Protein AF-0000000066711461 (afdb_homodimer)

Sequence (942 aa):
MASMFHRKQFTIFAIFFQVLFLILFALFGQYSNNAMPGGTTSTNFINTNYPLFQDVHLMTLVGMGFIMVFLRRYGLAALSINLLLTSHAIQWALIVRGFFSHEFANNGRFAISILDLITADFVAITVLITMGAVLGKLTPVQYMVMSAIEVPIAVAVEHVILRYLKVIDIGRSMVIHCFGAYFGLAVAKVINKKEMIAHQHEGSSYNSNIFALIGTLFLWAFFPSFNSALAIPEDSRHRAILNTYLALCSSTICTFLISQLLDHEHKYRFSMIHISNSVLAGGIAIGTVANIILEPFYALLIGCLGALVSVLGNHYIRPIGVRVFGLHDTRGVGSIHGLPGILAGILGFIFTAVYEPTRYGTGNVTHIYPAMNSNDEGREIFVQAGYQLAALAIVLVVSIIGGAVTGLILRLNCFNRIHEKEFYSDGEFIEPPEDYDFTTRIISKIDHIELTEHTALNKESSTSVVGPSNPMASMFHRKQFTIFAIFFQVLFLILFALFGQYSNNAMPGGTTSTNFINTNYPLFQDVHLMTLVGMGFIMVFLRRYGLAALSINLLLTSHAIQWALIVRGFFSHEFANNGRFAISILDLITADFVAITVLITMGAVLGKLTPVQYMVMSAIEVPIAVAVEHVILRYLKVIDIGRSMVIHCFGAYFGLAVAKVINKKEMIAHQHEGSSYNSNIFALIGTLFLWAFFPSFNSALAIPEDSRHRAILNTYLALCSSTICTFLISQLLDHEHKYRFSMIHISNSVLAGGIAIGTVANIILEPFYALLIGCLGALVSVLGNHYIRPIGVRVFGLHDTRGVGSIHGLPGILAGILGFIFTAVYEPTRYGTGNVTHIYPAMNSNDEGREIFVQAGYQLAALAIVLVVSIIGGAVTGLILRLNCFNRIHEKEFYSDGEFIEPPEDYDFTTRIISKIDHIELTEHTALNKESSTSVVGPSNP

Structure (mmCIF, N/CA/C/O backbone):
data_AF-0000000066711461-model_v1
#
loop_
_entity.id
_entity.type
_entity.pdbx_description
1 polymer 'Ammonium transporter AmtB-like domain-containing protein'
#
loop_
_atom_site.group_PDB
_atom_site.id
_atom_site.type_symbol
_atom_site.label_atom_id
_atom_site.label_alt_id
_atom_site.label_comp_id
_atom_site.label_asym_id
_atom_site.label_entity_id
_atom_site.label_seq_id
_atom_site.pdbx_PDB_ins_code
_atom_site.Cartn_x
_atom_site.Cartn_y
_atom_site.Cartn_z
_atom_site.occupancy
_atom_site.B_iso_or_equiv
_atom_site.auth_seq_id
_atom_site.auth_comp_id
_atom_site.auth_asym_id
_atom_site.auth_atom_id
_atom_site.pdbx_PDB_model_num
ATOM 1 N N . MET A 1 1 ? 31.859 -1.728 24.562 1 50.75 1 MET A N 1
ATOM 2 C CA . MET A 1 1 ? 31.016 -2.744 23.922 1 50.75 1 MET A CA 1
ATOM 3 C C . MET A 1 1 ? 29.547 -2.406 24.062 1 50.75 1 MET A C 1
ATOM 5 O O . MET A 1 1 ? 29.078 -2.074 25.156 1 50.75 1 MET A O 1
ATOM 9 N N . ALA A 1 2 ? 28.922 -2.129 23.047 1 69.94 2 ALA A N 1
ATOM 10 C CA . ALA A 1 2 ? 27.516 -1.745 23.125 1 69.94 2 ALA A CA 1
ATOM 11 C C . ALA A 1 2 ? 26.703 -2.779 23.906 1 69.94 2 ALA A C 1
ATOM 13 O O . ALA A 1 2 ? 26.906 -3.986 23.734 1 69.94 2 ALA A O 1
ATOM 14 N N . SER A 1 3 ? 26.047 -2.469 25.141 1 83.25 3 SER A N 1
ATOM 15 C CA . SER A 1 3 ? 25.172 -3.316 25.938 1 83.25 3 SER A CA 1
ATOM 16 C C . SER A 1 3 ? 24.203 -4.105 25.062 1 83.25 3 SER A C 1
ATOM 18 O O . SER A 1 3 ? 23.984 -3.754 23.891 1 83.25 3 SER A O 1
ATOM 20 N N . MET A 1 4 ? 23.797 -5.254 25.547 1 83.88 4 MET A N 1
ATOM 21 C CA . MET A 1 4 ? 22.828 -6.098 24.859 1 83.88 4 MET A CA 1
ATOM 22 C C . MET A 1 4 ? 21.578 -5.301 24.484 1 83.88 4 MET A C 1
ATOM 24 O O . MET A 1 4 ? 21 -5.504 23.422 1 83.88 4 MET A O 1
ATOM 28 N N . PHE A 1 5 ? 21.266 -4.352 25.328 1 88.06 5 PHE A N 1
ATOM 29 C CA . PHE A 1 5 ? 20.109 -3.504 25.094 1 88.06 5 PHE A CA 1
ATOM 30 C C . PHE A 1 5 ? 20.297 -2.641 23.859 1 88.06 5 PHE A C 1
ATOM 32 O O . PHE A 1 5 ? 19.391 -2.508 23.031 1 88.06 5 PHE A O 1
ATOM 39 N N . HIS A 1 6 ? 21.453 -2.176 23.703 1 88.06 6 HIS A N 1
ATOM 40 C CA . HIS A 1 6 ? 21.719 -1.311 22.562 1 88.06 6 HIS A CA 1
ATOM 41 C C . HIS A 1 6 ? 21.844 -2.119 21.266 1 88.06 6 HIS A C 1
ATOM 43 O O . HIS A 1 6 ? 21.438 -1.657 20.203 1 88.06 6 HIS A O 1
ATOM 49 N N . ARG A 1 7 ? 22.281 -3.289 21.406 1 85.88 7 ARG A N 1
ATOM 50 C CA . ARG A 1 7 ? 22.469 -4.133 20.234 1 85.88 7 ARG A CA 1
ATOM 51 C C . ARG A 1 7 ? 21.141 -4.641 19.703 1 85.88 7 ARG A C 1
ATOM 53 O O . ARG A 1 7 ? 20.938 -4.73 18.484 1 85.88 7 ARG A O 1
ATOM 60 N N . LYS A 1 8 ? 20.266 -4.926 20.609 1 91.44 8 LYS A N 1
ATOM 61 C CA . LYS A 1 8 ? 18.969 -5.5 20.219 1 91.44 8 LYS A CA 1
ATOM 62 C C . LYS A 1 8 ? 17.828 -4.52 20.484 1 91.44 8 LYS A C 1
ATOM 64 O O . LYS A 1 8 ? 16.719 -4.926 20.828 1 91.44 8 LYS A O 1
ATOM 69 N N . GLN A 1 9 ? 18.156 -3.303 20.453 1 93.81 9 GLN A N 1
ATOM 70 C CA . GLN A 1 9 ? 17.203 -2.271 20.828 1 93.81 9 GLN A CA 1
ATOM 71 C C . GLN A 1 9 ? 15.961 -2.311 19.938 1 93.81 9 GLN A C 1
ATOM 73 O O . GLN A 1 9 ? 14.828 -2.238 20.438 1 93.81 9 GLN A O 1
ATOM 78 N N . PHE A 1 10 ? 16.188 -2.42 18.625 1 95 10 PHE A N 1
ATOM 79 C CA . PHE A 1 10 ? 15.039 -2.459 17.719 1 95 10 PHE A CA 1
ATOM 80 C C . PHE A 1 10 ? 14.148 -3.658 18.016 1 95 10 PHE A C 1
ATOM 82 O O . PHE A 1 10 ? 12.93 -3.531 18.062 1 95 10 PHE A O 1
ATOM 89 N N . THR A 1 11 ? 14.758 -4.785 18.219 1 93.69 11 THR A N 1
ATOM 90 C CA . THR A 1 11 ? 14.031 -6.008 18.531 1 93.69 11 THR A CA 1
ATOM 91 C C . THR A 1 11 ? 13.18 -5.828 19.781 1 93.69 11 THR A C 1
ATOM 93 O O . THR A 1 11 ? 11.992 -6.172 19.797 1 93.69 11 THR A O 1
ATOM 96 N N . ILE A 1 12 ? 13.727 -5.289 20.766 1 95.25 12 ILE A N 1
ATOM 97 C CA . ILE A 1 12 ? 13.07 -5.117 22.062 1 95.25 12 ILE A CA 1
ATOM 98 C C . ILE A 1 12 ? 11.867 -4.184 21.906 1 95.25 12 ILE A C 1
ATOM 100 O O . ILE A 1 12 ? 10.758 -4.512 22.328 1 95.25 12 ILE A O 1
ATOM 104 N N . PHE A 1 13 ? 12.055 -3.078 21.25 1 96 13 PHE A N 1
ATOM 105 C CA . PHE A 1 13 ? 10.984 -2.092 21.125 1 96 13 PHE A CA 1
ATOM 106 C C . PHE A 1 13 ? 9.914 -2.578 20.156 1 96 13 PHE A C 1
ATOM 108 O O . PHE A 1 13 ? 8.719 -2.35 20.391 1 96 13 PHE A O 1
ATOM 115 N N . ALA A 1 14 ? 10.328 -3.209 19.047 1 96.31 14 ALA A N 1
ATOM 116 C CA . ALA A 1 14 ? 9.352 -3.744 18.094 1 96.31 14 ALA A CA 1
ATOM 117 C C . ALA A 1 14 ? 8.477 -4.801 18.75 1 96.31 14 ALA A C 1
ATOM 119 O O . ALA A 1 14 ? 7.258 -4.816 18.547 1 96.31 14 ALA A O 1
ATOM 120 N N . ILE A 1 15 ? 9.062 -5.715 19.547 1 96.81 15 ILE A N 1
ATOM 121 C CA . ILE A 1 15 ? 8.297 -6.73 20.266 1 96.81 15 ILE A CA 1
ATOM 122 C C . ILE A 1 15 ? 7.383 -6.062 21.281 1 96.81 15 ILE A C 1
ATOM 124 O O . ILE A 1 15 ? 6.199 -6.402 21.375 1 96.81 15 ILE A O 1
ATOM 128 N N . PHE A 1 16 ? 7.926 -5.094 22.016 1 97.5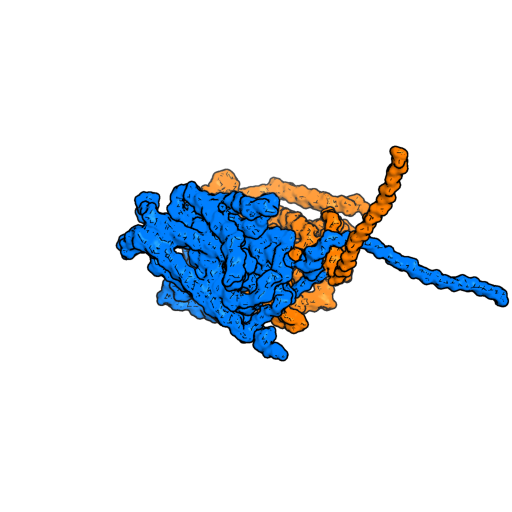 16 PHE A N 1
ATOM 129 C CA . PHE A 1 16 ? 7.145 -4.406 23.047 1 97.5 16 PHE A CA 1
ATOM 130 C C . PHE A 1 16 ? 5.906 -3.762 22.438 1 97.5 16 PHE A C 1
ATOM 132 O O . PHE A 1 16 ? 4.789 -3.98 22.906 1 97.5 16 PHE A O 1
ATOM 139 N N . PHE A 1 17 ? 6.07 -2.994 21.406 1 97.75 17 PHE A N 1
ATOM 140 C CA . PHE A 1 17 ? 4.945 -2.273 20.828 1 97.75 17 PHE A CA 1
ATOM 141 C C . PHE A 1 17 ? 3.947 -3.24 20.203 1 97.75 17 PHE A C 1
ATOM 143 O O . PHE A 1 17 ? 2.738 -3.107 20.406 1 97.75 17 PHE A O 1
ATOM 150 N N . GLN A 1 18 ? 4.43 -4.211 19.422 1 98 18 GLN A N 1
ATOM 151 C CA . GLN A 1 18 ? 3.504 -5.105 18.734 1 98 18 GLN A CA 1
ATOM 152 C C . GLN A 1 18 ? 2.736 -5.973 19.719 1 98 18 GLN A C 1
ATOM 154 O O . GLN A 1 18 ? 1.545 -6.23 19.547 1 98 18 GLN A O 1
ATOM 159 N N . VAL A 1 19 ? 3.406 -6.461 20.766 1 97.81 19 VAL A N 1
ATOM 160 C CA . VAL A 1 19 ? 2.736 -7.25 21.797 1 97.81 19 VAL A CA 1
ATOM 161 C C . VAL A 1 19 ? 1.723 -6.383 22.531 1 97.81 19 VAL A C 1
ATOM 163 O O . VAL A 1 19 ? 0.608 -6.828 22.828 1 97.81 19 VAL A O 1
ATOM 166 N N . LEU A 1 20 ? 2.125 -5.129 22.859 1 98 20 LEU A N 1
ATOM 167 C CA . LEU A 1 20 ? 1.193 -4.195 23.484 1 98 20 LEU A CA 1
ATOM 168 C C . LEU A 1 20 ? -0.05 -4.012 22.625 1 98 20 LEU A C 1
ATOM 170 O O . LEU A 1 20 ? -1.174 -4.047 23.125 1 98 20 LEU A O 1
ATOM 174 N N . PHE A 1 21 ? 0.156 -3.777 21.328 1 98.25 21 PHE A N 1
ATOM 175 C CA . PHE A 1 21 ? -0.972 -3.602 20.422 1 98.25 21 PHE A CA 1
ATOM 176 C C . PHE A 1 21 ? -1.857 -4.844 20.406 1 98.25 21 PHE A C 1
ATOM 178 O O . PHE A 1 21 ? -3.084 -4.738 20.469 1 98.25 21 PHE A O 1
ATOM 185 N N . LEU A 1 22 ? -1.209 -6.043 20.344 1 97.75 22 LEU A N 1
ATOM 186 C CA . LEU A 1 22 ? -1.958 -7.293 20.359 1 97.75 22 LEU A CA 1
ATOM 187 C C . LEU A 1 22 ? -2.818 -7.41 21.609 1 97.75 22 LEU A C 1
ATOM 189 O O . LEU A 1 22 ? -4.004 -7.734 21.516 1 97.75 22 LEU A O 1
ATOM 193 N N . ILE A 1 23 ? -2.277 -7.094 22.75 1 98.06 23 ILE A N 1
ATOM 194 C CA . ILE A 1 23 ? -2.984 -7.215 24.031 1 98.06 23 ILE A CA 1
ATOM 195 C C . ILE A 1 23 ? -4.145 -6.227 24.062 1 98.06 23 ILE A C 1
ATOM 197 O O . ILE A 1 23 ? -5.266 -6.59 24.438 1 98.06 23 ILE A O 1
ATOM 201 N N . LEU A 1 24 ? -3.92 -4.988 23.672 1 98.19 24 LEU A N 1
ATOM 202 C CA . LEU A 1 24 ? -4.949 -3.959 23.75 1 98.19 24 LEU A CA 1
ATOM 203 C C . LEU A 1 24 ? -6.078 -4.254 22.766 1 98.19 24 LEU A C 1
ATOM 205 O O . LEU A 1 24 ? -7.25 -4.016 23.062 1 98.19 24 LEU A O 1
ATOM 209 N N . PHE A 1 25 ? -5.762 -4.781 21.578 1 97.88 25 PHE A N 1
ATOM 210 C CA . PHE A 1 25 ? -6.801 -5.176 20.625 1 97.88 25 PHE A CA 1
ATOM 211 C C . PHE A 1 25 ? -7.59 -6.367 21.156 1 97.88 25 PHE A C 1
ATOM 213 O O . PHE A 1 25 ? -8.805 -6.453 20.953 1 97.88 25 PHE A O 1
ATOM 220 N N . ALA A 1 26 ? -6.895 -7.332 21.828 1 97.38 26 ALA A N 1
ATOM 221 C CA . ALA A 1 26 ? -7.555 -8.508 22.391 1 97.38 26 ALA A CA 1
ATOM 222 C C . ALA A 1 26 ? -8.539 -8.125 23.484 1 97.38 26 ALA A C 1
ATOM 224 O O . ALA A 1 26 ? -9.648 -8.672 23.547 1 97.38 26 ALA A O 1
ATOM 225 N N . LEU A 1 27 ? -8.172 -7.145 24.281 1 97.31 27 LEU A N 1
ATOM 226 C CA . LEU A 1 27 ? -8.969 -6.773 25.438 1 97.31 27 LEU A CA 1
ATOM 227 C C . LEU A 1 27 ? -10.094 -5.82 25.047 1 97.31 27 LEU A C 1
ATOM 229 O O . LEU A 1 27 ? -11.203 -5.914 25.578 1 97.31 27 LEU A O 1
ATOM 233 N N . PHE A 1 28 ? -9.789 -4.891 24.047 1 97.62 28 PHE A N 1
ATOM 234 C CA . PHE A 1 28 ? -10.719 -3.77 23.922 1 97.62 28 PHE A CA 1
ATOM 235 C C . PHE A 1 28 ? -11.211 -3.635 22.484 1 97.62 28 PHE A C 1
ATOM 237 O O . PHE A 1 28 ? -12.141 -2.865 22.219 1 97.62 28 PHE A O 1
ATOM 244 N N . GLY A 1 29 ? -10.664 -4.324 21.516 1 97.06 29 GLY A N 1
ATOM 245 C CA . GLY A 1 29 ? -11 -4.121 20.125 1 97.06 29 GLY A CA 1
ATOM 246 C C . GLY A 1 29 ? -12.102 -5.039 19.625 1 97.06 29 GLY A C 1
ATOM 247 O O . GLY A 1 29 ? -12.133 -6.223 19.969 1 97.06 29 GLY A O 1
ATOM 248 N N . GLN A 1 30 ? -13.047 -4.512 18.844 1 96.75 30 GLN A N 1
ATOM 249 C CA . GLN A 1 30 ? -14.078 -5.273 18.141 1 96.75 30 GLN A CA 1
ATOM 250 C C . GLN A 1 30 ? -14.43 -4.617 16.812 1 96.75 30 GLN A C 1
ATOM 252 O O . GLN A 1 30 ? -14.055 -3.473 16.547 1 96.75 30 GLN A O 1
ATOM 257 N N . TYR A 1 31 ? -15.039 -5.336 15.93 1 96 31 TYR A N 1
ATOM 258 C CA . TYR A 1 31 ? -15.508 -4.754 14.68 1 96 31 TYR A CA 1
ATOM 259 C C . TYR A 1 31 ? -16.875 -4.102 14.859 1 96 31 TYR A C 1
ATOM 261 O O . TYR A 1 31 ? -17.625 -4.473 15.758 1 96 31 TYR A O 1
ATOM 269 N N . SER A 1 32 ? -17.156 -3.121 14.07 1 94.69 32 SER A N 1
ATOM 270 C CA . SER A 1 32 ? -18.453 -2.453 14.102 1 94.69 32 SER A CA 1
ATOM 271 C C . SER A 1 32 ? -19.578 -3.402 13.703 1 94.69 32 SER A C 1
ATOM 273 O O . SER A 1 32 ? -19.328 -4.418 13.047 1 94.69 32 SER A O 1
ATOM 275 N N . ASN A 1 33 ? -20.797 -3.029 14.016 1 90.56 33 ASN A N 1
ATOM 276 C CA . ASN A 1 33 ? -21.969 -3.867 13.75 1 90.56 33 ASN A CA 1
ATOM 277 C C . ASN A 1 33 ? -22.156 -4.113 12.258 1 90.56 33 ASN A C 1
ATOM 279 O O . ASN A 1 33 ? -22.625 -5.18 11.852 1 90.56 33 ASN A O 1
ATOM 283 N N . ASN A 1 34 ? -21.719 -3.152 11.484 1 90.56 34 ASN A N 1
ATOM 284 C CA . ASN A 1 34 ? -21.875 -3.281 10.039 1 90.56 34 ASN A CA 1
ATOM 285 C C . ASN A 1 34 ? -20.953 -4.359 9.469 1 90.56 34 ASN A C 1
ATOM 287 O O . ASN A 1 34 ? -21.203 -4.887 8.383 1 90.56 34 ASN A O 1
ATOM 291 N N . ALA A 1 35 ? -19.906 -4.676 10.211 1 92.25 35 ALA A N 1
ATOM 292 C CA . ALA A 1 35 ? -18.938 -5.672 9.75 1 92.25 35 ALA A CA 1
ATOM 293 C C . ALA A 1 35 ? -19.203 -7.027 10.398 1 92.25 35 ALA A C 1
ATOM 295 O O . ALA A 1 35 ? -18.562 -8.023 10.055 1 92.25 35 ALA A O 1
ATOM 296 N N . MET A 1 36 ? -20.125 -7.074 11.336 1 90.94 36 MET A N 1
ATOM 297 C CA . MET A 1 36 ? -20.453 -8.312 12.031 1 90.94 36 MET A CA 1
ATOM 298 C C . MET A 1 36 ? -21.609 -9.031 11.344 1 90.94 36 MET A C 1
ATOM 300 O O . MET A 1 36 ? -22.438 -8.398 10.68 1 90.94 36 MET A O 1
ATOM 304 N N . PRO A 1 37 ? -21.656 -10.312 11.531 1 87.56 37 PRO A N 1
ATOM 305 C CA . PRO A 1 37 ? -22.781 -11.039 10.945 1 87.56 37 PRO A CA 1
ATOM 306 C C . PRO A 1 37 ? -24.141 -10.477 11.383 1 87.56 37 PRO A C 1
ATOM 308 O O . PRO A 1 37 ? -24.344 -10.203 12.57 1 87.56 37 PRO A O 1
ATOM 311 N N . GLY A 1 38 ? -25.047 -10.336 10.391 1 80.06 38 GLY A N 1
ATOM 312 C CA . GLY A 1 38 ? -26.359 -9.797 10.68 1 80.06 38 GLY A CA 1
ATOM 313 C C . GLY A 1 38 ? -26.422 -8.281 10.57 1 80.06 38 GLY A C 1
ATOM 314 O O . GLY A 1 38 ? -27.469 -7.68 10.836 1 80.06 38 GLY A O 1
ATOM 315 N N . GLY A 1 39 ? -25.312 -7.691 10.219 1 81.25 39 GLY A N 1
ATOM 316 C CA . GLY A 1 39 ? -25.297 -6.254 10 1 81.25 39 GLY A CA 1
ATOM 317 C C . GLY A 1 39 ? -26.125 -5.824 8.805 1 81.25 39 GLY A C 1
ATOM 318 O O . GLY A 1 39 ? -26.828 -6.641 8.211 1 81.25 39 GLY A O 1
ATOM 319 N N . THR A 1 40 ? -26.141 -4.578 8.547 1 82.06 40 THR A N 1
ATOM 320 C CA . THR A 1 40 ? -26.938 -4.027 7.465 1 82.06 40 THR A CA 1
ATOM 321 C C . THR A 1 40 ? -26.578 -4.676 6.133 1 82.06 40 THR A C 1
ATOM 323 O O . THR A 1 40 ? -25.406 -4.98 5.883 1 82.06 40 THR A O 1
ATOM 326 N N . THR A 1 41 ? -27.578 -4.863 5.309 1 82.12 41 THR A N 1
ATOM 327 C CA . THR A 1 41 ? -27.359 -5.445 3.99 1 82.12 41 THR A CA 1
ATOM 328 C C . THR A 1 41 ? -27.109 -4.355 2.949 1 82.12 41 THR A C 1
ATOM 330 O O . THR A 1 41 ? -26.703 -4.645 1.825 1 82.12 41 THR A O 1
ATOM 333 N N . SER A 1 42 ? -27.344 -3.166 3.432 1 87.06 42 SER A N 1
ATOM 334 C CA . SER A 1 42 ? -27.156 -2.066 2.494 1 87.06 42 SER A CA 1
ATOM 335 C C . SER A 1 42 ? -25.688 -1.938 2.086 1 87.06 42 SER A C 1
ATOM 337 O O . SER A 1 42 ? -24.797 -2.002 2.934 1 87.06 42 SER A O 1
ATOM 339 N N . THR A 1 43 ? -25.547 -1.799 0.737 1 90.25 43 THR A N 1
ATOM 340 C CA . THR A 1 43 ? -24.188 -1.659 0.217 1 90.25 43 THR A CA 1
ATOM 341 C C . THR A 1 43 ? -23.75 -0.197 0.225 1 90.25 43 THR A C 1
ATOM 343 O O . THR A 1 43 ? -22.594 0.112 -0.051 1 90.25 43 THR A O 1
ATOM 346 N N . ASN A 1 44 ? -24.594 0.717 0.581 1 89.94 44 ASN A N 1
ATOM 347 C CA . ASN A 1 44 ? -24.344 2.15 0.448 1 89.94 44 ASN A CA 1
ATOM 348 C C . ASN A 1 44 ? -23.203 2.607 1.337 1 89.94 44 ASN A C 1
ATOM 350 O O . ASN A 1 44 ? -22.391 3.443 0.929 1 89.94 44 ASN A O 1
ATOM 354 N N . PHE A 1 45 ? -23.156 2.041 2.498 1 91 45 PHE A N 1
ATOM 355 C CA . PHE A 1 45 ? -22.156 2.477 3.461 1 91 45 PHE A CA 1
ATOM 356 C C . PHE A 1 45 ? -20.75 2.201 2.939 1 91 45 PHE A C 1
ATOM 358 O O . PHE A 1 45 ? -19.891 3.094 2.93 1 91 45 PHE A O 1
ATOM 365 N N . ILE A 1 46 ? -20.531 1 2.473 1 91.44 46 ILE A N 1
ATOM 366 C CA . ILE A 1 46 ? -19.203 0.631 1.984 1 91.44 46 ILE A CA 1
ATOM 367 C C . ILE A 1 46 ? -18.969 1.265 0.616 1 91.44 46 ILE A C 1
ATOM 369 O O . ILE A 1 46 ? -17.875 1.758 0.337 1 91.44 46 ILE A O 1
ATOM 373 N N . ASN A 1 47 ? -20 1.328 -0.257 1 91.19 47 ASN A N 1
ATOM 374 C CA . ASN A 1 47 ? -19.859 1.914 -1.587 1 91.19 47 ASN A CA 1
ATOM 375 C C . ASN A 1 47 ? -19.453 3.385 -1.515 1 91.19 47 ASN A C 1
ATOM 377 O O . ASN A 1 47 ? -18.734 3.877 -2.381 1 91.19 47 ASN A O 1
ATOM 381 N N . THR A 1 48 ? -19.938 4.012 -0.484 1 92 48 THR A N 1
ATOM 382 C CA . THR A 1 48 ? -19.688 5.441 -0.335 1 92 48 THR A CA 1
ATOM 383 C C . THR A 1 48 ? -18.297 5.695 0.245 1 92 48 THR A C 1
ATOM 385 O O . THR A 1 48 ? -17.594 6.617 -0.177 1 92 48 THR A O 1
ATOM 388 N N . ASN A 1 49 ? -17.828 4.867 1.12 1 94.81 49 ASN A N 1
ATOM 389 C CA . ASN A 1 49 ? -16.656 5.207 1.925 1 94.81 49 ASN A CA 1
ATOM 390 C C . ASN A 1 49 ? -15.406 4.473 1.443 1 94.81 49 ASN A C 1
ATOM 392 O O . ASN A 1 49 ? -14.289 4.973 1.587 1 94.81 49 ASN A O 1
ATOM 396 N N . TYR A 1 50 ? -15.531 3.344 0.83 1 95.31 50 TYR A N 1
ATOM 397 C CA . TYR A 1 50 ? -14.391 2.498 0.491 1 95.31 50 TYR A CA 1
ATOM 398 C C . TYR A 1 50 ? -13.5 3.178 -0.538 1 95.31 50 TYR A C 1
ATOM 400 O O . TYR A 1 50 ? -12.273 3.18 -0.398 1 95.31 50 TYR A O 1
ATOM 408 N N . PRO A 1 51 ? -14.086 3.785 -1.657 1 95.31 51 PRO A N 1
ATOM 409 C CA . PRO A 1 51 ? -13.188 4.43 -2.617 1 95.31 51 PRO A CA 1
ATOM 410 C C . PRO A 1 51 ? -12.375 5.566 -1.996 1 95.31 51 PRO A C 1
ATOM 412 O O . PRO A 1 51 ? -11.203 5.746 -2.334 1 95.31 51 PRO A O 1
ATOM 415 N N . LEU A 1 52 ? -12.992 6.316 -1.123 1 96.31 52 LEU A N 1
ATOM 416 C CA . LEU A 1 52 ? -12.289 7.41 -0.462 1 96.31 52 LEU A CA 1
ATOM 417 C C . LEU A 1 52 ? -11.219 6.875 0.479 1 96.31 52 LEU A C 1
ATOM 419 O O . LEU A 1 52 ? -10.117 7.426 0.547 1 96.31 52 LEU A O 1
ATOM 423 N N . PHE A 1 53 ? -11.508 5.77 1.186 1 97.25 53 PHE A N 1
ATOM 424 C CA . PHE A 1 53 ? -10.516 5.105 2.018 1 97.25 53 PHE A CA 1
ATOM 425 C C . PHE A 1 53 ? -9.297 4.699 1.188 1 97.25 53 PHE A C 1
ATOM 427 O O . PHE A 1 53 ? -8.156 4.957 1.579 1 97.25 53 PHE A O 1
ATOM 434 N N . GLN A 1 54 ? -9.555 4.051 0.079 1 97.5 54 GLN A N 1
ATOM 435 C CA . GLN A 1 54 ? -8.477 3.535 -0.763 1 97.5 54 GLN A CA 1
ATOM 436 C C . GLN A 1 54 ? -7.582 4.664 -1.268 1 97.5 54 GLN A C 1
ATOM 438 O O . GLN A 1 54 ? -6.363 4.512 -1.336 1 97.5 54 GLN A O 1
ATOM 443 N N . ASP A 1 55 ? -8.211 5.781 -1.681 1 97.56 55 ASP A N 1
ATOM 444 C CA . ASP A 1 55 ? -7.449 6.934 -2.152 1 97.56 55 ASP A CA 1
ATOM 445 C C . ASP A 1 55 ? -6.543 7.48 -1.054 1 97.56 55 ASP A C 1
ATOM 447 O O . ASP A 1 55 ? -5.355 7.719 -1.285 1 97.56 55 ASP A O 1
ATOM 451 N N . VAL A 1 56 ? -7.082 7.621 0.131 1 97.88 56 VAL A N 1
ATOM 452 C CA . VAL A 1 56 ? -6.316 8.156 1.254 1 97.88 56 VAL A CA 1
ATOM 453 C C . VAL A 1 56 ? -5.207 7.176 1.63 1 97.88 56 VAL A C 1
ATOM 455 O O . VAL A 1 56 ? -4.09 7.59 1.953 1 97.88 56 VAL A O 1
ATOM 458 N N . HIS A 1 57 ? -5.543 5.922 1.564 1 97.88 57 HIS A N 1
ATOM 459 C CA . HIS A 1 57 ? -4.562 4.883 1.871 1 97.88 57 HIS A CA 1
ATOM 460 C C . HIS A 1 57 ? -3.406 4.906 0.879 1 97.88 57 HIS A C 1
ATOM 462 O O . HIS A 1 57 ? -2.248 4.73 1.265 1 97.88 57 HIS A O 1
ATOM 468 N N . LEU A 1 58 ? -3.65 5.168 -0.383 1 97.62 58 LEU A N 1
ATOM 469 C CA . LEU A 1 58 ? -2.615 5.305 -1.402 1 97.62 58 LEU A CA 1
ATOM 470 C C . LEU A 1 58 ? -1.78 6.559 -1.166 1 97.62 58 LEU A C 1
ATOM 472 O O . LEU A 1 58 ? -0.58 6.574 -1.445 1 97.62 58 LEU A O 1
ATOM 476 N N . MET A 1 59 ? -2.42 7.602 -0.702 1 97.81 59 MET A N 1
ATOM 477 C CA . MET A 1 59 ? -1.669 8.797 -0.315 1 97.81 59 MET A CA 1
ATOM 478 C C . MET A 1 59 ? -0.657 8.469 0.778 1 97.81 59 MET A C 1
ATOM 480 O O . MET A 1 59 ? 0.494 8.898 0.715 1 97.81 59 MET A O 1
ATOM 484 N N . THR A 1 60 ? -1.089 7.688 1.704 1 98.12 60 THR A N 1
ATOM 485 C CA . THR A 1 60 ? -0.272 7.367 2.871 1 98.12 60 THR A CA 1
ATOM 486 C C . THR A 1 60 ? 0.914 6.492 2.479 1 98.12 60 THR A C 1
ATOM 488 O O . THR A 1 60 ? 2.047 6.754 2.887 1 98.12 60 THR A O 1
ATOM 491 N N . LEU A 1 61 ? 0.666 5.504 1.651 1 97.94 61 LEU A N 1
ATOM 492 C CA . LEU A 1 61 ? 1.693 4.516 1.339 1 97.94 61 LEU A CA 1
ATOM 493 C C . LEU A 1 61 ? 2.574 4.996 0.189 1 97.94 61 LEU A C 1
ATOM 495 O O . LEU A 1 61 ? 3.785 5.16 0.357 1 97.94 61 LEU A O 1
ATOM 499 N N . VAL A 1 62 ? 1.947 5.344 -0.918 1 97.5 62 VAL A N 1
ATOM 500 C CA . VAL A 1 62 ? 2.709 5.676 -2.117 1 97.5 62 VAL A CA 1
ATOM 501 C C . VAL A 1 62 ? 3.053 7.16 -2.117 1 97.5 62 VAL A C 1
ATOM 503 O O . VAL A 1 62 ? 4.207 7.539 -2.338 1 97.5 62 VAL A O 1
ATOM 506 N N . GLY A 1 63 ? 2.086 8.023 -1.852 1 98.06 63 GLY A N 1
ATOM 507 C CA . GLY A 1 63 ? 2.316 9.453 -1.849 1 98.06 63 GLY A CA 1
ATOM 508 C C . GLY A 1 63 ? 3.367 9.891 -0.844 1 98.06 63 GLY A C 1
ATOM 509 O O . GLY A 1 63 ? 4.43 10.391 -1.224 1 98.06 63 GLY A O 1
ATOM 510 N N . MET A 1 64 ? 3.098 9.539 0.423 1 97.75 64 MET A N 1
ATOM 511 C CA . MET A 1 64 ? 4.008 9.953 1.487 1 97.75 64 MET A CA 1
ATOM 512 C C . MET A 1 64 ? 5.301 9.148 1.444 1 97.75 64 MET A C 1
ATOM 514 O O . MET A 1 64 ? 6.344 9.602 1.912 1 97.75 64 MET A O 1
ATOM 518 N N . GLY A 1 65 ? 5.227 7.961 0.888 1 97.38 65 GLY A N 1
ATOM 519 C CA . GLY A 1 65 ? 6.426 7.152 0.751 1 97.38 65 GLY A CA 1
ATOM 520 C C . GLY A 1 65 ? 7.422 7.727 -0.237 1 97.38 65 GLY A C 1
ATOM 521 O O . GLY A 1 65 ? 8.555 8.039 0.131 1 97.38 65 GLY A O 1
ATOM 522 N N . PHE A 1 66 ? 6.977 8.023 -1.409 1 97.12 66 PHE A N 1
ATOM 523 C CA . PHE A 1 66 ? 7.891 8.383 -2.488 1 97.12 66 PHE A CA 1
ATOM 524 C C . PHE A 1 66 ? 8.273 9.852 -2.402 1 97.12 66 PHE A C 1
ATOM 526 O O . PHE A 1 66 ? 9.344 10.242 -2.871 1 97.12 66 PHE A O 1
ATOM 533 N N . ILE A 1 67 ? 7.457 10.656 -1.801 1 95.81 67 ILE A N 1
ATOM 534 C CA . ILE A 1 67 ? 7.809 12.07 -1.72 1 95.81 67 ILE A CA 1
ATOM 535 C C . ILE A 1 67 ? 9.039 12.25 -0.831 1 95.81 67 ILE A C 1
ATOM 537 O O . ILE A 1 67 ? 9.75 13.25 -0.933 1 95.81 67 ILE A O 1
ATOM 541 N N . MET A 1 68 ? 9.414 11.234 -0.048 1 95.62 68 MET A N 1
ATOM 542 C CA . MET A 1 68 ? 10.539 11.289 0.885 1 95.62 68 MET A CA 1
ATOM 543 C C . MET A 1 68 ? 11.805 10.734 0.247 1 95.62 68 MET A C 1
ATOM 545 O O . MET A 1 68 ? 12.867 10.719 0.873 1 95.62 68 MET A O 1
ATOM 549 N N . VAL A 1 69 ? 11.703 10.281 -1.011 1 95.25 69 VAL A N 1
ATOM 550 C CA . VAL A 1 69 ? 12.836 9.609 -1.646 1 95.25 69 VAL A CA 1
ATOM 551 C C . VAL A 1 69 ? 13.688 10.625 -2.396 1 95.25 69 VAL A C 1
ATOM 553 O O . VAL A 1 69 ? 14.398 10.273 -3.34 1 95.25 69 VAL A O 1
ATOM 556 N N . PHE A 1 70 ? 13.766 11.875 -2 1 92.69 70 PHE A N 1
ATOM 557 C CA . PHE A 1 70 ? 14.508 12.906 -2.721 1 92.69 70 PHE A CA 1
ATOM 558 C C . PHE A 1 70 ? 15.984 12.883 -2.322 1 92.69 70 PHE A C 1
ATOM 560 O O . PHE A 1 70 ? 16.844 13.367 -3.066 1 92.69 70 PHE A O 1
ATOM 567 N N . LEU A 1 71 ? 16.359 12.297 -1.136 1 92.94 71 LEU A N 1
ATOM 568 C CA . LEU A 1 71 ? 17.75 12.203 -0.708 1 92.94 71 LEU A CA 1
ATOM 569 C C . LEU A 1 71 ? 18.484 11.133 -1.504 1 92.94 71 LEU A C 1
ATOM 571 O O . LEU A 1 71 ? 18.078 9.977 -1.521 1 92.94 71 LEU A O 1
ATOM 575 N N . ARG A 1 72 ? 19.516 11.453 -2.082 1 91.31 72 ARG A N 1
ATOM 576 C CA . ARG A 1 72 ? 20.188 10.609 -3.062 1 91.31 72 ARG A CA 1
ATOM 577 C C . ARG A 1 72 ? 20.688 9.32 -2.424 1 91.31 72 ARG A C 1
ATOM 579 O O . ARG A 1 72 ? 20.812 8.289 -3.094 1 91.31 72 ARG A O 1
ATOM 586 N N . ARG A 1 73 ? 20.969 9.289 -1.09 1 93.31 73 ARG A N 1
ATOM 587 C CA . ARG A 1 73 ? 21.562 8.117 -0.464 1 93.31 73 ARG A CA 1
ATOM 588 C C . ARG A 1 73 ? 20.625 7.52 0.583 1 93.31 73 ARG A C 1
ATOM 590 O O . ARG A 1 73 ? 21.047 6.719 1.418 1 93.31 73 ARG A O 1
ATOM 597 N N . TYR A 1 74 ? 19.375 7.953 0.603 1 94.38 74 TYR A N 1
ATOM 598 C CA . TYR A 1 74 ? 18.469 7.547 1.672 1 94.38 74 TYR A CA 1
ATOM 599 C C . TYR A 1 74 ? 17.141 7.047 1.105 1 94.38 74 TYR A C 1
ATOM 601 O O . TYR A 1 74 ? 16.125 7.043 1.803 1 94.38 74 TYR A O 1
ATOM 609 N N . GLY A 1 75 ? 17.109 6.641 -0.126 1 94.62 75 GLY A N 1
ATOM 610 C CA . GLY A 1 75 ? 15.875 6.273 -0.789 1 94.62 75 GLY A CA 1
ATOM 611 C C . GLY A 1 75 ? 15.266 4.992 -0.245 1 94.62 75 GLY A C 1
ATOM 612 O O . GLY A 1 75 ? 14.055 4.922 -0.026 1 94.62 75 GLY A O 1
ATOM 613 N N . LEU A 1 76 ? 16.047 3.967 -0.054 1 95.06 76 LEU A N 1
ATOM 614 C CA . LEU A 1 76 ? 15.547 2.682 0.413 1 95.06 76 LEU A CA 1
ATOM 615 C C . LEU A 1 76 ? 15.055 2.779 1.855 1 95.06 76 LEU A C 1
ATOM 617 O O . LEU A 1 76 ? 13.992 2.266 2.189 1 95.06 76 LEU A O 1
ATOM 621 N N . ALA A 1 77 ? 15.812 3.453 2.662 1 95.19 77 ALA A N 1
ATOM 622 C CA . ALA A 1 77 ? 15.406 3.643 4.051 1 95.19 77 ALA A CA 1
ATOM 623 C C . ALA A 1 77 ? 14.164 4.516 4.145 1 95.19 77 ALA A C 1
ATOM 625 O O . ALA A 1 77 ? 13.273 4.262 4.961 1 95.19 77 ALA A O 1
ATOM 626 N N . ALA A 1 78 ? 14.117 5.535 3.314 1 96 78 ALA A N 1
ATOM 627 C CA . ALA A 1 78 ? 12.961 6.43 3.328 1 96 78 ALA A CA 1
ATOM 628 C C . ALA A 1 78 ? 11.664 5.656 3.1 1 96 78 ALA A C 1
ATOM 630 O O . ALA A 1 78 ? 10.703 5.809 3.855 1 96 78 ALA A O 1
ATOM 631 N N . LEU A 1 79 ? 11.656 4.781 2.143 1 96.19 79 LEU A N 1
ATOM 632 C CA . LEU A 1 79 ? 10.469 4.016 1.803 1 96.19 79 LEU A CA 1
ATOM 633 C C . LEU A 1 79 ? 10.18 2.955 2.861 1 96.19 79 LEU A C 1
ATOM 635 O O . LEU A 1 79 ? 9.031 2.789 3.285 1 96.19 79 LEU A O 1
ATOM 639 N N . SER A 1 80 ? 11.203 2.254 3.27 1 96.56 80 SER A N 1
ATOM 640 C CA . SER A 1 80 ? 11.039 1.147 4.207 1 96.56 80 SER A CA 1
ATOM 641 C C . SER A 1 80 ? 10.578 1.644 5.57 1 96.56 80 SER A C 1
ATOM 643 O O . SER A 1 80 ? 9.656 1.083 6.16 1 96.56 80 SER A O 1
ATOM 645 N N . ILE A 1 81 ? 11.203 2.686 6.082 1 95.94 81 ILE A N 1
ATOM 646 C CA . ILE A 1 81 ? 10.852 3.213 7.395 1 95.94 81 ILE A CA 1
ATOM 647 C C . ILE A 1 81 ? 9.477 3.879 7.328 1 95.94 81 ILE A C 1
ATOM 649 O O . ILE A 1 81 ? 8.703 3.82 8.289 1 95.94 81 ILE A O 1
ATOM 653 N N . ASN A 1 82 ? 9.156 4.469 6.172 1 97.31 82 ASN A N 1
ATOM 654 C CA . ASN A 1 82 ? 7.809 4.992 5.977 1 97.31 82 ASN A CA 1
ATOM 655 C C . ASN A 1 82 ? 6.754 3.906 6.16 1 97.31 82 ASN A C 1
ATOM 657 O O . ASN A 1 82 ? 5.754 4.117 6.852 1 97.31 82 ASN A O 1
ATOM 661 N N . LEU A 1 83 ? 7.016 2.785 5.523 1 97.38 83 LEU A N 1
ATOM 662 C CA . LEU A 1 83 ? 6.086 1.665 5.617 1 97.38 83 LEU A CA 1
ATOM 663 C C . LEU A 1 83 ? 6 1.143 7.047 1 97.38 83 LEU A C 1
ATOM 665 O O . LEU A 1 83 ? 4.91 0.843 7.539 1 97.38 83 LEU A O 1
ATOM 669 N N . LEU A 1 84 ? 7.125 1.044 7.719 1 97.44 84 LEU A N 1
ATOM 670 C CA . LEU A 1 84 ? 7.188 0.622 9.117 1 97.44 84 LEU A CA 1
ATOM 671 C C . LEU A 1 84 ? 6.395 1.57 10.008 1 97.44 84 LEU A C 1
ATOM 673 O O . LEU A 1 84 ? 5.566 1.129 10.805 1 97.44 84 LEU A O 1
ATOM 677 N N . LEU A 1 85 ? 6.621 2.85 9.844 1 98.06 85 LEU A N 1
ATOM 678 C CA . LEU A 1 85 ? 5.98 3.863 10.68 1 98.06 85 LEU A CA 1
ATOM 679 C C . LEU A 1 85 ? 4.48 3.922 10.406 1 98.06 85 LEU A C 1
ATOM 681 O O . LEU A 1 85 ? 3.686 4.137 11.32 1 98.06 85 LEU A O 1
ATOM 685 N N . THR A 1 86 ? 4.133 3.787 9.141 1 98.44 86 THR A N 1
ATOM 686 C CA . THR A 1 86 ? 2.721 3.76 8.781 1 98.44 86 THR A CA 1
ATOM 687 C C . THR A 1 86 ? 2.002 2.623 9.5 1 98.44 86 THR A C 1
ATOM 689 O O . THR A 1 86 ? 0.956 2.836 10.117 1 98.44 86 THR A O 1
ATOM 692 N N . SER A 1 87 ? 2.559 1.437 9.453 1 98.56 87 SER A N 1
ATOM 693 C CA . SER A 1 87 ? 1.951 0.271 10.086 1 98.56 87 SER A CA 1
ATOM 694 C C . SER A 1 87 ? 1.88 0.436 11.602 1 98.56 87 SER A C 1
ATOM 696 O O . SER A 1 87 ? 0.89 0.054 12.227 1 98.56 87 SER A O 1
ATOM 698 N N . HIS A 1 88 ? 2.92 0.995 12.148 1 98.56 88 HIS A N 1
ATOM 699 C CA . HIS A 1 88 ? 2.971 1.265 13.578 1 98.56 88 HIS A CA 1
ATOM 700 C C . HIS A 1 88 ? 1.924 2.297 13.984 1 98.56 88 HIS A C 1
ATOM 702 O O . HIS A 1 88 ? 1.161 2.076 14.93 1 98.56 88 HIS A O 1
ATOM 708 N N . ALA A 1 89 ? 1.857 3.393 13.289 1 98.69 89 ALA A N 1
ATOM 709 C CA . ALA A 1 89 ? 0.974 4.512 13.609 1 98.69 89 ALA A CA 1
ATOM 710 C C . ALA A 1 89 ? -0.491 4.117 13.438 1 98.69 89 ALA A C 1
ATOM 712 O O . ALA A 1 89 ? -1.348 4.531 14.227 1 98.69 89 ALA A O 1
ATOM 713 N N . ILE A 1 90 ? -0.781 3.328 12.445 1 98.56 90 ILE A N 1
ATOM 714 C CA . ILE A 1 90 ? -2.158 2.926 12.172 1 98.56 90 ILE A CA 1
ATOM 715 C C . ILE A 1 90 ? -2.693 2.104 13.344 1 98.56 90 ILE A C 1
ATOM 717 O O . ILE A 1 90 ? -3.781 2.377 13.859 1 98.56 90 ILE A O 1
ATOM 721 N N . GLN A 1 91 ? -1.938 1.099 13.773 1 98.62 91 GLN A N 1
ATOM 722 C CA . GLN A 1 91 ? -2.381 0.267 14.891 1 98.62 91 GLN A CA 1
ATOM 723 C C . GLN A 1 91 ? -2.576 1.099 16.156 1 98.62 91 GLN A C 1
ATOM 725 O O . GLN A 1 91 ? -3.598 0.974 16.828 1 98.62 91 GLN A O 1
ATOM 730 N N . TRP A 1 92 ? -1.636 1.96 16.375 1 98.62 92 TRP A N 1
ATOM 731 C CA . TRP A 1 92 ? -1.669 2.791 17.578 1 98.62 92 TRP A CA 1
ATOM 732 C C . TRP A 1 92 ? -2.814 3.795 17.516 1 98.62 92 TRP A C 1
ATOM 734 O O . TRP A 1 92 ? -3.494 4.039 18.516 1 98.62 92 TRP A O 1
ATOM 744 N N . ALA A 1 93 ? -3.07 4.348 16.391 1 98.69 93 ALA A N 1
ATOM 745 C CA . ALA A 1 93 ? -4.137 5.324 16.203 1 98.69 93 ALA A CA 1
ATOM 746 C C . ALA A 1 93 ? -5.508 4.691 16.422 1 98.69 93 ALA A C 1
ATOM 748 O O . ALA A 1 93 ? -6.391 5.305 17.016 1 98.69 93 ALA A O 1
ATOM 749 N N . LEU A 1 94 ? -5.688 3.473 15.906 1 98.56 94 LEU A N 1
ATOM 750 C CA . LEU A 1 94 ? -6.961 2.779 16.094 1 98.56 94 LEU A CA 1
ATOM 751 C C . LEU A 1 94 ? -7.246 2.547 17.562 1 98.56 94 LEU A C 1
ATOM 753 O O . LEU A 1 94 ? -8.383 2.701 18.016 1 98.56 94 LEU A O 1
ATOM 757 N N . ILE A 1 95 ? -6.23 2.24 18.328 1 98.44 95 ILE A N 1
ATOM 758 C CA . ILE A 1 95 ? -6.367 1.958 19.75 1 98.44 95 ILE A CA 1
ATOM 759 C C . ILE A 1 95 ? -6.664 3.252 20.5 1 98.44 95 ILE A C 1
ATOM 761 O O . ILE A 1 95 ? -7.648 3.332 21.25 1 98.44 95 ILE A O 1
ATOM 765 N N . VAL A 1 96 ? -5.844 4.297 20.297 1 98.44 96 VAL A N 1
ATOM 766 C CA . VAL A 1 96 ? -5.977 5.543 21.047 1 98.44 96 VAL A CA 1
ATOM 767 C C . VAL A 1 96 ? -7.316 6.199 20.719 1 98.44 96 VAL A C 1
ATOM 769 O O . VAL A 1 96 ? -8.031 6.648 21.625 1 98.44 96 VAL A O 1
ATOM 772 N N . ARG A 1 97 ? -7.641 6.246 19.484 1 97.44 97 ARG A N 1
ATOM 773 C CA . ARG A 1 97 ? -8.938 6.797 19.109 1 97.44 97 ARG A CA 1
ATOM 774 C C . ARG A 1 97 ? -10.078 5.961 19.688 1 97.44 97 ARG A C 1
ATOM 776 O O . ARG A 1 97 ? -11.125 6.496 20.047 1 97.44 97 ARG A O 1
ATOM 783 N N . GLY A 1 98 ? -9.883 4.629 19.688 1 97.5 98 GLY A N 1
ATOM 784 C CA . GLY A 1 98 ? -10.859 3.738 20.281 1 97.5 98 GLY A CA 1
ATOM 785 C C . GLY A 1 98 ? -11.164 4.074 21.734 1 97.5 98 GLY A C 1
ATOM 786 O O . GLY A 1 98 ? -12.32 4.043 22.156 1 97.5 98 GLY A O 1
ATOM 787 N N . PHE A 1 99 ? -10.188 4.461 22.453 1 96.94 99 PHE A N 1
ATOM 788 C CA . PHE A 1 99 ? -10.344 4.781 23.859 1 96.94 99 PHE A CA 1
ATOM 789 C C . PHE A 1 99 ? -11.109 6.09 24.031 1 96.94 99 PHE A C 1
ATOM 791 O O . PHE A 1 99 ? -11.75 6.309 25.062 1 96.94 99 PHE A O 1
ATOM 798 N N . PHE A 1 100 ? -11.102 6.949 23 1 94.69 100 PHE A N 1
ATOM 799 C CA . PHE A 1 100 ? -11.812 8.227 23.062 1 94.69 100 PHE A CA 1
ATOM 800 C C . PHE A 1 100 ? -13.227 8.078 22.516 1 94.69 100 PHE A C 1
ATOM 802 O O . PHE A 1 100 ? -14.023 9.016 22.594 1 94.69 100 PHE A O 1
ATOM 809 N N . SER A 1 101 ? -13.57 6.898 22.062 1 94.12 101 SER A N 1
ATOM 810 C CA . SER A 1 101 ? -14.852 6.707 21.391 1 94.12 101 SER A CA 1
ATOM 811 C C . SER A 1 101 ? -15.984 6.574 22.406 1 94.12 101 SER A C 1
ATOM 813 O O . SER A 1 101 ? -15.758 6.207 23.562 1 94.12 101 SER A O 1
ATOM 815 N N . HIS A 1 102 ? -17.219 6.902 21.922 1 92.44 102 HIS A N 1
ATOM 816 C CA . HIS A 1 102 ? -18.406 6.75 22.75 1 92.44 102 HIS A CA 1
ATOM 817 C C . HIS A 1 102 ? -18.672 5.285 23.062 1 92.44 102 HIS A C 1
ATOM 819 O O . HIS A 1 102 ? -19.156 4.961 24.156 1 92.44 102 HIS A O 1
ATOM 825 N N . GLU A 1 103 ? -18.359 4.461 22.141 1 93.5 103 GLU A N 1
ATOM 826 C CA . GLU A 1 103 ? -18.562 3.029 22.344 1 93.5 103 GLU A CA 1
ATOM 827 C C . GLU A 1 103 ? -17.734 2.502 23.5 1 93.5 103 GLU A C 1
ATOM 829 O O . GLU A 1 103 ? -18.219 1.701 24.312 1 93.5 103 GLU A O 1
ATOM 834 N N . PHE A 1 104 ? -16.516 2.947 23.547 1 95.38 104 PHE A N 1
ATOM 835 C CA . PHE A 1 104 ? -15.656 2.506 24.641 1 95.38 104 PHE A CA 1
ATOM 836 C C . PHE A 1 104 ? -16.156 3.023 25.984 1 95.38 104 PHE A C 1
ATOM 838 O O . PHE A 1 104 ? -16.141 2.299 26.984 1 95.38 104 PHE A O 1
ATOM 845 N N . ALA A 1 105 ? -16.578 4.223 26.078 1 94 105 ALA A N 1
ATOM 846 C CA . ALA A 1 105 ? -17.094 4.824 27.297 1 94 105 ALA A CA 1
ATOM 847 C C . ALA A 1 105 ? -18.312 4.066 27.812 1 94 105 ALA A C 1
ATOM 849 O O . ALA A 1 105 ? -18.5 3.904 29.031 1 94 105 ALA A O 1
ATOM 850 N N . ASN A 1 106 ? -19.109 3.561 26.922 1 95.06 106 ASN A N 1
ATOM 851 C CA . ASN A 1 106 ? -20.375 2.943 27.297 1 95.06 106 ASN A CA 1
ATOM 852 C C . ASN A 1 106 ? -20.234 1.439 27.516 1 95.06 106 ASN A C 1
ATOM 854 O O . ASN A 1 106 ? -20.844 0.874 28.422 1 95.06 106 ASN A O 1
ATOM 858 N N . ASN A 1 107 ? -19.422 0.756 26.688 1 94.62 107 ASN A N 1
ATOM 859 C CA . ASN A 1 107 ? -19.422 -0.703 26.672 1 94.62 107 ASN A CA 1
ATOM 860 C C . ASN A 1 107 ? -18.047 -1.257 27.078 1 94.62 107 ASN A C 1
ATOM 862 O O . ASN A 1 107 ? -17.891 -2.469 27.234 1 94.62 107 ASN A O 1
ATOM 866 N N . GLY A 1 108 ? -17.047 -0.369 27.141 1 96.31 108 GLY A N 1
ATOM 867 C CA . GLY A 1 108 ? -15.719 -0.814 27.531 1 96.31 108 GLY A CA 1
ATOM 868 C C . GLY A 1 108 ? -14.914 -1.389 26.391 1 96.31 108 GLY A C 1
ATOM 869 O O . GLY A 1 108 ? -13.797 -1.86 26.578 1 96.31 108 GLY A O 1
ATOM 870 N N . ARG A 1 109 ? -15.516 -1.467 25.203 1 96.94 109 ARG A N 1
ATOM 871 C CA . ARG A 1 109 ? -14.836 -1.898 23.984 1 96.94 109 ARG A CA 1
ATOM 872 C C . ARG A 1 109 ? -15.047 -0.899 22.859 1 96.94 109 ARG A C 1
ATOM 874 O O . ARG A 1 109 ? -16.094 -0.243 22.781 1 96.94 109 ARG A O 1
ATOM 881 N N . PHE A 1 110 ? -14.023 -0.709 22.016 1 97.31 110 PHE A N 1
ATOM 882 C CA . PHE A 1 110 ? -14.188 0.185 20.875 1 97.31 110 PHE A CA 1
ATOM 883 C C . PHE A 1 110 ? -14.438 -0.607 19.594 1 97.31 110 PHE A C 1
ATOM 885 O O . PHE A 1 110 ? -14.078 -1.783 19.516 1 97.31 110 PHE A O 1
ATOM 892 N N . ALA A 1 111 ? -15.086 0.016 18.625 1 96.5 111 ALA A N 1
ATOM 893 C CA . ALA A 1 111 ? -15.477 -0.628 17.375 1 96.5 111 ALA A CA 1
ATOM 894 C C . ALA A 1 111 ? -14.688 -0.062 16.188 1 96.5 111 ALA A C 1
ATOM 896 O O . ALA A 1 111 ? -14.445 1.146 16.125 1 96.5 111 ALA A O 1
ATOM 897 N N . ILE A 1 112 ? -14.281 -0.936 15.328 1 97.19 112 ILE A N 1
ATOM 898 C CA . ILE A 1 112 ? -13.5 -0.547 14.156 1 97.19 112 ILE A CA 1
ATOM 899 C C . ILE A 1 112 ? -14.336 -0.735 12.891 1 97.19 112 ILE A C 1
ATOM 901 O O . ILE A 1 112 ? -14.891 -1.81 12.664 1 97.19 112 ILE A O 1
ATOM 905 N N . SER A 1 113 ? -14.477 0.267 12.117 1 96.75 113 SER A N 1
ATOM 906 C CA . SER A 1 113 ? -15.117 0.266 10.805 1 96.75 113 SER A CA 1
ATOM 907 C C . SER A 1 113 ? -14.211 0.893 9.75 1 96.75 113 SER A C 1
ATOM 909 O O . SER A 1 113 ? -13.078 1.276 10.047 1 96.75 113 SER A O 1
ATOM 911 N N . ILE A 1 114 ? -14.703 0.982 8.531 1 95.94 114 ILE A N 1
ATOM 912 C CA . ILE A 1 114 ? -13.93 1.547 7.434 1 95.94 114 ILE A CA 1
ATOM 913 C C . ILE A 1 114 ? -13.625 3.018 7.715 1 95.94 114 ILE A C 1
ATOM 915 O O . ILE A 1 114 ? -12.578 3.531 7.32 1 95.94 114 ILE A O 1
ATOM 919 N N . LEU A 1 115 ? -14.5 3.734 8.414 1 95.94 115 LEU A N 1
ATOM 920 C CA . LEU A 1 115 ? -14.273 5.133 8.766 1 95.94 115 LEU A CA 1
ATOM 921 C C . LEU A 1 115 ? -13.086 5.273 9.711 1 95.94 115 LEU A C 1
ATOM 923 O O . LEU A 1 115 ? -12.328 6.246 9.625 1 95.94 115 LEU A O 1
ATOM 927 N N . ASP A 1 116 ? -12.93 4.281 10.57 1 97.12 116 ASP A N 1
ATOM 928 C CA . ASP A 1 116 ? -11.797 4.289 11.492 1 97.12 116 ASP A CA 1
ATOM 929 C C . ASP A 1 116 ? -10.484 4.039 10.758 1 97.12 116 ASP A C 1
ATOM 931 O O . ASP A 1 116 ? -9.43 4.535 11.164 1 97.12 116 ASP A O 1
ATOM 935 N N . LEU A 1 117 ? -10.523 3.266 9.688 1 97.75 117 LEU A N 1
ATOM 936 C CA . LEU A 1 117 ? -9.328 3.074 8.875 1 97.75 117 LEU A CA 1
ATOM 937 C C . LEU A 1 117 ? -8.891 4.387 8.234 1 97.75 117 LEU A C 1
ATOM 939 O O . LEU A 1 117 ? -7.699 4.688 8.172 1 97.75 117 LEU A O 1
ATOM 943 N N . ILE A 1 118 ? -9.844 5.184 7.742 1 97.5 118 ILE A N 1
ATOM 944 C CA . ILE A 1 118 ? -9.539 6.473 7.133 1 97.5 118 ILE A CA 1
ATOM 945 C C . ILE A 1 118 ? -8.859 7.379 8.156 1 97.5 118 ILE A C 1
ATOM 947 O O . ILE A 1 118 ? -7.816 7.977 7.867 1 97.5 118 ILE A O 1
ATOM 951 N N . THR A 1 119 ? -9.453 7.43 9.336 1 97.44 119 THR A N 1
ATOM 952 C CA . THR A 1 119 ? -8.914 8.336 10.344 1 97.44 119 THR A CA 1
ATOM 953 C C . THR A 1 119 ? -7.566 7.832 10.852 1 97.44 119 THR A C 1
ATOM 955 O O . THR A 1 119 ? -6.703 8.625 11.234 1 97.44 119 THR A O 1
ATOM 958 N N . ALA A 1 120 ? -7.375 6.492 10.867 1 98.19 120 ALA A N 1
ATOM 959 C CA . ALA A 1 120 ? -6.062 5.945 11.211 1 98.19 120 ALA A CA 1
ATOM 960 C C . ALA A 1 120 ? -5.008 6.367 10.188 1 98.19 120 ALA A C 1
ATOM 962 O O . ALA A 1 120 ? -3.879 6.699 10.555 1 98.19 120 ALA A O 1
ATOM 963 N N . ASP A 1 121 ? -5.348 6.344 8.922 1 98.25 121 ASP A N 1
ATOM 964 C CA . ASP A 1 121 ? -4.453 6.828 7.871 1 98.25 121 ASP A CA 1
ATOM 965 C C . ASP A 1 121 ? -4.141 8.312 8.062 1 98.25 121 ASP A C 1
ATOM 967 O O . ASP A 1 121 ? -3.018 8.75 7.812 1 98.25 121 ASP A O 1
ATOM 971 N N . PHE A 1 122 ? -5.164 9.086 8.5 1 98.19 122 PHE A N 1
ATOM 972 C CA . PHE A 1 122 ? -4.949 10.508 8.773 1 98.19 122 PHE A CA 1
ATOM 973 C C . PHE A 1 122 ? -3.865 10.695 9.82 1 98.19 122 PHE A C 1
ATOM 975 O O . PHE A 1 122 ? -2.965 11.523 9.648 1 98.19 122 PHE A O 1
ATOM 982 N N . VAL A 1 123 ? -3.979 9.93 10.828 1 98.5 123 VAL A N 1
ATOM 983 C CA . VAL A 1 123 ? -3.004 10.039 11.906 1 98.5 123 VAL A CA 1
ATOM 984 C C . VAL A 1 123 ? -1.634 9.578 11.422 1 98.5 123 VAL A C 1
ATOM 986 O O . VAL A 1 123 ? -0.61 10.164 11.781 1 98.5 123 VAL A O 1
ATOM 989 N N . ALA A 1 124 ? -1.611 8.5 10.633 1 98.75 124 ALA A N 1
ATOM 990 C CA . ALA A 1 124 ? -0.35 8.047 10.055 1 98.75 124 ALA A CA 1
ATOM 991 C C . ALA A 1 124 ? 0.301 9.148 9.227 1 98.75 124 ALA A C 1
ATOM 993 O O . ALA A 1 124 ? 1.514 9.359 9.305 1 98.75 124 ALA A O 1
ATOM 994 N N . ILE A 1 125 ? -0.512 9.875 8.469 1 98.69 125 ILE A N 1
ATOM 995 C CA . ILE A 1 125 ? 0.006 10.961 7.648 1 98.69 125 ILE A CA 1
ATOM 996 C C . ILE A 1 125 ? 0.594 12.047 8.547 1 98.69 125 ILE A C 1
ATOM 998 O O . ILE A 1 125 ? 1.637 12.625 8.227 1 98.69 125 ILE A O 1
ATOM 1002 N N . THR A 1 126 ? -0.026 12.312 9.68 1 98.75 126 THR A N 1
ATOM 1003 C CA . THR A 1 126 ? 0.502 13.281 10.633 1 98.75 126 THR A CA 1
ATOM 1004 C C . THR A 1 126 ? 1.904 12.883 11.086 1 98.75 126 THR A C 1
ATOM 1006 O O . THR A 1 126 ? 2.814 13.719 11.102 1 98.75 126 THR A O 1
ATOM 1009 N N . VAL A 1 127 ? 2.07 11.648 11.406 1 98.81 127 VAL A N 1
ATOM 1010 C CA . VAL A 1 127 ? 3.354 11.125 11.867 1 98.81 127 VAL A CA 1
ATOM 1011 C C . VAL A 1 127 ? 4.375 11.195 10.734 1 98.81 127 VAL A C 1
ATOM 1013 O O . VAL A 1 127 ? 5.547 11.5 10.969 1 98.81 127 VAL A O 1
ATOM 1016 N N . LEU A 1 128 ? 3.936 10.93 9.539 1 98.69 128 LEU A N 1
ATOM 1017 C CA . LEU A 1 128 ? 4.84 10.922 8.398 1 98.69 128 LEU A CA 1
ATOM 1018 C C . LEU A 1 128 ? 5.266 12.344 8.031 1 98.69 128 LEU A C 1
ATOM 1020 O O . LEU A 1 128 ? 6.387 12.562 7.566 1 98.69 128 LEU A O 1
ATOM 1024 N N . ILE A 1 129 ? 4.383 13.359 8.234 1 98.62 129 ILE A N 1
ATOM 1025 C CA . ILE A 1 129 ? 4.781 14.75 8.086 1 98.62 129 ILE A CA 1
ATOM 1026 C C . ILE A 1 129 ? 5.898 15.078 9.078 1 98.62 129 ILE A C 1
ATOM 1028 O O . ILE A 1 129 ? 6.91 15.672 8.703 1 98.62 129 ILE A O 1
ATOM 1032 N N . THR A 1 130 ? 5.719 14.625 10.281 1 98.75 130 THR A N 1
ATOM 1033 C CA . THR A 1 130 ? 6.742 14.797 11.305 1 98.75 130 THR A CA 1
ATOM 1034 C C . THR A 1 130 ? 8.047 14.125 10.891 1 98.75 130 THR A C 1
ATOM 1036 O O . THR A 1 130 ? 9.125 14.695 11.047 1 98.75 130 THR A O 1
ATOM 1039 N N . MET A 1 131 ? 7.922 12.938 10.367 1 98.38 131 MET A N 1
ATOM 1040 C CA . MET A 1 131 ? 9.094 12.219 9.875 1 98.38 131 MET A CA 1
ATOM 1041 C C . MET A 1 131 ? 9.852 13.055 8.844 1 98.38 131 MET A C 1
ATOM 1043 O O . MET A 1 131 ? 11.086 13.039 8.812 1 98.38 131 MET A O 1
ATOM 1047 N N . GLY A 1 132 ? 9.172 13.773 8.055 1 97.62 132 GLY A N 1
ATOM 1048 C CA . GLY A 1 132 ? 9.797 14.609 7.043 1 97.62 132 GLY A CA 1
ATOM 1049 C C . GLY A 1 132 ? 10.742 15.648 7.629 1 97.62 132 GLY A C 1
ATOM 1050 O O . GLY A 1 132 ? 11.773 15.961 7.031 1 97.62 132 GLY A O 1
ATOM 1051 N N . ALA A 1 133 ? 10.438 16.188 8.773 1 97.44 133 ALA A N 1
ATOM 1052 C CA . ALA A 1 133 ? 11.273 17.203 9.414 1 97.44 133 ALA A CA 1
ATOM 1053 C C . ALA A 1 133 ? 12.586 16.594 9.906 1 97.44 133 ALA A C 1
ATOM 1055 O O . ALA A 1 133 ? 13.617 17.281 9.938 1 97.44 133 ALA A O 1
ATOM 1056 N N . VAL A 1 134 ? 12.539 15.336 10.25 1 97.69 134 VAL A N 1
ATOM 1057 C CA . VAL A 1 134 ? 13.719 14.711 10.844 1 97.69 134 VAL A CA 1
ATOM 1058 C C . VAL A 1 134 ? 14.18 13.547 9.969 1 97.69 134 VAL A C 1
ATOM 1060 O O . VAL A 1 134 ? 14.789 12.594 10.461 1 97.69 134 VAL A O 1
ATOM 1063 N N . LEU A 1 135 ? 13.859 13.609 8.742 1 97 135 LEU A N 1
ATOM 1064 C CA . LEU A 1 135 ? 14.18 12.547 7.797 1 97 135 LEU A CA 1
ATOM 1065 C C . LEU A 1 135 ? 15.688 12.312 7.734 1 97 135 LEU A C 1
ATOM 1067 O O . LEU A 1 135 ? 16.469 13.25 7.539 1 97 135 LEU A O 1
ATOM 1071 N N . GLY A 1 136 ? 16.109 11.039 7.953 1 95.75 136 GLY A N 1
ATOM 1072 C CA . GLY A 1 136 ? 17.5 10.656 7.824 1 95.75 136 GLY A CA 1
ATOM 1073 C C . GLY A 1 136 ? 18.328 10.938 9.07 1 95.75 136 GLY A C 1
ATOM 1074 O O . GLY A 1 136 ? 19.531 10.734 9.086 1 95.75 136 GLY A O 1
ATOM 1075 N N . LYS A 1 137 ? 17.641 11.383 10.148 1 96.19 137 LYS A N 1
ATOM 1076 C CA . LYS A 1 137 ? 18.359 11.82 11.336 1 96.19 137 LYS A CA 1
ATOM 1077 C C . LYS A 1 137 ? 18.125 10.883 12.516 1 96.19 137 LYS A C 1
ATOM 1079 O O . LYS A 1 137 ? 18.844 10.914 13.508 1 96.19 137 LYS A O 1
ATOM 1084 N N . LEU A 1 138 ? 17.094 10.047 12.406 1 96.94 138 LEU A N 1
ATOM 1085 C CA . LEU A 1 138 ? 16.703 9.203 13.523 1 96.94 138 LEU A CA 1
ATOM 1086 C C . LEU A 1 138 ? 16.812 7.727 13.164 1 96.94 138 LEU A C 1
ATOM 1088 O O . LEU A 1 138 ? 16.719 7.363 11.984 1 96.94 138 LEU A O 1
ATOM 1092 N N . THR A 1 139 ? 17.062 6.926 14.18 1 96.38 139 THR A N 1
ATOM 1093 C CA . THR A 1 139 ? 17.031 5.477 14.008 1 96.38 139 THR A CA 1
ATOM 1094 C C . THR A 1 139 ? 15.594 4.969 13.938 1 96.38 139 THR A C 1
ATOM 1096 O O . THR A 1 139 ? 14.664 5.668 14.352 1 96.38 139 THR A O 1
ATOM 1099 N N . PRO A 1 140 ? 15.375 3.746 13.43 1 96 140 PRO A N 1
ATOM 1100 C CA . PRO A 1 140 ? 14.023 3.184 13.391 1 96 140 PRO A CA 1
ATOM 1101 C C . PRO A 1 140 ? 13.359 3.143 14.758 1 96 140 PRO A C 1
ATOM 1103 O O . PRO A 1 140 ? 12.156 3.375 14.875 1 96 140 PRO A O 1
ATOM 1106 N N . VAL A 1 141 ? 14.141 2.895 15.781 1 96.88 141 VAL A N 1
ATOM 1107 C CA . VAL A 1 141 ? 13.602 2.852 17.141 1 96.88 141 VAL A CA 1
ATOM 1108 C C . VAL A 1 141 ? 13.133 4.242 17.562 1 96.88 141 VAL A C 1
ATOM 1110 O O . VAL A 1 141 ? 12.039 4.395 18.109 1 96.88 141 VAL A O 1
ATOM 1113 N N . GLN A 1 142 ? 13.945 5.215 17.328 1 97.88 142 GLN A N 1
ATOM 1114 C CA . GLN A 1 142 ? 13.578 6.586 17.672 1 97.88 142 GLN A CA 1
ATOM 1115 C C . GLN A 1 142 ? 12.32 7.012 16.922 1 97.88 142 GLN A C 1
ATOM 1117 O O . GLN A 1 142 ? 11.453 7.684 17.484 1 97.88 142 GLN A O 1
ATOM 1122 N N . TYR A 1 143 ? 12.195 6.602 15.648 1 98.38 143 TYR A N 1
ATOM 1123 C CA . TYR A 1 143 ? 10.992 6.895 14.883 1 98.38 143 TYR A CA 1
ATOM 1124 C C . TYR A 1 143 ? 9.766 6.254 15.523 1 98.38 143 TYR A C 1
ATOM 1126 O O . TYR A 1 143 ? 8.703 6.875 15.617 1 98.38 143 TYR A O 1
ATOM 1134 N N . MET A 1 144 ? 9.852 5.023 15.914 1 98.25 144 MET A N 1
ATOM 1135 C CA . MET A 1 144 ? 8.727 4.316 16.531 1 98.25 144 MET A CA 1
ATOM 1136 C C . MET A 1 144 ? 8.328 4.973 17.844 1 98.25 144 MET A C 1
ATOM 1138 O O . MET A 1 144 ? 7.141 5.109 18.141 1 98.25 144 MET A O 1
ATOM 1142 N N . VAL A 1 145 ? 9.312 5.375 18.641 1 98.44 145 VAL A N 1
ATOM 1143 C CA . VAL A 1 145 ? 9.039 6.043 19.906 1 98.44 145 VAL A CA 1
ATOM 1144 C C . VAL A 1 145 ? 8.391 7.398 19.641 1 98.44 145 VAL A C 1
ATOM 1146 O O . VAL A 1 145 ? 7.441 7.781 20.328 1 98.44 145 VAL A O 1
ATOM 1149 N N . MET A 1 146 ? 8.922 8.117 18.656 1 98.69 146 MET A N 1
ATOM 1150 C CA . MET A 1 146 ? 8.32 9.383 18.25 1 98.69 146 MET A CA 1
ATOM 1151 C C . MET A 1 146 ? 6.848 9.195 17.906 1 98.69 146 MET A C 1
ATOM 1153 O O . MET A 1 146 ? 5.992 9.945 18.375 1 98.69 146 MET A O 1
ATOM 1157 N N . SER A 1 147 ? 6.586 8.195 17.125 1 98.69 147 SER A N 1
ATOM 1158 C CA . SER A 1 147 ? 5.219 7.891 16.734 1 98.69 147 SER A CA 1
ATOM 1159 C C . SER A 1 147 ? 4.363 7.508 17.938 1 98.69 147 SER A C 1
ATOM 1161 O O . SER A 1 147 ? 3.209 7.926 18.047 1 98.69 147 SER A O 1
ATOM 1163 N N . ALA A 1 148 ? 4.891 6.715 18.859 1 98.69 148 ALA A N 1
ATOM 1164 C CA . ALA A 1 148 ? 4.176 6.258 20.047 1 98.69 148 ALA A CA 1
ATOM 1165 C C . ALA A 1 148 ? 3.746 7.434 20.906 1 98.69 148 ALA A C 1
ATOM 1167 O O . ALA A 1 148 ? 2.678 7.402 21.531 1 98.69 148 ALA A O 1
ATOM 1168 N N . ILE A 1 149 ? 4.543 8.492 20.969 1 98.75 149 ILE A N 1
ATOM 1169 C CA . ILE A 1 149 ? 4.238 9.664 21.781 1 98.75 149 ILE A CA 1
ATOM 1170 C C . ILE A 1 149 ? 3.314 10.602 21 1 98.75 149 ILE A C 1
ATOM 1172 O O . ILE A 1 149 ? 2.357 11.141 21.562 1 98.75 149 ILE A O 1
ATOM 1176 N N . GLU A 1 150 ? 3.58 10.773 19.766 1 98.88 150 GLU A N 1
ATOM 1177 C CA . GLU A 1 150 ? 2.887 11.758 18.938 1 98.88 150 GLU A CA 1
ATOM 1178 C C . GLU A 1 150 ? 1.427 11.367 18.719 1 98.88 150 GLU A C 1
ATOM 1180 O O . GLU A 1 150 ? 0.542 12.227 18.734 1 98.88 150 GLU A O 1
ATOM 1185 N N . VAL A 1 151 ? 1.134 10.102 18.516 1 98.81 151 VAL A N 1
ATOM 1186 C CA . VAL A 1 151 ? -0.194 9.633 18.125 1 98.81 151 VAL A CA 1
ATOM 1187 C C . VAL A 1 151 ? -1.201 9.984 19.219 1 98.81 151 VAL A C 1
ATOM 1189 O O . VAL A 1 151 ? -2.232 10.602 18.953 1 98.81 151 VAL A O 1
ATOM 1192 N N . PRO A 1 152 ? -0.963 9.711 20.516 1 98.69 152 PRO A N 1
ATOM 1193 C CA . PRO A 1 152 ? -1.947 10.094 21.531 1 98.69 152 PRO A CA 1
ATOM 1194 C C . PRO A 1 152 ? -2.139 11.602 21.609 1 98.69 152 PRO A C 1
ATOM 1196 O O . PRO A 1 152 ? -3.256 12.078 21.844 1 98.69 152 PRO A O 1
ATOM 1199 N N . ILE A 1 153 ? -1.089 12.375 21.438 1 98.81 153 ILE A N 1
ATOM 1200 C CA . ILE A 1 153 ? -1.203 13.828 21.5 1 98.81 153 ILE A CA 1
ATOM 1201 C C . ILE A 1 153 ? -2.037 14.336 20.328 1 98.81 153 ILE A C 1
ATOM 1203 O O . ILE A 1 153 ? -2.943 15.148 20.516 1 98.81 153 ILE A O 1
ATOM 1207 N N . ALA A 1 154 ? -1.709 13.828 19.156 1 98.69 154 ALA A N 1
ATOM 1208 C CA . ALA A 1 154 ? -2.422 14.25 17.953 1 98.69 154 ALA A CA 1
ATOM 1209 C C . ALA A 1 154 ? -3.906 13.914 18.047 1 98.69 154 ALA A C 1
ATOM 1211 O O . ALA A 1 154 ? -4.758 14.742 17.719 1 98.69 154 ALA A O 1
ATOM 1212 N N . VAL A 1 155 ? -4.227 12.695 18.469 1 98.5 155 VAL A N 1
ATOM 1213 C CA . VAL A 1 155 ? -5.613 12.25 18.578 1 98.5 155 VAL A CA 1
ATOM 1214 C C . VAL A 1 155 ? -6.34 13.062 19.641 1 98.5 155 VAL A C 1
ATOM 1216 O O . VAL A 1 155 ? -7.5 13.438 19.469 1 98.5 155 VAL A O 1
ATOM 1219 N N . ALA A 1 156 ? -5.695 13.359 20.766 1 98.06 156 ALA A N 1
ATOM 1220 C CA . ALA A 1 156 ? -6.285 14.164 21.828 1 98.06 156 ALA A CA 1
ATOM 1221 C C . ALA A 1 156 ? -6.582 15.578 21.344 1 98.06 156 ALA A C 1
ATOM 1223 O O . ALA A 1 156 ? -7.641 16.141 21.641 1 98.06 156 ALA A O 1
ATOM 1224 N N . VAL A 1 157 ? -5.637 16.156 20.641 1 98.31 157 VAL A N 1
ATOM 1225 C CA . VAL A 1 157 ? -5.824 17.5 20.109 1 98.31 157 VAL A CA 1
ATOM 1226 C C . VAL A 1 157 ? -6.992 17.516 19.125 1 98.31 157 VAL A C 1
ATOM 1228 O O . VAL A 1 157 ? -7.82 18.438 19.156 1 98.31 157 VAL A O 1
ATOM 1231 N N . GLU A 1 158 ? -7.004 16.562 18.266 1 97.5 158 GLU A N 1
ATOM 1232 C CA . GLU A 1 158 ? -8.109 16.469 17.328 1 97.5 158 GLU A CA 1
ATOM 1233 C C . GLU A 1 158 ? -9.453 16.375 18.047 1 97.5 158 GLU A C 1
ATOM 1235 O O . GLU A 1 158 ? -10.43 17.016 17.656 1 97.5 158 GLU A O 1
ATOM 1240 N N . HIS A 1 159 ? -9.508 15.562 19.094 1 95.94 159 HIS A N 1
ATOM 1241 C CA . HIS A 1 159 ? -10.719 15.398 19.875 1 95.94 159 HIS A CA 1
ATOM 1242 C C . HIS A 1 159 ? -11.156 16.719 20.5 1 95.94 159 HIS A C 1
ATOM 1244 O O . HIS A 1 159 ? -12.336 17.078 20.453 1 95.94 159 HIS A O 1
ATOM 1250 N N . VAL A 1 160 ? -10.234 17.438 21.078 1 96.44 160 VAL A N 1
ATOM 1251 C CA . VAL A 1 160 ? -10.531 18.719 21.719 1 96.44 160 VAL A CA 1
ATOM 1252 C C . VAL A 1 160 ? -11.039 19.719 20.672 1 96.44 160 VAL A C 1
ATOM 1254 O O . VAL A 1 160 ? -12.047 20.391 20.891 1 96.44 160 VAL A O 1
ATOM 1257 N N . ILE A 1 161 ? -10.438 19.734 19.562 1 96.88 161 ILE A N 1
ATOM 1258 C CA . ILE A 1 161 ? -10.703 20.734 18.531 1 96.88 161 ILE A CA 1
ATOM 1259 C C . ILE A 1 161 ? -12.047 20.438 17.859 1 96.88 161 ILE A C 1
ATOM 1261 O O . ILE A 1 161 ? -12.875 21.328 17.703 1 96.88 161 ILE A O 1
ATOM 1265 N N . LEU A 1 162 ? -12.289 19.203 17.531 1 94.44 162 LEU A N 1
ATOM 1266 C CA . LEU A 1 162 ? -13.438 18.875 16.688 1 94.44 162 LEU A CA 1
ATOM 1267 C C . LEU A 1 162 ? -14.648 18.516 17.547 1 94.44 162 LEU A C 1
ATOM 1269 O O . LEU A 1 162 ? -15.789 18.797 17.172 1 94.44 162 LEU A O 1
ATOM 1273 N N . ARG A 1 163 ? -14.469 17.938 18.688 1 91.88 163 ARG A N 1
ATOM 1274 C CA . ARG A 1 163 ? -15.602 17.453 19.469 1 91.88 163 ARG A CA 1
ATOM 1275 C C . ARG A 1 163 ? -15.953 18.422 20.594 1 91.88 163 ARG A C 1
ATOM 1277 O O . ARG A 1 163 ? -17.125 18.594 20.938 1 91.88 163 ARG A O 1
ATOM 1284 N N . TYR A 1 164 ? -14.961 19.047 21.188 1 92.88 164 TYR A N 1
ATOM 1285 C CA . TYR A 1 164 ? -15.227 19.938 22.297 1 92.88 164 TYR A CA 1
ATOM 1286 C C . TYR A 1 164 ? -15.406 21.375 21.828 1 92.88 164 TYR A C 1
ATOM 1288 O O . TYR A 1 164 ? -16.422 22.016 22.125 1 92.88 164 TYR A O 1
ATOM 1296 N N . LEU A 1 165 ? -14.453 21.828 20.984 1 95.5 165 LEU A N 1
ATOM 1297 C CA . LEU A 1 165 ? -14.57 23.203 20.484 1 95.5 165 LEU A CA 1
ATOM 1298 C C . LEU A 1 165 ? -15.531 23.266 19.312 1 95.5 165 LEU A C 1
ATOM 1300 O O . LEU A 1 165 ? -16.078 24.328 19.016 1 95.5 165 LEU A O 1
ATOM 1304 N N . LYS A 1 166 ? -15.688 22.141 18.609 1 95.38 166 LYS A N 1
ATOM 1305 C CA . LYS A 1 166 ? -16.625 22 17.5 1 95.38 166 LYS A CA 1
ATOM 1306 C C . LYS A 1 166 ? -16.328 23 16.391 1 95.38 166 LYS A C 1
ATOM 1308 O O . LYS A 1 166 ? -17.234 23.656 15.883 1 95.38 166 LYS A O 1
ATOM 1313 N N . VAL A 1 167 ? -15.055 23.203 16.125 1 95.75 167 VAL A N 1
ATOM 1314 C CA . VAL A 1 167 ? -14.625 24.062 15.023 1 95.75 167 VAL A CA 1
ATOM 1315 C C . VAL A 1 167 ? -14.586 23.25 13.734 1 95.75 167 VAL A C 1
ATOM 1317 O O . VAL A 1 167 ? -14.633 22.016 13.758 1 95.75 167 VAL A O 1
ATOM 1320 N N . ILE A 1 168 ? -14.523 23.969 12.57 1 95.5 168 ILE A N 1
ATOM 1321 C CA . ILE A 1 168 ? -14.492 23.281 11.281 1 95.5 168 ILE A CA 1
ATOM 1322 C C . ILE A 1 168 ? -13.047 23.016 10.867 1 95.5 168 ILE A C 1
ATOM 1324 O O . ILE A 1 168 ? -12.172 23.859 11.102 1 95.5 168 ILE A O 1
ATOM 1328 N N . ASP A 1 169 ? -12.758 21.875 10.375 1 97.81 169 ASP A N 1
ATOM 1329 C CA . ASP A 1 169 ? -11.477 21.422 9.828 1 97.81 169 ASP A CA 1
ATOM 1330 C C . ASP A 1 169 ? -11.641 20.125 9.047 1 97.81 169 ASP A C 1
ATOM 1332 O O . ASP A 1 169 ? -10.93 19.156 9.305 1 97.81 169 ASP A O 1
ATOM 1336 N N . ILE A 1 170 ? -12.477 20.188 8.039 1 96.81 170 ILE A N 1
ATOM 1337 C CA . ILE A 1 170 ? -12.906 18.969 7.348 1 96.81 170 ILE A CA 1
ATOM 1338 C C . ILE A 1 170 ? -11.703 18.312 6.68 1 96.81 170 ILE A C 1
ATOM 1340 O O . ILE A 1 170 ? -11.602 17.078 6.652 1 96.81 170 ILE A O 1
ATOM 1344 N N . GLY A 1 171 ? -10.812 19.047 6.129 1 97.25 171 GLY A N 1
ATOM 1345 C CA . GLY A 1 171 ? -9.609 18.531 5.5 1 97.25 171 GLY A CA 1
ATOM 1346 C C . GLY A 1 171 ? -8.461 18.328 6.477 1 97.25 171 GLY A C 1
ATOM 1347 O O . GLY A 1 171 ? -7.352 17.969 6.074 1 97.25 171 GLY A O 1
ATOM 1348 N N . ARG A 1 172 ? -8.648 18.625 7.738 1 98.06 172 ARG A N 1
ATOM 1349 C CA . ARG A 1 172 ? -7.695 18.422 8.82 1 98.06 172 ARG A CA 1
ATOM 1350 C C . ARG A 1 172 ? -6.402 19.188 8.562 1 98.06 172 ARG A C 1
ATOM 1352 O O . ARG A 1 172 ? -5.309 18.656 8.781 1 98.06 172 ARG A O 1
ATOM 1359 N N . SER A 1 173 ? -6.523 20.359 8.062 1 98.69 173 SER A N 1
ATOM 1360 C CA . SER A 1 173 ? -5.359 21.188 7.781 1 98.69 173 SER A CA 1
ATOM 1361 C C . SER A 1 173 ? -4.688 21.656 9.07 1 98.69 173 SER A C 1
ATOM 1363 O O . SER A 1 173 ? -3.459 21.734 9.141 1 98.69 173 SER A O 1
ATOM 1365 N N . MET A 1 174 ? -5.531 21.938 10.055 1 98.31 174 MET A N 1
ATOM 1366 C CA . MET A 1 174 ? -4.965 22.359 11.336 1 98.31 174 MET A CA 1
ATOM 1367 C C . MET A 1 174 ? -4.469 21.156 12.125 1 98.31 174 MET A C 1
ATOM 1369 O O . MET A 1 174 ? -3.301 21.094 12.523 1 98.31 174 MET A O 1
ATOM 1373 N N . VAL A 1 175 ? -5.25 20.109 12.242 1 98.5 175 VAL A N 1
ATOM 1374 C CA . VAL A 1 175 ? -4.98 19.047 13.203 1 98.5 175 VAL A CA 1
ATOM 1375 C C . VAL A 1 175 ? -3.986 18.047 12.617 1 98.5 175 VAL A C 1
ATOM 1377 O O . VAL A 1 175 ? -3.34 17.297 13.344 1 98.5 175 VAL A O 1
ATOM 1380 N N . ILE A 1 176 ? -3.82 17.984 11.297 1 98.56 176 ILE A N 1
ATOM 1381 C CA . ILE A 1 176 ? -2.873 17.047 10.695 1 98.56 176 ILE A CA 1
ATOM 1382 C C . ILE A 1 176 ? -1.661 17.812 10.164 1 98.56 176 ILE A C 1
ATOM 1384 O O . ILE A 1 176 ? -0.545 17.641 10.664 1 98.56 176 ILE A O 1
ATOM 1388 N N . HIS A 1 177 ? -1.884 18.766 9.227 1 98.75 177 HIS A N 1
ATOM 1389 C CA . HIS A 1 177 ? -0.776 19.406 8.523 1 98.75 177 HIS A CA 1
ATOM 1390 C C . HIS A 1 177 ? -0.054 20.406 9.438 1 98.75 177 HIS A C 1
ATOM 1392 O O . HIS A 1 177 ? 1.17 20.344 9.57 1 98.75 177 HIS A O 1
ATOM 1398 N N . CYS A 1 178 ? -0.814 21.297 10.023 1 98.69 178 CYS A N 1
ATOM 1399 C CA . CYS A 1 178 ? -0.211 22.266 10.938 1 98.69 178 CYS A CA 1
ATOM 1400 C C . CYS A 1 178 ? 0.393 21.578 12.148 1 98.69 178 CYS A C 1
ATOM 1402 O O . CYS A 1 178 ? 1.546 21.828 12.508 1 98.69 178 CYS A O 1
ATOM 1404 N N . PHE A 1 179 ? -0.37 20.703 12.758 1 98.88 179 PHE A N 1
ATOM 1405 C CA . PHE A 1 179 ? 0.104 19.969 13.922 1 98.88 179 PHE A CA 1
ATOM 1406 C C . PHE A 1 179 ? 1.362 19.172 13.586 1 98.88 179 PHE A C 1
ATOM 1408 O O . PHE A 1 179 ? 2.375 19.281 14.281 1 98.88 179 PHE A O 1
ATOM 1415 N N . GLY A 1 180 ? 1.32 18.344 12.578 1 98.81 180 GLY A N 1
ATOM 1416 C CA . GLY A 1 180 ? 2.453 17.516 12.211 1 98.81 180 GLY A CA 1
ATOM 1417 C C . GLY A 1 180 ? 3.701 18.312 11.883 1 98.81 180 GLY A C 1
ATOM 1418 O O . GLY A 1 180 ? 4.809 17.922 12.258 1 98.81 180 GLY A O 1
ATOM 1419 N N . ALA A 1 181 ? 3.533 19.422 11.172 1 98.62 181 ALA A N 1
ATOM 1420 C CA . ALA A 1 181 ? 4.664 20.266 10.781 1 98.62 181 ALA A CA 1
ATOM 1421 C C . ALA A 1 181 ? 5.359 20.859 12 1 98.62 181 ALA A C 1
ATOM 1423 O O . ALA A 1 181 ? 6.574 20.734 12.148 1 98.62 181 ALA A O 1
ATOM 1424 N N . TYR A 1 182 ? 4.598 21.422 12.859 1 98.62 182 TYR A N 1
ATOM 1425 C CA . TYR A 1 182 ? 5.211 22.141 13.977 1 98.62 182 TYR A CA 1
ATOM 1426 C C . TYR A 1 182 ? 5.664 21.172 15.062 1 98.62 182 TYR A C 1
ATOM 1428 O O . TYR A 1 182 ? 6.645 21.438 15.766 1 98.62 182 TYR A O 1
ATOM 1436 N N . PHE A 1 183 ? 4.941 20.047 15.258 1 98.81 183 PHE A N 1
ATOM 1437 C CA . PHE A 1 183 ? 5.473 18.969 16.094 1 98.81 183 PHE A CA 1
ATOM 1438 C C . PHE A 1 183 ? 6.836 18.516 15.586 1 98.81 183 PHE A C 1
ATOM 1440 O O . PHE A 1 183 ? 7.789 18.406 16.359 1 98.81 183 PHE A O 1
ATOM 1447 N N . GLY A 1 184 ? 6.926 18.266 14.289 1 98.69 184 GLY A N 1
ATOM 1448 C CA . GLY A 1 184 ? 8.164 17.812 13.672 1 98.69 184 GLY A CA 1
ATOM 1449 C C . GLY A 1 184 ? 9.273 18.844 13.758 1 98.69 184 GLY A C 1
ATOM 1450 O O . GLY A 1 184 ? 10.43 18.5 14.016 1 98.69 184 GLY A O 1
ATOM 1451 N N . LEU A 1 185 ? 8.961 20.156 13.555 1 97.81 185 LEU A N 1
ATOM 1452 C CA . LEU A 1 185 ? 9.953 21.219 13.648 1 97.81 185 LEU A CA 1
ATOM 1453 C C . LEU A 1 185 ? 10.5 21.328 15.07 1 97.81 185 LEU A C 1
ATOM 1455 O O . LEU A 1 185 ? 11.695 21.562 15.266 1 97.81 185 LEU A O 1
ATOM 1459 N N . ALA A 1 186 ? 9.609 21.172 16.031 1 98.38 186 ALA A N 1
ATOM 1460 C CA . ALA A 1 186 ? 10.047 21.219 17.422 1 98.38 186 ALA A CA 1
ATOM 1461 C C . ALA A 1 186 ? 10.984 20.047 17.734 1 98.38 186 ALA A C 1
ATOM 1463 O O . ALA A 1 186 ? 12.008 20.234 18.391 1 98.38 186 ALA A O 1
ATOM 1464 N N . VAL A 1 187 ? 10.633 18.844 17.281 1 98.5 187 VAL A N 1
ATOM 1465 C CA . VAL A 1 187 ? 11.523 17.703 17.453 1 98.5 187 VAL A CA 1
ATOM 1466 C C . VAL A 1 187 ? 12.867 17.984 16.797 1 98.5 187 VAL A C 1
ATOM 1468 O O . VAL A 1 187 ? 13.922 17.766 17.406 1 98.5 187 VAL A O 1
ATOM 1471 N N . ALA A 1 188 ? 12.828 18.469 15.57 1 97.5 188 ALA A N 1
ATOM 1472 C CA . ALA A 1 188 ? 14.039 18.75 14.797 1 97.5 188 ALA A CA 1
ATOM 1473 C C . ALA A 1 188 ? 14.922 19.766 15.516 1 97.5 188 ALA A C 1
ATOM 1475 O O . ALA A 1 188 ? 16.141 19.625 15.523 1 97.5 188 ALA A O 1
ATOM 1476 N N . LYS A 1 189 ? 14.359 20.75 16.078 1 96.38 189 LYS A N 1
ATOM 1477 C CA . LYS A 1 189 ? 15.109 21.797 16.781 1 96.38 189 LYS A CA 1
ATOM 1478 C C . LYS A 1 189 ? 15.828 21.234 18 1 96.38 189 LYS A C 1
ATOM 1480 O O . LYS A 1 189 ? 16.984 21.547 18.25 1 96.38 189 LYS A O 1
ATOM 1485 N N . VAL A 1 190 ? 15.18 20.375 18.703 1 96.62 190 VAL A N 1
ATOM 1486 C CA . VAL A 1 190 ? 15.711 19.859 19.969 1 96.62 190 VAL A CA 1
ATOM 1487 C C . VAL A 1 190 ? 16.812 18.859 19.703 1 96.62 190 VAL A C 1
ATOM 1489 O O . VAL A 1 190 ? 17.844 18.828 20.391 1 96.62 190 VAL A O 1
ATOM 1492 N N . ILE A 1 191 ? 16.641 18.078 18.594 1 95.31 191 ILE A N 1
ATOM 1493 C CA . ILE A 1 191 ? 17.625 17.016 18.359 1 95.31 191 ILE A CA 1
ATOM 1494 C C . ILE A 1 191 ? 18.75 17.531 17.469 1 95.31 191 ILE A C 1
ATOM 1496 O O . ILE A 1 191 ? 19.688 16.812 17.156 1 95.31 191 ILE A O 1
ATOM 1500 N N . ASN A 1 192 ? 18.719 18.766 17.156 1 91.06 192 ASN A N 1
ATOM 1501 C CA . ASN A 1 192 ? 19.609 19.359 16.156 1 91.06 192 ASN A CA 1
ATOM 1502 C C . ASN A 1 192 ? 21.078 19.25 16.594 1 91.06 192 ASN A C 1
ATOM 1504 O O . ASN A 1 192 ? 21.391 19.438 17.781 1 91.06 192 ASN A O 1
ATOM 1508 N N . LYS A 1 193 ? 21.922 18.906 15.641 1 90.56 193 LYS A N 1
ATOM 1509 C CA . LYS A 1 193 ? 23.375 18.906 15.75 1 90.56 193 LYS A CA 1
ATOM 1510 C C . LYS A 1 193 ? 24.016 19.656 14.586 1 90.56 193 LYS A C 1
ATOM 1512 O O . LYS A 1 193 ? 23.469 19.672 13.477 1 90.56 193 LYS A O 1
ATOM 1517 N N . LYS A 1 194 ? 25.109 20.203 14.82 1 88.69 194 LYS A N 1
ATOM 1518 C CA . LYS A 1 194 ? 25.812 20.969 13.789 1 88.69 194 LYS A CA 1
ATOM 1519 C C . LYS A 1 194 ? 26.156 20.078 12.594 1 88.69 194 LYS A C 1
ATOM 1521 O O . LYS A 1 194 ? 26.125 20.547 11.445 1 88.69 194 LYS A O 1
ATOM 1526 N N . GLU A 1 195 ? 26.375 18.844 12.883 1 90.31 195 GLU A N 1
ATOM 1527 C CA . GLU A 1 195 ? 26.797 17.906 11.852 1 90.31 195 GLU A CA 1
ATOM 1528 C C . GLU A 1 195 ? 25.641 17.578 10.898 1 90.31 195 GLU A C 1
ATOM 1530 O O . GLU A 1 195 ? 25.875 17.047 9.812 1 90.31 195 GLU A O 1
ATOM 1535 N N . MET A 1 196 ? 24.469 17.891 11.359 1 91.06 196 MET A N 1
ATOM 1536 C CA . MET A 1 196 ? 23.312 17.578 10.547 1 91.06 196 MET A CA 1
ATOM 1537 C C . MET A 1 196 ? 23.094 18.625 9.469 1 91.06 196 MET A C 1
ATOM 1539 O O . MET A 1 196 ? 22.469 18.359 8.438 1 91.06 196 MET A O 1
ATOM 1543 N N . ILE A 1 197 ? 23.641 19.75 9.688 1 89.19 197 ILE A N 1
ATOM 1544 C CA . ILE A 1 197 ? 23.422 20.875 8.773 1 89.19 197 ILE A CA 1
ATOM 1545 C C . ILE A 1 197 ? 24.469 20.844 7.668 1 89.19 197 ILE A C 1
ATOM 1547 O O . ILE A 1 197 ? 25.672 20.703 7.938 1 89.19 197 ILE A O 1
ATOM 1551 N N . ALA A 1 198 ? 24.062 20.891 6.441 1 87.31 198 ALA A N 1
ATOM 1552 C CA . ALA A 1 198 ? 24.922 20.891 5.266 1 87.31 198 ALA A CA 1
ATOM 1553 C C . ALA A 1 198 ? 25.797 19.641 5.219 1 87.31 198 ALA A C 1
ATOM 1555 O O . ALA A 1 198 ? 27 19.719 4.98 1 87.31 198 ALA A O 1
ATOM 1556 N N . HIS A 1 199 ? 25.172 18.578 5.547 1 90.12 199 HIS A N 1
ATOM 1557 C CA . HIS A 1 199 ? 25.875 17.297 5.508 1 90.12 199 HIS A CA 1
ATOM 1558 C C . HIS A 1 199 ? 26.156 16.875 4.07 1 90.12 199 HIS A C 1
ATOM 1560 O O . HIS A 1 199 ? 25.391 17.188 3.158 1 90.12 199 HIS A O 1
ATOM 1566 N N . GLN A 1 200 ? 27.141 16.125 3.834 1 87.06 200 GLN A N 1
ATOM 1567 C CA . GLN A 1 200 ? 27.594 15.727 2.502 1 87.06 200 GLN A CA 1
ATOM 1568 C C . GLN A 1 200 ? 26.547 14.852 1.807 1 87.06 200 GLN A C 1
ATOM 1570 O O . GLN A 1 200 ? 26.469 14.844 0.577 1 87.06 200 GLN A O 1
ATOM 1575 N N . HIS A 1 201 ? 25.828 14.195 2.646 1 89.38 201 HIS A N 1
ATOM 1576 C CA . HIS A 1 201 ? 24.844 13.281 2.066 1 89.38 201 HIS A CA 1
ATOM 1577 C C . HIS A 1 201 ? 23.547 13.992 1.754 1 89.38 201 HIS A C 1
ATOM 1579 O O . HIS A 1 201 ? 22.641 13.414 1.129 1 89.38 201 HIS A O 1
ATOM 1585 N N . GLU A 1 202 ? 23.578 15.203 2.199 1 88.38 202 GLU A N 1
ATOM 1586 C CA . GLU A 1 202 ? 22.344 15.945 1.971 1 88.38 202 GLU A CA 1
ATOM 1587 C C . GLU A 1 202 ? 22.25 16.422 0.524 1 88.38 202 GLU A C 1
ATOM 1589 O O . GLU A 1 202 ? 23.234 16.875 -0.055 1 88.38 202 GLU A O 1
ATOM 1594 N N . GLY A 1 203 ? 21.359 16.078 -0.269 1 87.94 203 GLY A N 1
ATOM 1595 C CA . GLY A 1 203 ? 21.156 16.469 -1.654 1 87.94 203 GLY A CA 1
ATOM 1596 C C . GLY A 1 203 ? 20.359 15.445 -2.447 1 87.94 203 GLY A C 1
ATOM 1597 O O . GLY A 1 203 ? 20.094 14.344 -1.964 1 87.94 203 GLY A O 1
ATOM 1598 N N . SER A 1 204 ? 20 15.898 -3.57 1 90.25 204 SER A N 1
ATOM 1599 C CA . SER A 1 204 ? 19.172 15.039 -4.418 1 90.25 204 SER A CA 1
ATOM 1600 C C . SER A 1 204 ? 19.938 14.602 -5.664 1 90.25 204 SER A C 1
ATOM 1602 O O . SER A 1 204 ? 21.016 15.117 -5.953 1 90.25 204 SER A O 1
ATOM 1604 N N . SER A 1 205 ? 19.531 13.523 -6.285 1 90.06 205 SER A N 1
ATOM 1605 C CA . SER A 1 205 ? 19.984 13.078 -7.598 1 90.06 205 SER A CA 1
ATOM 1606 C C . SER A 1 205 ? 18.859 13.195 -8.633 1 90.06 205 SER A C 1
ATOM 1608 O O . SER A 1 205 ? 17.719 13.484 -8.281 1 90.06 205 SER A O 1
ATOM 1610 N N . TYR A 1 206 ? 19.281 13.109 -9.922 1 89.12 206 TYR A N 1
ATOM 1611 C CA . TYR A 1 206 ? 18.297 13.156 -11 1 89.12 206 TYR A CA 1
ATOM 1612 C C . TYR A 1 206 ? 17.188 12.141 -10.773 1 89.12 206 TYR A C 1
ATOM 1614 O O . TYR A 1 206 ? 16 12.484 -10.82 1 89.12 206 TYR A O 1
ATOM 1622 N N . ASN A 1 207 ? 17.547 10.906 -10.453 1 90.5 207 ASN A N 1
ATOM 1623 C CA . ASN A 1 207 ? 16.578 9.836 -10.289 1 90.5 207 ASN A CA 1
ATOM 1624 C C . ASN A 1 207 ? 15.773 10.008 -9 1 90.5 207 ASN A C 1
ATOM 1626 O O . ASN A 1 207 ? 14.57 9.742 -8.977 1 90.5 207 ASN A O 1
ATOM 1630 N N . SER A 1 208 ? 16.469 10.43 -7.949 1 93.06 208 SER A N 1
ATOM 1631 C CA . SER A 1 208 ? 15.75 10.602 -6.691 1 93.06 208 SER A CA 1
ATOM 1632 C C . SER A 1 208 ? 14.664 11.664 -6.809 1 93.06 208 SER A C 1
ATOM 1634 O O . SER A 1 208 ? 13.594 11.523 -6.219 1 93.06 208 SER A O 1
ATOM 1636 N N . ASN A 1 209 ? 14.93 12.695 -7.605 1 92.75 209 ASN A N 1
ATOM 1637 C CA . ASN A 1 209 ? 13.922 13.719 -7.844 1 92.75 209 ASN A CA 1
ATOM 1638 C C . ASN A 1 209 ? 12.742 13.164 -8.633 1 92.75 209 ASN A C 1
ATOM 1640 O O . ASN A 1 209 ? 11.594 13.523 -8.367 1 92.75 209 ASN A O 1
ATOM 1644 N N . ILE A 1 210 ? 13.023 12.328 -9.57 1 92.88 210 ILE A N 1
ATOM 1645 C CA . ILE A 1 210 ? 11.953 11.703 -10.344 1 92.88 210 ILE A CA 1
ATOM 1646 C C . ILE A 1 210 ? 11.094 10.844 -9.43 1 92.88 210 ILE A C 1
ATOM 1648 O O . ILE A 1 210 ? 9.859 10.891 -9.5 1 92.88 210 ILE A O 1
ATOM 1652 N N . PHE A 1 211 ? 11.734 10.109 -8.586 1 94.69 211 PHE A N 1
ATOM 1653 C CA . PHE A 1 211 ? 11 9.281 -7.641 1 94.69 211 PHE A CA 1
ATOM 1654 C C . PHE A 1 211 ? 10.156 10.141 -6.707 1 94.69 211 PHE A C 1
ATOM 1656 O O . PHE A 1 211 ? 9.008 9.805 -6.406 1 94.69 211 PHE A O 1
ATOM 1663 N N . ALA A 1 212 ? 10.688 11.227 -6.262 1 95.44 212 ALA A N 1
ATOM 1664 C CA . ALA A 1 212 ? 9.945 12.133 -5.387 1 95.44 212 ALA A CA 1
ATOM 1665 C C . ALA A 1 212 ? 8.695 12.664 -6.086 1 95.44 212 ALA A C 1
ATOM 1667 O O . ALA A 1 212 ? 7.652 12.844 -5.453 1 95.44 212 ALA A O 1
ATOM 1668 N N . LEU A 1 213 ? 8.758 12.867 -7.41 1 95.31 213 LEU A N 1
ATOM 1669 C CA . LEU A 1 213 ? 7.629 13.391 -8.172 1 95.31 213 LEU A CA 1
ATOM 1670 C C . LEU A 1 213 ? 6.508 12.359 -8.258 1 95.31 213 LEU A C 1
ATOM 1672 O O . LEU A 1 213 ? 5.336 12.727 -8.398 1 95.31 213 LEU A O 1
ATOM 1676 N N . ILE A 1 214 ? 6.863 11.07 -8.109 1 95.88 214 ILE A N 1
ATOM 1677 C CA . ILE A 1 214 ? 5.82 10.055 -8.008 1 95.88 214 ILE A CA 1
ATOM 1678 C C . ILE A 1 214 ? 4.945 10.328 -6.789 1 95.88 214 ILE A C 1
ATOM 1680 O O . ILE A 1 214 ? 3.715 10.312 -6.879 1 95.88 214 ILE A O 1
ATOM 1684 N N . GLY A 1 215 ? 5.594 10.641 -5.691 1 97.56 215 GLY A N 1
ATOM 1685 C CA . GLY A 1 215 ? 4.852 10.984 -4.488 1 97.56 215 GLY A CA 1
ATOM 1686 C C . GLY A 1 215 ? 3.994 12.227 -4.648 1 97.56 215 GLY A C 1
ATOM 1687 O O . GLY A 1 215 ? 2.828 12.242 -4.254 1 97.56 215 GLY A O 1
ATOM 1688 N N . THR A 1 216 ? 4.516 13.203 -5.297 1 97.12 216 THR A N 1
ATOM 1689 C CA . THR A 1 216 ? 3.797 14.445 -5.531 1 97.12 216 THR A CA 1
ATOM 1690 C C . THR A 1 216 ? 2.527 14.195 -6.34 1 97.12 216 THR A C 1
ATOM 1692 O O . THR A 1 216 ? 1.454 14.695 -5.996 1 97.12 216 THR A O 1
ATOM 1695 N N . LEU A 1 217 ? 2.641 13.391 -7.352 1 96.44 217 LEU A N 1
ATOM 1696 C CA . LEU A 1 217 ? 1.522 13.148 -8.258 1 96.44 217 LEU A CA 1
ATOM 1697 C C . LEU A 1 217 ? 0.418 12.359 -7.551 1 96.44 217 LEU A C 1
ATOM 1699 O O . LEU A 1 217 ? -0.767 12.648 -7.738 1 96.44 217 LEU A O 1
ATOM 1703 N N . PHE A 1 218 ? 0.782 11.438 -6.754 1 97.56 218 PHE A N 1
ATOM 1704 C CA . PHE A 1 218 ? -0.22 10.672 -6.023 1 97.56 218 PHE A CA 1
ATOM 1705 C C . PHE A 1 218 ? -0.901 11.539 -4.969 1 97.56 218 PHE A C 1
ATOM 1707 O O . PHE A 1 218 ? -2.113 11.445 -4.77 1 97.56 218 PHE A O 1
ATOM 1714 N N . LEU A 1 219 ? -0.139 12.375 -4.285 1 98.19 219 LEU A N 1
ATOM 1715 C CA . LEU A 1 219 ? -0.732 13.273 -3.305 1 98.19 219 LEU A CA 1
ATOM 1716 C C . LEU A 1 219 ? -1.654 14.281 -3.982 1 98.19 219 LEU A C 1
ATOM 1718 O O . LEU A 1 219 ? -2.744 14.57 -3.482 1 98.19 219 LEU A O 1
ATOM 1722 N N . TRP A 1 220 ? -1.249 14.773 -5.145 1 97.81 220 TRP A N 1
ATOM 1723 C CA . TRP A 1 220 ? -2.055 15.711 -5.922 1 97.81 220 TRP A CA 1
ATOM 1724 C C . TRP A 1 220 ? -3.367 15.062 -6.359 1 97.81 220 TRP A C 1
ATOM 1726 O O . TRP A 1 220 ? -4.441 15.641 -6.18 1 97.81 220 TRP A O 1
ATOM 1736 N N . ALA A 1 221 ? -3.318 13.828 -6.809 1 97.62 221 ALA A N 1
ATOM 1737 C CA . ALA A 1 221 ? -4.465 13.133 -7.391 1 97.62 221 ALA A CA 1
ATOM 1738 C C . ALA A 1 221 ? -5.512 12.812 -6.328 1 97.62 221 ALA A C 1
ATOM 1740 O O . ALA A 1 221 ? -6.715 12.867 -6.598 1 97.62 221 ALA A O 1
ATOM 1741 N N . PHE A 1 222 ? -5.031 12.516 -5.102 1 98.31 222 PHE A N 1
ATOM 1742 C CA . PHE A 1 222 ? -5.973 11.961 -4.137 1 98.31 222 PHE A CA 1
ATOM 1743 C C . PHE A 1 222 ? -6.281 12.977 -3.041 1 98.31 222 PHE A C 1
ATOM 1745 O O . PHE A 1 222 ? -6.992 12.656 -2.084 1 98.31 222 PHE A O 1
ATOM 1752 N N . PHE A 1 223 ? -5.859 14.227 -3.217 1 98.5 223 PHE A N 1
ATOM 1753 C CA . PHE A 1 223 ? -6.09 15.258 -2.211 1 98.5 223 PHE A CA 1
ATOM 1754 C C . PHE A 1 223 ? -7.578 15.578 -2.1 1 98.5 223 PHE A C 1
ATOM 1756 O O . PHE A 1 223 ? -8.078 15.867 -1.008 1 98.5 223 PHE A O 1
ATOM 1763 N N . PRO A 1 224 ? -8.383 15.547 -3.229 1 98.38 224 PRO A N 1
ATOM 1764 C CA . PRO A 1 224 ? -9.828 15.766 -3.1 1 98.38 224 PRO A CA 1
ATOM 1765 C C . PRO A 1 224 ? -10.5 14.727 -2.203 1 98.38 224 PRO A C 1
ATOM 1767 O O . PRO A 1 224 ? -11.406 15.062 -1.438 1 98.38 224 PRO A O 1
ATOM 1770 N N . SER A 1 225 ? -10.023 13.469 -2.318 1 98.38 225 SER A N 1
ATOM 1771 C CA . SER A 1 225 ? -10.539 12.438 -1.433 1 98.38 225 SER A CA 1
ATOM 1772 C C . SER A 1 225 ? -10.156 12.703 0.019 1 98.38 225 SER A C 1
ATOM 1774 O O . SER A 1 225 ? -10.977 12.523 0.926 1 98.38 225 SER A O 1
ATOM 1776 N N . PHE A 1 226 ? -8.977 13.164 0.2 1 98.5 226 PHE A N 1
ATOM 1777 C CA . PHE A 1 226 ? -8.469 13.445 1.537 1 98.5 226 PHE A CA 1
ATOM 1778 C C . PHE A 1 226 ? -9.312 14.516 2.221 1 98.5 226 PHE A C 1
ATOM 1780 O O . PHE A 1 226 ? -9.719 14.344 3.373 1 98.5 226 PHE A O 1
ATOM 1787 N N . ASN A 1 227 ? -9.656 15.562 1.525 1 98.69 227 ASN A N 1
ATOM 1788 C CA . ASN A 1 227 ? -10.367 16.703 2.102 1 98.69 227 ASN A CA 1
ATOM 1789 C C . ASN A 1 227 ? -11.867 16.422 2.211 1 98.69 227 ASN A C 1
ATOM 1791 O O . ASN A 1 227 ? -12.586 17.156 2.9 1 98.69 227 ASN A O 1
ATOM 1795 N N . SER A 1 228 ? -12.398 15.383 1.554 1 98.19 228 SER A N 1
ATOM 1796 C CA . SER A 1 228 ? -13.844 15.211 1.483 1 98.19 228 SER A CA 1
ATOM 1797 C C . SER A 1 228 ? -14.273 13.93 2.193 1 98.19 228 SER A C 1
ATOM 1799 O O . SER A 1 228 ? -15.469 13.711 2.41 1 98.19 228 SER A O 1
ATOM 1801 N N . ALA A 1 229 ? -13.344 13.125 2.607 1 96.44 229 ALA A N 1
ATOM 1802 C CA . ALA A 1 229 ? -13.617 11.75 3.016 1 96.44 229 ALA A CA 1
ATOM 1803 C C . ALA A 1 229 ? -14.609 11.703 4.172 1 96.44 229 ALA A C 1
ATOM 1805 O O . ALA A 1 229 ? -15.453 10.805 4.25 1 96.44 229 ALA A O 1
ATOM 1806 N N . LEU A 1 230 ? -14.562 12.719 5.066 1 95 230 LEU A N 1
ATOM 1807 C CA . LEU A 1 230 ? -15.406 12.656 6.258 1 95 230 LEU A CA 1
ATOM 1808 C C . LEU A 1 230 ? -16.5 13.734 6.211 1 95 230 LEU A C 1
ATOM 1810 O O . LEU A 1 230 ? -17.156 13.984 7.215 1 95 230 LEU A O 1
ATOM 1814 N N . ALA A 1 231 ? -16.625 14.344 5.047 1 94 231 ALA A N 1
ATOM 1815 C CA . ALA A 1 231 ? -17.594 15.422 4.91 1 94 231 ALA A CA 1
ATOM 1816 C C . ALA A 1 231 ? -19.016 14.867 4.809 1 94 231 ALA A C 1
ATOM 1818 O O . ALA A 1 231 ? -19.281 13.977 4 1 94 231 ALA A O 1
ATOM 1819 N N . ILE A 1 232 ? -19.828 15.336 5.621 1 90.31 232 ILE A N 1
ATOM 1820 C CA . ILE A 1 232 ? -21.266 15.055 5.602 1 90.31 232 ILE A CA 1
ATOM 1821 C C . ILE A 1 232 ? -22.047 16.359 5.688 1 90.31 232 ILE A C 1
ATOM 1823 O O . ILE A 1 232 ? -21.594 17.328 6.312 1 90.31 232 ILE A O 1
ATOM 1827 N N . PRO A 1 233 ? -23.266 16.453 5.043 1 91 233 PRO A N 1
ATOM 1828 C CA . PRO A 1 233 ? -23.922 15.469 4.188 1 91 233 PRO A CA 1
ATOM 1829 C C . PRO A 1 233 ? -23.297 15.383 2.795 1 91 233 PRO A C 1
ATOM 1831 O O . PRO A 1 233 ? -22.172 15.852 2.586 1 91 233 PRO A O 1
ATOM 1834 N N . GLU A 1 234 ? -23.938 14.734 1.869 1 91.19 234 GLU A N 1
ATOM 1835 C CA . GLU A 1 234 ? -23.391 14.43 0.548 1 91.19 234 GLU A CA 1
ATOM 1836 C C . GLU A 1 234 ? -23.062 15.703 -0.219 1 91.19 234 GLU A C 1
ATOM 1838 O O . GLU A 1 234 ? -22.094 15.742 -0.979 1 91.19 234 GLU A O 1
ATOM 1843 N N . ASP A 1 235 ? -23.875 16.734 -0.121 1 91.56 235 ASP A N 1
ATOM 1844 C CA . ASP A 1 235 ? -23.594 18 -0.81 1 91.56 235 ASP A CA 1
ATOM 1845 C C . ASP A 1 235 ? -22.281 18.609 -0.312 1 91.56 235 ASP A C 1
ATOM 1847 O O . ASP A 1 235 ? -21.5 19.141 -1.101 1 91.56 235 ASP A O 1
ATOM 1851 N N . SER A 1 236 ? -22.062 18.562 1.002 1 93 236 SER A N 1
ATOM 1852 C CA . SER A 1 236 ? -20.812 19.031 1.602 1 93 236 SER A CA 1
ATOM 1853 C C . SER A 1 236 ? -19.625 18.266 1.058 1 93 236 SER A C 1
ATOM 1855 O O . SER A 1 236 ? -18.562 18.844 0.782 1 93 236 SER A O 1
ATOM 1857 N N . ARG A 1 237 ? -19.719 16.984 0.938 1 95 237 ARG A N 1
ATOM 1858 C CA . ARG A 1 237 ? -18.672 16.141 0.396 1 95 237 ARG A CA 1
ATOM 1859 C C . ARG A 1 237 ? -18.359 16.516 -1.048 1 95 237 ARG A C 1
ATOM 1861 O O . ARG A 1 237 ? -17.188 16.656 -1.416 1 95 237 ARG A O 1
ATOM 1868 N N . HIS A 1 238 ? -19.406 16.672 -1.849 1 95.81 238 HIS A N 1
ATOM 1869 C CA . HIS A 1 238 ? -19.25 17.031 -3.254 1 95.81 238 HIS A CA 1
ATOM 1870 C C . HIS A 1 238 ? -18.547 18.375 -3.404 1 95.81 238 HIS A C 1
ATOM 1872 O O . HIS A 1 238 ? -17.641 18.516 -4.227 1 95.81 238 HIS A O 1
ATOM 1878 N N . ARG A 1 239 ? -18.953 19.312 -2.607 1 95.69 239 ARG A N 1
ATOM 1879 C CA . ARG A 1 239 ? -18.344 20.641 -2.65 1 95.69 239 ARG A CA 1
ATOM 1880 C C . ARG A 1 239 ? -16.875 20.578 -2.248 1 95.69 239 ARG A C 1
ATOM 1882 O O . ARG A 1 239 ? -16.031 21.266 -2.842 1 95.69 239 ARG A O 1
ATOM 1889 N N . ALA A 1 240 ? -16.547 19.797 -1.224 1 97.94 240 ALA A N 1
ATOM 1890 C CA . ALA A 1 240 ? -15.172 19.672 -0.779 1 97.94 240 ALA A CA 1
ATOM 1891 C C . ALA A 1 240 ? -14.289 19.109 -1.893 1 97.94 240 ALA A C 1
ATOM 1893 O O . ALA A 1 240 ? -13.141 19.516 -2.057 1 97.94 240 ALA A O 1
ATOM 1894 N N . ILE A 1 241 ? -14.82 18.156 -2.674 1 98.25 241 ILE A N 1
ATOM 1895 C CA . ILE A 1 241 ? -14.094 17.578 -3.797 1 98.25 241 ILE A CA 1
ATOM 1896 C C . ILE A 1 241 ? -13.812 18.656 -4.844 1 98.25 241 ILE A C 1
ATOM 1898 O O . ILE A 1 241 ? -12.664 18.812 -5.273 1 98.25 241 ILE A O 1
ATOM 1902 N N . LEU A 1 242 ? -14.836 19.438 -5.188 1 97.81 242 LEU A N 1
ATOM 1903 C CA . LEU A 1 242 ? -14.711 20.453 -6.223 1 97.81 242 LEU A CA 1
ATOM 1904 C C . LEU A 1 242 ? -13.742 21.547 -5.793 1 97.81 242 LEU A C 1
ATOM 1906 O O . LEU A 1 242 ? -12.852 21.938 -6.555 1 97.81 242 LEU A O 1
ATOM 1910 N N . ASN A 1 243 ? -13.875 21.984 -4.598 1 98.62 243 ASN A N 1
ATOM 1911 C CA . ASN A 1 243 ? -13.039 23.078 -4.094 1 98.62 243 ASN A CA 1
ATOM 1912 C C . ASN A 1 243 ? -11.578 22.656 -4.008 1 98.62 243 ASN A C 1
ATOM 1914 O O . ASN A 1 243 ? -10.688 23.438 -4.367 1 98.62 243 ASN A O 1
ATOM 1918 N N . THR A 1 244 ? -11.328 21.484 -3.555 1 98.81 244 THR A N 1
ATOM 1919 C CA . THR A 1 244 ? -9.961 21 -3.426 1 98.81 244 THR A CA 1
ATOM 1920 C C . THR A 1 244 ? -9.297 20.859 -4.797 1 98.81 244 THR A C 1
ATOM 1922 O O . THR A 1 244 ? -8.148 21.25 -4.98 1 98.81 244 THR A O 1
ATOM 1925 N N . TYR A 1 245 ? -10.055 20.312 -5.766 1 98.31 245 TYR A N 1
ATOM 1926 C CA . TYR A 1 245 ? -9.547 20.125 -7.121 1 98.31 245 TYR A CA 1
ATOM 1927 C C . TYR A 1 245 ? -9.141 21.453 -7.75 1 98.31 245 TYR A C 1
ATOM 1929 O O . TYR A 1 245 ? -8.055 21.562 -8.312 1 98.31 245 TYR A O 1
ATOM 1937 N N . LEU A 1 246 ? -9.961 22.422 -7.586 1 98.25 246 LEU A N 1
ATOM 1938 C CA . LEU A 1 246 ? -9.703 23.734 -8.172 1 98.25 246 LEU A CA 1
ATOM 1939 C C . LEU A 1 246 ? -8.555 24.438 -7.449 1 98.25 246 LEU A C 1
ATOM 1941 O O . LEU A 1 246 ? -7.719 25.078 -8.086 1 98.25 246 LEU A O 1
ATOM 1945 N N . ALA A 1 247 ? -8.508 24.312 -6.141 1 98.81 247 ALA A N 1
ATOM 1946 C CA . ALA A 1 247 ? -7.41 24.906 -5.375 1 98.81 247 ALA A CA 1
ATOM 1947 C C . ALA A 1 247 ? -6.066 24.312 -5.797 1 98.81 247 ALA A C 1
ATOM 1949 O O . ALA A 1 247 ? -5.07 25.031 -5.895 1 98.81 247 ALA A O 1
ATOM 1950 N N . LEU A 1 248 ? -6.035 23.062 -6.086 1 98.62 248 LEU A N 1
ATOM 1951 C CA . LEU A 1 248 ? -4.801 22.406 -6.504 1 98.62 248 LEU A CA 1
ATOM 1952 C C . LEU A 1 248 ? -4.355 22.906 -7.871 1 98.62 248 LEU A C 1
ATOM 1954 O O . LEU A 1 248 ? -3.162 23.109 -8.102 1 98.62 248 LEU A O 1
ATOM 1958 N N . CYS A 1 249 ? -5.277 23.125 -8.75 1 98.06 249 CYS A N 1
ATOM 1959 C CA . CYS A 1 249 ? -4.961 23.625 -10.078 1 98.06 249 CYS A CA 1
ATOM 1960 C C . CYS A 1 249 ? -4.293 25 -10.008 1 98.06 249 CYS A C 1
ATOM 1962 O O . CYS A 1 249 ? -3.23 25.203 -10.594 1 98.06 249 CYS A O 1
ATOM 1964 N N . SER A 1 250 ? -4.902 25.859 -9.281 1 98.5 250 SER A N 1
ATOM 1965 C CA . SER A 1 250 ? -4.34 27.203 -9.195 1 98.5 250 SER A CA 1
ATOM 1966 C C . SER A 1 250 ? -3.053 27.219 -8.383 1 98.5 250 SER A C 1
ATOM 1968 O O . SER A 1 250 ? -2.141 28 -8.664 1 98.5 250 SER A O 1
ATOM 1970 N N . SER A 1 251 ? -2.982 26.375 -7.371 1 98.69 251 SER A N 1
ATOM 1971 C CA . SER A 1 251 ? -1.754 26.25 -6.594 1 98.69 251 SER A CA 1
ATOM 1972 C C . SER A 1 251 ? -0.581 25.844 -7.477 1 98.69 251 SER A C 1
ATOM 1974 O O . SER A 1 251 ? 0.527 26.359 -7.332 1 98.69 251 SER A O 1
ATOM 1976 N N . THR A 1 252 ? -0.817 24.938 -8.398 1 98.19 252 THR A N 1
ATOM 1977 C CA . THR A 1 252 ? 0.218 24.438 -9.289 1 98.19 252 THR A CA 1
ATOM 1978 C C . THR A 1 252 ? 0.725 25.547 -10.203 1 98.19 252 THR A C 1
ATOM 1980 O O . THR A 1 252 ? 1.933 25.766 -10.312 1 98.19 252 THR A O 1
ATOM 1983 N N . ILE A 1 253 ? -0.155 26.281 -10.805 1 97.38 253 ILE A N 1
ATOM 1984 C CA . ILE A 1 253 ? 0.229 27.359 -11.711 1 97.38 2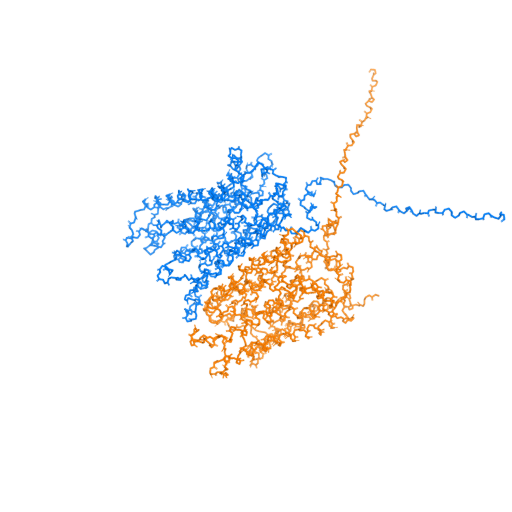53 ILE A CA 1
ATOM 1985 C C . ILE A 1 253 ? 0.994 28.438 -10.938 1 97.38 253 ILE A C 1
ATOM 1987 O O . ILE A 1 253 ? 2.045 28.891 -11.383 1 97.38 253 ILE A O 1
ATOM 1991 N N . CYS A 1 254 ? 0.498 28.766 -9.789 1 97.81 254 CYS A N 1
ATOM 1992 C CA . CYS A 1 254 ? 1.121 29.812 -8.984 1 97.81 254 CYS A CA 1
ATOM 1993 C C . CYS A 1 254 ? 2.479 29.359 -8.461 1 97.81 254 CYS A C 1
ATOM 1995 O O . CYS A 1 254 ? 3.398 30.172 -8.32 1 97.81 254 CYS A O 1
ATOM 1997 N N . THR A 1 255 ? 2.615 28.109 -8.133 1 97.81 255 THR A N 1
ATOM 1998 C CA . THR A 1 255 ? 3.906 27.578 -7.707 1 97.81 255 THR A CA 1
ATOM 1999 C C . THR A 1 255 ? 4.957 27.781 -8.789 1 97.81 255 THR A C 1
ATOM 2001 O O . THR A 1 255 ? 6.059 28.266 -8.516 1 97.81 255 THR A O 1
ATOM 2004 N N . PHE A 1 256 ? 4.609 27.438 -10.047 1 95.19 256 PHE A N 1
ATOM 2005 C CA . PHE A 1 256 ? 5.535 27.609 -11.156 1 95.19 256 PHE A CA 1
ATOM 2006 C C . PHE A 1 256 ? 5.863 29.094 -11.352 1 95.19 256 PHE A C 1
ATOM 2008 O O . PHE A 1 256 ? 7.02 29.453 -11.578 1 95.19 256 PHE A O 1
ATOM 2015 N N . LEU A 1 257 ? 4.898 29.891 -11.227 1 95.44 257 LEU A N 1
ATOM 2016 C CA . LEU A 1 257 ? 5.059 31.328 -11.43 1 95.44 257 LEU A CA 1
ATOM 2017 C C . LEU A 1 257 ? 6.016 31.922 -10.398 1 95.44 257 LEU A C 1
ATOM 2019 O O . LEU A 1 257 ? 6.996 32.594 -10.758 1 95.44 257 LEU A O 1
ATOM 2023 N N . ILE A 1 258 ? 5.801 31.656 -9.164 1 95.94 258 ILE A N 1
ATOM 2024 C CA . ILE A 1 258 ? 6.578 32.281 -8.094 1 95.94 258 ILE A CA 1
ATOM 2025 C C . ILE A 1 258 ? 7.965 31.641 -8.031 1 95.94 258 ILE A C 1
ATOM 2027 O O . ILE A 1 258 ? 8.953 32.312 -7.738 1 95.94 258 ILE A O 1
ATOM 2031 N N . SER A 1 259 ? 7.992 30.328 -8.266 1 94.31 259 SER A N 1
ATOM 2032 C CA . SER A 1 259 ? 9.273 29.641 -8.281 1 94.31 259 SER A CA 1
ATOM 2033 C C . SER A 1 259 ? 10.227 30.266 -9.297 1 94.31 259 SER A C 1
ATOM 2035 O O . SER A 1 259 ? 11.406 30.469 -9.008 1 94.31 259 SER A O 1
ATOM 2037 N N . GLN A 1 260 ? 9.742 30.547 -10.492 1 93.19 260 GLN A N 1
ATOM 2038 C CA . GLN A 1 260 ? 10.555 31.156 -11.547 1 93.19 260 GLN A CA 1
ATOM 2039 C C . GLN A 1 260 ? 10.953 32.594 -11.195 1 93.19 260 GLN A C 1
ATOM 2041 O O . GLN A 1 260 ? 12.086 33 -11.438 1 93.19 260 GLN A O 1
ATOM 2046 N N . LEU A 1 261 ? 10.094 33.312 -10.609 1 92.56 261 LEU A N 1
ATOM 2047 C CA . LEU A 1 261 ? 10.336 34.719 -10.266 1 92.56 261 LEU A CA 1
ATOM 2048 C C . LEU A 1 261 ? 11.43 34.844 -9.211 1 92.56 261 LEU A C 1
ATOM 2050 O O . LEU A 1 261 ? 12.227 35.781 -9.234 1 92.56 261 LEU A O 1
ATOM 2054 N N . LEU A 1 262 ? 11.461 33.906 -8.289 1 90.5 262 LEU A N 1
ATOM 2055 C CA . LEU A 1 262 ? 12.406 33.969 -7.18 1 90.5 262 LEU A CA 1
ATOM 2056 C C . LEU A 1 262 ? 13.789 33.5 -7.617 1 90.5 262 LEU A C 1
ATOM 2058 O O . LEU A 1 262 ? 14.781 33.719 -6.926 1 90.5 262 LEU A O 1
ATOM 2062 N N . ASP A 1 263 ? 13.812 32.781 -8.734 1 86.62 263 ASP A N 1
ATOM 2063 C CA . ASP A 1 263 ? 15.094 32.312 -9.242 1 86.62 263 ASP A CA 1
ATOM 2064 C C . ASP A 1 263 ? 15.703 33.312 -10.219 1 86.62 263 ASP A C 1
ATOM 2066 O O . ASP A 1 263 ? 16.438 32.938 -11.133 1 86.62 263 ASP A O 1
ATOM 2070 N N . HIS A 1 264 ? 15.547 34.562 -10.078 1 82.75 264 HIS A N 1
ATOM 2071 C CA . HIS A 1 264 ? 15.992 35.594 -11.016 1 82.75 264 HIS A CA 1
ATOM 2072 C C . HIS A 1 264 ? 17.516 35.625 -11.125 1 82.75 264 HIS A C 1
ATOM 2074 O O . HIS A 1 264 ? 18.062 35.969 -12.172 1 82.75 264 HIS A O 1
ATOM 2080 N N . GLU A 1 265 ? 18.172 35.062 -10.18 1 78.38 265 GLU A N 1
ATOM 2081 C CA . GLU A 1 265 ? 19.625 35.062 -10.195 1 78.38 265 GLU A CA 1
ATOM 2082 C C . GLU A 1 265 ? 20.156 33.875 -10.984 1 78.38 265 GLU A C 1
ATOM 2084 O O . GLU A 1 265 ? 21.312 33.875 -11.406 1 78.38 265 GLU A O 1
ATOM 2089 N N . HIS A 1 266 ? 19.359 32.875 -11.109 1 80.5 266 HIS A N 1
ATOM 2090 C CA . HIS A 1 266 ? 19.812 31.656 -11.758 1 80.5 266 HIS A CA 1
ATOM 2091 C C . HIS A 1 266 ? 19 31.359 -13.008 1 80.5 266 HIS A C 1
ATOM 2093 O O . HIS A 1 266 ? 18.5 30.234 -13.188 1 80.5 266 HIS A O 1
ATOM 2099 N N . LYS A 1 267 ? 18.719 32.375 -13.914 1 83.75 267 LYS A N 1
ATOM 2100 C CA . LYS A 1 267 ? 18.172 32.219 -15.266 1 83.75 267 LYS A CA 1
ATOM 2101 C C . LYS A 1 267 ? 16.688 31.906 -15.227 1 83.75 267 LYS A C 1
ATOM 2103 O O . LYS A 1 267 ? 16.172 31.25 -16.125 1 83.75 267 LYS A O 1
ATOM 2108 N N . TYR A 1 268 ? 16.031 32.094 -14.117 1 89.12 268 TYR A N 1
ATOM 2109 C CA . TYR A 1 268 ? 14.57 31.969 -14.016 1 89.12 268 TYR A CA 1
ATOM 2110 C C . TYR A 1 268 ? 14.125 30.531 -14.234 1 89.12 268 TYR A C 1
ATOM 2112 O O . TYR A 1 268 ? 13.211 30.266 -15.023 1 89.12 268 TYR A O 1
ATOM 2120 N N . ARG A 1 269 ? 14.867 29.656 -13.602 1 91.31 269 ARG A N 1
ATOM 2121 C CA . ARG A 1 269 ? 14.539 28.234 -13.68 1 91.31 269 ARG A CA 1
ATOM 2122 C C . ARG A 1 269 ? 13.555 27.844 -12.586 1 91.31 269 ARG A C 1
ATOM 2124 O O . ARG A 1 269 ? 13.289 28.625 -11.672 1 91.31 269 ARG A O 1
ATOM 2131 N N . PHE A 1 270 ? 12.898 26.719 -12.758 1 92.44 270 PHE A N 1
ATOM 2132 C CA . PHE A 1 270 ? 11.992 26.172 -11.758 1 92.44 270 PHE A CA 1
ATOM 2133 C C . PHE A 1 270 ? 12.758 25.312 -10.742 1 92.44 270 PHE A C 1
ATOM 2135 O O . PHE A 1 270 ? 13.633 24.531 -11.117 1 92.44 270 PHE A O 1
ATOM 2142 N N . SER A 1 271 ? 12.539 25.531 -9.531 1 91 271 SER A N 1
ATOM 2143 C CA . SER A 1 271 ? 13.125 24.719 -8.469 1 91 271 SER A CA 1
ATOM 2144 C C . SER A 1 271 ? 12.32 23.453 -8.234 1 91 271 SER A C 1
ATOM 2146 O O . SER A 1 271 ? 11.102 23.5 -8.062 1 91 271 SER A O 1
ATOM 2148 N N . MET A 1 272 ? 13.008 22.281 -8.195 1 89.06 272 MET A N 1
ATOM 2149 C CA . MET A 1 272 ? 12.312 21.016 -8 1 89.06 272 MET A CA 1
ATOM 2150 C C . MET A 1 272 ? 11.766 20.906 -6.582 1 89.06 272 MET A C 1
ATOM 2152 O O . MET A 1 272 ? 10.781 20.203 -6.34 1 89.06 272 MET A O 1
ATOM 2156 N N . ILE A 1 273 ? 12.414 21.594 -5.699 1 85.94 273 ILE A N 1
ATOM 2157 C CA . ILE A 1 273 ? 11.898 21.625 -4.332 1 85.94 273 ILE A CA 1
ATOM 2158 C C . ILE A 1 273 ? 10.516 22.266 -4.316 1 85.94 273 ILE A C 1
ATOM 2160 O O . ILE A 1 273 ? 9.594 21.766 -3.664 1 85.94 273 ILE A O 1
ATOM 2164 N N . HIS A 1 274 ? 10.367 23.344 -5.086 1 92.06 274 HIS A N 1
ATOM 2165 C CA . HIS A 1 274 ? 9.078 24.031 -5.176 1 92.06 274 HIS A CA 1
ATOM 2166 C C . HIS A 1 274 ? 8.062 23.172 -5.922 1 92.06 274 HIS A C 1
ATOM 2168 O O . HIS A 1 274 ? 6.938 22.969 -5.449 1 92.06 274 HIS A O 1
ATOM 2174 N N . ILE A 1 275 ? 8.422 22.594 -7 1 92.5 275 ILE A N 1
ATOM 2175 C CA . ILE A 1 275 ? 7.512 21.891 -7.898 1 92.5 275 ILE A CA 1
ATOM 2176 C C . ILE A 1 275 ? 7.031 20.594 -7.238 1 92.5 275 ILE A C 1
ATOM 2178 O O . ILE A 1 275 ? 5.879 20.203 -7.41 1 92.5 275 ILE A O 1
ATOM 2182 N N . SER A 1 276 ? 7.844 19.969 -6.477 1 93.12 276 SER A N 1
ATOM 2183 C CA . SER A 1 276 ? 7.469 18.703 -5.875 1 93.12 276 SER A CA 1
ATOM 2184 C C . SER A 1 276 ? 6.645 18.906 -4.609 1 93.12 276 SER A C 1
ATOM 2186 O O . SER A 1 276 ? 5.988 17.969 -4.133 1 93.12 276 SER A O 1
ATOM 2188 N N . ASN A 1 277 ? 6.598 20.125 -4.113 1 92.44 277 ASN A N 1
ATOM 2189 C CA . ASN A 1 277 ? 6.004 20.266 -2.787 1 92.44 277 ASN A CA 1
ATOM 2190 C C . ASN A 1 277 ? 4.93 21.344 -2.764 1 92.44 277 ASN A C 1
ATOM 2192 O O . ASN A 1 277 ? 3.773 21.078 -2.439 1 92.44 277 ASN A O 1
ATOM 2196 N N . SER A 1 278 ? 5.219 22.484 -3.271 1 95.62 278 SER A N 1
ATOM 2197 C CA . SER A 1 278 ? 4.352 23.641 -3.086 1 95.62 278 SER A CA 1
ATOM 2198 C C . SER A 1 278 ? 3.111 23.547 -3.971 1 95.62 278 SER A C 1
ATOM 2200 O O . SER A 1 278 ? 2.125 24.25 -3.738 1 95.62 278 SER A O 1
ATOM 2202 N N . VAL A 1 279 ? 3.133 22.719 -4.965 1 97.06 279 VAL A N 1
ATOM 2203 C CA . VAL A 1 279 ? 1.965 22.516 -5.816 1 97.06 279 VAL A CA 1
ATOM 2204 C C . VAL A 1 279 ? 0.822 21.922 -4.992 1 97.06 279 VAL A C 1
ATOM 2206 O O . VAL A 1 279 ? -0.348 22.047 -5.363 1 97.06 279 VAL A O 1
ATOM 2209 N N . LEU A 1 280 ? 1.164 21.312 -3.881 1 98.31 280 LEU A N 1
ATOM 2210 C CA . LEU A 1 280 ? 0.183 20.641 -3.029 1 98.31 280 LEU A CA 1
ATOM 2211 C C . LEU A 1 280 ? -0.374 21.609 -1.988 1 98.31 280 LEU A C 1
ATOM 2213 O O . LEU A 1 280 ? -1.36 21.297 -1.315 1 98.31 280 LEU A O 1
ATOM 2217 N N . ALA A 1 281 ? 0.213 22.781 -1.849 1 98.56 281 ALA A N 1
ATOM 2218 C CA . ALA A 1 281 ? -0.085 23.703 -0.761 1 98.56 281 ALA A CA 1
ATOM 2219 C C . ALA A 1 281 ? -1.528 24.188 -0.835 1 98.56 281 ALA A C 1
ATOM 2221 O O . ALA A 1 281 ? -2.16 24.438 0.194 1 98.56 281 ALA A O 1
ATOM 2222 N N . GLY A 1 282 ? -2.033 24.344 -2.014 1 98.62 282 GLY A N 1
ATOM 2223 C CA . GLY A 1 282 ? -3.424 24.75 -2.162 1 98.62 282 GLY A CA 1
ATOM 2224 C C . GLY A 1 282 ? -4.398 23.766 -1.546 1 98.62 282 GLY A C 1
ATOM 2225 O O . GLY A 1 282 ? -5.434 24.156 -1.005 1 98.62 282 GLY A O 1
ATOM 2226 N N . GLY A 1 283 ? -4.109 22.453 -1.706 1 98.62 283 GLY A N 1
ATOM 2227 C CA . GLY A 1 283 ? -4.941 21.438 -1.085 1 98.62 283 GLY A CA 1
ATOM 2228 C C . GLY A 1 283 ? -4.957 21.516 0.43 1 98.62 283 GLY A C 1
ATOM 2229 O O . GLY A 1 283 ? -5.98 21.25 1.061 1 98.62 283 GLY A O 1
ATOM 2230 N N . ILE A 1 284 ? -3.822 21.891 1.023 1 98.75 284 ILE A N 1
ATOM 2231 C CA . ILE A 1 284 ? -3.723 22.062 2.469 1 98.75 284 ILE A CA 1
ATOM 2232 C C . ILE A 1 284 ? -4.445 23.328 2.891 1 98.75 284 ILE A C 1
ATOM 2234 O O . ILE A 1 284 ? -5.238 23.328 3.836 1 98.75 284 ILE A O 1
ATOM 2238 N N . ALA A 1 285 ? -4.297 24.359 2.154 1 98.81 285 ALA A N 1
ATOM 2239 C CA . ALA A 1 285 ? -4.836 25.672 2.514 1 98.81 285 ALA A CA 1
ATOM 2240 C C . ALA A 1 285 ? -6.363 25.656 2.5 1 98.81 285 ALA A C 1
ATOM 2242 O O . ALA A 1 285 ? -7.004 26.312 3.32 1 98.81 285 ALA A O 1
ATOM 2243 N N . ILE A 1 286 ? -6.902 24.938 1.625 1 98.75 286 ILE A N 1
ATOM 2244 C CA . ILE A 1 286 ? -8.352 24.969 1.484 1 98.75 286 ILE A CA 1
ATOM 2245 C C . ILE A 1 286 ? -8.984 23.953 2.428 1 98.75 286 ILE A C 1
ATOM 2247 O O . ILE A 1 286 ? -10.203 23.938 2.625 1 98.75 286 ILE A O 1
ATOM 2251 N N . GLY A 1 287 ? -8.195 23.094 3.043 1 98.56 287 GLY A N 1
ATOM 2252 C CA . GLY A 1 287 ? -8.68 21.922 3.76 1 98.56 287 GLY A CA 1
ATOM 2253 C C . GLY A 1 287 ? -9.656 22.266 4.867 1 98.56 287 GLY A C 1
ATOM 2254 O O . GLY A 1 287 ? -10.672 21.578 5.027 1 98.56 287 GLY A O 1
ATOM 2255 N N . THR A 1 288 ? -9.469 23.297 5.602 1 98.25 288 THR A N 1
ATOM 2256 C CA . THR A 1 288 ? -10.312 23.672 6.73 1 98.25 288 THR A CA 1
ATOM 2257 C C . THR A 1 288 ? -11.68 24.141 6.254 1 98.25 288 THR A C 1
ATOM 2259 O O . THR A 1 288 ? -12.688 23.922 6.922 1 98.25 288 THR A O 1
ATOM 2262 N N . VAL A 1 289 ? -11.734 24.719 5.082 1 97.81 289 VAL A N 1
ATOM 2263 C CA . VAL A 1 289 ? -12.977 25.344 4.621 1 97.81 289 VAL A CA 1
ATOM 2264 C C . VAL A 1 289 ? -13.43 24.688 3.322 1 97.81 289 VAL A C 1
ATOM 2266 O O . VAL A 1 289 ? -14.195 25.266 2.553 1 97.81 289 VAL A O 1
ATOM 2269 N N . ALA A 1 290 ? -12.914 23.484 3.023 1 98 290 ALA A N 1
ATOM 2270 C CA . ALA A 1 290 ? -13.148 22.828 1.74 1 98 290 ALA A CA 1
ATOM 2271 C C . ALA A 1 290 ? -14.641 22.594 1.509 1 98 290 ALA A C 1
ATOM 2273 O O . ALA A 1 290 ? -15.109 22.594 0.367 1 98 290 ALA A O 1
ATOM 2274 N N . ASN A 1 291 ? -15.438 22.453 2.561 1 95.5 291 ASN A N 1
ATOM 2275 C CA . ASN A 1 291 ? -16.844 22.109 2.395 1 95.5 291 ASN A CA 1
ATOM 2276 C C . ASN A 1 291 ? -17.75 23.312 2.605 1 95.5 291 ASN A C 1
ATOM 2278 O O . ASN A 1 291 ? -18.969 23.203 2.535 1 95.5 291 ASN A O 1
ATOM 2282 N N . ILE A 1 292 ? -17.25 24.469 2.855 1 92.62 292 ILE A N 1
ATOM 2283 C CA . ILE A 1 292 ? -18.109 25.594 3.191 1 92.62 292 ILE A CA 1
ATOM 2284 C C . ILE A 1 292 ? -18.109 26.609 2.051 1 92.62 292 ILE A C 1
ATOM 2286 O O . ILE A 1 292 ? -19.062 27.375 1.889 1 92.62 292 ILE A O 1
ATOM 2290 N N . ILE A 1 293 ? -17.078 26.656 1.304 1 94.56 293 ILE A N 1
ATOM 2291 C CA . ILE A 1 293 ? -16.953 27.609 0.21 1 94.56 293 ILE A CA 1
ATOM 2292 C C . ILE A 1 293 ? -17.969 27.297 -0.879 1 94.56 293 ILE A C 1
ATOM 2294 O O . ILE A 1 293 ? -18.016 26.172 -1.382 1 94.56 293 ILE A O 1
ATOM 2298 N N . LEU A 1 294 ? -18.719 28.359 -1.347 1 93.75 294 LEU A N 1
ATOM 2299 C CA . LEU A 1 294 ? -19.844 28.109 -2.244 1 93.75 294 LEU A CA 1
ATOM 2300 C C . LEU A 1 294 ? -19.5 28.531 -3.67 1 93.75 294 LEU A C 1
ATOM 2302 O O . LEU A 1 294 ? -20.219 28.172 -4.613 1 93.75 294 LEU A O 1
ATOM 2306 N N . GLU A 1 295 ? -18.328 29.25 -3.814 1 95.62 295 GLU A N 1
ATOM 2307 C CA . GLU A 1 295 ? -17.984 29.781 -5.133 1 95.62 295 GLU A CA 1
ATOM 2308 C C . GLU A 1 295 ? -16.594 29.297 -5.574 1 95.62 295 GLU A C 1
ATOM 2310 O O . GLU A 1 295 ? -15.633 29.375 -4.809 1 95.62 295 GLU A O 1
ATOM 2315 N N . PRO A 1 296 ? -16.422 28.891 -6.836 1 97.44 296 PRO A N 1
ATOM 2316 C CA . PRO A 1 296 ? -15.141 28.406 -7.348 1 97.44 296 PRO A CA 1
ATOM 2317 C C . PRO A 1 296 ? -14.047 29.469 -7.27 1 97.44 296 PRO A C 1
ATOM 2319 O O . PRO A 1 296 ? -12.867 29.141 -7.098 1 97.44 296 PRO A O 1
ATOM 2322 N N . PHE A 1 297 ? -14.453 30.688 -7.348 1 97.94 297 PHE A N 1
ATOM 2323 C CA . PHE A 1 297 ? -13.492 31.781 -7.316 1 97.94 297 PHE A CA 1
ATOM 2324 C C . PHE A 1 297 ? -12.648 31.734 -6.051 1 97.94 297 PHE A C 1
ATOM 2326 O O . PHE A 1 297 ? -11.422 31.859 -6.113 1 97.94 297 PHE A O 1
ATOM 2333 N N . TYR A 1 298 ? -13.273 31.547 -4.984 1 97.75 298 TYR A N 1
ATOM 2334 C CA . TYR A 1 298 ? -12.555 31.547 -3.713 1 97.75 298 TYR A CA 1
ATOM 2335 C C . TYR A 1 298 ? -11.633 30.328 -3.609 1 97.75 298 TYR A C 1
ATOM 2337 O O . TYR A 1 298 ? -10.555 30.406 -3.016 1 97.75 298 TYR A O 1
ATOM 2345 N N . ALA A 1 299 ? -12.055 29.172 -4.133 1 98.38 299 ALA A N 1
ATOM 2346 C CA . ALA A 1 299 ? -11.195 27.984 -4.145 1 98.38 299 ALA A CA 1
ATOM 2347 C C . ALA A 1 299 ? -9.906 28.25 -4.918 1 98.38 299 ALA A C 1
ATOM 2349 O O . ALA A 1 299 ? -8.812 27.922 -4.449 1 98.38 299 ALA A O 1
ATOM 2350 N N . LEU A 1 300 ? -10.039 28.875 -6.082 1 98.38 300 LEU A N 1
ATOM 2351 C CA . LEU A 1 300 ? -8.891 29.203 -6.91 1 98.38 300 LEU A CA 1
ATOM 2352 C C . LEU A 1 300 ? -7.98 30.203 -6.195 1 98.38 300 LEU A C 1
ATOM 2354 O O . LEU A 1 300 ? -6.754 30.062 -6.227 1 98.38 300 LEU A O 1
ATOM 2358 N N . LEU A 1 301 ? -8.562 31.188 -5.586 1 98.62 301 LEU A N 1
ATOM 2359 C CA . LEU A 1 301 ? -7.793 32.188 -4.867 1 98.62 301 LEU A CA 1
ATOM 2360 C C . LEU A 1 301 ? -7.012 31.562 -3.721 1 98.62 301 LEU A C 1
ATOM 2362 O O . LEU A 1 301 ? -5.84 31.875 -3.514 1 98.62 301 LEU A O 1
ATOM 2366 N N . ILE A 1 302 ? -7.648 30.75 -2.982 1 98.62 302 ILE A N 1
ATOM 2367 C CA . ILE A 1 302 ? -7.012 30.094 -1.845 1 98.62 302 ILE A CA 1
ATOM 2368 C C . ILE A 1 302 ? -5.863 29.219 -2.334 1 98.62 302 ILE A C 1
ATOM 2370 O O . ILE A 1 302 ? -4.816 29.125 -1.688 1 98.62 302 ILE A O 1
ATOM 2374 N N . GLY A 1 303 ? -6.062 28.484 -3.461 1 98.75 303 GLY A N 1
ATOM 2375 C CA . GLY A 1 303 ? -4.965 27.734 -4.051 1 98.75 303 GLY A CA 1
ATOM 2376 C C . GLY A 1 303 ? -3.75 28.594 -4.352 1 98.75 303 GLY A C 1
ATOM 2377 O O . GLY A 1 303 ? -2.619 28.219 -4.055 1 98.75 303 GLY A O 1
ATOM 2378 N N . CYS A 1 304 ? -3.977 29.797 -4.871 1 98.56 304 CYS A N 1
ATOM 2379 C CA . CYS A 1 304 ? -2.9 30.734 -5.156 1 98.56 304 CYS A CA 1
ATOM 2380 C C . CYS A 1 304 ? -2.201 31.172 -3.875 1 98.56 304 CYS A C 1
ATOM 2382 O O . CYS A 1 304 ? -0.971 31.219 -3.818 1 98.56 304 CYS A O 1
ATOM 2384 N N . LEU A 1 305 ? -2.98 31.484 -2.883 1 98.62 305 LEU A N 1
ATOM 2385 C CA . LEU A 1 305 ? -2.424 31.938 -1.613 1 98.62 305 LEU A CA 1
ATOM 2386 C C . LEU A 1 305 ? -1.61 30.828 -0.949 1 98.62 305 LEU A C 1
ATOM 2388 O O . LEU A 1 305 ? -0.57 31.094 -0.344 1 98.62 305 LEU A O 1
ATOM 2392 N N . GLY A 1 306 ? -2.162 29.609 -1.013 1 98.69 306 GLY A N 1
ATOM 2393 C CA . GLY A 1 306 ? -1.413 28.469 -0.492 1 98.69 306 GLY A CA 1
ATOM 2394 C C . GLY A 1 306 ? -0.035 28.328 -1.111 1 98.69 306 GLY A C 1
ATOM 2395 O O . GLY A 1 306 ? 0.961 28.203 -0.397 1 98.69 306 GLY A O 1
ATOM 2396 N N . ALA A 1 307 ? 0.007 28.422 -2.436 1 98.31 307 ALA A N 1
ATOM 2397 C CA . ALA A 1 307 ? 1.279 28.359 -3.15 1 98.31 307 ALA A CA 1
ATOM 2398 C C . ALA A 1 307 ? 2.197 29.516 -2.75 1 98.31 307 ALA A C 1
ATOM 2400 O O . ALA A 1 307 ? 3.4 29.312 -2.562 1 98.31 307 ALA A O 1
ATOM 2401 N N . LEU A 1 308 ? 1.662 30.656 -2.635 1 97.88 308 LEU A N 1
ATOM 2402 C CA . LEU A 1 308 ? 2.426 31.859 -2.287 1 97.88 308 LEU A CA 1
ATOM 2403 C C . LEU A 1 308 ? 3.125 31.688 -0.944 1 97.88 308 LEU A C 1
ATOM 2405 O O . LEU A 1 308 ? 4.336 31.875 -0.84 1 97.88 308 LEU A O 1
ATOM 2409 N N . VAL A 1 309 ? 2.408 31.266 0.064 1 97.81 309 VAL A N 1
ATOM 2410 C CA . VAL A 1 309 ? 2.982 31.156 1.401 1 97.81 309 VAL A CA 1
ATOM 2411 C C . VAL A 1 309 ? 3.988 30.016 1.443 1 97.81 309 VAL A C 1
ATOM 2413 O O . VAL A 1 309 ? 5 30.094 2.145 1 97.81 309 VAL A O 1
ATOM 2416 N N . SER A 1 310 ? 3.686 28.906 0.765 1 97.62 310 SER A N 1
ATOM 2417 C CA . SER A 1 310 ? 4.574 27.75 0.763 1 97.62 310 SER A CA 1
ATOM 2418 C C . SER A 1 310 ? 5.898 28.078 0.081 1 97.62 310 SER A C 1
ATOM 2420 O O . SER A 1 310 ? 6.969 27.797 0.627 1 97.62 310 SER A O 1
ATOM 2422 N N . VAL A 1 311 ? 5.891 28.719 -1.124 1 96.44 311 VAL A N 1
ATOM 2423 C CA . VAL A 1 311 ? 7.102 29.016 -1.884 1 96.44 311 VAL A CA 1
ATOM 2424 C C . VAL A 1 311 ? 7.914 30.078 -1.16 1 96.44 311 VAL A C 1
ATOM 2426 O O . VAL A 1 311 ? 9.133 29.953 -1.023 1 96.44 311 VAL A O 1
ATOM 2429 N N . LEU A 1 312 ? 7.262 31.109 -0.661 1 94.88 312 LEU A N 1
ATOM 2430 C CA . LEU A 1 312 ? 7.965 32.156 0.065 1 94.88 312 LEU A CA 1
ATOM 2431 C C . LEU A 1 312 ? 8.547 31.625 1.367 1 94.88 312 LEU A C 1
ATOM 2433 O O . LEU A 1 312 ? 9.633 32.031 1.786 1 94.88 312 LEU A O 1
ATOM 2437 N N . GLY A 1 313 ? 7.789 30.766 1.981 1 94.56 313 GLY A N 1
ATOM 2438 C CA . GLY A 1 313 ? 8.305 30.109 3.178 1 94.56 313 GLY A CA 1
ATOM 2439 C C . GLY A 1 313 ? 9.562 29.312 2.922 1 94.56 313 GLY A C 1
ATOM 2440 O O . GLY A 1 313 ? 10.523 29.391 3.693 1 94.56 313 GLY A O 1
ATOM 2441 N N . ASN A 1 314 ? 9.562 28.562 1.876 1 91.5 314 ASN A N 1
ATOM 2442 C CA . ASN A 1 314 ? 10.719 27.75 1.53 1 91.5 314 ASN A CA 1
ATOM 2443 C C . ASN A 1 314 ? 11.914 28.609 1.128 1 91.5 314 ASN A C 1
ATOM 2445 O O . ASN A 1 314 ? 13.062 28.234 1.383 1 91.5 314 ASN A O 1
ATOM 2449 N N . HIS A 1 315 ? 11.641 29.703 0.525 1 89.12 315 HIS A N 1
ATOM 2450 C CA . HIS A 1 315 ? 12.703 30.547 -0.02 1 89.12 315 HIS A CA 1
ATOM 2451 C C . HIS A 1 315 ? 13.266 31.469 1.044 1 89.12 315 HIS A C 1
ATOM 2453 O O . HIS A 1 315 ? 14.484 31.688 1.109 1 89.12 315 HIS A O 1
ATOM 2459 N N . TYR A 1 316 ? 12.406 32.062 1.911 1 90.38 316 TYR A N 1
ATOM 2460 C CA . TYR A 1 316 ? 12.867 33.094 2.82 1 90.38 316 TYR A CA 1
ATOM 2461 C C . TYR A 1 316 ? 12.875 32.594 4.262 1 90.38 316 TYR A C 1
ATOM 2463 O O . TYR A 1 316 ? 13.82 32.875 5.008 1 90.38 316 TYR A O 1
ATOM 2471 N N . ILE A 1 317 ? 11.938 31.891 4.668 1 90.81 317 ILE A N 1
ATOM 2472 C CA . ILE A 1 317 ? 11.742 31.562 6.078 1 90.81 317 ILE A CA 1
ATOM 2473 C C . ILE A 1 317 ? 12.633 30.391 6.465 1 90.81 317 ILE A C 1
ATOM 2475 O O . ILE A 1 317 ? 13.297 30.406 7.504 1 90.81 317 ILE A O 1
ATOM 2479 N N . ARG A 1 318 ? 12.641 29.375 5.664 1 88.5 318 ARG A N 1
ATOM 2480 C CA . ARG A 1 318 ? 13.383 28.156 5.977 1 88.5 318 ARG A CA 1
ATOM 2481 C C . ARG A 1 318 ? 14.867 28.453 6.16 1 88.5 318 ARG A C 1
ATOM 2483 O O . ARG A 1 318 ? 15.461 28.062 7.172 1 88.5 318 ARG A O 1
ATOM 2490 N N . PRO A 1 319 ? 15.523 29.25 5.27 1 87.38 319 PRO A N 1
ATOM 2491 C CA . PRO A 1 319 ? 16.938 29.562 5.465 1 87.38 319 PRO A CA 1
ATOM 2492 C C . PRO A 1 319 ? 17.188 30.422 6.699 1 87.38 319 PRO A C 1
ATOM 2494 O O . PRO A 1 319 ? 18.203 30.25 7.379 1 87.38 319 PRO A O 1
ATOM 2497 N N . ILE A 1 320 ? 16.281 31.281 6.996 1 88.19 320 ILE A N 1
ATOM 2498 C CA . ILE A 1 320 ? 16.391 32.125 8.188 1 88.19 320 ILE A CA 1
ATOM 2499 C C . ILE A 1 320 ? 16.297 31.25 9.438 1 88.19 320 ILE A C 1
ATOM 2501 O O . ILE A 1 320 ? 17.016 31.469 10.414 1 88.19 320 ILE A O 1
ATOM 2505 N N . GLY A 1 321 ? 15.438 30.281 9.375 1 87.31 321 GLY A N 1
ATOM 2506 C CA . GLY A 1 321 ? 15.297 29.359 10.484 1 87.31 321 GLY A CA 1
ATOM 2507 C C . GLY A 1 321 ? 16.562 28.578 10.781 1 87.31 321 GLY A C 1
ATOM 2508 O O . GLY A 1 321 ? 16.922 28.375 11.945 1 87.31 321 GLY A O 1
ATOM 2509 N N . VAL A 1 322 ? 17.203 28.203 9.758 1 86.19 322 VAL A N 1
ATOM 2510 C CA . VAL A 1 322 ? 18.453 27.469 9.922 1 86.19 322 VAL A CA 1
ATOM 2511 C C . VAL A 1 322 ? 19.531 28.391 10.484 1 86.19 322 VAL A C 1
ATOM 2513 O O . VAL A 1 322 ? 20.203 28.062 11.453 1 86.19 322 VAL A O 1
ATOM 2516 N N . ARG A 1 323 ? 19.625 29.594 9.977 1 86.81 323 ARG A N 1
ATOM 2517 C CA . ARG A 1 323 ? 20.688 30.516 10.305 1 86.81 323 ARG A CA 1
ATOM 2518 C C . ARG A 1 323 ? 20.516 31.109 11.703 1 86.81 323 ARG A C 1
ATOM 2520 O O . ARG A 1 323 ? 21.469 31.188 12.477 1 86.81 323 ARG A O 1
ATOM 2527 N N . VAL A 1 324 ? 19.297 31.375 11.984 1 88.06 324 VAL A N 1
ATOM 2528 C CA . VAL A 1 324 ? 19.047 32.156 13.203 1 88.06 324 VAL A CA 1
ATOM 2529 C C . VAL A 1 324 ? 18.703 31.203 14.352 1 88.06 324 VAL A C 1
ATOM 2531 O O . VAL A 1 324 ? 19.141 31.406 15.484 1 88.06 324 VAL A O 1
ATOM 2534 N N . PHE A 1 325 ? 18.016 30.125 14.047 1 89.19 325 PHE A N 1
ATOM 2535 C CA . PHE A 1 325 ? 17.516 29.297 15.133 1 89.19 325 PHE A CA 1
ATOM 2536 C C . PHE A 1 325 ? 18.156 27.922 15.109 1 89.19 325 PHE A C 1
ATOM 2538 O O . PHE A 1 325 ? 17.938 27.094 16 1 89.19 325 PHE A O 1
ATOM 2545 N N . GLY A 1 326 ? 18.922 27.641 14.109 1 88.12 326 GLY A N 1
ATOM 2546 C CA . GLY A 1 326 ? 19.516 26.328 13.992 1 88.12 326 GLY A CA 1
ATOM 2547 C C . GLY A 1 326 ? 18.484 25.234 13.758 1 88.12 326 GLY A C 1
ATOM 2548 O O . GLY A 1 326 ? 18.625 24.109 14.258 1 88.12 326 GLY A O 1
ATOM 2549 N N . LEU A 1 327 ? 17.422 25.594 13.172 1 92.38 327 LEU A N 1
ATOM 2550 C CA . LEU A 1 327 ? 16.344 24.672 12.875 1 92.38 327 LEU A CA 1
ATOM 2551 C C . LEU A 1 327 ? 16.516 24.062 11.492 1 92.38 327 LEU A C 1
ATOM 2553 O O . LEU A 1 327 ? 16.266 24.719 10.477 1 92.38 327 LEU A O 1
ATOM 2557 N N . HIS A 1 328 ? 16.953 22.797 11.492 1 92.44 328 HIS A N 1
ATOM 2558 C CA . HIS A 1 328 ? 17.125 22.094 10.219 1 92.44 328 HIS A CA 1
ATOM 2559 C C . HIS A 1 328 ? 15.93 21.219 9.898 1 92.44 328 HIS A C 1
ATOM 2561 O O . HIS A 1 328 ? 15.797 20.125 10.453 1 92.44 328 HIS A O 1
ATOM 2567 N N . ASP A 1 329 ? 15.172 21.656 9.023 1 93.75 329 ASP A N 1
ATOM 2568 C CA . ASP A 1 329 ? 14.008 20.969 8.477 1 93.75 329 ASP A CA 1
ATOM 2569 C C . ASP A 1 329 ? 14.352 20.234 7.184 1 93.75 329 ASP A C 1
ATOM 2571 O O . ASP A 1 329 ? 14.359 20.844 6.109 1 93.75 329 ASP A O 1
ATOM 2575 N N . THR A 1 330 ? 14.57 18.922 7.301 1 92.88 330 THR A N 1
ATOM 2576 C CA . THR A 1 330 ? 15.133 18.156 6.188 1 92.88 330 THR A CA 1
ATOM 2577 C C . THR A 1 330 ? 14.273 18.328 4.938 1 92.88 330 THR A C 1
ATOM 2579 O O . THR A 1 330 ? 14.789 18.594 3.852 1 92.88 330 THR A O 1
ATOM 2582 N N . ARG A 1 331 ? 12.992 18.172 5.055 1 92.25 331 ARG A N 1
ATOM 2583 C CA . ARG A 1 331 ? 12.117 18.172 3.891 1 92.25 331 ARG A CA 1
ATOM 2584 C C . ARG A 1 331 ? 11.523 19.562 3.666 1 92.25 331 ARG A C 1
ATOM 2586 O O . ARG A 1 331 ? 10.992 19.844 2.59 1 92.25 331 ARG A O 1
ATOM 2593 N N . GLY A 1 332 ? 11.523 20.406 4.668 1 93.69 332 GLY A N 1
ATOM 2594 C CA . GLY A 1 332 ? 10.875 21.703 4.586 1 93.69 332 GLY A CA 1
ATOM 2595 C C . GLY A 1 332 ? 9.398 21.656 4.934 1 93.69 332 GLY A C 1
ATOM 2596 O O . GLY A 1 332 ? 8.578 22.297 4.281 1 93.69 332 GLY A O 1
ATOM 2597 N N . VAL A 1 333 ? 9.031 20.875 5.941 1 96.19 333 VAL A N 1
ATOM 2598 C CA . VAL A 1 333 ? 7.637 20.625 6.289 1 96.19 333 VAL A CA 1
ATOM 2599 C C . VAL A 1 333 ? 7 21.922 6.805 1 96.19 333 VAL A C 1
ATOM 2601 O O . VAL A 1 333 ? 5.793 22.125 6.66 1 96.19 333 VAL A O 1
ATOM 2604 N N . GLY A 1 334 ? 7.824 22.844 7.391 1 96.44 334 GLY A N 1
ATOM 2605 C CA . GLY A 1 334 ? 7.297 24.125 7.84 1 96.44 334 GLY A CA 1
ATOM 2606 C C . GLY A 1 334 ? 6.66 24.938 6.727 1 96.44 334 GLY A C 1
ATOM 2607 O O . GLY A 1 334 ? 5.59 25.516 6.91 1 96.44 334 GLY A O 1
ATOM 2608 N N . SER A 1 335 ? 7.285 24.891 5.609 1 95.69 335 SER A N 1
ATOM 2609 C CA . SER A 1 335 ? 6.82 25.688 4.473 1 95.69 335 SER A CA 1
ATOM 2610 C C . SER A 1 335 ? 5.789 24.922 3.65 1 95.69 335 SER A C 1
ATOM 2612 O O . SER A 1 335 ? 4.898 25.516 3.047 1 95.69 335 SER A O 1
ATOM 2614 N N . ILE A 1 336 ? 5.914 23.672 3.648 1 95 336 ILE A N 1
ATOM 2615 C CA . ILE A 1 336 ? 5.086 22.844 2.771 1 95 336 ILE A CA 1
ATOM 2616 C C . ILE A 1 336 ? 3.76 22.531 3.459 1 95 336 ILE A C 1
ATOM 2618 O O . ILE A 1 336 ? 2.709 22.516 2.812 1 95 336 ILE A O 1
ATOM 2622 N N . HIS A 1 337 ? 3.811 22.281 4.738 1 98.25 337 HIS A N 1
ATOM 2623 C CA . HIS A 1 337 ? 2.619 21.906 5.496 1 98.25 337 HIS A CA 1
ATOM 2624 C C . HIS A 1 337 ? 2.266 22.969 6.527 1 98.25 337 HIS A C 1
ATOM 2626 O O . HIS A 1 337 ? 1.097 23.328 6.672 1 98.25 337 HIS A O 1
ATOM 2632 N N . GLY A 1 338 ? 3.266 23.5 7.215 1 98.31 338 GLY A N 1
ATOM 2633 C CA . GLY A 1 338 ? 3.051 24.391 8.344 1 98.31 338 GLY A CA 1
ATOM 2634 C C . GLY A 1 338 ? 2.373 25.688 7.965 1 98.31 338 GLY A C 1
ATOM 2635 O O . GLY A 1 338 ? 1.277 25.984 8.445 1 98.31 338 GLY A O 1
ATOM 2636 N N . LEU A 1 339 ? 2.984 26.391 7.125 1 98.19 339 LEU A N 1
ATOM 2637 C CA . LEU A 1 339 ? 2.471 27.703 6.742 1 98.19 339 LEU A CA 1
ATOM 2638 C C . LEU A 1 339 ? 1.119 27.578 6.047 1 98.19 339 LEU A C 1
ATOM 2640 O O . LEU A 1 339 ? 0.175 28.297 6.383 1 98.19 339 LEU A O 1
ATOM 2644 N N . PRO A 1 340 ? 0.978 26.688 5.047 1 98.62 340 PRO A N 1
ATOM 2645 C CA . PRO A 1 340 ? -0.363 26.484 4.492 1 98.62 340 PRO A CA 1
ATOM 2646 C C . PRO A 1 340 ? -1.378 26.047 5.543 1 98.62 340 PRO A C 1
ATOM 2648 O O . PRO A 1 340 ? -2.557 26.391 5.453 1 98.62 340 PRO A O 1
ATOM 2651 N N . GLY A 1 341 ? -0.938 25.25 6.527 1 98.69 341 GLY A N 1
ATOM 2652 C CA . GLY A 1 341 ? -1.808 24.875 7.629 1 98.69 341 GLY A CA 1
ATOM 2653 C C . GLY A 1 341 ? -2.268 26.047 8.469 1 98.69 341 GLY A C 1
ATOM 2654 O O . GLY A 1 341 ? -3.438 26.125 8.844 1 98.69 341 GLY A O 1
ATOM 2655 N N . ILE A 1 342 ? -1.373 26.938 8.75 1 98.62 342 ILE A N 1
ATOM 2656 C CA . ILE A 1 342 ? -1.718 28.156 9.477 1 98.62 342 ILE A CA 1
ATOM 2657 C C . ILE A 1 342 ? -2.697 28.984 8.648 1 98.62 342 ILE A C 1
ATOM 2659 O O . ILE A 1 342 ? -3.697 29.484 9.172 1 98.62 342 ILE A O 1
ATOM 2663 N N . LEU A 1 343 ? -2.377 29.141 7.359 1 98.75 343 LEU A N 1
ATOM 2664 C CA . LEU A 1 343 ? -3.281 29.844 6.465 1 98.75 343 LEU A CA 1
ATOM 2665 C C . LEU A 1 343 ? -4.68 29.234 6.504 1 98.75 343 LEU A C 1
ATOM 2667 O O . LEU A 1 343 ? -5.676 29.969 6.559 1 98.75 343 LEU A O 1
ATOM 2671 N N . ALA A 1 344 ? -4.762 27.938 6.465 1 98.81 344 ALA A N 1
ATOM 2672 C CA . ALA A 1 344 ? -6.047 27.25 6.523 1 98.81 344 ALA A CA 1
ATOM 2673 C C . ALA A 1 344 ? -6.805 27.609 7.797 1 98.81 344 ALA A C 1
ATOM 2675 O O . ALA A 1 344 ? -8.016 27.828 7.766 1 98.81 344 ALA A O 1
ATOM 2676 N N . GLY A 1 345 ? -6.09 27.641 8.945 1 98.5 345 GLY A N 1
ATOM 2677 C CA . GLY A 1 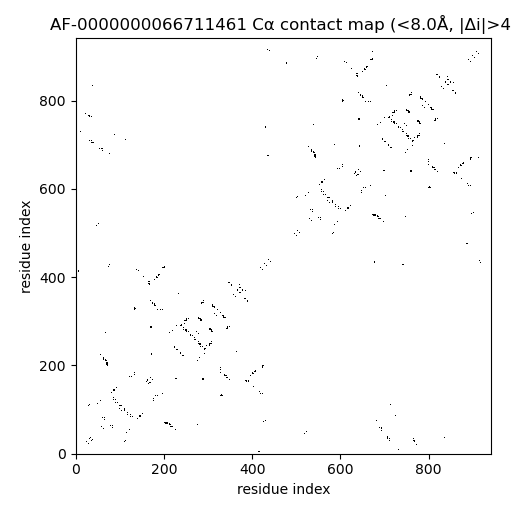345 ? -6.707 28.031 10.203 1 98.5 345 GLY A CA 1
ATOM 2678 C C . GLY A 1 345 ? -7.254 29.453 10.18 1 98.5 345 GLY A C 1
ATOM 2679 O O . GLY A 1 345 ? -8.359 29.703 10.664 1 98.5 345 GLY A O 1
ATOM 2680 N N . ILE A 1 346 ? -6.52 30.328 9.625 1 98.62 346 ILE A N 1
ATOM 2681 C CA . ILE A 1 346 ? -6.934 31.719 9.516 1 98.62 346 ILE A CA 1
ATOM 2682 C C . ILE A 1 346 ? -8.148 31.812 8.594 1 98.62 346 ILE A C 1
ATOM 2684 O O . ILE A 1 346 ? -9.102 32.531 8.891 1 98.62 346 ILE A O 1
ATOM 2688 N N . LEU A 1 347 ? -8.078 31.125 7.473 1 98.44 347 LEU A N 1
ATOM 2689 C CA . LEU A 1 347 ? -9.211 31.109 6.559 1 98.44 347 LEU A CA 1
ATOM 2690 C C . LEU A 1 347 ? -10.453 30.531 7.23 1 98.44 347 LEU A C 1
ATOM 2692 O O . LEU A 1 347 ? -11.57 30.953 6.945 1 98.44 347 LEU A O 1
ATOM 2696 N N . GLY A 1 348 ? -10.227 29.516 8.148 1 97.56 348 GLY A N 1
ATOM 2697 C CA . GLY A 1 348 ? -11.336 29.031 8.961 1 97.56 348 GLY A CA 1
ATOM 2698 C C . GLY A 1 348 ? -12.016 30.125 9.758 1 97.56 348 GLY A C 1
ATOM 2699 O O . GLY A 1 348 ? -13.242 30.172 9.828 1 97.56 348 GLY A O 1
ATOM 2700 N N . PHE A 1 349 ? -11.297 31.016 10.336 1 97.75 349 PHE A N 1
ATOM 2701 C CA . PHE A 1 349 ? -11.82 32.156 11.078 1 97.75 349 PHE A CA 1
ATOM 2702 C C . PHE A 1 349 ? -12.562 33.125 10.141 1 97.75 349 PHE A C 1
ATOM 2704 O O . PHE A 1 349 ? -13.695 33.5 10.414 1 97.75 349 PHE A O 1
ATOM 2711 N N . ILE A 1 350 ? -11.961 33.438 9.008 1 97.5 350 ILE A N 1
ATOM 2712 C CA . ILE A 1 350 ? -12.492 34.438 8.086 1 97.5 350 ILE A CA 1
ATOM 2713 C C . ILE A 1 350 ? -13.82 33.938 7.516 1 97.5 350 ILE A C 1
ATOM 2715 O O . ILE A 1 350 ? -14.82 34.656 7.559 1 97.5 350 ILE A O 1
ATOM 2719 N N . PHE A 1 351 ? -13.883 32.719 7.023 1 95.94 351 PHE A N 1
ATOM 2720 C CA . PHE A 1 351 ? -15.078 32.219 6.348 1 95.94 351 PHE A CA 1
ATOM 2721 C C . PHE A 1 351 ? -16.172 31.906 7.352 1 95.94 351 PHE A C 1
ATOM 2723 O O . PHE A 1 351 ? -17.359 31.906 7.012 1 95.94 351 PHE A O 1
ATOM 2730 N N . THR A 1 352 ? -15.781 31.594 8.602 1 94.94 352 THR A N 1
ATOM 2731 C CA . THR A 1 352 ? -16.781 31.453 9.648 1 94.94 352 THR A CA 1
ATOM 2732 C C . THR A 1 352 ? -17.375 32.812 10.008 1 94.94 352 THR A C 1
ATOM 2734 O O . THR A 1 352 ? -18.578 32.938 10.211 1 94.94 352 THR A O 1
ATOM 2737 N N . ALA A 1 353 ? -16.562 33.875 10.023 1 94.81 353 ALA A N 1
ATOM 2738 C CA . ALA A 1 353 ? -17 35.219 10.391 1 94.81 353 ALA A CA 1
ATOM 2739 C C . ALA A 1 353 ? -17.969 35.781 9.359 1 94.81 353 ALA A C 1
ATOM 2741 O O . ALA A 1 353 ? -18.859 36.562 9.703 1 94.81 353 ALA A O 1
ATOM 2742 N N . VAL A 1 354 ? -17.875 35.312 8.148 1 92.5 354 VAL A N 1
ATOM 2743 C CA . VAL A 1 354 ? -18.734 35.875 7.113 1 92.5 354 VAL A CA 1
ATOM 2744 C C . VAL A 1 354 ? -19.781 34.812 6.719 1 92.5 354 VAL A C 1
ATOM 2746 O O . VAL A 1 354 ? -20.453 34.969 5.684 1 92.5 354 VAL A O 1
ATOM 2749 N N . TYR A 1 355 ? -19.859 33.781 7.516 1 88.31 355 TYR A N 1
ATOM 2750 C CA . TYR A 1 355 ? -20.797 32.688 7.254 1 88.31 355 TYR A CA 1
ATOM 2751 C C . TYR A 1 355 ? -22.234 33.188 7.297 1 88.31 355 TYR A C 1
ATOM 2753 O O . TYR A 1 355 ? -22.609 33.906 8.211 1 88.31 355 TYR A O 1
ATOM 2761 N N . GLU A 1 356 ? -23.031 32.875 6.254 1 87 356 GLU A N 1
ATOM 2762 C CA . GLU A 1 356 ? -24.453 33.188 6.188 1 87 356 GLU A CA 1
ATOM 2763 C C . GLU A 1 356 ? -25.297 31.938 6.195 1 87 356 GLU A C 1
ATOM 2765 O O . GLU A 1 356 ? -25.5 31.297 5.152 1 87 356 GLU A O 1
ATOM 2770 N N . PRO A 1 357 ? -25.938 31.641 7.32 1 84 357 PRO A N 1
ATOM 2771 C CA . PRO A 1 357 ? -26.703 30.406 7.453 1 84 357 PRO A CA 1
ATOM 2772 C C . PRO A 1 357 ? -27.766 30.25 6.371 1 84 357 PRO A C 1
ATOM 2774 O O . PRO A 1 357 ? -28.078 29.125 5.953 1 84 357 PRO A O 1
ATOM 2777 N N . THR A 1 358 ? -28.344 31.312 5.938 1 84.38 358 THR A N 1
ATOM 2778 C CA . THR A 1 358 ? -29.438 31.266 4.965 1 84.38 358 THR A CA 1
ATOM 2779 C C . THR A 1 358 ? -28.953 30.688 3.639 1 84.38 358 THR A C 1
ATOM 2781 O O . THR A 1 358 ? -29.75 30.141 2.873 1 84.38 358 THR A O 1
ATOM 2784 N N . ARG A 1 359 ? -27.719 30.75 3.377 1 85.88 359 ARG A N 1
ATOM 2785 C CA . ARG A 1 359 ? -27.172 30.281 2.109 1 85.88 359 ARG A CA 1
ATOM 2786 C C . ARG A 1 359 ? -26.938 28.781 2.135 1 85.88 359 ARG A C 1
ATOM 2788 O O . ARG A 1 359 ? -26.766 28.156 1.087 1 85.88 359 ARG A O 1
ATOM 2795 N N . TYR A 1 360 ? -26.875 28.141 3.273 1 82.62 360 TYR A N 1
ATOM 2796 C CA . TYR A 1 360 ? -26.547 26.734 3.406 1 82.62 360 TYR A CA 1
ATOM 2797 C C . TYR A 1 360 ? -27.797 25.906 3.721 1 82.62 360 TYR A C 1
ATOM 2799 O O . TYR A 1 360 ? -27.781 24.688 3.623 1 82.62 360 TYR A O 1
ATOM 2807 N N . GLY A 1 361 ? -28.828 26.531 3.885 1 72.12 361 GLY A N 1
ATOM 2808 C CA . GLY A 1 361 ? -30.078 25.844 4.184 1 72.12 361 GLY A CA 1
ATOM 2809 C C . GLY A 1 361 ? -30.172 25.391 5.629 1 72.12 361 GLY A C 1
ATOM 2810 O O . GLY A 1 361 ? -29.172 25.359 6.344 1 72.12 361 GLY A O 1
ATOM 2811 N N . THR A 1 362 ? -31.359 25.125 6.098 1 61.56 362 THR A N 1
ATOM 2812 C CA . THR A 1 362 ? -31.656 24.828 7.492 1 61.56 362 THR A CA 1
ATOM 2813 C C . THR A 1 362 ? -30.938 23.547 7.934 1 61.56 362 THR A C 1
ATOM 2815 O O . THR A 1 362 ? -30.375 23.5 9.031 1 61.56 362 THR A O 1
ATOM 2818 N N . GLY A 1 363 ? -30.844 22.5 7.199 1 62.38 363 GLY A N 1
ATOM 2819 C CA . GLY A 1 363 ? -30.266 21.219 7.609 1 62.38 363 GLY A CA 1
ATOM 2820 C C . GLY A 1 363 ? -28.75 21.203 7.543 1 62.38 363 GLY A C 1
ATOM 2821 O O . GLY A 1 363 ? -28.094 20.547 8.359 1 62.38 363 GLY A O 1
ATOM 2822 N N . ASN A 1 364 ? -28.156 22.062 6.898 1 62.81 364 ASN A N 1
ATOM 2823 C CA . ASN A 1 364 ? -26.719 22.016 6.66 1 62.81 364 ASN A CA 1
ATOM 2824 C C . ASN A 1 364 ? -25.953 22.781 7.738 1 62.81 364 ASN A C 1
ATOM 2826 O O . ASN A 1 364 ? -24.859 22.375 8.133 1 62.81 364 ASN A O 1
ATOM 2830 N N . VAL A 1 365 ? -26.578 23.812 8.195 1 65 365 VAL A N 1
ATOM 2831 C CA . VAL A 1 365 ? -25.906 24.609 9.219 1 65 365 VAL A CA 1
ATOM 2832 C C . VAL A 1 365 ? -25.578 23.734 10.422 1 65 365 VAL A C 1
ATOM 2834 O O . VAL A 1 365 ? -24.5 23.859 11 1 65 365 VAL A O 1
ATOM 2837 N N . THR A 1 366 ? -26.422 22.844 10.617 1 68.56 366 THR A N 1
ATOM 2838 C CA . THR A 1 366 ? -26.266 21.984 11.781 1 68.56 366 THR A CA 1
ATOM 2839 C C . THR A 1 366 ? -25.141 20.969 11.57 1 68.56 366 THR A C 1
ATOM 2841 O O . THR A 1 366 ? -24.438 20.609 12.516 1 68.56 366 THR A O 1
ATOM 2844 N N . HIS A 1 367 ? -24.844 20.688 10.375 1 79.56 367 HIS A N 1
ATOM 2845 C CA . HIS A 1 367 ? -23.812 19.688 10.109 1 79.56 367 HIS A CA 1
ATOM 2846 C C . HIS A 1 367 ? -22.438 20.312 10.016 1 79.56 367 HIS A C 1
ATOM 2848 O O . HIS A 1 367 ? -21.438 19.719 10.453 1 79.56 367 HIS A O 1
ATOM 2854 N N . ILE A 1 368 ? -22.453 21.516 9.578 1 84.12 368 ILE A N 1
ATOM 2855 C CA . ILE A 1 368 ? -21.172 22.188 9.383 1 84.12 368 ILE A CA 1
ATOM 2856 C C . ILE A 1 368 ? -20.703 22.812 10.695 1 84.12 368 ILE A C 1
ATOM 2858 O O . ILE A 1 368 ? -19.547 22.656 11.086 1 84.12 368 ILE A O 1
ATOM 2862 N N . TYR A 1 369 ? -21.656 23.516 11.375 1 88.75 369 TYR A N 1
ATOM 2863 C CA . TYR A 1 369 ? -21.375 24.141 12.664 1 88.75 369 TYR A CA 1
ATOM 2864 C C . TYR A 1 369 ? -22.344 23.656 13.734 1 88.75 369 TYR A C 1
ATOM 2866 O O . TYR A 1 369 ? -23.25 24.375 14.141 1 88.75 369 TYR A O 1
ATOM 2874 N N . PRO A 1 370 ? -21.969 22.531 14.273 1 87.06 370 PRO A N 1
ATOM 2875 C CA . PRO A 1 370 ? -22.906 21.969 15.25 1 87.06 370 PRO A CA 1
ATOM 2876 C C . PRO A 1 370 ? -23.062 22.844 16.484 1 87.06 370 PRO A C 1
ATOM 2878 O O . PRO A 1 370 ? -24.125 22.875 17.109 1 87.06 370 PRO A O 1
ATOM 2881 N N . ALA A 1 371 ? -22.172 23.609 16.875 1 90.62 371 ALA A N 1
ATOM 2882 C CA . ALA A 1 371 ? -22.203 24.422 18.078 1 90.62 371 ALA A CA 1
ATOM 2883 C C . ALA A 1 371 ? -23.125 25.625 17.891 1 90.62 371 ALA A C 1
ATOM 2885 O O . ALA A 1 371 ? -23.562 26.234 18.875 1 90.62 371 ALA A O 1
ATOM 2886 N N . MET A 1 372 ? -23.438 25.922 16.688 1 87.56 372 MET A N 1
ATOM 2887 C CA . MET A 1 372 ? -24.281 27.078 16.422 1 87.56 372 MET A CA 1
ATOM 2888 C C . MET A 1 372 ? -25.75 26.703 16.438 1 87.56 372 MET A C 1
ATOM 2890 O O . MET A 1 372 ? -26.625 27.562 16.453 1 87.56 372 MET A O 1
ATOM 2894 N N . ASN A 1 373 ? -25.906 25.422 16.438 1 83.12 373 ASN A N 1
ATOM 2895 C CA . ASN A 1 373 ? -27.297 24.953 16.531 1 83.12 373 ASN A CA 1
ATOM 2896 C C . ASN A 1 373 ? -27.922 25.344 17.875 1 83.12 373 ASN A C 1
ATOM 2898 O O . ASN A 1 373 ? -27.312 25.156 18.922 1 83.12 373 ASN A O 1
ATOM 2902 N N . SER A 1 374 ? -29.156 25.828 17.75 1 76.06 374 SER A N 1
ATOM 2903 C CA . SER A 1 374 ? -29.875 26.312 18.922 1 76.06 374 SER A CA 1
ATOM 2904 C C . SER A 1 374 ? -30.109 25.188 19.922 1 76.06 374 SER A C 1
ATOM 2906 O O . SER A 1 374 ? -30.203 25.438 21.125 1 76.06 374 SER A O 1
ATOM 2908 N N . ASN A 1 375 ? -30.297 24.016 19.406 1 75.62 375 ASN A N 1
ATOM 2909 C CA . ASN A 1 375 ? -30.547 22.859 20.281 1 75.62 375 ASN A CA 1
ATOM 2910 C C . ASN A 1 375 ? -29.266 22.344 20.922 1 75.62 375 ASN A C 1
ATOM 2912 O O . ASN A 1 375 ? -29.312 21.453 21.766 1 75.62 375 ASN A O 1
ATOM 2916 N N . ASP A 1 376 ? -28.172 22.891 20.516 1 80.69 376 ASP A N 1
ATOM 2917 C CA . ASP A 1 376 ? -26.906 22.562 21.172 1 80.69 376 ASP A CA 1
ATOM 2918 C C . ASP A 1 376 ? -26.406 23.719 22 1 80.69 376 ASP A C 1
ATOM 2920 O O . ASP A 1 376 ? -27.031 24.109 22.984 1 80.69 376 ASP A O 1
ATOM 2924 N N . GLU A 1 377 ? -25.391 24.438 21.594 1 85.12 377 GLU A N 1
ATOM 2925 C CA . GLU A 1 377 ? -24.812 25.516 22.375 1 85.12 377 GLU A CA 1
ATOM 2926 C C . GLU A 1 377 ? -25.328 26.875 21.906 1 85.12 377 GLU A C 1
ATOM 2928 O O . GLU A 1 377 ? -25.219 27.875 22.625 1 85.12 377 GLU A O 1
ATOM 2933 N N . GLY A 1 378 ? -25.906 26.922 20.719 1 86.88 378 GLY A N 1
ATOM 2934 C CA . GLY A 1 378 ? -26.453 28.156 20.188 1 86.88 378 GLY A CA 1
ATOM 2935 C C . GLY A 1 378 ? -25.438 29.266 20.094 1 86.88 378 GLY A C 1
ATOM 2936 O O . GLY A 1 378 ? -25.734 30.422 20.391 1 86.88 378 GLY A O 1
ATOM 2937 N N . ARG A 1 379 ? -24.281 28.953 19.656 1 91.62 379 ARG A N 1
ATOM 2938 C CA . ARG A 1 379 ? -23.188 29.922 19.594 1 91.62 379 ARG A CA 1
ATOM 2939 C C . ARG A 1 379 ? -23.406 30.922 18.484 1 91.62 379 ARG A C 1
ATOM 2941 O O . ARG A 1 379 ? -23.859 30.562 17.391 1 91.62 379 ARG A O 1
ATOM 2948 N N . GLU A 1 380 ? -23.047 32.188 18.781 1 92.25 380 GLU A N 1
ATOM 2949 C CA . GLU A 1 380 ? -23.109 33.219 17.766 1 92.25 380 GLU A CA 1
ATOM 2950 C C . GLU A 1 380 ? -21.953 33.094 16.781 1 92.25 380 GLU A C 1
ATOM 2952 O O . GLU A 1 380 ? -20.906 32.531 17.094 1 92.25 380 GLU A O 1
ATOM 2957 N N . ILE A 1 381 ? -22.156 33.656 15.617 1 92.31 381 ILE A N 1
ATOM 2958 C CA . ILE A 1 381 ? -21.234 33.5 14.492 1 92.31 381 ILE A CA 1
ATOM 2959 C C . ILE A 1 381 ? -19.844 34 14.891 1 92.31 381 ILE A C 1
ATOM 2961 O O . ILE A 1 381 ? -18.844 33.281 14.68 1 92.31 381 ILE A O 1
ATOM 2965 N N . PHE A 1 382 ? -19.719 35.156 15.469 1 94.56 382 PHE A N 1
ATOM 2966 C CA . PHE A 1 382 ? -18.422 35.719 15.773 1 94.56 382 PHE A CA 1
ATOM 2967 C C . PHE A 1 382 ? -17.75 34.969 16.922 1 94.56 382 PHE A C 1
ATOM 2969 O O . PHE A 1 382 ? -16.516 34.875 16.984 1 94.56 382 PHE A O 1
ATOM 2976 N N . VAL A 1 383 ? -18.562 34.469 17.812 1 95.56 383 VAL A N 1
ATOM 2977 C CA . VAL A 1 383 ? -18.016 33.625 18.875 1 95.56 383 VAL A CA 1
ATOM 2978 C C . VAL A 1 383 ? -17.438 32.344 18.281 1 95.56 383 VAL A C 1
ATOM 2980 O O . VAL A 1 383 ? -16.344 31.922 18.672 1 95.56 383 VAL A O 1
ATOM 2983 N N . GLN A 1 384 ? -18.188 3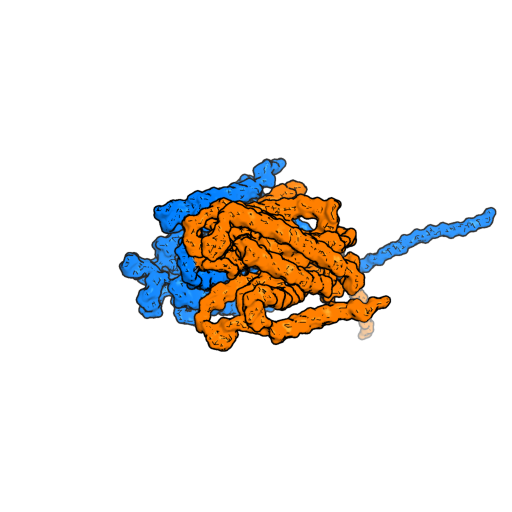1.781 17.375 1 95.38 384 GLN A N 1
ATOM 2984 C CA . GLN A 1 384 ? -17.703 30.594 16.688 1 95.38 384 GLN A CA 1
ATOM 2985 C C . GLN A 1 384 ? -16.406 30.891 15.93 1 95.38 384 GLN A C 1
ATOM 2987 O O . GLN A 1 384 ? -15.5 30.062 15.891 1 95.38 384 GLN A O 1
ATOM 2992 N N . ALA A 1 385 ? -16.359 32.031 15.281 1 96.69 385 ALA A N 1
ATOM 2993 C CA . ALA A 1 385 ? -15.141 32.438 14.586 1 96.69 385 ALA A CA 1
ATOM 2994 C C . ALA A 1 385 ? -13.961 32.562 15.555 1 96.69 385 ALA A C 1
ATOM 2996 O O . ALA A 1 385 ? -12.836 32.188 15.211 1 96.69 385 ALA A O 1
ATOM 2997 N N . GLY A 1 386 ? -14.219 33.094 16.688 1 97.19 386 GLY A N 1
ATOM 2998 C CA . GLY A 1 386 ? -13.195 33.156 17.703 1 97.19 386 GLY A CA 1
ATOM 2999 C C . GLY A 1 386 ? -12.672 31.797 18.109 1 97.19 386 GLY A C 1
ATOM 3000 O O . GLY A 1 386 ? -11.477 31.641 18.359 1 97.19 386 GLY A O 1
ATOM 3001 N N . TYR A 1 387 ? -13.547 30.828 18.219 1 97.38 387 TYR A N 1
ATOM 3002 C CA . TYR A 1 387 ? -13.148 29.469 18.547 1 97.38 387 TYR A CA 1
ATOM 3003 C C . TYR A 1 387 ? -12.234 28.891 17.469 1 97.38 387 TYR A C 1
ATOM 3005 O O . TYR A 1 387 ? -11.344 28.094 17.766 1 97.38 387 TYR A O 1
ATOM 3013 N N . GLN A 1 388 ? -12.477 29.281 16.188 1 97.69 388 GLN A N 1
ATOM 3014 C CA . GLN A 1 388 ? -11.594 28.844 15.109 1 97.69 388 GLN A CA 1
ATOM 3015 C C . GLN A 1 388 ? -10.164 29.312 15.352 1 97.69 388 GLN A C 1
ATOM 3017 O O . GLN A 1 388 ? -9.219 28.531 15.188 1 97.69 388 GLN A O 1
ATOM 3022 N N . LEU A 1 389 ? -9.984 30.516 15.75 1 98.06 389 LEU A N 1
ATOM 3023 C CA . LEU A 1 389 ? -8.656 31.047 16.031 1 98.06 389 LEU A CA 1
ATOM 3024 C C . LEU A 1 389 ? -8.055 30.391 17.266 1 98.06 389 LEU A C 1
ATOM 3026 O O . LEU A 1 389 ? -6.852 30.125 17.312 1 98.06 389 LEU A O 1
ATOM 3030 N N . ALA A 1 390 ? -8.875 30.234 18.266 1 98.19 390 ALA A N 1
ATOM 3031 C CA . ALA A 1 390 ? -8.406 29.547 19.469 1 98.19 390 ALA A CA 1
ATOM 3032 C C . ALA A 1 390 ? -7.91 28.141 19.156 1 98.19 390 ALA A C 1
ATOM 3034 O O . ALA A 1 390 ? -6.922 27.688 19.719 1 98.19 390 ALA A O 1
ATOM 3035 N N . ALA A 1 391 ? -8.648 27.469 18.297 1 98.5 391 ALA A N 1
ATOM 3036 C CA . ALA A 1 391 ? -8.25 26.125 17.891 1 98.5 391 ALA A CA 1
ATOM 3037 C C . ALA A 1 391 ? -6.875 26.141 17.234 1 98.5 391 ALA A C 1
ATOM 3039 O O . ALA A 1 391 ? -6.039 25.266 17.516 1 98.5 391 ALA A O 1
ATOM 3040 N N . LEU A 1 392 ? -6.637 27.047 16.344 1 98.62 392 LEU A N 1
ATOM 3041 C CA . LEU A 1 392 ? -5.336 27.172 15.695 1 98.62 392 LEU A CA 1
ATOM 3042 C C . LEU A 1 392 ? -4.238 27.406 16.719 1 98.62 392 LEU A C 1
ATOM 3044 O O . LEU A 1 392 ? -3.168 26.797 16.641 1 98.62 392 LEU A O 1
ATOM 3048 N N . ALA A 1 393 ? -4.504 28.266 17.656 1 98.62 393 ALA A N 1
ATOM 3049 C CA . ALA A 1 393 ? -3.533 28.547 18.719 1 98.62 393 ALA A CA 1
ATOM 3050 C C . ALA A 1 393 ? -3.229 27.297 19.531 1 98.62 393 ALA A C 1
ATOM 3052 O O . ALA A 1 393 ? -2.07 27.031 19.859 1 98.62 393 ALA A O 1
ATOM 3053 N N . ILE A 1 394 ? -4.234 26.578 19.875 1 98.62 394 ILE A N 1
ATOM 3054 C CA . ILE A 1 394 ? -4.066 25.359 20.672 1 98.62 394 ILE A CA 1
ATOM 3055 C C . ILE A 1 394 ? -3.229 24.359 19.891 1 98.62 394 ILE A C 1
ATOM 3057 O O . ILE A 1 394 ? -2.312 23.734 20.438 1 98.62 394 ILE A O 1
ATOM 3061 N N . VAL A 1 395 ? -3.553 24.141 18.562 1 98.75 395 VAL A N 1
ATOM 3062 C CA . VAL A 1 395 ? -2.807 23.219 17.719 1 98.75 395 VAL A CA 1
ATOM 3063 C C . VAL A 1 395 ? -1.33 23.609 17.703 1 98.75 395 VAL A C 1
ATOM 3065 O O . VAL A 1 395 ? -0.458 22.75 17.875 1 98.75 395 VAL A O 1
ATOM 3068 N N . LEU A 1 396 ? -1.053 24.891 17.562 1 98.62 396 LEU A N 1
ATOM 3069 C CA . LEU A 1 396 ? 0.322 25.375 17.5 1 98.62 396 LEU A CA 1
ATOM 3070 C C . LEU A 1 396 ? 1.044 25.172 18.828 1 98.62 396 LEU A C 1
ATOM 3072 O O . LEU A 1 396 ? 2.145 24.609 18.859 1 98.62 396 LEU A O 1
ATOM 3076 N N . VAL A 1 397 ? 0.405 25.5 19.906 1 98.69 397 VAL A N 1
ATOM 3077 C CA . VAL A 1 397 ? 1.04 25.438 21.219 1 98.69 397 VAL A CA 1
ATOM 3078 C C . VAL A 1 397 ? 1.281 23.984 21.609 1 98.69 397 VAL A C 1
ATOM 3080 O O . VAL A 1 397 ? 2.391 23.609 22 1 98.69 397 VAL A O 1
ATOM 3083 N N . VAL A 1 398 ? 0.308 23.172 21.453 1 98.75 398 VAL A N 1
ATOM 3084 C CA . VAL A 1 398 ? 0.412 21.781 21.891 1 98.75 398 VAL A CA 1
ATOM 3085 C C . VAL A 1 398 ? 1.392 21.031 21 1 98.75 398 VAL A C 1
ATOM 3087 O O . VAL A 1 398 ? 2.154 20.188 21.484 1 98.75 398 VAL A O 1
ATOM 3090 N N . SER A 1 399 ? 1.345 21.25 19.672 1 98.75 399 SER A N 1
ATOM 3091 C CA . SER A 1 399 ? 2.268 20.562 18.781 1 98.75 399 SER A CA 1
ATOM 3092 C C . SER A 1 399 ? 3.713 20.953 19.062 1 98.75 399 SER A C 1
ATOM 3094 O O . SER A 1 399 ? 4.598 20.094 19.109 1 98.75 399 SER A O 1
ATOM 3096 N N . ILE A 1 400 ? 3.984 22.25 19.344 1 98.56 400 ILE A N 1
ATOM 3097 C CA . ILE A 1 400 ? 5.34 22.719 19.594 1 98.56 400 ILE A CA 1
ATOM 3098 C C . ILE A 1 400 ? 5.836 22.156 20.922 1 98.56 400 ILE A C 1
ATOM 3100 O O . ILE A 1 400 ? 6.941 21.609 21 1 98.56 400 ILE A O 1
ATOM 3104 N N . ILE A 1 401 ? 5.02 22.172 21.953 1 98.75 401 ILE A N 1
ATOM 3105 C CA . ILE A 1 401 ? 5.41 21.656 23.266 1 98.75 401 ILE A CA 1
ATOM 3106 C C . ILE A 1 401 ? 5.559 20.141 23.219 1 98.75 401 ILE A C 1
ATOM 3108 O O . ILE A 1 401 ? 6.547 19.594 23.703 1 98.75 401 ILE A O 1
ATOM 3112 N N . GLY A 1 402 ? 4.562 19.484 22.625 1 98.75 402 GLY A N 1
ATOM 3113 C CA . GLY A 1 402 ? 4.641 18.047 22.484 1 98.75 402 GLY A CA 1
ATOM 3114 C C . GLY A 1 402 ? 5.855 17.578 21.703 1 98.75 402 GLY A C 1
ATOM 3115 O O . GLY A 1 402 ? 6.508 16.609 22.078 1 98.75 402 GLY A O 1
ATOM 3116 N N . GLY A 1 403 ? 6.117 18.297 20.594 1 98.75 403 GLY A N 1
ATOM 3117 C CA . GLY A 1 403 ? 7.301 17.984 19.797 1 98.75 403 GLY A CA 1
ATOM 3118 C C . GLY A 1 403 ? 8.594 18.203 20.547 1 98.75 403 GLY A C 1
ATOM 3119 O O . GLY A 1 403 ? 9.508 17.375 20.484 1 98.75 403 GLY A O 1
ATOM 3120 N N . ALA A 1 404 ? 8.68 19.312 21.312 1 98.44 404 ALA A N 1
ATOM 3121 C CA . ALA A 1 404 ? 9.883 19.609 22.078 1 98.44 404 ALA A CA 1
ATOM 3122 C C . ALA A 1 404 ? 10.133 18.562 23.156 1 98.44 404 ALA A C 1
ATOM 3124 O O . ALA A 1 404 ? 11.266 18.094 23.344 1 98.44 404 ALA A O 1
ATOM 3125 N N . VAL A 1 405 ? 9.117 18.172 23.828 1 98.75 405 VAL A N 1
ATOM 3126 C CA . VAL A 1 405 ? 9.227 17.156 24.875 1 98.75 405 VAL A CA 1
ATOM 3127 C C . VAL A 1 405 ? 9.648 15.828 24.25 1 98.75 405 VAL A C 1
ATOM 3129 O O . VAL A 1 405 ? 10.508 15.125 24.781 1 98.75 405 VAL A O 1
ATOM 3132 N N . THR A 1 406 ? 9.055 15.477 23.109 1 98.75 406 THR A N 1
ATOM 3133 C CA . THR A 1 406 ? 9.422 14.258 22.406 1 98.75 406 THR A CA 1
ATOM 3134 C C . THR A 1 406 ? 10.891 14.297 21.984 1 98.75 406 THR A C 1
ATOM 3136 O O . THR A 1 406 ? 11.609 13.297 22.125 1 98.75 406 THR A O 1
ATOM 3139 N N . GLY A 1 407 ? 11.336 15.5 21.5 1 98.38 407 GLY A N 1
ATOM 3140 C CA . GLY A 1 407 ? 12.742 15.656 21.156 1 98.38 407 GLY A CA 1
ATOM 3141 C C . GLY A 1 407 ? 13.672 15.414 22.328 1 98.38 407 GLY A C 1
ATOM 3142 O O . GLY A 1 407 ? 14.711 14.766 22.172 1 98.38 407 GLY A O 1
ATOM 3143 N N . LEU A 1 408 ? 13.305 15.867 23.516 1 98.25 408 LEU A N 1
ATOM 3144 C CA . LEU A 1 408 ? 14.109 15.672 24.703 1 98.25 408 LEU A CA 1
ATOM 3145 C C . LEU A 1 408 ? 14.172 14.195 25.094 1 98.25 408 LEU A C 1
ATOM 3147 O O . LEU A 1 408 ? 15.219 13.711 25.516 1 98.25 408 LEU A O 1
ATOM 3151 N N . ILE A 1 409 ? 13.117 13.516 24.891 1 98.25 409 ILE A N 1
ATOM 3152 C CA . ILE A 1 409 ? 13.062 12.086 25.203 1 98.25 409 ILE A CA 1
ATOM 3153 C C . ILE A 1 409 ? 13.938 11.312 24.219 1 98.25 409 ILE A C 1
ATOM 3155 O O . ILE A 1 409 ? 14.688 10.414 24.609 1 98.25 409 ILE A O 1
ATOM 3159 N N . LEU A 1 410 ? 13.867 11.672 22.969 1 97.75 410 LEU A N 1
ATOM 3160 C CA . LEU A 1 410 ? 14.609 10.969 21.938 1 97.75 410 LEU A CA 1
ATOM 3161 C C . LEU A 1 410 ? 16.109 11.195 22.094 1 97.75 410 LEU A C 1
ATOM 3163 O O . LEU A 1 410 ? 16.922 10.422 21.562 1 97.75 410 LEU A O 1
ATOM 3167 N N . ARG A 1 411 ? 16.484 12.234 22.859 1 95.94 411 ARG A N 1
ATOM 3168 C CA . ARG A 1 411 ? 17.891 12.562 23.047 1 95.94 411 ARG A CA 1
ATOM 3169 C C . ARG A 1 411 ? 18.469 11.789 24.234 1 95.94 411 ARG A C 1
ATOM 3171 O O . ARG A 1 411 ? 19.688 11.812 24.453 1 95.94 411 ARG A O 1
ATOM 3178 N N . LEU A 1 412 ? 17.672 11.094 24.906 1 95.69 412 LEU A N 1
ATOM 3179 C CA . LEU A 1 412 ? 18.172 10.336 26.047 1 95.69 412 LEU A CA 1
ATOM 3180 C C . LEU A 1 412 ? 19.203 9.312 25.609 1 95.69 412 LEU A C 1
ATOM 3182 O O . LEU A 1 412 ? 19.109 8.75 24.516 1 95.69 412 LEU A O 1
ATOM 3186 N N . ASN A 1 413 ? 20.141 8.977 26.438 1 91.75 413 ASN A N 1
ATOM 3187 C CA . ASN A 1 413 ? 21.297 8.141 26.125 1 91.75 413 ASN A CA 1
ATOM 3188 C C . ASN A 1 413 ? 20.891 6.672 25.984 1 91.75 413 ASN A C 1
ATOM 3190 O O . ASN A 1 413 ? 21.656 5.867 25.438 1 91.75 413 ASN A O 1
ATOM 3194 N N . CYS A 1 414 ? 19.734 6.414 26.344 1 92.94 414 CYS A N 1
ATOM 3195 C CA . CYS A 1 414 ? 19.312 5.02 26.25 1 92.94 414 CYS A CA 1
ATOM 3196 C C . CYS A 1 414 ? 19 4.641 24.812 1 92.94 414 CYS A C 1
ATOM 3198 O O . CYS A 1 414 ? 19 3.461 24.469 1 92.94 414 CYS A O 1
ATOM 3200 N N . PHE A 1 415 ? 18.812 5.578 23.953 1 94.38 415 PHE A N 1
ATOM 3201 C CA . PHE A 1 415 ? 18.516 5.281 22.562 1 94.38 415 PHE A CA 1
ATOM 3202 C C . PHE A 1 415 ? 19.781 5.332 21.703 1 94.38 415 PHE A C 1
ATOM 3204 O O . PHE A 1 415 ? 20.641 6.184 21.922 1 94.38 415 PHE A O 1
ATOM 3211 N N . ASN A 1 416 ? 19.812 4.34 20.844 1 92.31 416 ASN A N 1
ATOM 3212 C CA . ASN A 1 416 ? 20.891 4.398 19.859 1 92.31 416 ASN A CA 1
ATOM 3213 C C . ASN A 1 416 ? 20.734 5.609 18.938 1 92.31 416 ASN A C 1
ATOM 3215 O O . ASN A 1 416 ? 19.609 6.055 18.672 1 92.31 416 ASN A O 1
ATOM 3219 N N . ARG A 1 417 ? 21.906 6.156 18.547 1 92.62 417 ARG A N 1
ATOM 3220 C CA . ARG A 1 417 ? 21.906 7.281 17.609 1 92.62 417 ARG A CA 1
ATOM 3221 C C . ARG A 1 417 ? 22.688 6.941 16.344 1 92.62 417 ARG A C 1
ATOM 3223 O O . ARG A 1 417 ? 23.578 6.082 16.359 1 92.62 417 ARG A O 1
ATOM 3230 N N . ILE A 1 418 ? 22.25 7.609 15.297 1 93.5 418 ILE A N 1
ATOM 3231 C CA . ILE A 1 418 ? 22.953 7.426 14.023 1 93.5 418 ILE A CA 1
ATOM 3232 C C . ILE A 1 418 ? 24.344 8.039 14.117 1 93.5 418 ILE A C 1
ATOM 3234 O O . ILE A 1 418 ? 24.531 9.125 14.688 1 93.5 418 ILE A O 1
ATOM 3238 N N . HIS A 1 419 ? 25.297 7.324 13.547 1 92.38 419 HIS A N 1
ATOM 3239 C CA . HIS A 1 419 ? 26.641 7.898 13.461 1 92.38 419 HIS A CA 1
ATOM 3240 C C . HIS A 1 419 ? 26.641 9.156 12.594 1 92.38 419 HIS A C 1
ATOM 3242 O O . HIS A 1 419 ? 25.969 9.203 11.555 1 92.38 419 HIS A O 1
ATOM 3248 N N . GLU A 1 420 ? 27.375 10.102 12.977 1 92.31 420 GLU A N 1
ATOM 3249 C CA . GLU A 1 420 ? 27.391 11.406 12.328 1 92.31 420 GLU A CA 1
ATOM 3250 C C . GLU A 1 420 ? 27.719 11.281 10.844 1 92.31 420 GLU A C 1
ATOM 3252 O O . GLU A 1 420 ? 27.172 12.008 10.016 1 92.31 420 GLU A O 1
ATOM 3257 N N . LYS A 1 421 ? 28.5 10.344 10.5 1 91.06 421 LYS A N 1
ATOM 3258 C CA . LYS A 1 421 ? 28.938 10.188 9.117 1 91.06 421 LYS A CA 1
ATOM 3259 C C . LYS A 1 421 ? 27.859 9.531 8.266 1 91.06 421 LYS A C 1
ATOM 3261 O O . LYS A 1 421 ? 27.922 9.562 7.035 1 91.06 421 LYS A O 1
ATOM 3266 N N . GLU A 1 422 ? 26.875 9.016 8.953 1 92.25 422 GLU A N 1
ATOM 3267 C CA . GLU A 1 422 ? 25.891 8.219 8.219 1 92.25 422 GLU A CA 1
ATOM 3268 C C . GLU A 1 422 ? 24.516 8.898 8.203 1 92.25 422 GLU A C 1
ATOM 3270 O O . GLU A 1 422 ? 23.516 8.273 7.867 1 92.25 422 GLU A O 1
ATOM 3275 N N . PHE A 1 423 ? 24.547 10.148 8.555 1 93.81 423 PHE A N 1
ATOM 3276 C CA . PHE A 1 423 ? 23.281 10.859 8.406 1 93.81 423 PHE A CA 1
ATOM 3277 C C . PHE A 1 423 ? 22.812 10.836 6.957 1 93.81 423 PHE A C 1
ATOM 3279 O O . PHE A 1 423 ? 23.625 10.898 6.035 1 93.81 423 PHE A O 1
ATOM 3286 N N . TYR A 1 424 ? 21.5 10.68 6.742 1 94.25 424 TYR A N 1
ATOM 3287 C CA . TYR A 1 424 ? 20.859 10.789 5.438 1 94.25 424 TYR A CA 1
ATOM 3288 C C . TYR A 1 424 ? 21.344 9.695 4.5 1 94.25 424 TYR A C 1
ATOM 3290 O O . TYR A 1 424 ? 21.453 9.906 3.289 1 94.25 424 TYR A O 1
ATOM 3298 N N . SER A 1 425 ? 21.766 8.562 5.074 1 92.94 425 SER A N 1
ATOM 3299 C CA . SER A 1 425 ? 22.234 7.449 4.246 1 92.94 425 SER A CA 1
ATOM 3300 C C . SER A 1 425 ? 21.562 6.141 4.664 1 92.94 425 SER A C 1
ATOM 3302 O O . SER A 1 425 ? 21.109 6.004 5.801 1 92.94 425 SER A O 1
ATOM 3304 N N . ASP A 1 426 ? 21.531 5.191 3.773 1 91.88 426 ASP A N 1
ATOM 3305 C CA . ASP A 1 426 ? 20.906 3.895 3.982 1 91.88 426 ASP A CA 1
ATOM 3306 C C . ASP A 1 426 ? 21.828 2.951 4.75 1 91.88 426 ASP A C 1
ATOM 3308 O O . ASP A 1 426 ? 21.375 1.983 5.359 1 91.88 426 ASP A O 1
ATOM 3312 N N . GLY A 1 427 ? 23.062 3.146 4.762 1 86.25 427 GLY A N 1
ATOM 3313 C CA . GLY A 1 427 ? 24.094 2.188 5.082 1 86.25 427 GLY A CA 1
ATOM 3314 C C . GLY A 1 427 ? 23.969 1.593 6.469 1 86.25 427 GLY A C 1
ATOM 3315 O O . GLY A 1 427 ? 24.344 0.444 6.699 1 86.25 427 GLY A O 1
ATOM 3316 N N . GLU A 1 428 ? 23.359 2.283 7.344 1 86.69 428 GLU A N 1
ATOM 3317 C CA . GLU A 1 428 ? 23.297 1.803 8.719 1 86.69 428 GLU A CA 1
ATOM 3318 C C . GLU A 1 428 ? 22.109 0.862 8.922 1 86.69 428 GLU A C 1
ATOM 3320 O O . GLU A 1 428 ? 22.125 0.014 9.812 1 86.69 428 GLU A O 1
ATOM 3325 N N . PHE A 1 429 ? 21.156 0.93 8.086 1 88.5 429 PHE A N 1
ATOM 3326 C CA . PHE A 1 429 ? 19.922 0.217 8.391 1 88.5 429 PHE A CA 1
ATOM 3327 C C . PHE A 1 429 ? 19.578 -0.779 7.285 1 88.5 429 PHE A C 1
ATOM 3329 O O . PHE A 1 429 ? 18.859 -1.75 7.516 1 88.5 429 PHE A O 1
ATOM 3336 N N . ILE A 1 430 ? 19.953 -0.505 6.117 1 90.81 430 ILE A N 1
ATOM 3337 C CA . ILE A 1 430 ? 19.609 -1.344 4.973 1 90.81 430 ILE A CA 1
ATOM 3338 C C . ILE A 1 430 ? 20.875 -1.963 4.383 1 90.81 430 ILE A C 1
ATOM 3340 O O . ILE A 1 430 ? 21.891 -1.289 4.254 1 90.81 430 ILE A O 1
ATOM 3344 N N . GLU A 1 431 ? 20.781 -3.221 4.062 1 85.12 431 GLU A N 1
ATOM 3345 C CA . GLU A 1 431 ? 21.859 -3.846 3.307 1 85.12 431 GLU A CA 1
ATOM 3346 C C . GLU A 1 431 ? 21.953 -3.277 1.894 1 85.12 431 GLU A C 1
ATOM 3348 O O . GLU A 1 431 ? 21.047 -3.482 1.081 1 85.12 431 GLU A O 1
ATOM 3353 N N . PRO A 1 432 ? 23.031 -2.527 1.621 1 82.06 432 PRO A N 1
ATOM 3354 C CA . PRO A 1 432 ? 23.094 -1.866 0.315 1 82.06 432 PRO A CA 1
ATOM 3355 C C . PRO A 1 432 ? 23.469 -2.826 -0.813 1 82.06 432 PRO A C 1
ATOM 3357 O O . PRO A 1 432 ? 24.219 -3.773 -0.597 1 82.06 432 PRO A O 1
ATOM 3360 N N . PRO A 1 433 ? 22.859 -2.586 -1.979 1 84.94 433 PRO A N 1
ATOM 3361 C CA . PRO A 1 433 ? 23.328 -3.34 -3.143 1 84.94 433 PRO A CA 1
ATOM 3362 C C . PRO A 1 433 ? 24.75 -2.965 -3.553 1 84.94 433 PRO A C 1
ATOM 3364 O O . PRO A 1 433 ? 25.328 -2.027 -2.996 1 84.94 433 PRO A O 1
ATOM 3367 N N . GLU A 1 434 ? 25.297 -3.648 -4.461 1 77.88 434 GLU A N 1
ATOM 3368 C CA . GLU A 1 434 ? 26.703 -3.521 -4.832 1 77.88 434 GLU A CA 1
ATOM 3369 C C . GLU A 1 434 ? 26.984 -2.16 -5.457 1 77.88 434 GLU A C 1
ATOM 3371 O O . GLU A 1 434 ? 28.078 -1.622 -5.312 1 77.88 434 GLU A O 1
ATOM 3376 N N . ASP A 1 435 ? 26.047 -1.572 -6.051 1 81.38 435 ASP A N 1
ATOM 3377 C CA . ASP A 1 435 ? 26.281 -0.33 -6.781 1 81.38 435 ASP A CA 1
ATOM 3378 C C . ASP A 1 435 ? 25.938 0.885 -5.922 1 81.38 435 ASP A C 1
ATOM 3380 O O . ASP A 1 435 ? 25.969 2.02 -6.406 1 81.38 435 ASP A O 1
ATOM 3384 N N . TYR A 1 436 ? 25.703 0.723 -4.648 1 84.81 436 TYR A N 1
ATOM 3385 C CA . TYR A 1 436 ? 25.188 1.766 -3.768 1 84.81 436 TYR A CA 1
ATOM 3386 C C . TYR A 1 436 ? 26.125 2.963 -3.732 1 84.81 436 TYR A C 1
ATOM 3388 O O . TYR A 1 436 ? 25.719 4.094 -3.998 1 84.81 436 TYR A O 1
ATOM 3396 N N . ASP A 1 437 ? 27.375 2.789 -3.477 1 81.44 437 ASP A N 1
ATOM 3397 C CA . ASP A 1 437 ? 28.312 3.896 -3.324 1 81.44 437 ASP A CA 1
ATOM 3398 C C . ASP A 1 437 ? 28.562 4.602 -4.656 1 81.44 437 ASP A C 1
ATOM 3400 O O . ASP A 1 437 ? 28.641 5.832 -4.711 1 81.44 437 ASP A O 1
ATOM 3404 N N . PHE A 1 438 ? 28.609 3.857 -5.68 1 79.44 438 PHE A N 1
ATOM 3405 C CA . PHE A 1 438 ? 28.828 4.457 -6.988 1 79.44 438 PHE A CA 1
ATOM 3406 C C . PHE A 1 438 ? 27.625 5.289 -7.414 1 79.44 438 PHE A C 1
ATOM 3408 O O . PHE A 1 438 ? 27.781 6.438 -7.836 1 79.44 438 PHE A O 1
ATOM 3415 N N . THR A 1 439 ? 26.516 4.77 -7.301 1 81.25 439 THR A N 1
ATOM 3416 C CA . THR A 1 439 ? 25.281 5.367 -7.793 1 81.25 439 THR A CA 1
ATOM 3417 C C . THR A 1 439 ? 24.891 6.586 -6.953 1 81.25 439 THR A C 1
ATOM 3419 O O . THR A 1 439 ? 24.359 7.559 -7.477 1 81.25 439 THR A O 1
ATOM 3422 N N . THR A 1 440 ? 25.312 6.598 -5.668 1 82.94 440 THR A N 1
ATOM 3423 C CA . THR A 1 440 ? 24.766 7.637 -4.801 1 82.94 440 THR A CA 1
ATOM 3424 C C . THR A 1 440 ? 25.844 8.625 -4.387 1 82.94 440 THR A C 1
ATOM 3426 O O . THR A 1 440 ? 25.547 9.727 -3.914 1 82.94 440 THR A O 1
ATOM 3429 N N . ARG A 1 441 ? 27.016 8.312 -4.547 1 79.06 441 ARG A N 1
ATOM 3430 C CA . ARG A 1 441 ? 28.078 9.18 -4.035 1 79.06 441 ARG A CA 1
ATOM 3431 C C . ARG A 1 441 ? 29.078 9.523 -5.133 1 79.06 441 ARG A C 1
ATOM 3433 O O . ARG A 1 441 ? 29.359 10.695 -5.383 1 79.06 441 ARG A O 1
ATOM 3440 N N . ILE A 1 442 ? 29.578 8.562 -5.852 1 75.44 442 ILE A N 1
ATOM 3441 C CA . ILE A 1 442 ? 30.719 8.727 -6.75 1 75.44 442 ILE A CA 1
ATOM 3442 C C . ILE A 1 442 ? 30.266 9.453 -8.023 1 75.44 442 ILE A C 1
ATOM 3444 O O . ILE A 1 442 ? 30.953 10.359 -8.5 1 75.44 442 ILE A O 1
ATOM 3448 N N . ILE A 1 443 ? 29.141 9.156 -8.453 1 75.5 443 ILE A N 1
ATOM 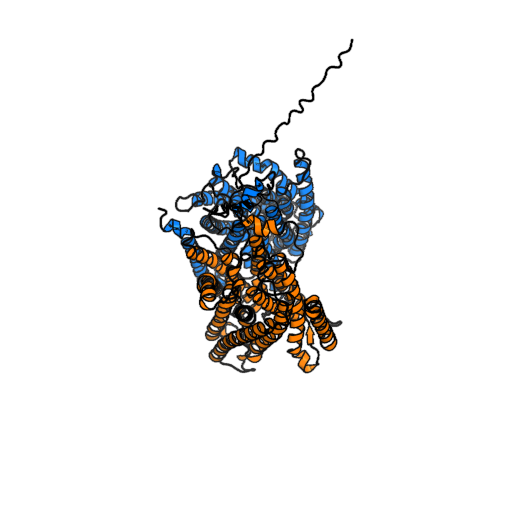3449 C CA . ILE A 1 443 ? 28.688 9.656 -9.742 1 75.5 443 ILE A CA 1
ATOM 3450 C C . ILE A 1 443 ? 28.5 11.172 -9.664 1 75.5 443 ILE A C 1
ATOM 3452 O O . ILE A 1 443 ? 28.766 11.891 -10.633 1 75.5 443 ILE A O 1
ATOM 3456 N N . SER A 1 444 ? 28.094 11.648 -8.562 1 67.25 444 SER A N 1
ATOM 3457 C CA . SER A 1 444 ? 27.812 13.07 -8.414 1 67.25 444 SER A CA 1
ATOM 3458 C C . SER A 1 444 ? 29.094 13.898 -8.406 1 67.25 444 SER A C 1
ATOM 3460 O O . SER A 1 444 ? 29.062 15.109 -8.617 1 67.25 444 SER A O 1
ATOM 3462 N N . LYS A 1 445 ? 30.172 13.242 -8.352 1 67 445 LYS A N 1
ATOM 3463 C CA . LYS A 1 445 ? 31.438 13.953 -8.266 1 67 445 LYS A CA 1
ATOM 3464 C C . LYS A 1 445 ? 32.25 13.797 -9.547 1 67 445 LYS A C 1
ATOM 3466 O O . LYS A 1 445 ? 33.312 14.375 -9.68 1 67 445 LYS A O 1
ATOM 3471 N N . ILE A 1 446 ? 31.672 12.938 -10.477 1 63.44 446 ILE A N 1
ATOM 3472 C CA . ILE A 1 446 ? 32.375 12.727 -11.742 1 63.44 446 ILE A CA 1
ATOM 3473 C C . ILE A 1 446 ? 32.031 13.852 -12.711 1 63.44 446 ILE A C 1
ATOM 3475 O O . ILE A 1 446 ? 30.875 14.016 -13.109 1 63.44 446 ILE A O 1
ATOM 3479 N N . ASP A 1 447 ? 32.906 14.734 -12.891 1 54.75 447 ASP A N 1
ATOM 3480 C CA . ASP A 1 447 ? 32.688 15.812 -13.844 1 54.75 447 ASP A CA 1
ATOM 3481 C C . ASP A 1 447 ? 32.969 15.344 -15.273 1 54.75 447 ASP A C 1
ATOM 3483 O O . ASP A 1 447 ? 32.219 15.688 -16.188 1 54.75 447 ASP A O 1
ATOM 3487 N N . HIS A 1 448 ? 34.094 14.562 -15.625 1 58.22 448 HIS A N 1
ATOM 3488 C CA . HIS A 1 448 ? 34.469 14.086 -16.953 1 58.22 448 HIS A CA 1
ATOM 3489 C C . HIS A 1 448 ? 35.188 12.734 -16.859 1 58.22 448 HIS A C 1
ATOM 3491 O O . HIS A 1 448 ? 35.875 12.445 -15.875 1 58.22 448 HIS A O 1
ATOM 3497 N N . ILE A 1 449 ? 34.688 11.688 -17.547 1 57.91 449 ILE A N 1
ATOM 3498 C CA . ILE A 1 449 ? 35.312 10.375 -17.594 1 57.91 449 ILE A CA 1
ATOM 3499 C C . ILE A 1 449 ? 36.156 10.273 -18.859 1 57.91 449 ILE A C 1
ATOM 3501 O O . ILE A 1 449 ? 35.688 10.523 -19.969 1 57.91 449 ILE A O 1
ATOM 3505 N N . GLU A 1 450 ? 37.5 10.352 -18.734 1 52 450 GLU A N 1
ATOM 3506 C CA . GLU A 1 450 ? 38.344 10.016 -19.859 1 52 450 GLU A CA 1
ATOM 3507 C C . GLU A 1 450 ? 38.625 8.516 -19.938 1 52 450 GLU A C 1
ATOM 3509 O O . GLU A 1 450 ? 39.062 7.906 -18.953 1 52 450 GLU A O 1
ATOM 3514 N N . LEU A 1 451 ? 37.875 7.766 -20.625 1 47.56 451 LEU A N 1
ATOM 3515 C CA . LEU A 1 451 ? 38.094 6.336 -20.828 1 47.56 451 LEU A CA 1
ATOM 3516 C C . LEU A 1 451 ? 39.438 6.078 -21.516 1 47.56 451 LEU A C 1
ATOM 3518 O O . LEU A 1 451 ? 39.656 6.566 -22.625 1 47.56 451 LEU A O 1
ATOM 3522 N N . THR A 1 452 ? 40.5 5.867 -20.75 1 43.53 452 THR A N 1
ATOM 3523 C CA . THR A 1 452 ? 41.719 5.41 -21.391 1 43.53 452 THR A CA 1
ATOM 3524 C C . THR A 1 452 ? 41.656 3.916 -21.688 1 43.53 452 THR A C 1
ATOM 3526 O O . THR A 1 452 ? 41.281 3.115 -20.828 1 43.53 452 THR A O 1
ATOM 3529 N N . GLU A 1 453 ? 41.406 3.535 -22.828 1 39.81 453 GLU A N 1
ATOM 3530 C CA . GLU A 1 453 ? 41.5 2.154 -23.297 1 39.81 453 GLU A CA 1
ATOM 3531 C C . GLU A 1 453 ? 42.688 1.417 -22.688 1 39.81 453 GLU A C 1
ATOM 3533 O O . GLU A 1 453 ? 43.812 1.824 -22.875 1 39.81 453 GLU A O 1
ATOM 3538 N N . HIS A 1 454 ? 42.688 0.999 -21.516 1 38.34 454 HIS A N 1
ATOM 3539 C CA . HIS A 1 454 ? 43.75 0.098 -21.109 1 38.34 454 HIS A CA 1
ATOM 3540 C C . HIS A 1 454 ? 43.781 -1.156 -21.969 1 38.34 454 HIS A C 1
ATOM 3542 O O . HIS A 1 454 ? 42.812 -1.905 -22.016 1 38.34 454 HIS A O 1
ATOM 3548 N N . THR A 1 455 ? 44.438 -1.229 -23.188 1 36.5 455 THR A N 1
ATOM 3549 C CA . THR A 1 455 ? 44.875 -2.406 -23.938 1 36.5 455 THR A CA 1
ATOM 3550 C C . THR A 1 455 ? 45.5 -3.449 -23 1 36.5 455 THR A C 1
ATOM 3552 O O . THR A 1 455 ? 46.406 -3.152 -22.25 1 36.5 455 THR A O 1
ATOM 3555 N N . ALA A 1 456 ? 44.781 -4.41 -22.688 1 36.16 456 ALA A N 1
ATOM 3556 C CA . ALA A 1 456 ? 45.375 -5.621 -22.109 1 36.16 456 ALA A CA 1
ATOM 3557 C C . ALA A 1 456 ? 46.75 -5.895 -22.688 1 36.16 456 ALA A C 1
ATOM 3559 O O . ALA A 1 456 ? 46.938 -5.879 -23.906 1 36.16 456 ALA A O 1
ATOM 3560 N N . LEU A 1 457 ? 47.906 -5.891 -21.984 1 31.28 457 LEU A N 1
ATOM 3561 C CA . LEU A 1 457 ? 49.281 -6.348 -22.234 1 31.28 457 LEU A CA 1
ATOM 3562 C C . LEU A 1 457 ? 49.281 -7.723 -22.891 1 31.28 457 LEU A C 1
ATOM 3564 O O . LEU A 1 457 ? 48.781 -8.695 -22.297 1 31.28 457 LEU A O 1
ATOM 3568 N N . ASN A 1 458 ? 49.031 -7.883 -24.172 1 26.14 458 ASN A N 1
ATOM 3569 C CA . ASN A 1 458 ? 49.656 -9.016 -24.828 1 26.14 458 ASN A CA 1
ATOM 3570 C C . ASN A 1 458 ? 51.156 -9.102 -24.484 1 26.14 458 ASN A C 1
ATOM 3572 O O . ASN A 1 458 ? 52 -8.594 -25.234 1 26.14 458 ASN A O 1
ATOM 3576 N N . LYS A 1 459 ? 51.625 -8.625 -23.391 1 33.12 459 LYS A N 1
ATOM 3577 C CA . LYS A 1 459 ? 53 -9.008 -23.156 1 33.12 459 LYS A CA 1
ATOM 3578 C C . LYS A 1 459 ? 53.156 -10.523 -23.156 1 33.12 459 LYS A C 1
ATOM 3580 O O . LYS A 1 459 ? 52.812 -11.188 -22.172 1 33.12 459 LYS A O 1
ATOM 3585 N N . GLU A 1 460 ? 52.688 -11.336 -24.266 1 26.2 460 GLU A N 1
ATOM 3586 C CA . GLU A 1 460 ? 53.281 -12.625 -24.562 1 26.2 460 GLU A CA 1
ATOM 3587 C C . GLU A 1 460 ? 54.812 -12.602 -24.312 1 26.2 460 GLU A C 1
ATOM 3589 O O . GLU A 1 460 ? 55.469 -11.617 -24.656 1 26.2 460 GLU A O 1
ATOM 3594 N N . SER A 1 461 ? 55.344 -13.43 -23.375 1 28.31 461 SER A N 1
ATOM 3595 C CA . SER A 1 461 ? 56.625 -14.016 -23.047 1 28.31 461 SER A CA 1
ATOM 3596 C C . SER A 1 461 ? 57.406 -14.391 -24.312 1 28.31 461 SER A C 1
ATOM 3598 O O . SER A 1 461 ? 56.969 -15.273 -25.062 1 28.31 461 SER A O 1
ATOM 3600 N N . SER A 1 462 ? 57.875 -13.43 -25.156 1 28.75 462 SER A N 1
ATOM 3601 C CA . SER A 1 462 ? 59.031 -13.664 -26.047 1 28.75 462 SER A CA 1
ATOM 3602 C C . SER A 1 462 ? 60.094 -14.523 -25.375 1 28.75 462 SER A C 1
ATOM 3604 O O . SER A 1 462 ? 60.938 -14.008 -24.641 1 28.75 462 SER A O 1
ATOM 3606 N N . THR A 1 463 ? 59.75 -15.633 -24.609 1 26.62 463 THR A N 1
ATOM 3607 C CA . THR A 1 463 ? 60.812 -16.609 -24.359 1 26.62 463 THR A CA 1
ATOM 3608 C C . THR A 1 463 ? 61.594 -16.891 -25.625 1 26.62 463 THR A C 1
ATOM 3610 O O . THR A 1 463 ? 61 -17.188 -26.672 1 26.62 463 THR A O 1
ATOM 3613 N N . SER A 1 464 ? 62.781 -16.328 -25.719 1 27.22 464 SER A N 1
ATOM 3614 C CA . SER A 1 464 ? 64 -16.531 -26.516 1 27.22 464 SER A CA 1
ATOM 3615 C C . SER A 1 464 ? 64.25 -18.016 -26.781 1 27.22 464 SER A C 1
ATOM 3617 O O . SER A 1 464 ? 64.5 -18.781 -25.859 1 27.22 464 SER A O 1
ATOM 3619 N N . VAL A 1 465 ? 63.406 -18.719 -27.578 1 27.69 465 VAL A N 1
ATOM 3620 C CA . VAL A 1 465 ? 63.875 -19.984 -28.125 1 27.69 465 VAL A CA 1
ATOM 3621 C C . VAL A 1 465 ? 65.25 -19.844 -28.719 1 27.69 465 VAL A C 1
ATOM 3623 O O . VAL A 1 465 ? 65.438 -19.125 -29.703 1 27.69 465 VAL A O 1
ATOM 3626 N N . VAL A 1 466 ? 66.312 -19.672 -27.844 1 27.56 466 VAL A N 1
ATOM 3627 C CA . VAL A 1 466 ? 67.688 -19.906 -28.172 1 27.56 466 VAL A CA 1
ATOM 3628 C C . VAL A 1 466 ? 67.875 -21.203 -28.969 1 27.56 466 VAL A C 1
ATOM 3630 O O . VAL A 1 466 ? 67.312 -22.234 -28.578 1 27.56 466 VAL A O 1
ATOM 3633 N N . GLY A 1 467 ? 67.875 -21.094 -30.312 1 24.88 467 GLY A N 1
ATOM 3634 C CA . GLY A 1 467 ? 68.312 -22.109 -31.25 1 24.88 467 GLY A CA 1
ATOM 3635 C C . GLY A 1 467 ? 69.562 -22.859 -30.781 1 24.88 467 GLY A C 1
ATOM 3636 O O . GLY A 1 467 ? 70.5 -22.25 -30.281 1 24.88 467 GLY A O 1
ATOM 3637 N N . PRO A 1 468 ? 69.375 -24.031 -30.047 1 25.92 468 PRO A N 1
ATOM 3638 C CA . PRO A 1 468 ? 70.562 -24.812 -29.75 1 25.92 468 PRO A CA 1
ATOM 3639 C C . PRO A 1 468 ? 71.562 -24.875 -30.938 1 25.92 468 PRO A C 1
ATOM 3641 O O . PRO A 1 468 ? 71.125 -24.969 -32.094 1 25.92 468 PRO A O 1
ATOM 3644 N N . SER A 1 469 ? 72.625 -23.984 -30.938 1 24.98 469 SER A N 1
ATOM 3645 C CA . SER A 1 469 ? 73.812 -24.203 -31.719 1 24.98 469 SER A CA 1
ATOM 3646 C C . SER A 1 469 ? 74.312 -25.656 -31.594 1 24.98 469 SER A C 1
ATOM 3648 O O . SER A 1 469 ? 74.062 -26.281 -30.562 1 24.98 469 SER A O 1
ATOM 3650 N N . ASN A 1 470 ? 74.625 -26.328 -32.656 1 23.52 470 ASN A N 1
ATOM 3651 C CA . ASN A 1 470 ? 75.562 -27.438 -32.969 1 23.52 470 ASN A CA 1
ATOM 3652 C C . ASN A 1 470 ? 76.938 -27.234 -32.344 1 23.52 470 ASN A C 1
ATOM 3654 O O . ASN A 1 470 ? 77.562 -26.234 -32.594 1 23.52 470 ASN A O 1
ATOM 3658 N N . PRO A 1 471 ? 77.312 -27.094 -31.062 1 22.69 471 PRO A N 1
ATOM 3659 C CA . PRO A 1 471 ? 78.375 -28.125 -30.906 1 22.69 471 PRO A CA 1
ATOM 3660 C C . PRO A 1 471 ? 77.75 -29.531 -30.859 1 22.69 471 PRO A C 1
ATOM 3662 O O . PRO A 1 471 ? 76.562 -29.703 -30.516 1 22.69 471 PRO A O 1
ATOM 3665 N N . MET B 1 1 ? 21.797 -23.547 -38.938 1 51.22 1 MET B N 1
ATOM 3666 C CA . MET B 1 1 ? 20.875 -22.453 -39.219 1 51.22 1 MET B CA 1
ATOM 3667 C C . MET B 1 1 ? 19.531 -22.688 -38.531 1 51.22 1 MET B C 1
ATOM 3669 O O . MET B 1 1 ? 18.969 -23.781 -38.656 1 51.22 1 MET B O 1
ATOM 3673 N N . ALA B 1 2 ? 19.156 -21.828 -37.688 1 69.06 2 ALA B N 1
ATOM 3674 C CA . ALA B 1 2 ? 17.891 -22 -36.969 1 69.06 2 ALA B CA 1
ATOM 3675 C C . ALA B 1 2 ? 16.719 -22.109 -37.938 1 69.06 2 ALA B C 1
ATOM 3677 O O . ALA B 1 2 ? 16.641 -21.344 -38.906 1 69.06 2 ALA B O 1
ATOM 3678 N N . SER B 1 3 ? 15.953 -23.281 -38.094 1 82.75 3 SER B N 1
ATOM 3679 C CA . SER B 1 3 ? 14.758 -23.5 -38.875 1 82.75 3 SER B CA 1
ATOM 3680 C C . SER B 1 3 ? 13.844 -22.281 -38.844 1 82.75 3 SER B C 1
ATOM 3682 O O . SER B 1 3 ? 13.961 -21.438 -37.969 1 82.75 3 SER B O 1
ATOM 3684 N N . MET B 1 4 ? 13.062 -22.109 -39.969 1 86.75 4 MET B N 1
ATOM 3685 C CA . MET B 1 4 ? 12.102 -21.016 -40.062 1 86.75 4 MET B CA 1
ATOM 3686 C C . MET B 1 4 ? 11.18 -21 -38.844 1 86.75 4 MET B C 1
ATOM 3688 O O . MET B 1 4 ? 10.812 -19.938 -38.344 1 86.75 4 MET B O 1
ATOM 3692 N N . PHE B 1 5 ? 10.898 -22.125 -38.344 1 87.5 5 PHE B N 1
ATOM 3693 C CA . PHE B 1 5 ? 10.047 -22.266 -37.156 1 87.5 5 PHE B CA 1
ATOM 3694 C C . PHE B 1 5 ? 10.703 -21.641 -35.938 1 87.5 5 PHE B C 1
ATOM 3696 O O . PHE B 1 5 ? 10.055 -20.938 -35.156 1 87.5 5 PHE B O 1
ATOM 3703 N N . HIS B 1 6 ? 11.883 -21.812 -35.844 1 87.38 6 HIS B N 1
ATOM 3704 C CA . HIS B 1 6 ? 12.602 -21.281 -34.688 1 87.38 6 HIS B CA 1
ATOM 3705 C C . HIS B 1 6 ? 12.812 -19.781 -34.781 1 87.38 6 HIS B C 1
ATOM 3707 O O . HIS B 1 6 ? 12.781 -19.062 -33.781 1 87.38 6 HIS B O 1
ATOM 3713 N N . ARG B 1 7 ? 12.914 -19.312 -36 1 88.62 7 ARG B N 1
ATOM 3714 C CA . ARG B 1 7 ? 13.164 -17.891 -36.219 1 88.62 7 ARG B CA 1
ATOM 3715 C C . ARG B 1 7 ? 11.898 -17.078 -35.969 1 88.62 7 ARG B C 1
ATOM 3717 O O . ARG B 1 7 ? 11.953 -15.953 -35.469 1 88.62 7 ARG B O 1
ATOM 3724 N N . LYS B 1 8 ? 10.781 -17.625 -36.281 1 93.75 8 LYS B N 1
ATOM 3725 C CA . LYS B 1 8 ? 9.516 -16.906 -36.188 1 93.75 8 LYS B CA 1
ATOM 3726 C C . LYS B 1 8 ? 8.609 -17.516 -35.156 1 93.75 8 LYS B C 1
ATOM 3728 O O . LYS B 1 8 ? 7.383 -17.5 -35.281 1 93.75 8 LYS B O 1
ATOM 3733 N N . GLN B 1 9 ? 9.172 -18.125 -34.219 1 94.56 9 GLN B N 1
ATOM 3734 C CA . GLN B 1 9 ? 8.43 -18.906 -33.25 1 94.56 9 GLN B CA 1
ATOM 3735 C C . GLN B 1 9 ? 7.441 -18.047 -32.469 1 94.56 9 GLN B C 1
ATOM 3737 O O . GLN B 1 9 ? 6.281 -18.422 -32.281 1 94.56 9 GLN B O 1
ATOM 3742 N N . PHE B 1 10 ? 7.887 -16.844 -32.031 1 95.31 10 PHE B N 1
ATOM 3743 C CA . PHE B 1 10 ? 6.996 -15.969 -31.297 1 95.31 10 PHE B CA 1
ATOM 3744 C C . PHE B 1 10 ? 5.805 -15.547 -32.156 1 95.31 10 PHE B C 1
ATOM 3746 O O . PHE B 1 10 ? 4.668 -15.555 -31.688 1 95.31 10 PHE B O 1
ATOM 3753 N N . THR B 1 11 ? 6.086 -15.148 -33.375 1 95.62 11 THR B N 1
ATOM 3754 C CA . THR B 1 11 ? 5.035 -14.734 -34.281 1 95.62 11 THR B CA 1
ATOM 3755 C C . THR B 1 11 ? 4.008 -15.852 -34.469 1 95.62 11 THR B C 1
ATOM 3757 O O . THR B 1 11 ? 2.803 -15.602 -34.406 1 95.62 11 THR B O 1
ATOM 3760 N N . ILE B 1 12 ? 4.496 -17.047 -34.656 1 96 12 ILE B N 1
ATOM 3761 C CA . ILE B 1 12 ? 3.633 -18.203 -34.906 1 96 12 ILE B CA 1
ATOM 3762 C C . ILE B 1 12 ? 2.754 -18.469 -33.688 1 96 12 ILE B C 1
ATOM 3764 O O . ILE B 1 12 ? 1.531 -18.578 -33.812 1 96 12 ILE B O 1
ATOM 3768 N N . PHE B 1 13 ? 3.314 -18.5 -32.562 1 96.56 13 PHE B N 1
ATOM 3769 C CA . PHE B 1 13 ? 2.561 -18.828 -31.344 1 96.56 13 PHE B CA 1
ATOM 3770 C C . PHE B 1 13 ? 1.63 -17.688 -30.969 1 96.56 13 PHE B C 1
ATOM 3772 O O . PHE B 1 13 ? 0.505 -17.906 -30.516 1 96.56 13 PHE B O 1
ATOM 3779 N N . ALA B 1 14 ? 2.082 -16.422 -31.062 1 96.88 14 ALA B N 1
ATOM 3780 C CA . ALA B 1 14 ? 1.243 -15.266 -30.766 1 96.88 14 ALA B CA 1
ATOM 3781 C C . ALA B 1 14 ? 0.015 -15.219 -31.672 1 96.88 14 ALA B C 1
ATOM 3783 O O . ALA B 1 14 ? -1.098 -14.961 -31.203 1 96.88 14 ALA B O 1
ATOM 3784 N N . ILE B 1 15 ? 0.23 -15.43 -32.969 1 96.94 15 ILE B N 1
ATOM 3785 C CA . ILE B 1 15 ? -0.884 -15.461 -33.906 1 96.94 15 ILE B CA 1
ATOM 3786 C C . ILE B 1 15 ? -1.814 -16.625 -33.562 1 96.94 15 ILE B C 1
ATOM 3788 O O . ILE B 1 15 ? -3.035 -16.453 -33.5 1 96.94 15 ILE B O 1
ATOM 3792 N N . PHE B 1 16 ? -1.257 -17.797 -33.312 1 97.88 16 PHE B N 1
ATOM 3793 C CA . PHE B 1 16 ? -2.053 -18.969 -33 1 97.88 16 PHE B CA 1
ATOM 3794 C C . PHE B 1 16 ? -2.947 -18.719 -31.797 1 97.88 16 PHE B C 1
ATOM 3796 O O . PHE B 1 16 ? -4.16 -18.922 -31.859 1 97.88 16 PHE B O 1
ATOM 3803 N N . PHE B 1 17 ? -2.414 -18.266 -30.688 1 98.06 17 PHE B N 1
ATOM 3804 C CA . PHE B 1 17 ? -3.186 -18.047 -29.469 1 98.06 17 PHE B CA 1
ATOM 3805 C C . PHE B 1 17 ? -4.23 -16.953 -29.656 1 98.06 17 PHE B C 1
ATOM 3807 O O . PHE B 1 17 ? -5.387 -17.125 -29.281 1 98.06 17 PHE B O 1
ATOM 3814 N N . GLN B 1 18 ? -3.836 -15.844 -30.281 1 98.12 18 GLN B N 1
ATOM 3815 C CA . GLN B 1 18 ? -4.777 -14.734 -30.422 1 98.12 18 GLN B CA 1
ATOM 3816 C C . GLN B 1 18 ? -5.926 -15.109 -31.359 1 98.12 18 GLN B C 1
ATOM 3818 O O . GLN B 1 18 ? -7.074 -14.742 -31.109 1 98.12 18 GLN B O 1
ATOM 3823 N N . VAL B 1 19 ? -5.613 -15.797 -32.438 1 98 19 VAL B N 1
ATOM 3824 C CA . VAL B 1 19 ? -6.652 -16.234 -33.375 1 98 19 VAL B CA 1
ATOM 3825 C C . VAL B 1 19 ? -7.562 -17.25 -32.688 1 98 19 VAL B C 1
ATOM 3827 O O . VAL B 1 19 ? -8.789 -17.203 -32.844 1 98 19 VAL B O 1
ATOM 3830 N N . LEU B 1 20 ? -6.957 -18.188 -31.953 1 98.38 20 LEU B N 1
ATOM 3831 C CA . LEU B 1 20 ? -7.75 -19.141 -31.188 1 98.38 20 LEU B CA 1
ATOM 3832 C C . LEU B 1 20 ? -8.703 -18.422 -30.25 1 98.38 20 LEU B C 1
ATOM 3834 O O . LEU B 1 20 ? -9.883 -18.766 -30.156 1 98.38 20 LEU B O 1
ATOM 3838 N N . PHE B 1 21 ? -8.219 -17.406 -29.484 1 98.38 21 PHE B N 1
ATOM 3839 C CA . PHE B 1 21 ? -9.055 -16.641 -28.562 1 98.38 21 PHE B CA 1
ATOM 3840 C C . PHE B 1 21 ? -10.188 -15.945 -29.312 1 98.38 21 PHE B C 1
ATOM 3842 O O . PHE B 1 21 ? -11.336 -15.961 -28.859 1 98.38 21 PHE B O 1
ATOM 3849 N N . LEU B 1 22 ? -9.836 -15.32 -30.5 1 97.69 22 LEU B N 1
ATOM 3850 C CA . LEU B 1 22 ? -10.844 -14.633 -31.297 1 97.69 22 LEU B CA 1
ATOM 3851 C C . LEU B 1 22 ? -11.953 -15.586 -31.719 1 97.69 22 LEU B C 1
ATOM 3853 O O . LEU B 1 22 ? -13.133 -15.258 -31.594 1 97.69 22 LEU B O 1
ATOM 3857 N N . ILE B 1 23 ? -11.602 -16.766 -32.156 1 98.44 23 ILE B N 1
ATOM 3858 C CA . ILE B 1 23 ? -12.57 -17.75 -32.625 1 98.44 23 ILE B CA 1
ATOM 3859 C C . ILE B 1 23 ? -13.445 -18.219 -31.469 1 98.44 23 ILE B C 1
ATOM 3861 O O . ILE B 1 23 ? -14.672 -18.266 -31.594 1 98.44 23 ILE B O 1
ATOM 3865 N N . LEU B 1 24 ? -12.836 -18.5 -30.344 1 98.44 24 LEU B N 1
ATOM 3866 C CA . LEU B 1 24 ? -13.586 -19.016 -29.203 1 98.44 24 LEU B CA 1
ATOM 3867 C C . LEU B 1 24 ? -14.516 -17.953 -28.641 1 98.44 24 LEU B C 1
ATOM 3869 O O . LEU B 1 24 ? -15.641 -18.25 -28.234 1 98.44 24 LEU B O 1
ATOM 3873 N N . PHE B 1 25 ? -14.125 -16.672 -28.578 1 97.75 25 PHE B N 1
ATOM 3874 C CA . PHE B 1 25 ? -15 -15.594 -28.141 1 97.75 25 PHE B CA 1
ATOM 3875 C C . PHE B 1 25 ? -16.141 -15.383 -29.125 1 97.75 25 PHE B C 1
ATOM 3877 O O . PHE B 1 25 ? -17.266 -15.094 -28.719 1 97.75 25 PHE B O 1
ATOM 3884 N N . ALA B 1 26 ? -15.82 -15.492 -30.469 1 97.69 26 ALA B N 1
ATOM 3885 C CA . ALA B 1 26 ? -16.844 -15.32 -31.5 1 97.69 26 ALA B CA 1
ATOM 3886 C C . ALA B 1 26 ? -17.922 -16.391 -31.391 1 97.69 26 ALA B C 1
ATOM 3888 O O . ALA B 1 26 ? -19.109 -16.109 -31.547 1 97.69 26 ALA B O 1
ATOM 3889 N N . LEU B 1 27 ? -17.531 -17.594 -31.078 1 97.88 27 LEU B N 1
ATOM 3890 C CA . LEU B 1 27 ? -18.453 -18.719 -31.078 1 97.88 27 LEU B CA 1
ATOM 3891 C C . LEU B 1 27 ? -19.219 -18.797 -29.766 1 97.88 27 LEU B C 1
ATOM 3893 O O . LEU B 1 27 ? -20.406 -19.125 -29.75 1 97.88 27 LEU B O 1
ATOM 3897 N N . PHE B 1 28 ? -18.5 -18.469 -28.609 1 98.06 28 PHE B N 1
ATOM 3898 C CA . PHE B 1 28 ? -19.109 -18.875 -27.344 1 98.06 28 PHE B CA 1
ATOM 3899 C C . PHE B 1 28 ? -19.25 -17.672 -26.406 1 98.06 28 PHE B C 1
ATOM 3901 O O . PHE B 1 28 ? -19.922 -17.766 -25.375 1 98.06 28 PHE B O 1
ATOM 3908 N N . GLY B 1 29 ? -18.641 -16.5 -26.641 1 97.5 29 GLY B N 1
ATOM 3909 C CA . GLY B 1 29 ? -18.625 -15.383 -25.703 1 97.5 29 GLY B CA 1
ATOM 3910 C C . GLY B 1 29 ? -19.781 -14.414 -25.906 1 97.5 29 GLY B C 1
ATOM 3911 O O . GLY B 1 29 ? -20.172 -14.148 -27.047 1 97.5 29 GLY B O 1
ATOM 3912 N N . GLN B 1 30 ? -20.359 -13.914 -24.844 1 96.56 30 GLN B N 1
ATOM 3913 C CA . GLN B 1 30 ? -21.359 -12.836 -24.844 1 96.56 30 GLN B CA 1
ATOM 3914 C C . GLN B 1 30 ? -21.266 -12.008 -23.562 1 96.56 30 GLN B C 1
ATOM 3916 O O . GLN B 1 30 ? -20.609 -12.406 -22.609 1 96.56 30 GLN B O 1
ATOM 3921 N N . TYR B 1 31 ? -21.781 -10.844 -23.594 1 95.56 31 TYR B N 1
ATOM 3922 C CA . TYR B 1 31 ? -21.844 -10.031 -22.391 1 95.56 31 TYR B CA 1
ATOM 3923 C C . TYR B 1 31 ? -23.031 -10.406 -21.531 1 95.56 31 TYR B C 1
ATOM 3925 O O . TYR B 1 31 ? -24.031 -10.938 -22.031 1 95.56 31 TYR B O 1
ATOM 3933 N N . SER B 1 32 ? -22.938 -10.234 -20.266 1 93.81 32 SER B N 1
ATOM 3934 C CA . SER B 1 32 ? -24.031 -10.508 -19.328 1 93.81 32 SER B CA 1
ATOM 3935 C C . SER B 1 32 ? -25.219 -9.602 -19.594 1 93.81 32 SER B C 1
ATOM 3937 O O . SER B 1 32 ? -25.078 -8.539 -20.203 1 93.81 32 SER B O 1
ATOM 3939 N N . ASN B 1 33 ? -26.328 -10.016 -19.062 1 90.19 33 ASN B N 1
ATOM 3940 C CA . ASN B 1 33 ? -27.578 -9.305 -19.297 1 90.19 33 ASN B CA 1
ATOM 3941 C C . ASN B 1 33 ? -27.5 -7.871 -18.797 1 90.19 33 ASN B C 1
ATOM 3943 O O . ASN B 1 33 ? -28.078 -6.965 -19.391 1 90.19 33 ASN B O 1
ATOM 3947 N N . ASN B 1 34 ? -26.797 -7.688 -17.688 1 90 34 ASN B N 1
ATOM 3948 C CA . ASN B 1 34 ? -26.688 -6.352 -17.125 1 90 34 ASN B CA 1
ATOM 3949 C C . ASN B 1 34 ? -25.953 -5.395 -18.047 1 90 34 ASN B C 1
ATOM 3951 O O . ASN B 1 34 ? -26.125 -4.18 -17.969 1 90 34 ASN B O 1
ATOM 3955 N N . ALA B 1 35 ? -25.188 -5.953 -18.938 1 92.44 35 ALA B N 1
ATOM 3956 C CA . ALA B 1 35 ? -24.391 -5.129 -19.844 1 92.44 35 ALA B CA 1
ATOM 3957 C C . ALA B 1 35 ? -25.062 -4.98 -21.203 1 92.44 35 ALA B C 1
ATOM 3959 O O . ALA B 1 35 ? -24.594 -4.223 -22.047 1 92.44 35 ALA B O 1
ATOM 3960 N N . MET B 1 36 ? -26.156 -5.656 -21.422 1 92.12 36 MET B N 1
ATOM 3961 C CA . MET B 1 36 ? -26.891 -5.594 -22.688 1 92.12 36 MET B CA 1
ATOM 3962 C C . MET B 1 36 ? -27.969 -4.523 -22.625 1 92.12 36 MET B C 1
ATOM 3964 O O . MET B 1 36 ? -28.469 -4.191 -21.547 1 92.12 36 MET B O 1
ATOM 3968 N N . PRO B 1 37 ? -28.281 -4.051 -23.766 1 91.06 37 PRO B N 1
ATOM 3969 C CA . PRO B 1 37 ? -29.406 -3.119 -23.766 1 91.06 37 PRO B CA 1
ATOM 3970 C C . PRO B 1 37 ? -30.656 -3.711 -23.109 1 91.06 37 PRO B C 1
ATOM 3972 O O . PRO B 1 37 ? -30.984 -4.883 -23.344 1 91.06 37 PRO B O 1
ATOM 3975 N N . GLY B 1 38 ? -31.312 -2.885 -22.203 1 89.69 38 GLY B N 1
ATOM 3976 C CA . GLY B 1 38 ? -32.469 -3.35 -21.484 1 89.69 38 GLY B CA 1
ATOM 3977 C C . GLY B 1 38 ? -32.156 -3.961 -20.125 1 89.69 38 GLY B C 1
ATOM 3978 O O . GLY B 1 38 ? -33.031 -4.406 -19.406 1 89.69 38 GLY B O 1
ATOM 3979 N N . GLY B 1 39 ? -30.938 -4.016 -19.812 1 87.56 39 GLY B N 1
ATOM 3980 C CA . GLY B 1 39 ? -30.516 -4.531 -18.516 1 87.56 39 GLY B CA 1
ATOM 3981 C C . GLY B 1 39 ? -30.969 -3.662 -17.359 1 87.56 39 GLY B C 1
ATOM 3982 O O . GLY B 1 39 ? -31.688 -2.682 -17.547 1 87.56 39 GLY B O 1
ATOM 3983 N N . THR B 1 40 ? -30.641 -4.043 -16.141 1 88.06 40 THR B N 1
ATOM 3984 C CA . THR B 1 40 ? -31.094 -3.359 -14.93 1 88.06 40 THR B CA 1
ATOM 3985 C C . THR B 1 40 ? -30.656 -1.896 -14.945 1 88.06 40 THR B C 1
ATOM 3987 O O . THR B 1 40 ? -29.578 -1.565 -15.43 1 88.06 40 THR B O 1
ATOM 3990 N N . THR B 1 41 ? -31.438 -0.956 -14.391 1 87.62 41 THR B N 1
ATOM 3991 C CA . THR B 1 41 ? -31.141 0.468 -14.305 1 87.62 41 THR B CA 1
ATOM 3992 C C . THR B 1 41 ? -30.438 0.788 -12.984 1 87.62 41 THR B C 1
ATOM 3994 O O . THR B 1 41 ? -29.891 1.883 -12.812 1 87.62 41 THR B O 1
ATOM 3997 N N . SER B 1 42 ? -30.469 -0.207 -12.133 1 89.06 42 SER B N 1
ATOM 3998 C CA . SER B 1 42 ? -29.812 0.025 -10.852 1 89.06 42 SER B CA 1
ATOM 3999 C C . SER B 1 42 ? -28.312 0.248 -11.031 1 89.06 42 SER B C 1
ATOM 4001 O O . SER B 1 42 ? -27.656 -0.472 -11.789 1 89.06 42 SER B O 1
ATOM 4003 N N . THR B 1 43 ? -27.75 1.292 -10.328 1 89.44 43 THR B N 1
ATOM 4004 C CA . THR B 1 43 ? -26.312 1.593 -10.398 1 89.44 43 THR B CA 1
ATOM 4005 C C . THR B 1 43 ? -25.547 0.793 -9.352 1 89.44 43 THR B C 1
ATOM 4007 O O . THR B 1 43 ? -24.312 0.824 -9.328 1 89.44 43 THR B O 1
ATOM 4010 N N . ASN B 1 44 ? -26.172 0.068 -8.539 1 90.56 44 ASN B N 1
ATOM 4011 C CA . ASN B 1 44 ? -25.578 -0.549 -7.355 1 90.56 44 ASN B CA 1
ATOM 4012 C C . ASN B 1 44 ? -24.562 -1.619 -7.734 1 90.56 44 ASN B C 1
ATOM 4014 O O . ASN B 1 44 ? -23.5 -1.726 -7.105 1 90.56 44 ASN B O 1
ATOM 4018 N N . PHE B 1 45 ? -24.953 -2.396 -8.742 1 90.81 45 PHE B N 1
ATOM 4019 C CA . PHE B 1 45 ? -24.109 -3.52 -9.125 1 90.81 45 PHE B CA 1
ATOM 4020 C C . PHE B 1 45 ? -22.719 -3.035 -9.555 1 90.81 45 PHE B C 1
ATOM 4022 O O . PHE B 1 45 ? -21.703 -3.518 -9.047 1 90.81 45 PHE B O 1
ATOM 4029 N N . ILE B 1 46 ? -22.641 -2.064 -10.414 1 91.94 46 ILE B N 1
ATOM 4030 C CA . ILE B 1 46 ? -21.375 -1.558 -10.922 1 91.94 46 ILE B CA 1
ATOM 4031 C C . ILE B 1 46 ? -20.688 -0.713 -9.852 1 91.94 46 ILE B C 1
ATOM 4033 O O . ILE B 1 46 ? -19.469 -0.796 -9.672 1 91.94 46 ILE B O 1
ATOM 4037 N N . ASN B 1 47 ? -21.438 0.081 -9.078 1 91.75 47 ASN B N 1
ATOM 4038 C CA . ASN B 1 47 ? -20.859 0.91 -8.023 1 91.75 47 ASN B CA 1
ATOM 4039 C C . ASN B 1 47 ? -20.172 0.062 -6.953 1 91.75 47 ASN B C 1
ATOM 4041 O O . ASN B 1 47 ? -19.172 0.477 -6.371 1 91.75 47 ASN B O 1
ATOM 4045 N N . THR B 1 48 ? -20.719 -1.064 -6.711 1 92.56 48 THR B N 1
ATOM 4046 C CA . THR B 1 48 ? -20.219 -1.954 -5.676 1 92.56 48 THR B CA 1
ATOM 4047 C C . THR B 1 48 ? -18.953 -2.672 -6.152 1 92.56 48 THR B C 1
ATOM 4049 O O . THR B 1 48 ? -17.984 -2.809 -5.402 1 92.56 48 THR B O 1
ATOM 4052 N N . ASN B 1 49 ? -18.922 -3.047 -7.434 1 94.5 49 ASN B N 1
ATOM 4053 C CA . ASN B 1 49 ? -17.906 -3.996 -7.871 1 94.5 49 ASN B CA 1
ATOM 4054 C C . ASN B 1 49 ? -16.766 -3.301 -8.625 1 94.5 49 ASN B C 1
ATOM 4056 O O . ASN B 1 49 ? -15.641 -3.779 -8.641 1 94.5 49 ASN B O 1
ATOM 4060 N N . TYR B 1 50 ? -16.984 -2.166 -9.234 1 94.44 50 TYR B N 1
ATOM 4061 C CA . TYR B 1 50 ? -16 -1.526 -10.109 1 94.44 50 TYR B CA 1
ATOM 4062 C C . TYR B 1 50 ? -14.773 -1.078 -9.328 1 94.44 50 TYR B C 1
ATOM 4064 O O . TYR B 1 50 ? -13.641 -1.307 -9.75 1 94.44 50 TYR B O 1
ATOM 4072 N N . PRO B 1 51 ? -14.938 -0.416 -8.133 1 95.5 51 PRO B N 1
ATOM 4073 C CA . PRO B 1 51 ? -13.734 -0.012 -7.406 1 95.5 51 PRO B CA 1
ATOM 4074 C C . PRO B 1 51 ? -12.852 -1.197 -7.02 1 95.5 51 PRO B C 1
ATOM 4076 O O . PRO B 1 51 ? -11.625 -1.107 -7.09 1 95.5 51 PRO B O 1
ATOM 4079 N N . LEU B 1 52 ? -13.508 -2.264 -6.652 1 96.25 52 LEU B N 1
ATOM 4080 C CA . LEU B 1 52 ? -12.742 -3.451 -6.277 1 96.25 52 LEU B CA 1
ATOM 4081 C C . LEU B 1 52 ? -12.055 -4.059 -7.492 1 96.25 52 LEU B C 1
ATOM 4083 O O . LEU B 1 52 ? -10.906 -4.496 -7.402 1 96.25 52 LEU B O 1
ATOM 4087 N N . PHE B 1 53 ? -12.781 -4.051 -8.68 1 96.69 53 PHE B N 1
ATOM 4088 C CA . PHE B 1 53 ? -12.164 -4.508 -9.922 1 96.69 53 PHE B CA 1
ATOM 4089 C C . PHE B 1 53 ? -10.93 -3.68 -10.258 1 96.69 53 PHE B C 1
ATOM 4091 O O . PHE B 1 53 ? -9.875 -4.23 -10.57 1 96.69 53 PHE B O 1
ATOM 4098 N N . GLN B 1 54 ? -11.016 -2.371 -10.164 1 96.44 54 GLN B N 1
ATOM 4099 C CA . GLN B 1 54 ? -9.914 -1.48 -10.523 1 96.44 54 GLN B CA 1
ATOM 4100 C C . GLN B 1 54 ? -8.711 -1.694 -9.609 1 96.44 54 GLN B C 1
ATOM 4102 O O . GLN B 1 54 ? -7.566 -1.673 -10.07 1 96.44 54 GLN B O 1
ATOM 4107 N N . ASP B 1 55 ? -8.961 -1.853 -8.344 1 98 55 ASP B N 1
ATOM 4108 C CA . ASP B 1 55 ? -7.879 -2.094 -7.395 1 98 55 ASP B CA 1
ATOM 4109 C C . ASP B 1 55 ? -7.137 -3.387 -7.723 1 98 55 ASP B C 1
ATOM 4111 O O . ASP B 1 55 ? -5.906 -3.402 -7.777 1 98 55 ASP B O 1
ATOM 4115 N N . VAL B 1 56 ? -7.863 -4.461 -7.977 1 97.81 56 VAL B N 1
ATOM 4116 C CA . VAL B 1 56 ? -7.258 -5.75 -8.289 1 97.81 56 VAL B CA 1
ATOM 4117 C C . VAL B 1 56 ? -6.5 -5.66 -9.609 1 97.81 56 VAL B C 1
ATOM 4119 O O . VAL B 1 56 ? -5.41 -6.223 -9.75 1 97.81 56 VAL B O 1
ATOM 4122 N N . HIS B 1 57 ? -7.066 -4.934 -10.531 1 97.44 57 HIS B N 1
ATOM 4123 C CA . HIS B 1 57 ? -6.422 -4.75 -11.828 1 97.44 57 HIS B CA 1
ATOM 4124 C C . HIS B 1 57 ? -5.105 -3.998 -11.688 1 97.44 57 HIS B C 1
ATOM 4126 O O . HIS B 1 57 ? -4.129 -4.309 -12.375 1 97.44 57 HIS B O 1
ATOM 4132 N N . LEU B 1 58 ? -5.059 -3.033 -10.797 1 97.25 58 LEU B N 1
ATOM 4133 C CA . LEU B 1 58 ? -3.826 -2.297 -10.539 1 97.25 58 LEU B CA 1
ATOM 4134 C C . LEU B 1 58 ? -2.803 -3.182 -9.836 1 97.25 58 LEU B C 1
ATOM 4136 O O . LEU B 1 58 ? -1.599 -3.041 -10.055 1 97.25 58 LEU B O 1
ATOM 4140 N N . MET B 1 59 ? -3.277 -4.07 -9.031 1 97.81 59 MET B N 1
ATOM 4141 C CA . MET B 1 59 ? -2.373 -5.055 -8.453 1 97.81 59 MET B CA 1
ATOM 4142 C C . MET B 1 59 ? -1.721 -5.906 -9.539 1 97.81 59 MET B C 1
ATOM 4144 O O . MET B 1 59 ? -0.514 -6.148 -9.5 1 97.81 59 MET B O 1
ATOM 4148 N N . THR B 1 60 ? -2.516 -6.277 -10.508 1 97.69 60 THR B N 1
ATOM 4149 C CA . THR B 1 60 ? -2.055 -7.168 -11.57 1 97.69 60 THR B CA 1
ATOM 4150 C C . THR B 1 60 ? -1.046 -6.461 -12.469 1 97.69 60 THR B C 1
ATOM 4152 O O . THR B 1 60 ? 0.008 -7.02 -12.781 1 97.69 60 THR B O 1
ATOM 4155 N N . LEU B 1 61 ? -1.329 -5.203 -12.805 1 96.81 61 LEU B N 1
ATOM 4156 C CA . LEU B 1 61 ? -0.526 -4.496 -13.797 1 96.81 61 LEU B CA 1
ATOM 4157 C C . LEU B 1 61 ? 0.666 -3.807 -13.141 1 96.81 61 LEU B C 1
ATOM 4159 O O . LEU B 1 61 ? 1.814 -4.066 -13.508 1 96.81 61 LEU B O 1
ATOM 4163 N N . VAL B 1 62 ? 0.415 -3.037 -12.102 1 97.19 62 VAL B N 1
ATOM 4164 C CA . VAL B 1 62 ? 1.471 -2.229 -11.508 1 97.19 62 VAL B CA 1
ATOM 4165 C C . VAL B 1 62 ? 2.139 -3.006 -10.375 1 97.19 62 VAL B C 1
ATOM 4167 O O . VAL B 1 62 ? 3.367 -3.096 -10.312 1 97.19 62 VAL B O 1
ATOM 4170 N N . GLY B 1 63 ? 1.335 -3.592 -9.523 1 97.94 63 GLY B N 1
ATOM 4171 C CA . GLY B 1 63 ? 1.882 -4.344 -8.398 1 97.94 63 GLY B CA 1
ATOM 4172 C C . GLY B 1 63 ? 2.76 -5.5 -8.828 1 97.94 63 GLY B C 1
ATOM 4173 O O . GLY B 1 63 ? 3.961 -5.512 -8.555 1 97.94 63 GLY B O 1
ATOM 4174 N N . MET B 1 64 ? 2.162 -6.406 -9.625 1 97.5 64 MET B N 1
ATOM 4175 C CA . MET B 1 64 ? 2.891 -7.594 -10.062 1 97.5 64 MET B CA 1
ATOM 4176 C C . MET B 1 64 ? 3.936 -7.234 -11.109 1 97.5 64 MET B C 1
ATOM 4178 O O . MET B 1 64 ? 4.926 -7.945 -11.273 1 97.5 64 MET B O 1
ATOM 4182 N N . GLY B 1 65 ? 3.727 -6.164 -11.812 1 97.12 65 GLY B N 1
ATOM 4183 C CA . GLY B 1 65 ? 4.707 -5.715 -12.789 1 97.12 65 GLY B CA 1
ATOM 4184 C C . GLY B 1 65 ? 5.996 -5.223 -12.156 1 97.12 65 GLY B C 1
ATOM 4185 O O . GLY B 1 65 ? 7.066 -5.785 -12.398 1 97.12 65 GLY B O 1
ATOM 4186 N N . PHE B 1 66 ? 5.883 -4.324 -11.195 1 97.12 66 PHE B N 1
ATOM 4187 C CA . PHE B 1 66 ? 7.062 -3.645 -10.672 1 97.12 66 PHE B CA 1
ATOM 4188 C C . PHE B 1 66 ? 7.754 -4.496 -9.617 1 97.12 66 PHE B C 1
ATOM 4190 O O . PHE B 1 66 ? 8.961 -4.383 -9.414 1 97.12 66 PHE B O 1
ATOM 4197 N N . ILE B 1 67 ? 7.051 -5.355 -9 1 95.62 67 ILE B N 1
ATOM 4198 C CA . ILE B 1 67 ? 7.688 -6.16 -7.969 1 95.62 67 ILE B CA 1
ATOM 4199 C C . ILE B 1 67 ? 8.695 -7.113 -8.602 1 95.62 67 ILE B C 1
ATOM 4201 O O . ILE B 1 67 ? 9.617 -7.59 -7.934 1 95.62 67 ILE B O 1
ATOM 4205 N N . MET B 1 68 ? 8.672 -7.316 -9.953 1 95.31 68 MET B N 1
ATOM 4206 C CA . MET B 1 68 ? 9.539 -8.234 -10.688 1 95.31 68 MET B CA 1
ATOM 4207 C C . MET B 1 68 ? 10.75 -7.504 -11.25 1 95.31 68 MET B C 1
ATOM 4209 O O . MET B 1 68 ? 11.609 -8.117 -11.883 1 95.31 68 MET B O 1
ATOM 4213 N N . VAL B 1 69 ? 10.891 -6.18 -10.977 1 94.94 69 VAL B N 1
ATOM 4214 C CA . VAL B 1 69 ? 11.93 -5.387 -11.625 1 94.94 69 VAL B CA 1
ATOM 4215 C C . VAL B 1 69 ? 13.172 -5.34 -10.727 1 94.94 69 VAL B C 1
ATOM 4217 O O . VAL B 1 69 ? 14.055 -4.508 -10.93 1 94.94 69 VAL B O 1
ATOM 4220 N N . PHE B 1 70 ? 13.336 -6.258 -9.82 1 92.19 70 PHE B N 1
ATOM 4221 C CA . PHE B 1 70 ? 14.438 -6.207 -8.875 1 92.19 70 PHE B CA 1
ATOM 4222 C C . PHE B 1 70 ? 15.742 -6.648 -9.531 1 92.19 70 PHE B C 1
ATOM 4224 O O . PHE B 1 70 ? 16.828 -6.301 -9.062 1 92.19 70 PHE B O 1
ATOM 4231 N N . LEU B 1 71 ? 15.719 -7.445 -10.672 1 92.69 71 LEU B N 1
ATOM 4232 C CA . LEU B 1 71 ? 16.922 -7.871 -11.375 1 92.69 71 LEU B CA 1
ATOM 4233 C C . LEU B 1 71 ? 17.547 -6.707 -12.125 1 92.69 71 LEU B C 1
ATOM 4235 O O . LEU B 1 71 ? 16.906 -6.086 -12.969 1 92.69 71 LEU B O 1
ATOM 4239 N N . ARG B 1 72 ? 18.734 -6.41 -11.883 1 91.31 72 ARG B N 1
ATOM 4240 C CA . ARG B 1 72 ? 19.391 -5.191 -12.344 1 91.31 72 ARG B CA 1
ATOM 4241 C C . ARG B 1 72 ? 19.438 -5.133 -13.867 1 91.31 72 ARG B C 1
ATOM 4243 O O . ARG B 1 72 ? 19.438 -4.047 -14.445 1 91.31 72 ARG B O 1
ATOM 4250 N N . ARG B 1 73 ? 19.406 -6.277 -14.594 1 92.88 73 ARG B N 1
ATOM 4251 C CA . ARG B 1 73 ? 19.578 -6.254 -16.047 1 92.88 73 ARG B CA 1
ATOM 4252 C C . ARG B 1 73 ? 18.312 -6.762 -16.75 1 92.88 73 ARG B C 1
ATOM 4254 O O . ARG B 1 73 ? 18.344 -7.074 -17.938 1 92.88 73 ARG B O 1
ATOM 4261 N N . TYR B 1 74 ? 17.25 -6.879 -16.047 1 94.38 74 TYR B N 1
ATOM 4262 C CA . TYR B 1 74 ? 16.078 -7.523 -16.609 1 94.38 74 TYR B CA 1
ATOM 4263 C C . TYR B 1 74 ? 14.828 -6.684 -16.359 1 94.38 74 TYR B C 1
ATOM 4265 O O . TYR B 1 74 ? 13.703 -7.191 -16.438 1 94.38 74 TYR B O 1
ATOM 4273 N N . GLY B 1 75 ? 14.938 -5.422 -16.062 1 94.31 75 GLY B N 1
ATOM 4274 C CA . GLY B 1 75 ? 13.812 -4.574 -15.68 1 94.31 75 GLY B CA 1
ATOM 4275 C C . GLY B 1 75 ? 12.828 -4.355 -16.812 1 94.31 75 GLY B C 1
ATOM 4276 O O . GLY B 1 75 ? 11.617 -4.426 -16.609 1 94.31 75 GLY B O 1
ATOM 4277 N N . LEU B 1 76 ? 13.281 -4.082 -17.984 1 93.75 76 LEU B N 1
ATOM 4278 C CA . LEU B 1 76 ? 12.414 -3.791 -19.125 1 93.75 76 LEU B CA 1
ATOM 4279 C C . LEU B 1 76 ? 11.656 -5.039 -19.562 1 93.75 76 LEU B C 1
ATOM 4281 O O . LEU B 1 76 ? 10.453 -4.984 -19.812 1 93.75 76 LEU B O 1
ATOM 4285 N N . ALA B 1 77 ? 12.352 -6.117 -19.609 1 94.5 77 ALA B N 1
ATOM 4286 C CA . ALA B 1 77 ? 11.711 -7.375 -19.984 1 94.5 77 ALA B CA 1
ATOM 4287 C C . ALA B 1 77 ? 10.719 -7.82 -18.922 1 94.5 77 ALA B C 1
ATOM 4289 O O . ALA B 1 77 ? 9.633 -8.32 -19.234 1 94.5 77 ALA B O 1
ATOM 4290 N N . ALA B 1 78 ? 11.086 -7.637 -17.672 1 95.62 78 ALA B N 1
ATOM 4291 C CA . ALA B 1 78 ? 10.188 -8.023 -16.594 1 95.62 78 ALA B CA 1
ATOM 4292 C C . ALA B 1 78 ? 8.836 -7.344 -16.734 1 95.62 78 ALA B C 1
ATOM 4294 O O . ALA B 1 78 ? 7.789 -8 -16.656 1 95.62 78 ALA B O 1
ATOM 4295 N N . LEU B 1 79 ? 8.82 -6.051 -16.969 1 95.69 79 LEU B N 1
ATOM 4296 C CA . LEU B 1 79 ? 7.586 -5.277 -17.078 1 95.69 79 LEU B CA 1
ATOM 4297 C C . LEU B 1 79 ? 6.848 -5.613 -18.359 1 95.69 79 LEU B C 1
ATOM 4299 O O . LEU B 1 79 ? 5.625 -5.785 -18.359 1 95.69 79 LEU B O 1
ATOM 4303 N N . SER B 1 80 ? 7.574 -5.719 -19.484 1 95.12 80 SER B N 1
ATOM 4304 C CA . SER B 1 80 ? 6.957 -5.938 -20.781 1 95.12 80 SER B CA 1
ATOM 4305 C C . SER B 1 80 ? 6.352 -7.332 -20.891 1 95.12 80 SER B C 1
ATOM 4307 O O . SER B 1 80 ? 5.227 -7.496 -21.375 1 95.12 80 SER B O 1
ATOM 4309 N N . ILE B 1 81 ? 7.078 -8.328 -20.453 1 95.38 81 ILE B N 1
ATOM 4310 C CA . ILE B 1 81 ? 6.578 -9.695 -20.516 1 95.38 81 ILE B CA 1
ATOM 4311 C C . ILE B 1 81 ? 5.441 -9.883 -19.516 1 95.38 81 ILE B C 1
ATOM 4313 O O . ILE B 1 81 ? 4.488 -10.617 -19.781 1 95.38 81 ILE B O 1
ATOM 4317 N N . ASN B 1 82 ? 5.508 -9.195 -18.375 1 96.69 82 ASN B N 1
ATOM 4318 C CA . ASN B 1 82 ? 4.391 -9.188 -17.438 1 96.69 82 ASN B CA 1
ATOM 4319 C C . ASN B 1 82 ? 3.102 -8.719 -18.109 1 96.69 82 ASN B C 1
ATOM 4321 O O . ASN B 1 82 ? 2.047 -9.336 -17.922 1 96.69 82 ASN B O 1
ATOM 4325 N N . LEU B 1 83 ? 3.189 -7.637 -18.844 1 96.06 83 LEU B N 1
ATOM 4326 C CA . LEU B 1 83 ? 2.033 -7.086 -19.547 1 96.06 83 LEU B CA 1
ATOM 4327 C C . LEU B 1 83 ? 1.53 -8.055 -20.609 1 96.06 83 LEU B C 1
ATOM 4329 O O . LEU B 1 83 ? 0.322 -8.25 -20.766 1 96.06 83 LEU B O 1
ATOM 4333 N N . LEU B 1 84 ? 2.473 -8.656 -21.312 1 96.25 84 LEU B N 1
ATOM 4334 C CA . LEU B 1 84 ? 2.127 -9.648 -22.328 1 96.25 84 LEU B CA 1
ATOM 4335 C C . LEU B 1 84 ? 1.402 -10.836 -21.688 1 96.25 84 LEU B C 1
ATOM 4337 O O . LEU B 1 84 ? 0.336 -11.234 -22.156 1 96.25 84 LEU B O 1
ATOM 4341 N N . LEU B 1 85 ? 1.941 -11.352 -20.641 1 97.69 85 LEU B N 1
ATOM 4342 C CA . LEU B 1 85 ? 1.394 -12.531 -20 1 97.69 85 LEU B CA 1
ATOM 4343 C C . LEU B 1 85 ? 0.042 -12.227 -19.359 1 97.69 85 LEU B C 1
ATOM 4345 O O . LEU B 1 85 ? -0.854 -13.078 -19.359 1 97.69 85 LEU B O 1
ATOM 4349 N N . THR B 1 86 ? -0.08 -11.047 -18.75 1 98.25 86 THR B N 1
ATOM 4350 C CA . THR B 1 86 ? -1.352 -10.625 -18.172 1 98.25 86 THR B CA 1
ATOM 4351 C C . THR B 1 86 ? -2.451 -10.617 -19.219 1 98.25 86 THR B C 1
ATOM 4353 O O . THR B 1 86 ? -3.531 -11.172 -19.016 1 98.25 86 THR B O 1
ATOM 4356 N N . SER B 1 87 ? -2.15 -10.016 -20.359 1 97.88 87 SER B N 1
ATOM 4357 C CA . SER B 1 87 ? -3.127 -9.922 -21.438 1 97.88 87 SER B CA 1
ATOM 4358 C C . SER B 1 87 ? -3.488 -11.305 -21.984 1 97.88 87 SER B C 1
ATOM 4360 O O . SER B 1 87 ? -4.656 -11.578 -22.266 1 97.88 87 SER B O 1
ATOM 4362 N N . HIS B 1 88 ? -2.479 -12.117 -22.078 1 98.44 88 HIS B N 1
ATOM 4363 C CA . HIS B 1 88 ? -2.676 -13.484 -22.547 1 98.44 88 HIS B CA 1
ATOM 4364 C C . HIS B 1 88 ? -3.51 -14.289 -21.547 1 98.44 88 HIS B C 1
ATOM 4366 O O . HIS B 1 88 ? -4.488 -14.93 -21.938 1 98.44 88 HIS B O 1
ATOM 4372 N N . ALA B 1 89 ? -3.201 -14.242 -20.328 1 98.69 89 ALA B N 1
ATOM 4373 C CA . ALA B 1 89 ? -3.846 -15.031 -19.266 1 98.69 89 ALA B CA 1
ATOM 4374 C C . ALA B 1 89 ? -5.289 -14.578 -19.062 1 98.69 89 ALA B C 1
ATOM 4376 O O . ALA B 1 89 ? -6.172 -15.406 -18.812 1 98.69 89 ALA B O 1
ATOM 4377 N N . ILE B 1 90 ? -5.543 -13.289 -19.141 1 98.5 90 ILE B N 1
ATOM 4378 C CA . ILE B 1 90 ? -6.883 -12.758 -18.906 1 98.5 90 ILE B CA 1
ATOM 4379 C C . ILE B 1 90 ? -7.844 -13.297 -19.969 1 98.5 90 ILE B C 1
ATOM 4381 O O . ILE B 1 90 ? -8.922 -13.789 -19.641 1 98.5 90 ILE B O 1
ATOM 4385 N N . GLN B 1 91 ? -7.461 -13.211 -21.25 1 98.44 91 GLN B N 1
ATOM 4386 C CA . GLN B 1 91 ? -8.32 -13.727 -22.312 1 98.44 91 GLN B CA 1
ATOM 4387 C C . GLN B 1 91 ? -8.57 -15.227 -22.141 1 98.44 91 GLN B C 1
ATOM 4389 O O . GLN B 1 91 ? -9.711 -15.68 -22.234 1 98.44 91 GLN B O 1
ATOM 4394 N N . TRP B 1 92 ? -7.531 -15.93 -21.859 1 98.69 92 TRP B N 1
ATOM 4395 C CA . TRP B 1 92 ? -7.617 -17.375 -21.719 1 98.69 92 TRP B CA 1
ATOM 4396 C C . TRP B 1 92 ? -8.445 -17.766 -20.5 1 98.69 92 TRP B C 1
ATOM 4398 O O . TRP B 1 92 ? -9.242 -18.703 -20.547 1 98.69 92 TRP B O 1
ATOM 4408 N N . ALA B 1 93 ? -8.32 -17.047 -19.438 1 98.75 93 ALA B N 1
ATOM 4409 C CA . ALA B 1 93 ? -9.055 -17.297 -18.203 1 98.75 93 ALA B CA 1
ATOM 4410 C C . ALA B 1 93 ? -10.555 -17.078 -18.422 1 98.75 93 ALA B C 1
ATOM 4412 O O . ALA B 1 93 ? -11.375 -17.844 -17.906 1 98.75 93 ALA B O 1
ATOM 4413 N N . LEU B 1 94 ? -10.914 -16 -19.109 1 98.31 94 LEU B N 1
ATOM 4414 C CA . LEU B 1 94 ? -12.32 -15.719 -19.375 1 98.31 94 LEU B CA 1
ATOM 4415 C C . LEU B 1 94 ? -12.953 -16.859 -20.172 1 98.31 94 LEU B C 1
ATOM 4417 O O . LEU B 1 94 ? -14.086 -17.25 -19.891 1 98.31 94 LEU B O 1
ATOM 4421 N N . ILE B 1 95 ? -12.234 -17.406 -21.109 1 98.44 95 ILE B N 1
ATOM 4422 C CA . ILE B 1 95 ? -12.734 -18.469 -21.969 1 98.44 95 ILE B CA 1
ATOM 4423 C C . ILE B 1 95 ? -12.875 -19.766 -21.156 1 98.44 95 ILE B C 1
ATOM 4425 O O . ILE B 1 95 ? -13.938 -20.375 -21.141 1 98.44 95 ILE B O 1
ATOM 4429 N N . VAL B 1 96 ? -11.797 -20.172 -20.484 1 98.5 96 VAL B N 1
ATOM 4430 C CA . VAL B 1 96 ? -11.797 -21.438 -19.75 1 98.5 96 VAL B CA 1
ATOM 4431 C C . VAL B 1 96 ? -12.852 -21.406 -18.656 1 98.5 96 VAL B C 1
ATOM 4433 O O . VAL B 1 96 ? -13.609 -22.359 -18.484 1 98.5 96 VAL B O 1
ATOM 4436 N N . ARG B 1 97 ? -12.883 -20.328 -17.922 1 97.44 97 ARG B N 1
ATOM 4437 C CA . ARG B 1 97 ? -13.906 -20.188 -16.891 1 97.44 97 ARG B CA 1
ATOM 4438 C C . ARG B 1 97 ? -15.305 -20.188 -17.5 1 97.44 97 ARG B C 1
ATOM 4440 O O . ARG B 1 97 ? -16.25 -20.688 -16.906 1 97.44 97 ARG B O 1
ATOM 4447 N N . GLY B 1 98 ? -15.43 -19.531 -18.641 1 97.44 98 GLY B N 1
ATOM 4448 C CA . GLY B 1 98 ? -16.688 -19.531 -19.359 1 97.44 98 GLY B CA 1
ATOM 4449 C C . GLY B 1 98 ? -17.203 -20.922 -19.672 1 97.44 98 GLY B C 1
ATOM 4450 O O . GLY B 1 98 ? -18.391 -21.188 -19.531 1 97.44 98 GLY B O 1
ATOM 4451 N N . PHE B 1 99 ? -16.328 -21.781 -20 1 97.12 99 PHE B N 1
ATOM 4452 C CA . PHE B 1 99 ? -16.719 -23.141 -20.344 1 97.12 99 PHE B CA 1
ATOM 4453 C C . PHE B 1 99 ? -17.172 -23.922 -19.109 1 97.12 99 PHE B C 1
ATOM 4455 O O . PHE B 1 99 ? -17.922 -24.875 -19.219 1 97.12 99 PHE B O 1
ATOM 4462 N N . PHE B 1 100 ? -16.734 -23.469 -17.906 1 94.75 100 PHE B N 1
ATOM 4463 C CA . PHE B 1 100 ? -17.125 -24.109 -16.656 1 94.75 100 PHE B CA 1
ATOM 4464 C C . PHE B 1 100 ? -18.391 -23.484 -16.094 1 94.75 100 PHE B C 1
ATOM 4466 O O . PHE B 1 100 ? -18.953 -23.969 -15.109 1 94.75 100 PHE B O 1
ATOM 4473 N N . SER B 1 101 ? -18.875 -22.453 -16.75 1 94.25 101 SER B N 1
ATOM 4474 C CA . SER B 1 101 ? -20 -21.703 -16.203 1 94.25 101 SER B CA 1
ATOM 4475 C C . SER B 1 101 ? -21.328 -22.422 -16.438 1 94.25 101 SER B C 1
ATOM 4477 O O . SER B 1 101 ? -21.438 -23.25 -17.344 1 94.25 101 SER B O 1
ATOM 4479 N N . HIS B 1 102 ? -22.297 -22.094 -15.602 1 91.88 102 HIS B N 1
ATOM 4480 C CA . HIS B 1 102 ? -23.641 -22.641 -15.742 1 91.88 102 HIS B CA 1
ATOM 4481 C C . HIS B 1 102 ? -24.297 -22.156 -17.031 1 91.88 102 HIS B C 1
ATOM 4483 O O . HIS B 1 102 ? -25.062 -22.891 -17.656 1 91.88 102 HIS B O 1
ATOM 4489 N N . GLU B 1 103 ? -24.016 -20.984 -17.359 1 92.88 103 GLU B N 1
ATOM 4490 C CA . GLU B 1 103 ? -24.578 -20.406 -18.578 1 92.88 103 GLU B CA 1
ATOM 4491 C C . GLU B 1 103 ? -24.156 -21.188 -19.812 1 92.88 103 GLU B C 1
ATOM 4493 O O . GLU B 1 103 ? -24.984 -21.438 -20.703 1 92.88 103 GLU B O 1
ATOM 4498 N N . PHE B 1 104 ? -22.938 -21.531 -19.875 1 95.44 104 PHE B N 1
ATOM 4499 C CA . PHE B 1 104 ? -22.438 -22.297 -21 1 95.44 104 PHE B CA 1
ATOM 4500 C C . PHE B 1 104 ? -23.094 -23.672 -21.047 1 95.44 104 PHE B C 1
ATOM 4502 O O . PHE B 1 104 ? -23.453 -24.172 -22.125 1 95.44 104 PHE B O 1
ATOM 4509 N N . ALA B 1 105 ? -23.188 -24.312 -19.938 1 94.12 105 ALA B N 1
ATOM 4510 C CA . ALA B 1 105 ? -23.797 -25.641 -19.859 1 94.12 105 ALA B CA 1
ATOM 4511 C C . ALA B 1 105 ? -25.234 -25.625 -20.359 1 94.12 105 ALA B C 1
ATOM 4513 O O . ALA B 1 105 ? -25.703 -26.578 -20.984 1 94.12 105 ALA B O 1
ATOM 4514 N N . ASN B 1 106 ? -25.922 -24.578 -20.094 1 94.81 106 ASN B N 1
ATOM 4515 C CA . ASN B 1 106 ? -27.344 -24.5 -20.391 1 94.81 106 ASN B CA 1
ATOM 4516 C C . ASN B 1 106 ? -27.594 -23.922 -21.781 1 94.81 106 ASN B C 1
ATOM 4518 O O . ASN B 1 106 ? -28.516 -24.344 -22.484 1 94.81 106 ASN B O 1
ATOM 4522 N N . ASN B 1 107 ? -26.844 -22.922 -22.188 1 94.25 107 ASN B N 1
ATOM 4523 C CA . ASN B 1 107 ? -27.172 -22.172 -23.391 1 94.25 107 ASN B CA 1
ATOM 4524 C C . ASN B 1 107 ? -26.094 -22.312 -24.453 1 94.25 107 ASN B C 1
ATOM 4526 O O . ASN B 1 107 ? -26.25 -21.828 -25.578 1 94.25 107 ASN B O 1
ATOM 4530 N N . GLY B 1 108 ? -24.953 -22.906 -24.078 1 96.31 108 GLY B N 1
ATOM 4531 C CA . GLY B 1 108 ? -23.875 -23.094 -25.031 1 96.31 108 GLY B CA 1
ATOM 4532 C C . GLY B 1 108 ? -23 -21.875 -25.203 1 96.31 108 GLY B C 1
ATOM 4533 O O . GLY B 1 108 ? -22.094 -21.875 -26.047 1 96.31 108 GLY B O 1
ATOM 4534 N N . ARG B 1 109 ? -23.344 -20.781 -24.5 1 97.06 109 ARG B N 1
ATOM 4535 C CA . ARG B 1 109 ? -22.531 -19.578 -24.5 1 97.06 109 ARG B CA 1
ATOM 4536 C C . ARG B 1 109 ? -22.25 -19.109 -23.078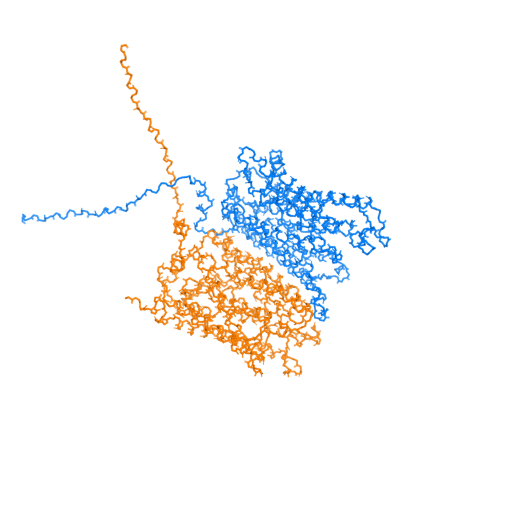 1 97.06 109 ARG B C 1
ATOM 4538 O O . ARG B 1 109 ? -23.062 -19.312 -22.172 1 97.06 109 ARG B O 1
ATOM 4545 N N . PHE B 1 110 ? -21.062 -18.531 -22.875 1 97.25 110 PHE B N 1
ATOM 4546 C CA . PHE B 1 110 ? -20.766 -18 -21.547 1 97.25 110 PHE B CA 1
ATOM 4547 C C . PHE B 1 110 ? -20.906 -16.484 -21.531 1 97.25 110 PHE B C 1
ATOM 4549 O O . PHE B 1 110 ? -20.812 -15.836 -22.578 1 97.25 110 PHE B O 1
ATOM 4556 N N . ALA B 1 111 ? -21.188 -15.883 -20.375 1 95.75 111 ALA B N 1
ATOM 4557 C CA . ALA B 1 111 ? -21.438 -14.453 -20.219 1 95.75 111 ALA B CA 1
ATOM 4558 C C . ALA B 1 111 ? -20.297 -13.789 -19.438 1 95.75 111 ALA B C 1
ATOM 4560 O O . ALA B 1 111 ? -19.781 -14.367 -18.469 1 95.75 111 ALA B O 1
ATOM 4561 N N . ILE B 1 112 ? -19.922 -12.602 -19.828 1 96.88 112 ILE B N 1
ATOM 4562 C CA . ILE B 1 112 ? -18.828 -11.867 -19.203 1 96.88 112 ILE B CA 1
ATOM 4563 C C . ILE B 1 112 ? -19.391 -10.625 -18.5 1 96.88 112 ILE B C 1
ATOM 4565 O O . ILE B 1 112 ? -20.094 -9.82 -19.125 1 96.88 112 ILE B O 1
ATOM 4569 N N . SER B 1 113 ? -19.188 -10.492 -17.297 1 96.19 113 SER B N 1
ATOM 4570 C CA . SER B 1 113 ? -19.516 -9.328 -16.484 1 96.19 113 SER B CA 1
ATOM 4571 C C . SER B 1 113 ? -18.281 -8.797 -15.766 1 96.19 113 SER B C 1
ATOM 4573 O O . SER B 1 113 ? -17.172 -9.305 -15.953 1 96.19 113 SER B O 1
ATOM 4575 N N . ILE B 1 114 ? -18.438 -7.773 -14.922 1 96.06 114 ILE B N 1
ATOM 4576 C CA . ILE B 1 114 ? -17.344 -7.172 -14.188 1 96.06 114 ILE B CA 1
ATOM 4577 C C . ILE B 1 114 ? -16.781 -8.172 -13.18 1 96.06 114 ILE B C 1
ATOM 4579 O O . ILE B 1 114 ? -15.578 -8.18 -12.898 1 96.06 114 ILE B O 1
ATOM 4583 N N . LEU B 1 115 ? -17.609 -9.039 -12.711 1 96.06 115 LEU B N 1
ATOM 4584 C CA . LEU B 1 115 ? -17.156 -10.062 -11.781 1 96.06 115 LEU B CA 1
ATOM 4585 C C . LEU B 1 115 ? -16.203 -11.039 -12.469 1 96.06 115 LEU B C 1
ATOM 4587 O O . LEU B 1 115 ? -15.242 -11.523 -11.852 1 96.06 115 LEU B O 1
ATOM 4591 N N . ASP B 1 116 ? -16.453 -11.289 -13.727 1 96.75 116 ASP B N 1
ATOM 4592 C CA . ASP B 1 116 ? -15.578 -12.164 -14.5 1 96.75 116 ASP B CA 1
ATOM 4593 C C . ASP B 1 116 ? -14.227 -11.5 -14.758 1 96.75 116 ASP B C 1
ATOM 4595 O O . ASP B 1 116 ? -13.203 -12.18 -14.844 1 96.75 116 ASP B O 1
ATOM 4599 N N . LEU B 1 117 ? -14.227 -10.195 -14.914 1 97.38 117 LEU B N 1
ATOM 4600 C CA . LEU B 1 117 ? -12.969 -9.484 -15.07 1 97.38 117 LEU B CA 1
ATOM 4601 C C . LEU B 1 117 ? -12.102 -9.617 -13.82 1 97.38 117 LEU B C 1
ATOM 4603 O O . LEU B 1 117 ? -10.891 -9.805 -13.914 1 97.38 117 LEU B O 1
ATOM 4607 N N . ILE B 1 118 ? -12.703 -9.539 -12.656 1 97.75 118 ILE B N 1
ATOM 4608 C CA . ILE B 1 118 ? -11.984 -9.688 -11.398 1 97.75 118 ILE B CA 1
ATOM 4609 C C . ILE B 1 118 ? -11.359 -11.078 -11.32 1 97.75 118 ILE B C 1
ATOM 4611 O O . ILE B 1 118 ? -10.172 -11.211 -11.016 1 97.75 118 ILE B O 1
ATOM 4615 N N . THR B 1 119 ? -12.141 -12.07 -11.656 1 97.69 119 THR B N 1
ATOM 4616 C CA . THR B 1 119 ? -11.648 -13.438 -11.539 1 97.69 119 THR B CA 1
ATOM 4617 C C . THR B 1 119 ? -10.594 -13.719 -12.602 1 97.69 119 THR B C 1
ATOM 4619 O O . THR B 1 119 ? -9.672 -14.508 -12.367 1 97.69 119 THR B O 1
ATOM 4622 N N . ALA B 1 120 ? -10.734 -13.078 -13.766 1 98.31 120 ALA B N 1
ATOM 4623 C CA . ALA B 1 120 ? -9.695 -13.211 -14.773 1 98.31 120 ALA B CA 1
ATOM 4624 C C . ALA B 1 120 ? -8.375 -12.625 -14.281 1 98.31 120 ALA B C 1
ATOM 4626 O O . ALA B 1 120 ? -7.305 -13.195 -14.523 1 98.31 120 ALA B O 1
ATOM 4627 N N . ASP B 1 121 ? -8.438 -11.5 -13.602 1 98.38 121 ASP B N 1
ATOM 4628 C CA . ASP B 1 121 ? -7.246 -10.914 -12.984 1 98.38 121 ASP B CA 1
ATOM 4629 C C . ASP B 1 121 ? -6.652 -11.844 -11.938 1 98.38 121 ASP B C 1
ATOM 4631 O O . ASP B 1 121 ? -5.43 -11.938 -11.797 1 98.38 121 ASP B O 1
ATOM 4635 N N . PHE B 1 122 ? -7.5 -12.531 -11.203 1 98.38 122 PHE B N 1
ATOM 4636 C CA . PHE B 1 122 ? -7.031 -13.492 -10.219 1 98.38 122 PHE B CA 1
ATOM 4637 C C . PHE B 1 122 ? -6.188 -14.578 -10.883 1 98.38 122 PHE B C 1
ATOM 4639 O O . PHE B 1 122 ? -5.109 -14.914 -10.391 1 98.38 122 PHE B O 1
ATOM 4646 N N . VAL B 1 123 ? -6.684 -15.031 -11.945 1 98.5 123 VAL B N 1
ATOM 4647 C CA . VAL B 1 123 ? -5.965 -16.078 -12.648 1 98.5 123 VAL B CA 1
ATOM 4648 C C . VAL B 1 123 ? -4.66 -15.523 -13.219 1 98.5 123 VAL B C 1
ATOM 4650 O O . VAL B 1 123 ? -3.629 -16.203 -13.203 1 98.5 123 VAL B O 1
ATOM 4653 N N . ALA B 1 124 ? -4.75 -14.32 -13.766 1 98.69 124 ALA B N 1
ATOM 4654 C CA . ALA B 1 124 ? -3.537 -13.68 -14.258 1 98.69 124 ALA B CA 1
ATOM 4655 C C . ALA B 1 124 ? -2.486 -13.57 -13.156 1 98.69 124 ALA B C 1
ATOM 4657 O O . ALA B 1 124 ? -1.301 -13.812 -13.398 1 98.69 124 ALA B O 1
ATOM 4658 N N . ILE B 1 125 ? -2.9 -13.211 -11.992 1 98.75 125 ILE B N 1
ATOM 4659 C CA . ILE B 1 125 ? -1.98 -13.094 -10.867 1 98.75 125 ILE B CA 1
ATOM 4660 C C . ILE B 1 125 ? -1.369 -14.461 -10.555 1 98.75 125 ILE B C 1
ATOM 4662 O O . ILE B 1 125 ? -0.181 -14.562 -10.242 1 98.75 125 ILE B O 1
ATOM 4666 N N . THR B 1 126 ? -2.129 -15.492 -10.648 1 98.75 126 THR B N 1
ATOM 4667 C CA . THR B 1 126 ? -1.612 -16.844 -10.453 1 98.75 126 THR B CA 1
ATOM 4668 C C . THR B 1 126 ? -0.464 -17.125 -11.414 1 98.75 126 THR B C 1
ATOM 4670 O O . THR B 1 126 ? 0.587 -17.625 -11.008 1 98.75 126 THR B O 1
ATOM 4673 N N . VAL B 1 127 ? -0.663 -16.797 -12.648 1 98.81 127 VAL B N 1
ATOM 4674 C CA . VAL B 1 127 ? 0.338 -17.031 -13.688 1 98.81 127 VAL B CA 1
ATOM 4675 C C . VAL B 1 127 ? 1.568 -16.172 -13.414 1 98.81 127 VAL B C 1
ATOM 4677 O O . VAL B 1 127 ? 2.701 -16.609 -13.617 1 98.81 127 VAL B O 1
ATOM 4680 N N . LEU B 1 128 ? 1.327 -14.984 -12.961 1 98.69 128 LEU B N 1
ATOM 4681 C CA . LEU B 1 128 ? 2.432 -14.062 -12.703 1 98.69 128 LEU B CA 1
ATOM 4682 C C . LEU B 1 128 ? 3.234 -14.508 -11.484 1 98.69 128 LEU B C 1
ATOM 4684 O O . LEU B 1 128 ? 4.449 -14.289 -11.43 1 98.69 128 LEU B O 1
ATOM 4688 N N . ILE B 1 129 ? 2.596 -15.109 -10.484 1 98.62 129 ILE B N 1
ATOM 4689 C CA . ILE B 1 129 ? 3.326 -15.711 -9.375 1 98.62 129 ILE B CA 1
ATOM 4690 C C . ILE B 1 129 ? 4.246 -16.812 -9.898 1 98.62 129 ILE B C 1
ATOM 4692 O O . ILE B 1 129 ? 5.422 -16.875 -9.539 1 98.62 129 ILE B O 1
ATOM 4696 N N . THR B 1 130 ? 3.736 -17.609 -10.773 1 98.75 130 THR B N 1
ATOM 4697 C CA . THR B 1 130 ? 4.527 -18.641 -11.422 1 98.75 130 THR B CA 1
ATOM 4698 C C . THR B 1 130 ? 5.703 -18.031 -12.18 1 98.75 130 THR B C 1
ATOM 4700 O O . THR B 1 130 ? 6.824 -18.547 -12.102 1 98.75 130 THR B O 1
ATOM 4703 N N . MET B 1 131 ? 5.406 -17 -12.898 1 98.44 131 MET B N 1
ATOM 4704 C CA . MET B 1 131 ? 6.461 -16.297 -13.625 1 98.44 131 MET B CA 1
ATOM 4705 C C . MET B 1 131 ? 7.59 -15.883 -12.688 1 98.44 131 MET B C 1
ATOM 4707 O O . MET B 1 131 ? 8.766 -15.938 -13.055 1 98.44 131 MET B O 1
ATOM 4711 N N . GLY B 1 132 ? 7.277 -15.508 -11.531 1 97.62 132 GLY B N 1
ATOM 4712 C CA . GLY B 1 132 ? 8.281 -15.117 -10.555 1 97.62 132 GLY B CA 1
ATOM 4713 C C . GLY B 1 132 ? 9.281 -16.219 -10.258 1 97.62 132 GLY B C 1
ATOM 4714 O O . GLY B 1 132 ? 10.461 -15.938 -10.039 1 97.62 132 GLY B O 1
ATOM 4715 N N . ALA B 1 133 ? 8.875 -17.438 -10.25 1 97.44 133 ALA B N 1
ATOM 4716 C CA . ALA B 1 133 ? 9.75 -18.562 -9.961 1 97.44 133 ALA B CA 1
ATOM 4717 C C . ALA B 1 133 ? 10.758 -18.781 -11.094 1 97.44 133 ALA B C 1
ATOM 4719 O O . ALA B 1 133 ? 11.883 -19.234 -10.859 1 97.44 133 ALA B O 1
ATOM 4720 N N . VAL B 1 134 ? 10.375 -18.438 -12.273 1 97.62 134 VAL B N 1
ATOM 4721 C CA . VAL B 1 134 ? 11.227 -18.719 -13.422 1 97.62 134 VAL B CA 1
ATOM 4722 C C . VAL B 1 134 ? 11.586 -17.406 -14.125 1 97.62 134 VAL B C 1
ATOM 4724 O O . VAL B 1 134 ? 11.859 -17.391 -15.328 1 97.62 134 VAL B O 1
ATOM 4727 N N . LEU B 1 135 ? 11.555 -16.375 -13.398 1 97.06 135 LEU B N 1
ATOM 4728 C CA . LEU B 1 135 ? 11.812 -15.047 -13.938 1 97.06 135 LEU B CA 1
ATOM 4729 C C . LEU B 1 135 ? 13.203 -14.984 -14.57 1 97.06 135 LEU B C 1
ATOM 4731 O O . LEU B 1 135 ? 14.195 -15.344 -13.945 1 97.06 135 LEU B O 1
ATOM 4735 N N . GLY B 1 136 ? 13.258 -14.531 -15.867 1 95.69 136 GLY B N 1
ATOM 4736 C CA . GLY B 1 136 ? 14.523 -14.328 -16.547 1 95.69 136 GLY B CA 1
ATOM 4737 C C . GLY B 1 136 ? 15.094 -15.602 -17.141 1 95.69 136 GLY B C 1
ATOM 4738 O O . GLY B 1 136 ? 16.203 -15.602 -17.688 1 95.69 136 GLY B O 1
ATOM 4739 N N . LYS B 1 137 ? 14.328 -16.688 -17.109 1 96.06 137 LYS B N 1
ATOM 4740 C CA . LYS B 1 137 ? 14.859 -17.984 -17.516 1 96.06 137 LYS B CA 1
ATOM 4741 C C . LYS B 1 137 ? 14.164 -18.5 -18.781 1 96.06 137 LYS B C 1
ATOM 4743 O O . LYS B 1 137 ? 14.656 -19.406 -19.438 1 96.06 137 LYS B O 1
ATOM 4748 N N . LEU B 1 138 ? 13.016 -17.938 -19.078 1 96.81 138 LEU B N 1
ATOM 4749 C CA . LEU B 1 138 ? 12.211 -18.453 -20.172 1 96.81 138 LEU B CA 1
ATOM 4750 C C . LEU B 1 138 ? 12.055 -17.391 -21.266 1 96.81 138 LEU B C 1
ATOM 4752 O O . LEU B 1 138 ? 12.133 -16.203 -21 1 96.81 138 LEU B O 1
ATOM 4756 N N . THR B 1 139 ? 11.875 -17.891 -22.5 1 96.19 139 THR B N 1
ATOM 4757 C CA . THR B 1 139 ? 11.539 -17.016 -23.609 1 96.19 139 THR B CA 1
ATOM 4758 C C . THR B 1 139 ? 10.07 -16.594 -23.547 1 96.19 139 THR B C 1
ATOM 4760 O O . THR B 1 139 ? 9.273 -17.234 -22.859 1 96.19 139 THR B O 1
ATOM 4763 N N . PRO B 1 140 ? 9.68 -15.484 -24.219 1 95.88 140 PRO B N 1
ATOM 4764 C CA . PRO B 1 140 ? 8.273 -15.07 -24.25 1 95.88 140 PRO B CA 1
ATOM 4765 C C . PRO B 1 140 ? 7.34 -16.172 -24.719 1 95.88 140 PRO B C 1
ATOM 4767 O O . PRO B 1 140 ? 6.223 -16.312 -24.219 1 95.88 140 PRO B O 1
ATOM 4770 N N . VAL B 1 141 ? 7.844 -16.969 -25.672 1 96.69 141 VAL B N 1
ATOM 4771 C CA . VAL B 1 141 ? 7.035 -18.078 -26.188 1 96.69 141 VAL B CA 1
ATOM 4772 C C . VAL B 1 141 ? 6.824 -19.109 -25.078 1 96.69 141 VAL B C 1
ATOM 4774 O O . VAL B 1 141 ? 5.703 -19.594 -24.875 1 96.69 141 VAL B O 1
ATOM 4777 N N . GLN B 1 142 ? 7.867 -19.484 -24.422 1 97.69 142 GLN B N 1
ATOM 4778 C CA . GLN B 1 142 ? 7.762 -20.438 -23.328 1 97.69 142 GLN B CA 1
ATOM 4779 C C . GLN B 1 142 ? 6.824 -19.938 -22.234 1 97.69 142 GLN B C 1
ATOM 4781 O O . GLN B 1 142 ? 6.043 -20.703 -21.672 1 97.69 142 GLN B O 1
ATOM 4786 N N . TYR B 1 143 ? 6.855 -18.609 -21.953 1 98.31 143 TYR B N 1
ATOM 4787 C CA . TYR B 1 143 ? 5.941 -18.031 -20.969 1 98.31 143 TYR B CA 1
ATOM 4788 C C . TYR B 1 143 ? 4.496 -18.172 -21.438 1 98.31 143 TYR B C 1
ATOM 4790 O O . TYR B 1 143 ? 3.615 -18.484 -20.625 1 98.31 143 TYR B O 1
ATOM 4798 N N . MET B 1 144 ? 4.219 -17.891 -22.656 1 98 144 MET B N 1
ATOM 4799 C CA . MET B 1 144 ? 2.861 -17.984 -23.188 1 98 144 MET B CA 1
ATOM 4800 C C . MET B 1 144 ? 2.354 -19.422 -23.125 1 98 144 MET B C 1
ATOM 4802 O O . MET B 1 144 ? 1.194 -19.656 -22.781 1 98 144 MET B O 1
ATOM 4806 N N . VAL B 1 145 ? 3.225 -20.375 -23.469 1 98.44 145 VAL B N 1
ATOM 4807 C CA . VAL B 1 145 ? 2.85 -21.797 -23.422 1 98.44 145 VAL B CA 1
ATOM 4808 C C . VAL B 1 145 ? 2.602 -22.219 -21.969 1 98.44 145 VAL B C 1
ATOM 4810 O O . VAL B 1 145 ? 1.648 -22.938 -21.688 1 98.44 145 VAL B O 1
ATOM 4813 N N . MET B 1 146 ? 3.467 -21.766 -21.078 1 98.75 146 MET B N 1
ATOM 4814 C CA . MET B 1 146 ? 3.275 -22.016 -19.656 1 98.75 146 MET B CA 1
ATOM 4815 C C . MET B 1 146 ? 1.907 -21.516 -19.188 1 98.75 146 MET B C 1
ATOM 4817 O O . MET B 1 146 ? 1.17 -22.25 -18.531 1 98.75 146 MET B O 1
ATOM 4821 N N . SER B 1 147 ? 1.576 -20.312 -19.578 1 98.75 147 SER B N 1
ATOM 4822 C CA . SER B 1 147 ? 0.291 -19.719 -19.219 1 98.75 147 SER B CA 1
ATOM 4823 C C . SER B 1 147 ? -0.867 -20.5 -19.828 1 98.75 147 SER B C 1
ATOM 4825 O O . SER B 1 147 ? -1.889 -20.719 -19.188 1 98.75 147 SER B O 1
ATOM 4827 N N . ALA B 1 148 ? -0.721 -20.906 -21.078 1 98.75 148 ALA B N 1
ATOM 4828 C CA . ALA B 1 148 ? -1.763 -21.641 -21.781 1 98.75 148 ALA B CA 1
ATOM 4829 C C . ALA B 1 148 ? -2.082 -22.969 -21.078 1 98.75 148 ALA B C 1
ATOM 4831 O O . ALA B 1 148 ? -3.236 -23.406 -21.062 1 98.75 148 ALA B O 1
ATOM 4832 N N . ILE B 1 149 ? -1.085 -23.594 -20.5 1 98.81 149 ILE B N 1
ATOM 4833 C CA . ILE B 1 149 ? -1.278 -24.875 -19.828 1 98.81 149 ILE B CA 1
ATOM 4834 C C . ILE B 1 149 ? -1.771 -24.625 -18.391 1 98.81 149 ILE B C 1
ATOM 4836 O O . ILE B 1 149 ? -2.672 -25.312 -17.922 1 98.81 149 ILE B O 1
ATOM 4840 N N . GLU B 1 150 ? -1.21 -23.641 -17.734 1 98.88 150 GLU B N 1
ATOM 4841 C CA . GLU B 1 150 ? -1.46 -23.375 -16.328 1 98.88 150 GLU B CA 1
ATOM 4842 C C . GLU B 1 150 ? -2.891 -22.906 -16.094 1 98.88 150 GLU B C 1
ATOM 4844 O O . GLU B 1 150 ? -3.535 -23.297 -15.117 1 98.88 150 GLU B O 1
ATOM 4849 N N . VAL B 1 151 ? -3.418 -22.031 -16.953 1 98.81 151 VAL B N 1
ATOM 4850 C CA . VAL B 1 151 ? -4.703 -21.375 -16.75 1 98.81 151 VAL B CA 1
ATOM 4851 C C . VAL B 1 151 ? -5.812 -22.422 -16.656 1 98.81 151 VAL B C 1
ATOM 4853 O O . VAL B 1 151 ? -6.59 -22.422 -15.695 1 98.81 151 VAL B O 1
ATOM 4856 N N . PRO B 1 152 ? -5.934 -23.422 -17.578 1 98.75 152 PRO B N 1
ATOM 4857 C CA . PRO B 1 152 ? -6.992 -24.422 -17.422 1 98.75 152 PRO B CA 1
ATOM 4858 C C . PRO B 1 152 ? -6.848 -25.266 -16.156 1 98.75 152 PRO B C 1
ATOM 4860 O O . PRO B 1 152 ? -7.844 -25.609 -15.523 1 98.75 152 PRO B O 1
ATOM 4863 N N . ILE B 1 153 ? -5.641 -25.578 -15.773 1 98.81 153 ILE B N 1
ATOM 4864 C CA . ILE B 1 153 ? -5.426 -26.359 -14.57 1 98.81 153 ILE B CA 1
ATOM 4865 C C . ILE B 1 153 ? -5.844 -25.547 -13.344 1 98.81 153 ILE B C 1
ATOM 4867 O O . ILE B 1 153 ? -6.551 -26.062 -12.469 1 98.81 153 ILE B O 1
ATOM 4871 N N . ALA B 1 154 ? -5.41 -24.281 -13.305 1 98.69 154 ALA B N 1
ATOM 4872 C CA . ALA B 1 154 ? -5.727 -23.406 -12.172 1 98.69 154 ALA B CA 1
ATOM 4873 C C . ALA B 1 154 ? -7.234 -23.219 -12.039 1 98.69 154 ALA B C 1
ATOM 4875 O O . ALA B 1 154 ? -7.777 -23.297 -10.938 1 98.69 154 ALA B O 1
ATOM 4876 N N . VAL B 1 155 ? -7.918 -22.938 -13.164 1 98.5 155 VAL B N 1
ATOM 4877 C CA . VAL B 1 155 ? -9.359 -22.703 -13.148 1 98.5 155 VAL B CA 1
ATOM 4878 C C . VAL B 1 155 ? -10.086 -23.984 -12.75 1 98.5 155 VAL B C 1
ATOM 4880 O O . VAL B 1 155 ? -11.062 -23.938 -11.992 1 98.5 155 VAL B O 1
ATOM 4883 N N . ALA B 1 156 ? -9.648 -25.125 -13.219 1 98.12 156 ALA B N 1
ATOM 4884 C CA . ALA B 1 156 ? -10.25 -26.406 -12.867 1 98.12 156 ALA B CA 1
ATOM 4885 C C . ALA B 1 156 ? -10.102 -26.703 -11.383 1 98.12 156 ALA B C 1
ATOM 4887 O O . ALA B 1 156 ? -11.047 -27.156 -10.734 1 98.12 156 ALA B O 1
ATOM 4888 N N . VAL B 1 157 ? -8.922 -26.469 -10.867 1 98.31 157 VAL B N 1
ATOM 4889 C CA . VAL B 1 157 ? -8.672 -26.688 -9.445 1 98.31 157 VAL B CA 1
ATOM 4890 C C . VAL B 1 157 ? -9.562 -25.766 -8.617 1 98.31 157 VAL B C 1
ATOM 4892 O O . VAL B 1 157 ? -10.141 -26.203 -7.613 1 98.31 157 VAL B O 1
ATOM 4895 N N . GLU B 1 158 ? -9.609 -24.516 -8.992 1 97.62 158 GLU B N 1
ATOM 4896 C CA . GLU B 1 158 ? -10.484 -23.578 -8.297 1 97.62 158 GLU B CA 1
ATOM 4897 C C . GLU B 1 158 ? -11.93 -24.062 -8.297 1 97.62 158 GLU B C 1
ATOM 4899 O O . GLU B 1 158 ? -12.617 -23.984 -7.281 1 97.62 158 GLU B O 1
ATOM 4904 N N . HIS B 1 159 ? -12.406 -24.547 -9.445 1 96 159 HIS B N 1
ATOM 4905 C CA . HIS B 1 159 ? -13.766 -25.047 -9.578 1 96 159 HIS B CA 1
ATOM 4906 C C . HIS B 1 159 ? -14.008 -26.234 -8.641 1 96 159 HIS B C 1
ATOM 4908 O O . HIS B 1 159 ? -15.023 -26.281 -7.945 1 96 159 HIS B O 1
ATOM 4914 N N . VAL B 1 160 ? -13.078 -27.141 -8.609 1 96.56 160 VAL B N 1
ATOM 4915 C CA . VAL B 1 160 ? -13.203 -28.312 -7.754 1 96.56 160 VAL B CA 1
ATOM 4916 C C . VAL B 1 160 ? -13.227 -27.891 -6.289 1 96.56 160 VAL B C 1
ATOM 4918 O O . VAL B 1 160 ? -14.078 -28.359 -5.52 1 96.56 160 VAL B O 1
ATOM 4921 N N . ILE B 1 161 ? -12.422 -27.016 -5.914 1 97 161 ILE B N 1
ATOM 4922 C CA . ILE B 1 161 ? -12.219 -26.609 -4.523 1 97 161 ILE B CA 1
ATOM 4923 C C . ILE B 1 161 ? -13.414 -25.781 -4.047 1 97 161 ILE B C 1
ATOM 4925 O O . ILE B 1 161 ? -13.961 -26.047 -2.973 1 97 161 ILE B O 1
ATOM 4929 N N . LEU B 1 162 ? -13.844 -24.844 -4.824 1 94.56 162 LEU B N 1
ATOM 4930 C CA . LEU B 1 162 ? -14.836 -23.891 -4.348 1 94.56 162 LEU B CA 1
ATOM 4931 C C . LEU B 1 162 ? -16.25 -24.359 -4.664 1 94.56 162 LEU B C 1
ATOM 4933 O O . LEU B 1 162 ? -17.188 -24.094 -3.904 1 94.56 162 LEU B O 1
ATOM 4937 N N . ARG B 1 163 ? -16.469 -25.062 -5.754 1 92 163 ARG B N 1
ATOM 4938 C CA . ARG B 1 163 ? -17.828 -25.391 -6.164 1 92 163 ARG B CA 1
ATOM 4939 C C . ARG B 1 163 ? -18.188 -26.828 -5.777 1 92 163 ARG B C 1
ATOM 4941 O O . ARG B 1 163 ? -19.328 -27.125 -5.422 1 92 163 ARG B O 1
ATOM 4948 N N . TYR B 1 164 ? -17.203 -27.703 -5.844 1 93.12 164 TYR B N 1
ATOM 4949 C CA . TYR B 1 164 ? -17.5 -29.109 -5.535 1 93.12 164 TYR B CA 1
ATOM 4950 C C . TYR B 1 164 ? -17.219 -29.406 -4.066 1 93.12 164 TYR B C 1
ATOM 4952 O O . TYR B 1 164 ? -18.094 -29.906 -3.354 1 93.12 164 TYR B O 1
ATOM 4960 N N . LEU B 1 165 ? -16.047 -29.016 -3.6 1 95.81 165 LEU B N 1
ATOM 4961 C CA . LEU B 1 165 ? -15.727 -29.266 -2.197 1 95.81 165 LEU B CA 1
ATOM 4962 C C . LEU B 1 165 ? -16.375 -28.203 -1.304 1 95.81 165 LEU B C 1
ATOM 4964 O O . LEU B 1 165 ? -16.578 -28.438 -0.11 1 95.81 165 LEU B O 1
ATOM 4968 N N . LYS B 1 166 ? -16.641 -27.016 -1.85 1 95.5 166 LYS B N 1
ATOM 4969 C CA . LYS B 1 166 ? -17.328 -25.922 -1.166 1 95.5 166 LYS B CA 1
ATOM 4970 C C . LYS B 1 166 ? -16.562 -25.516 0.091 1 95.5 166 LYS B C 1
ATOM 4972 O O . LYS B 1 166 ? -17.172 -25.344 1.154 1 95.5 166 LYS B O 1
ATOM 4977 N N . VAL B 1 167 ? -15.258 -25.484 -0.001 1 96 167 VAL B N 1
ATOM 4978 C CA . VAL B 1 167 ? -14.422 -25.016 1.094 1 96 167 VAL B CA 1
ATOM 4979 C C . VAL B 1 167 ? -14.289 -23.484 1.012 1 96 167 VAL B C 1
ATOM 4981 O O . VAL B 1 167 ? -14.609 -22.891 -0.014 1 96 167 VAL B O 1
ATOM 4984 N N . ILE B 1 168 ? -13.828 -22.859 2.121 1 95.62 168 ILE B N 1
ATOM 4985 C CA . ILE B 1 168 ? -13.68 -21.406 2.141 1 95.62 168 ILE B CA 1
ATOM 4986 C C . ILE B 1 168 ? -12.281 -21.031 1.679 1 95.62 168 ILE B C 1
ATOM 4988 O O . ILE B 1 168 ? -11.305 -21.703 2.014 1 95.62 168 ILE B O 1
ATOM 4992 N N . ASP B 1 169 ? -12.172 -20.031 0.868 1 97.75 169 ASP B N 1
ATOM 4993 C CA . ASP B 1 169 ? -10.938 -19.438 0.368 1 97.75 169 ASP B CA 1
ATOM 4994 C C . ASP B 1 169 ? -11.219 -18.094 -0.3 1 97.75 169 ASP B C 1
ATOM 4996 O O . ASP B 1 169 ? -10.82 -17.859 -1.441 1 97.75 169 ASP B O 1
ATOM 5000 N N . ILE B 1 170 ? -11.789 -17.188 0.458 1 96.69 170 ILE B N 1
ATOM 5001 C CA . ILE B 1 170 ? -12.312 -15.938 -0.099 1 96.69 170 ILE B CA 1
ATOM 5002 C C . ILE B 1 170 ? -11.172 -15.117 -0.7 1 96.69 170 ILE B C 1
ATOM 5004 O O . ILE B 1 170 ? -11.344 -14.469 -1.733 1 96.69 170 ILE B O 1
ATOM 5008 N N . GLY B 1 171 ? -10.031 -15.078 -0.101 1 97.19 171 GLY B N 1
ATOM 5009 C CA . GLY B 1 171 ? -8.875 -14.367 -0.604 1 97.19 171 GLY B CA 1
ATOM 5010 C C . GLY B 1 171 ? -8.031 -15.188 -1.563 1 97.19 171 GLY B C 1
ATOM 5011 O O . GLY B 1 171 ? -6.977 -14.742 -2.014 1 97.19 171 GLY B O 1
ATOM 5012 N N . ARG B 1 172 ? -8.445 -16.422 -1.848 1 98 172 ARG B N 1
ATOM 5013 C CA . ARG B 1 172 ? -7.812 -17.312 -2.811 1 98 172 ARG B CA 1
ATOM 5014 C C . ARG B 1 172 ? -6.355 -17.562 -2.445 1 98 172 ARG B C 1
ATOM 5016 O O . ARG B 1 172 ? -5.48 -17.547 -3.312 1 98 172 ARG B O 1
ATOM 5023 N N . SER B 1 173 ? -6.086 -17.719 -1.209 1 98.69 173 SER B N 1
ATOM 5024 C CA . SER B 1 173 ? -4.73 -17.984 -0.74 1 98.69 173 SER B CA 1
ATOM 5025 C C . SER B 1 173 ? -4.262 -19.359 -1.165 1 98.69 173 SER B C 1
ATOM 5027 O O . SER B 1 173 ? -3.094 -19.547 -1.506 1 98.69 173 SER B O 1
ATOM 5029 N N . MET B 1 174 ? -5.219 -20.312 -1.155 1 98.31 174 MET B N 1
ATOM 5030 C CA . MET B 1 174 ? -4.863 -21.656 -1.579 1 98.31 174 MET B CA 1
ATOM 5031 C C . MET B 1 174 ? -4.836 -21.766 -3.1 1 98.31 174 MET B C 1
ATOM 5033 O O . MET B 1 174 ? -3.826 -22.156 -3.684 1 98.31 174 MET B O 1
ATOM 5037 N N . VAL B 1 175 ? -5.852 -21.281 -3.752 1 98.5 175 VAL B N 1
ATOM 5038 C CA . VAL B 1 175 ? -6.047 -21.594 -5.164 1 98.5 175 VAL B CA 1
ATOM 5039 C C . VAL B 1 175 ? -5.203 -20.656 -6.02 1 98.5 175 VAL B C 1
ATOM 5041 O O . VAL B 1 175 ? -4.926 -20.938 -7.188 1 98.5 175 VAL B O 1
ATOM 5044 N N . ILE B 1 176 ? -4.785 -19.5 -5.512 1 98.56 176 ILE B N 1
ATOM 5045 C CA . ILE B 1 176 ? -3.971 -18.578 -6.297 1 98.56 176 ILE B CA 1
ATOM 5046 C C . ILE B 1 176 ? -2.533 -18.594 -5.785 1 98.56 176 ILE B C 1
ATOM 5048 O O . ILE B 1 176 ? -1.618 -19 -6.5 1 98.56 176 ILE B O 1
ATOM 5052 N N . HIS B 1 177 ? -2.316 -18.234 -4.527 1 98.75 177 HIS B N 1
ATOM 5053 C CA . HIS B 1 177 ? -0.968 -18.047 -4.004 1 98.75 177 HIS B CA 1
ATOM 5054 C C . HIS B 1 177 ? -0.247 -19.375 -3.83 1 98.75 177 HIS B C 1
ATOM 5056 O O . HIS B 1 177 ? 0.874 -19.547 -4.312 1 98.75 177 HIS B O 1
ATOM 5062 N N . CYS B 1 178 ? -0.877 -20.297 -3.131 1 98.69 178 CYS B N 1
ATOM 5063 C CA . CYS B 1 178 ? -0.277 -21.609 -2.936 1 98.69 178 CYS B CA 1
ATOM 5064 C C . CYS B 1 178 ? -0.122 -22.344 -4.266 1 98.69 178 CYS B C 1
ATOM 5066 O O . CYS B 1 178 ? 0.956 -22.844 -4.574 1 98.69 178 CYS B O 1
ATOM 5068 N N . PHE B 1 179 ? -1.185 -22.375 -5.027 1 98.88 179 PHE B N 1
ATOM 5069 C CA . PHE B 1 179 ? -1.153 -23.047 -6.324 1 98.88 179 PHE B CA 1
ATOM 5070 C C . PHE B 1 179 ? -0.066 -22.453 -7.211 1 98.88 179 PHE B C 1
ATOM 5072 O O . PHE B 1 179 ? 0.778 -23.172 -7.742 1 98.88 179 PHE B O 1
ATOM 5079 N N . GLY B 1 180 ? -0.084 -21.141 -7.418 1 98.81 180 GLY B N 1
ATOM 5080 C CA . GLY B 1 180 ? 0.883 -20.484 -8.281 1 98.81 180 GLY B CA 1
ATOM 5081 C C . GLY B 1 180 ? 2.32 -20.703 -7.848 1 98.81 180 GLY B C 1
ATOM 5082 O O . GLY B 1 180 ? 3.205 -20.891 -8.68 1 98.81 180 GLY B O 1
ATOM 5083 N N . ALA B 1 181 ? 2.568 -20.641 -6.551 1 98.69 181 ALA B N 1
ATOM 5084 C CA . ALA B 1 181 ? 3.918 -20.797 -6.016 1 98.69 181 ALA B CA 1
ATOM 5085 C C . ALA B 1 181 ? 4.457 -22.203 -6.293 1 98.69 181 ALA B C 1
ATOM 5087 O O . ALA B 1 181 ? 5.551 -22.359 -6.836 1 98.69 181 ALA B O 1
ATOM 5088 N N . TYR B 1 182 ? 3.686 -23.203 -6.004 1 98.62 182 TYR B N 1
ATOM 5089 C CA . TYR B 1 182 ? 4.199 -24.562 -6.113 1 98.62 182 TYR B CA 1
ATOM 5090 C C . TYR B 1 182 ? 4.172 -25.031 -7.562 1 98.62 182 TYR B C 1
ATOM 5092 O O . TYR B 1 182 ? 5.008 -25.844 -7.973 1 98.62 182 TYR B O 1
ATOM 5100 N N . PHE B 1 183 ? 3.182 -24.578 -8.352 1 98.81 183 PHE B N 1
ATOM 5101 C CA . PHE B 1 183 ? 3.258 -24.797 -9.789 1 98.81 183 PHE B CA 1
ATOM 5102 C C . PHE B 1 183 ? 4.555 -24.234 -10.359 1 98.81 183 PHE B C 1
ATOM 5104 O O . PHE B 1 183 ? 5.27 -24.906 -11.094 1 98.81 183 PHE B O 1
ATOM 5111 N N . GLY B 1 184 ? 4.859 -22.969 -10 1 98.69 184 GLY B N 1
ATOM 5112 C CA . GLY B 1 184 ? 6.07 -22.312 -10.453 1 98.69 184 GLY B CA 1
ATOM 5113 C C . GLY B 1 184 ? 7.34 -22.984 -9.977 1 98.69 184 GLY B C 1
ATOM 5114 O O . GLY B 1 184 ? 8.305 -23.109 -10.734 1 98.69 184 GLY B O 1
ATOM 5115 N N . LEU B 1 185 ? 7.383 -23.438 -8.727 1 97.88 185 LEU B N 1
ATOM 5116 C CA . LEU B 1 185 ? 8.547 -24.125 -8.188 1 97.88 185 LEU B CA 1
ATOM 5117 C C . LEU B 1 185 ? 8.789 -25.438 -8.93 1 97.88 185 LEU B C 1
ATOM 5119 O O . LEU B 1 185 ? 9.938 -25.812 -9.188 1 97.88 185 LEU B O 1
ATOM 5123 N N . ALA B 1 186 ? 7.719 -26.141 -9.219 1 98.31 186 ALA B N 1
ATOM 5124 C CA . ALA B 1 186 ? 7.852 -27.391 -9.969 1 98.31 186 ALA B CA 1
ATOM 5125 C C . ALA B 1 186 ? 8.406 -27.141 -11.367 1 98.31 186 ALA B C 1
ATOM 5127 O O . ALA B 1 186 ? 9.289 -27.859 -11.836 1 98.31 186 ALA B O 1
ATOM 5128 N N . VAL B 1 187 ? 7.879 -26.125 -12.039 1 98.5 187 VAL B N 1
ATOM 5129 C CA . VAL B 1 187 ? 8.414 -25.75 -13.344 1 98.5 187 VAL B CA 1
ATOM 5130 C C . VAL B 1 187 ? 9.898 -25.422 -13.219 1 98.5 187 VAL B C 1
ATOM 5132 O O . VAL B 1 187 ? 10.719 -25.906 -14.008 1 98.5 187 VAL B O 1
ATOM 5135 N N . ALA B 1 188 ? 10.234 -24.594 -12.25 1 97.56 188 ALA B N 1
ATOM 5136 C CA . ALA B 1 188 ? 11.617 -24.156 -12.031 1 97.56 188 ALA B CA 1
ATOM 5137 C C . ALA B 1 188 ? 12.531 -25.344 -11.789 1 97.56 188 ALA B C 1
ATOM 5139 O O . ALA B 1 188 ? 13.672 -25.375 -12.266 1 97.56 188 ALA B O 1
ATOM 5140 N N . LYS B 1 189 ? 12.078 -26.312 -11.062 1 96.5 189 LYS B N 1
ATOM 5141 C CA . LYS B 1 189 ? 12.883 -27.5 -10.75 1 96.5 189 LYS B CA 1
ATOM 5142 C C . LYS B 1 189 ? 13.172 -28.312 -12.016 1 96.5 189 LYS B C 1
ATOM 5144 O O . LYS B 1 189 ? 14.297 -28.781 -12.211 1 96.5 189 LYS B O 1
ATOM 5149 N N . VAL B 1 190 ? 12.234 -28.453 -12.852 1 96.56 190 VAL B N 1
ATOM 5150 C CA . VAL B 1 190 ? 12.352 -29.312 -14.023 1 96.56 190 VAL B CA 1
ATOM 5151 C C . VAL B 1 190 ? 13.234 -28.641 -15.07 1 96.56 190 VAL B C 1
ATOM 5153 O O . VAL B 1 190 ? 14.047 -29.312 -15.719 1 96.56 190 VAL B O 1
ATOM 5156 N N . ILE B 1 191 ? 13.117 -27.297 -15.156 1 95.25 191 ILE B N 1
ATOM 5157 C CA . ILE B 1 191 ? 13.844 -26.625 -16.219 1 95.25 191 ILE B CA 1
ATOM 5158 C C . ILE B 1 191 ? 15.227 -26.203 -15.719 1 95.25 191 ILE B C 1
ATOM 5160 O O . ILE B 1 191 ? 16.016 -25.625 -16.469 1 95.25 191 ILE B O 1
ATOM 5164 N N . ASN B 1 192 ? 15.523 -26.531 -14.516 1 91.12 192 ASN B N 1
ATOM 5165 C CA . ASN B 1 192 ? 16.719 -26.047 -13.844 1 91.12 192 ASN B CA 1
ATOM 5166 C C . ASN B 1 192 ? 17.984 -26.469 -14.578 1 91.12 192 ASN B C 1
ATOM 5168 O O . ASN B 1 192 ? 18.078 -27.594 -15.07 1 91.12 192 ASN B O 1
ATOM 5172 N N . LYS B 1 193 ? 18.922 -25.547 -14.703 1 90.69 193 LYS B N 1
ATOM 5173 C CA . LYS B 1 193 ? 20.281 -25.75 -15.203 1 90.69 193 LYS B CA 1
ATOM 5174 C C . LYS B 1 193 ? 21.312 -25.188 -14.227 1 90.69 193 LYS B C 1
ATOM 5176 O O . LYS B 1 193 ? 21.047 -24.203 -13.539 1 90.69 193 LYS B O 1
ATOM 5181 N N . LYS B 1 194 ? 22.438 -25.766 -14.203 1 89.06 194 LYS B N 1
ATOM 5182 C CA . LYS B 1 194 ? 23.5 -25.312 -13.32 1 89.06 194 LYS B CA 1
ATOM 5183 C C . LYS B 1 194 ? 23.875 -23.859 -13.594 1 89.06 194 LYS B C 1
ATOM 5185 O O . LYS B 1 194 ? 24.203 -23.125 -12.664 1 89.06 194 LYS B O 1
ATOM 5190 N N . GLU B 1 195 ? 23.734 -23.5 -14.844 1 90.44 195 GLU B N 1
ATOM 5191 C CA . GLU B 1 195 ? 24.156 -22.172 -15.273 1 90.44 195 GLU B CA 1
ATOM 5192 C C . GLU B 1 195 ? 23.203 -21.109 -14.742 1 90.44 195 GLU B C 1
ATOM 5194 O O . GLU B 1 195 ? 23.531 -19.922 -14.742 1 90.44 195 GLU B O 1
ATOM 5199 N N . MET B 1 196 ? 22.047 -21.547 -14.359 1 91.12 196 MET B N 1
ATOM 5200 C CA . MET B 1 196 ? 21.047 -20.594 -13.883 1 91.12 196 MET B CA 1
ATOM 5201 C C . MET B 1 196 ? 21.312 -20.203 -12.438 1 91.12 196 MET B C 1
ATOM 5203 O O . MET B 1 196 ? 20.859 -19.141 -11.984 1 91.12 196 MET B O 1
ATOM 5207 N N . ILE B 1 197 ? 22.031 -21 -11.758 1 89.44 197 ILE B N 1
ATOM 5208 C CA . ILE B 1 197 ? 22.281 -20.781 -10.336 1 89.44 197 ILE B CA 1
ATOM 5209 C C . ILE B 1 197 ? 23.5 -19.891 -10.164 1 89.44 197 ILE B C 1
ATOM 5211 O O . ILE B 1 197 ? 24.562 -20.141 -10.766 1 89.44 197 ILE B O 1
ATOM 5215 N N . ALA B 1 198 ? 23.391 -18.828 -9.398 1 87.56 198 ALA B N 1
ATOM 5216 C CA . ALA B 1 198 ? 24.469 -17.875 -9.109 1 87.56 198 ALA B CA 1
ATOM 5217 C C . ALA B 1 198 ? 25.016 -17.266 -10.391 1 87.56 198 ALA B C 1
ATOM 5219 O O . ALA B 1 198 ? 26.234 -17.172 -10.586 1 87.56 198 ALA B O 1
ATOM 5220 N N . HIS B 1 199 ? 24.125 -16.969 -11.258 1 90.25 199 HIS B N 1
ATOM 5221 C CA . HIS B 1 199 ? 24.5 -16.328 -12.516 1 90.25 199 HIS B CA 1
ATOM 5222 C C . HIS B 1 199 ? 25 -14.906 -12.281 1 90.25 199 HIS B C 1
ATOM 5224 O O . HIS B 1 199 ? 24.547 -14.234 -11.352 1 90.25 199 HIS B O 1
ATOM 5230 N N . GLN B 1 200 ? 25.797 -14.391 -13.102 1 87.44 200 GLN B N 1
ATOM 5231 C CA . GLN B 1 200 ? 26.422 -13.086 -12.938 1 87.44 200 GLN B CA 1
ATOM 5232 C C . GLN B 1 200 ? 25.391 -11.961 -13.016 1 87.44 200 GLN B C 1
ATOM 5234 O O . GLN B 1 200 ? 25.562 -10.898 -12.414 1 87.44 200 GLN B O 1
ATOM 5239 N N . HIS B 1 201 ? 24.344 -12.281 -13.758 1 89.94 201 HIS B N 1
ATOM 5240 C CA . HIS B 1 201 ? 23.344 -11.25 -13.945 1 89.94 201 HIS B CA 1
ATOM 5241 C C . HIS B 1 201 ? 22.328 -11.25 -12.797 1 89.94 201 HIS B C 1
ATOM 5243 O O . HIS B 1 201 ? 21.484 -10.359 -12.703 1 89.94 201 HIS B O 1
ATOM 5249 N N . GLU B 1 202 ? 22.562 -12.234 -11.984 1 88.25 202 GLU B N 1
ATOM 5250 C CA . GLU B 1 202 ? 21.609 -12.336 -10.875 1 88.25 202 GLU B CA 1
ATOM 5251 C C . GLU B 1 202 ? 21.938 -11.328 -9.781 1 88.25 202 GLU B C 1
ATOM 5253 O O . GLU B 1 202 ? 23.094 -11.148 -9.414 1 88.25 202 GLU B O 1
ATOM 5258 N N . GLY B 1 203 ? 21.141 -10.414 -9.398 1 87.69 203 GLY B N 1
ATOM 5259 C CA . GLY B 1 203 ? 21.328 -9.398 -8.367 1 87.69 203 GLY B CA 1
ATOM 5260 C C . GLY B 1 203 ? 20.484 -8.156 -8.602 1 87.69 203 GLY B C 1
ATOM 5261 O O . GLY B 1 203 ? 19.828 -8.031 -9.633 1 87.69 203 GLY B O 1
ATOM 5262 N N . SER B 1 204 ? 20.547 -7.363 -7.582 1 90.56 204 SER B N 1
ATOM 5263 C CA . SER B 1 204 ? 19.75 -6.152 -7.656 1 90.56 204 SER B CA 1
ATOM 5264 C C . SER B 1 204 ? 20.625 -4.906 -7.672 1 90.56 204 SER B C 1
ATOM 5266 O O . SER B 1 204 ? 21.828 -4.98 -7.398 1 90.56 204 SER B O 1
ATOM 5268 N N . SER B 1 205 ? 20.156 -3.805 -8.203 1 91.38 205 SER B N 1
ATOM 5269 C CA . SER B 1 205 ? 20.75 -2.479 -8.117 1 91.38 205 SER B CA 1
ATOM 5270 C C . SER B 1 205 ? 19.938 -1.562 -7.211 1 91.38 205 SER B C 1
ATOM 5272 O O . SER B 1 205 ? 18.828 -1.916 -6.793 1 91.38 205 SER B O 1
ATOM 5274 N N . TYR B 1 206 ? 20.516 -0.423 -6.855 1 91.44 206 TYR B N 1
ATOM 5275 C CA . TYR B 1 206 ? 19.844 0.547 -5.996 1 91.44 206 TYR B CA 1
ATOM 5276 C C . TYR B 1 206 ? 18.516 0.971 -6.59 1 91.44 206 TYR B C 1
ATOM 5278 O O . TYR B 1 206 ? 17.484 0.917 -5.918 1 91.44 206 TYR B O 1
ATOM 5286 N N . ASN B 1 207 ? 18.5 1.307 -7.871 1 90.62 207 ASN B N 1
ATOM 5287 C CA . ASN B 1 207 ? 17.297 1.784 -8.531 1 90.62 207 ASN B CA 1
ATOM 5288 C C . ASN B 1 207 ? 16.297 0.652 -8.758 1 90.62 207 ASN B C 1
ATOM 5290 O O . ASN B 1 207 ? 15.086 0.853 -8.641 1 90.62 207 ASN B O 1
ATOM 5294 N N . SER B 1 208 ? 16.844 -0.529 -9.125 1 93.06 208 SER B N 1
ATOM 5295 C CA . SER B 1 208 ? 15.93 -1.652 -9.336 1 93.06 208 SER B CA 1
ATOM 5296 C C . SER B 1 208 ? 15.172 -2.002 -8.062 1 93.06 208 SER B C 1
ATOM 5298 O O . SER B 1 208 ? 14 -2.379 -8.109 1 93.06 208 SER B O 1
ATOM 5300 N N . ASN B 1 209 ? 15.852 -1.815 -6.918 1 93.94 209 ASN B N 1
ATOM 5301 C CA . ASN B 1 209 ? 15.188 -2.059 -5.641 1 93.94 209 ASN B CA 1
ATOM 5302 C C . ASN B 1 209 ? 14.102 -1.02 -5.367 1 93.94 209 ASN B C 1
ATOM 5304 O O . ASN B 1 209 ? 13.047 -1.349 -4.832 1 93.94 209 ASN B O 1
ATOM 5308 N N . ILE B 1 210 ? 14.352 0.195 -5.668 1 94 210 ILE B N 1
ATOM 5309 C CA . ILE B 1 210 ? 13.352 1.245 -5.488 1 94 210 ILE B CA 1
ATOM 5310 C C . ILE B 1 210 ? 12.141 0.961 -6.371 1 94 210 ILE B C 1
ATOM 5312 O O . ILE B 1 210 ? 10.992 1.089 -5.926 1 94 210 ILE B O 1
ATOM 5316 N N . PHE B 1 211 ? 12.398 0.521 -7.609 1 94.81 211 PHE B N 1
ATOM 5317 C CA . PHE B 1 211 ? 11.312 0.177 -8.516 1 94.81 211 PHE B CA 1
ATOM 5318 C C . PHE B 1 211 ? 10.508 -1.001 -7.973 1 94.81 211 PHE B C 1
ATOM 5320 O O . PHE B 1 211 ? 9.281 -1.009 -8.055 1 94.81 211 PHE B O 1
ATOM 5327 N N . ALA B 1 212 ? 11.195 -1.954 -7.457 1 95.81 212 ALA B N 1
ATOM 5328 C CA . ALA B 1 212 ? 10.508 -3.109 -6.883 1 95.81 212 ALA B CA 1
ATOM 5329 C C . ALA B 1 212 ? 9.594 -2.691 -5.734 1 95.81 212 ALA B C 1
ATOM 5331 O O . ALA B 1 212 ? 8.523 -3.268 -5.547 1 95.81 212 ALA B O 1
ATOM 5332 N N . LEU B 1 213 ? 9.992 -1.675 -4.965 1 96.44 213 LEU B N 1
ATOM 5333 C CA . LEU B 1 213 ? 9.195 -1.209 -3.836 1 96.44 213 LEU B CA 1
ATOM 5334 C C . LEU B 1 213 ? 7.918 -0.531 -4.312 1 96.44 213 LEU B C 1
ATOM 5336 O O . LEU B 1 213 ? 6.926 -0.483 -3.58 1 96.44 213 LEU B O 1
ATOM 5340 N N . ILE B 1 214 ? 7.887 -0.016 -5.527 1 96.56 214 ILE B N 1
ATOM 5341 C CA . ILE B 1 214 ? 6.637 0.468 -6.105 1 96.56 214 ILE B CA 1
ATOM 5342 C C . ILE B 1 214 ? 5.613 -0.664 -6.141 1 96.56 214 ILE B C 1
ATOM 5344 O O . ILE B 1 214 ? 4.473 -0.49 -5.707 1 96.56 214 ILE B O 1
ATOM 5348 N N . GLY B 1 215 ? 6.086 -1.811 -6.668 1 97.88 215 GLY B N 1
ATOM 5349 C CA . GLY B 1 215 ? 5.211 -2.971 -6.695 1 97.88 215 GLY B CA 1
ATOM 5350 C C . GLY B 1 215 ? 4.73 -3.393 -5.32 1 97.88 215 GLY B C 1
ATOM 5351 O O . GLY B 1 215 ? 3.543 -3.664 -5.129 1 97.88 215 GLY B O 1
ATOM 5352 N N . THR B 1 216 ? 5.609 -3.395 -4.348 1 97.88 216 THR B N 1
ATOM 5353 C CA . THR B 1 216 ? 5.277 -3.785 -2.98 1 97.88 216 THR B CA 1
ATOM 5354 C C . THR B 1 216 ? 4.191 -2.879 -2.408 1 97.88 216 THR B C 1
ATOM 5356 O O . THR B 1 216 ? 3.217 -3.361 -1.827 1 97.88 216 THR B O 1
ATOM 5359 N N . LEU B 1 217 ? 4.324 -1.593 -2.594 1 97.94 217 LEU B N 1
ATOM 5360 C CA . LEU B 1 217 ? 3.396 -0.628 -2.016 1 97.94 217 LEU B CA 1
ATOM 5361 C C . LEU B 1 217 ? 2.02 -0.746 -2.662 1 97.94 217 LEU B C 1
ATOM 5363 O O . LEU B 1 217 ? 0.998 -0.644 -1.979 1 97.94 217 LEU B O 1
ATOM 5367 N N . PHE B 1 218 ? 1.938 -0.992 -3.945 1 97.69 218 PHE B N 1
ATOM 5368 C CA . PHE B 1 218 ? 0.657 -1.162 -4.621 1 97.69 218 PHE B CA 1
ATOM 5369 C C . PHE B 1 218 ? -0.019 -2.455 -4.18 1 97.69 218 PHE B C 1
ATOM 5371 O O . PHE B 1 218 ? -1.231 -2.484 -3.957 1 97.69 218 PHE B O 1
ATOM 5378 N N . LEU B 1 219 ? 0.768 -3.486 -4.121 1 98.31 219 LEU B N 1
ATOM 5379 C CA . LEU B 1 219 ? 0.198 -4.742 -3.648 1 98.31 219 LEU B CA 1
ATOM 5380 C C . LEU B 1 219 ? -0.291 -4.609 -2.211 1 98.31 219 LEU B C 1
ATOM 5382 O O . LEU B 1 219 ? -1.36 -5.117 -1.865 1 98.31 219 LEU B O 1
ATOM 5386 N N . TRP B 1 220 ? 0.481 -3.918 -1.358 1 98.38 220 TRP B N 1
ATOM 5387 C CA . TRP B 1 220 ? 0.104 -3.668 0.029 1 98.38 220 TRP B CA 1
ATOM 5388 C C . TRP B 1 220 ? -1.203 -2.885 0.105 1 98.38 220 TRP B C 1
ATOM 5390 O O . TRP B 1 220 ? -2.125 -3.273 0.825 1 98.38 220 TRP B O 1
ATOM 5400 N N . ALA B 1 221 ? -1.365 -1.863 -0.678 1 98 221 ALA B N 1
ATOM 5401 C CA . ALA B 1 221 ? -2.494 -0.939 -0.615 1 98 221 ALA B CA 1
ATOM 5402 C C . ALA B 1 221 ? -3.785 -1.618 -1.064 1 98 221 ALA B C 1
ATOM 5404 O O . ALA B 1 221 ? -4.852 -1.375 -0.497 1 98 221 ALA B O 1
ATOM 5405 N N . PHE B 1 222 ? -3.672 -2.484 -2.074 1 98.44 222 PHE B N 1
ATOM 5406 C CA . PHE B 1 222 ? -4.891 -2.98 -2.705 1 98.44 222 PHE B CA 1
ATOM 5407 C C . PHE B 1 222 ? -5.195 -4.402 -2.248 1 98.44 222 PHE B C 1
ATOM 5409 O O . PHE B 1 222 ? -6.176 -5.004 -2.688 1 98.44 222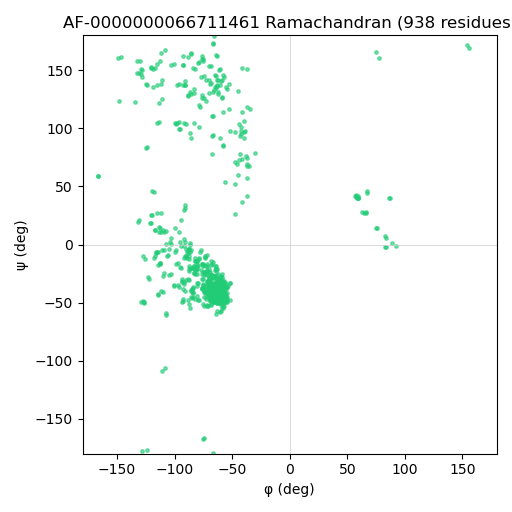 PHE B O 1
ATOM 5416 N N . PHE B 1 223 ? -4.438 -4.93 -1.312 1 98.5 223 PHE B N 1
ATOM 5417 C CA . PHE B 1 223 ? -4.633 -6.301 -0.856 1 98.5 223 PHE B CA 1
ATOM 5418 C C . PHE B 1 223 ? -5.988 -6.461 -0.182 1 98.5 223 PHE B C 1
ATOM 5420 O O . PHE B 1 223 ? -6.629 -7.508 -0.304 1 98.5 223 PHE B O 1
ATOM 5427 N N . PRO B 1 224 ? -6.535 -5.43 0.576 1 98.44 224 PRO B N 1
ATOM 5428 C CA . PRO B 1 224 ? -7.879 -5.551 1.139 1 98.44 224 PRO B CA 1
ATOM 5429 C C . PRO B 1 224 ? -8.953 -5.75 0.069 1 98.44 224 PRO B C 1
ATOM 5431 O O . PRO B 1 224 ? -9.898 -6.516 0.274 1 98.44 224 PRO B O 1
ATOM 5434 N N . SER B 1 225 ? -8.773 -5.074 -1.077 1 98.19 225 SER B N 1
ATOM 5435 C CA . SER B 1 225 ? -9.695 -5.281 -2.189 1 98.19 225 SER B CA 1
ATOM 5436 C C . SER B 1 225 ? -9.586 -6.703 -2.736 1 98.19 225 SER B C 1
ATOM 5438 O O . SER B 1 225 ? -10.602 -7.332 -3.045 1 98.19 225 SER B O 1
ATOM 5440 N N . PHE B 1 226 ? -8.398 -7.172 -2.818 1 98.5 226 PHE B N 1
ATOM 5441 C CA . PHE B 1 226 ? -8.148 -8.5 -3.361 1 98.5 226 PHE B CA 1
ATOM 5442 C C . PHE B 1 226 ? -8.844 -9.57 -2.529 1 98.5 226 PHE B C 1
ATOM 5444 O O . PHE B 1 226 ? -9.516 -10.445 -3.074 1 98.5 226 PHE B O 1
ATOM 5451 N N . ASN B 1 227 ? -8.75 -9.445 -1.211 1 98.5 227 ASN B N 1
ATOM 5452 C CA . ASN B 1 227 ? -9.289 -10.461 -0.311 1 98.5 227 ASN B CA 1
ATOM 5453 C C . ASN B 1 227 ? -10.797 -10.297 -0.128 1 98.5 227 ASN B C 1
ATOM 5455 O O . ASN B 1 227 ? -11.469 -11.195 0.377 1 98.5 227 ASN B O 1
ATOM 5459 N N . SER B 1 228 ? -11.43 -9.156 -0.517 1 97.81 228 SER B N 1
ATOM 5460 C CA . SER B 1 228 ? -12.828 -8.906 -0.192 1 97.81 228 SER B CA 1
ATOM 5461 C C . SER B 1 228 ? -13.688 -8.836 -1.452 1 97.81 228 SER B C 1
ATOM 5463 O O . SER B 1 228 ? -14.914 -8.812 -1.372 1 97.81 228 SER B O 1
ATOM 5465 N N . ALA B 1 229 ? -13.078 -8.875 -2.613 1 96.06 229 ALA B N 1
ATOM 5466 C CA . ALA B 1 229 ? -13.742 -8.523 -3.865 1 96.06 229 ALA B CA 1
ATOM 5467 C C . ALA B 1 229 ? -14.945 -9.422 -4.125 1 96.06 229 ALA B C 1
ATOM 5469 O O . ALA B 1 229 ? -15.961 -8.977 -4.664 1 96.06 229 ALA B O 1
ATOM 5470 N N . LEU B 1 230 ? -14.883 -10.68 -3.699 1 94.62 230 LEU B N 1
ATOM 5471 C CA . LEU B 1 230 ? -15.953 -11.609 -4.039 1 94.62 230 LEU B CA 1
ATOM 5472 C C . LEU B 1 230 ? -16.719 -12.031 -2.793 1 94.62 230 LEU B C 1
ATOM 5474 O O . LEU B 1 230 ? -17.516 -12.977 -2.834 1 94.62 230 LEU B O 1
ATOM 5478 N N . ALA B 1 231 ? -16.438 -11.32 -1.701 1 93.06 231 ALA B N 1
ATOM 5479 C CA . ALA B 1 231 ? -17.094 -11.68 -0.442 1 93.06 231 ALA B CA 1
ATOM 5480 C C . ALA B 1 231 ? -18.547 -11.211 -0.418 1 93.06 231 ALA B C 1
ATOM 5482 O O . ALA B 1 231 ? -18.828 -10.055 -0.734 1 93.06 231 ALA B O 1
ATOM 5483 N N . ILE B 1 232 ? -19.406 -12.094 -0.103 1 88.94 232 ILE B N 1
ATOM 5484 C CA . ILE B 1 232 ? -20.828 -11.836 0.105 1 88.94 232 ILE B CA 1
ATOM 5485 C C . ILE B 1 232 ? -21.297 -12.508 1.393 1 88.94 232 ILE B C 1
ATOM 5487 O O . ILE B 1 232 ? -20.797 -13.57 1.763 1 88.94 232 ILE B O 1
ATOM 5491 N N . PRO B 1 233 ? -22.312 -11.883 2.129 1 89.12 233 PRO B N 1
ATOM 5492 C CA . PRO B 1 233 ? -22.953 -10.586 1.913 1 89.12 233 PRO B CA 1
ATOM 5493 C C . PRO B 1 233 ? -22.062 -9.406 2.299 1 89.12 233 PRO B C 1
ATOM 5495 O O . PRO B 1 233 ? -20.844 -9.562 2.408 1 89.12 233 PRO B O 1
ATOM 5498 N N . GLU B 1 234 ? -22.594 -8.203 2.418 1 90.19 234 GLU B N 1
ATOM 5499 C CA . GLU B 1 234 ? -21.844 -6.969 2.578 1 90.19 234 GLU B CA 1
ATOM 5500 C C . GLU B 1 234 ? -21.062 -6.969 3.893 1 90.19 234 GLU B C 1
ATOM 5502 O O . GLU B 1 234 ? -19.953 -6.43 3.965 1 90.19 234 GLU B O 1
ATOM 5507 N N . ASP B 1 235 ? -21.609 -7.504 4.934 1 91.19 235 ASP B N 1
ATOM 5508 C CA . ASP B 1 235 ? -20.891 -7.578 6.203 1 91.19 235 ASP B CA 1
ATOM 5509 C C . ASP B 1 235 ? -19.625 -8.406 6.062 1 91.19 235 ASP B C 1
ATOM 5511 O O . ASP B 1 235 ? -18.578 -8.055 6.629 1 91.19 235 ASP B O 1
ATOM 5515 N N . SER B 1 236 ? -19.703 -9.523 5.309 1 92.56 236 SER B N 1
ATOM 5516 C CA . SER B 1 236 ? -18.547 -10.367 5.039 1 92.56 236 SER B CA 1
ATOM 5517 C C . SER B 1 236 ? -17.469 -9.594 4.281 1 92.56 236 SER B C 1
ATOM 5519 O O . SER B 1 236 ? -16.281 -9.742 4.57 1 92.56 236 SER B O 1
ATOM 5521 N N . ARG B 1 237 ? -17.891 -8.852 3.344 1 94.06 237 ARG B N 1
ATOM 5522 C CA . ARG B 1 237 ? -16.953 -8.039 2.564 1 94.06 237 ARG B CA 1
ATOM 5523 C C . ARG B 1 237 ? -16.25 -7.008 3.443 1 94.06 237 ARG B C 1
ATOM 5525 O O . ARG B 1 237 ? -15.031 -6.863 3.387 1 94.06 237 ARG B O 1
ATOM 5532 N N . HIS B 1 238 ? -17.062 -6.312 4.23 1 95.06 238 HIS B N 1
ATOM 5533 C CA . HIS B 1 238 ? -16.516 -5.309 5.145 1 95.06 238 HIS B CA 1
ATOM 5534 C C . HIS B 1 238 ? -15.508 -5.926 6.109 1 95.06 238 HIS B C 1
ATOM 5536 O O . HIS B 1 238 ? -14.43 -5.371 6.316 1 95.06 238 HIS B O 1
ATOM 5542 N N . ARG B 1 239 ? -15.828 -7.051 6.656 1 94.94 239 ARG B N 1
ATOM 5543 C CA . ARG B 1 239 ? -14.953 -7.75 7.598 1 94.94 239 ARG B CA 1
ATOM 5544 C C . ARG B 1 239 ? -13.656 -8.18 6.926 1 94.94 239 ARG B C 1
ATOM 5546 O O . ARG B 1 239 ? -12.586 -8.094 7.523 1 94.94 239 ARG B O 1
ATOM 5553 N N . ALA B 1 240 ? -13.75 -8.68 5.711 1 97.56 240 ALA B N 1
ATOM 5554 C CA . ALA B 1 240 ? -12.555 -9.094 4.973 1 97.56 240 ALA B CA 1
ATOM 5555 C C . ALA B 1 240 ? -11.609 -7.922 4.758 1 97.56 240 ALA B C 1
ATOM 5557 O O . ALA B 1 240 ? -10.383 -8.086 4.836 1 97.56 240 ALA B O 1
ATOM 5558 N N . ILE B 1 241 ? -12.156 -6.754 4.492 1 97.94 241 ILE B N 1
ATOM 5559 C CA . ILE B 1 241 ? -11.359 -5.547 4.312 1 97.94 241 ILE B CA 1
ATOM 5560 C C . ILE B 1 241 ? -10.617 -5.223 5.605 1 97.94 241 ILE B C 1
ATOM 5562 O O . ILE B 1 241 ? -9.398 -5.031 5.598 1 97.94 241 ILE B O 1
ATOM 5566 N N . LEU B 1 242 ? -11.352 -5.223 6.727 1 98.25 242 LEU B N 1
ATOM 5567 C CA . LEU B 1 242 ? -10.781 -4.852 8.023 1 98.25 242 LEU B CA 1
ATOM 5568 C C . LEU B 1 242 ? -9.711 -5.848 8.445 1 98.25 242 LEU B C 1
ATOM 5570 O O . LEU B 1 242 ? -8.625 -5.453 8.867 1 98.25 242 LEU B O 1
ATOM 5574 N N . ASN B 1 243 ? -9.992 -7.125 8.305 1 98.62 243 ASN B N 1
ATOM 5575 C CA . ASN B 1 243 ? -9.062 -8.172 8.703 1 98.62 243 ASN B CA 1
ATOM 5576 C C . ASN B 1 243 ? -7.773 -8.117 7.883 1 98.62 243 ASN B C 1
ATOM 5578 O O . ASN B 1 243 ? -6.68 -8.266 8.43 1 98.62 243 ASN B O 1
ATOM 5582 N N . THR B 1 244 ? -7.926 -7.93 6.578 1 98.75 244 THR B N 1
ATOM 5583 C CA . THR B 1 244 ? -6.758 -7.898 5.703 1 98.75 244 THR B CA 1
ATOM 5584 C C . THR B 1 244 ? -5.871 -6.699 6.027 1 98.75 244 THR B C 1
ATOM 5586 O O . THR B 1 244 ? -4.648 -6.824 6.105 1 98.75 244 THR B O 1
ATOM 5589 N N . TYR B 1 245 ? -6.512 -5.543 6.254 1 98.5 245 TYR B N 1
ATOM 5590 C CA . TYR B 1 245 ? -5.805 -4.309 6.582 1 98.5 245 TYR B CA 1
ATOM 5591 C C . TYR B 1 245 ? -4.984 -4.473 7.852 1 98.5 245 TYR B C 1
ATOM 5593 O O . TYR B 1 245 ? -3.799 -4.129 7.883 1 98.5 245 TYR B O 1
ATOM 5601 N N . LEU B 1 246 ? -5.551 -5.043 8.867 1 98.56 246 LEU B N 1
ATOM 5602 C CA . LEU B 1 246 ? -4.879 -5.219 10.148 1 98.56 246 LEU B CA 1
ATOM 5603 C C . LEU B 1 246 ? -3.781 -6.273 10.055 1 98.56 246 LEU B C 1
ATOM 5605 O O . LEU B 1 246 ? -2.707 -6.113 10.641 1 98.56 246 LEU B O 1
ATOM 5609 N N . ALA B 1 247 ? -4.047 -7.336 9.328 1 98.81 247 ALA B N 1
ATOM 5610 C CA . ALA B 1 247 ? -3.037 -8.375 9.133 1 98.81 247 ALA B CA 1
ATOM 5611 C C . ALA B 1 247 ? -1.801 -7.809 8.438 1 98.81 247 ALA B C 1
ATOM 5613 O O . ALA B 1 247 ? -0.671 -8.164 8.781 1 98.81 247 ALA B O 1
ATOM 5614 N N . LEU B 1 248 ? -2.018 -6.945 7.465 1 98.75 248 LEU B N 1
ATOM 5615 C CA . LEU B 1 248 ? -0.905 -6.344 6.738 1 98.75 248 LEU B CA 1
ATOM 5616 C C . LEU B 1 248 ? -0.076 -5.449 7.652 1 98.75 248 LEU B C 1
ATOM 5618 O O . LEU B 1 248 ? 1.153 -5.43 7.562 1 98.75 248 LEU B O 1
ATOM 5622 N N . CYS B 1 249 ? -0.704 -4.73 8.547 1 98.56 249 CYS B N 1
ATOM 5623 C CA . CYS B 1 249 ? 0.005 -3.857 9.469 1 98.56 249 CYS B CA 1
ATOM 5624 C C . CYS B 1 249 ? 0.938 -4.66 10.375 1 98.56 249 CYS B C 1
ATOM 5626 O O . CYS B 1 249 ? 2.123 -4.344 10.484 1 98.56 249 CYS B O 1
ATOM 5628 N N . SER B 1 250 ? 0.403 -5.695 10.969 1 98.56 250 SER B N 1
ATOM 5629 C CA . SER B 1 250 ? 1.229 -6.488 11.875 1 98.56 250 SER B CA 1
ATOM 5630 C C . SER B 1 250 ? 2.285 -7.281 11.109 1 98.56 250 SER B C 1
ATOM 5632 O O . SER B 1 250 ? 3.391 -7.496 11.609 1 98.56 250 SER B O 1
ATOM 5634 N N . SER B 1 251 ? 1.908 -7.73 9.93 1 98.69 251 SER B N 1
ATOM 5635 C CA . SER B 1 251 ? 2.883 -8.422 9.086 1 98.69 251 SER B CA 1
ATOM 5636 C C . SER B 1 251 ? 4.09 -7.531 8.797 1 98.69 251 SER B C 1
ATOM 5638 O O . SER B 1 251 ? 5.23 -8 8.805 1 98.69 251 SER B O 1
ATOM 5640 N N . THR B 1 252 ? 3.85 -6.285 8.562 1 98.62 252 THR B N 1
ATOM 5641 C CA . THR B 1 252 ? 4.914 -5.336 8.266 1 98.62 252 THR B CA 1
ATOM 5642 C C . THR B 1 252 ? 5.848 -5.172 9.461 1 98.62 252 THR B C 1
ATOM 5644 O O . THR B 1 252 ? 7.062 -5.328 9.336 1 98.62 252 THR B O 1
ATOM 5647 N N . ILE B 1 253 ? 5.316 -4.965 10.617 1 98.06 253 ILE B N 1
ATOM 5648 C CA . ILE B 1 253 ? 6.129 -4.781 11.812 1 98.06 253 ILE B CA 1
ATOM 5649 C C . ILE B 1 253 ? 6.938 -6.047 12.086 1 98.06 253 ILE B C 1
ATOM 5651 O O . ILE B 1 253 ? 8.141 -5.98 12.352 1 98.06 253 ILE B O 1
ATOM 5655 N N . CYS B 1 254 ? 6.293 -7.164 11.969 1 98 254 CYS B N 1
ATOM 5656 C CA . CYS B 1 254 ? 6.941 -8.438 12.258 1 98 254 CYS B CA 1
ATOM 5657 C C . CYS B 1 254 ? 8.016 -8.75 11.219 1 98 254 CYS B C 1
ATOM 5659 O O . CYS B 1 254 ? 9.039 -9.352 11.539 1 98 254 CYS B O 1
ATOM 5661 N N . THR B 1 255 ? 7.766 -8.406 9.977 1 98.06 255 THR B N 1
ATOM 5662 C CA . THR B 1 255 ? 8.781 -8.594 8.945 1 98.06 255 THR B CA 1
ATOM 5663 C C . THR B 1 255 ? 10.062 -7.84 9.305 1 98.06 255 THR B C 1
ATOM 5665 O O . THR B 1 255 ? 11.156 -8.406 9.258 1 98.06 255 THR B O 1
ATOM 5668 N N . PHE B 1 256 ? 9.93 -6.551 9.703 1 97.19 256 PHE B N 1
ATOM 5669 C CA . PHE B 1 256 ? 11.094 -5.77 10.094 1 97.19 256 PHE B CA 1
ATOM 5670 C C . PHE B 1 256 ? 11.789 -6.391 11.297 1 97.19 256 PHE B C 1
ATOM 5672 O O . PHE B 1 256 ? 13.016 -6.473 11.344 1 97.19 256 PHE B O 1
ATOM 5679 N N . LEU B 1 257 ? 11.008 -6.867 12.219 1 96.44 257 LEU B N 1
ATOM 5680 C CA . LEU B 1 257 ? 11.508 -7.449 13.453 1 96.44 257 LEU B CA 1
ATOM 5681 C C . LEU B 1 257 ? 12.344 -8.695 13.172 1 96.44 257 LEU B C 1
ATOM 5683 O O . LEU B 1 257 ? 13.5 -8.781 13.586 1 96.44 257 LEU B O 1
ATOM 5687 N N . ILE B 1 258 ? 11.82 -9.602 12.398 1 96.06 258 ILE B N 1
ATOM 5688 C CA . ILE B 1 258 ? 12.477 -10.883 12.164 1 96.06 258 ILE B CA 1
ATOM 5689 C C . ILE B 1 258 ? 13.641 -10.703 11.188 1 96.06 258 ILE B C 1
ATOM 5691 O O . ILE B 1 258 ? 14.672 -11.359 11.32 1 96.06 258 ILE B O 1
ATOM 5695 N N . SER B 1 259 ? 13.406 -9.828 10.219 1 94.31 259 SER B N 1
ATOM 5696 C CA . SER B 1 259 ? 14.469 -9.547 9.266 1 94.31 259 SER B CA 1
ATOM 5697 C C . SER B 1 259 ? 15.734 -9.062 9.977 1 94.31 259 SER B C 1
ATOM 5699 O O . SER B 1 259 ? 16.828 -9.523 9.68 1 94.31 259 SER B O 1
ATOM 5701 N N . GLN B 1 260 ? 15.594 -8.117 10.898 1 93.56 260 GLN B N 1
ATOM 5702 C CA . GLN B 1 260 ? 16.734 -7.578 11.641 1 93.56 260 GLN B CA 1
ATOM 5703 C C . GLN B 1 260 ? 17.359 -8.641 12.539 1 93.56 260 GLN B C 1
ATOM 5705 O O . GLN B 1 260 ? 18.578 -8.719 12.656 1 93.56 260 GLN B O 1
ATOM 5710 N N . LEU B 1 261 ? 16.578 -9.5 13.148 1 91.94 261 LEU B N 1
ATOM 5711 C CA . LEU B 1 261 ? 17.047 -10.539 14.062 1 91.94 261 LEU B CA 1
ATOM 5712 C C . LEU B 1 261 ? 17.906 -11.562 13.328 1 91.94 261 LEU B C 1
ATOM 5714 O O . LEU B 1 261 ? 18.906 -12.062 13.867 1 91.94 261 LEU B O 1
ATOM 5718 N N . LEU B 1 262 ? 17.562 -11.859 12.156 1 90 262 LEU B N 1
ATOM 5719 C CA . LEU B 1 262 ? 18.234 -12.898 11.398 1 90 262 LEU B CA 1
ATOM 5720 C C . LEU B 1 262 ? 19.531 -12.375 10.797 1 90 262 LEU B C 1
ATOM 5722 O O . LEU B 1 262 ? 20.406 -13.156 10.391 1 90 262 LEU B O 1
ATOM 5726 N N . ASP B 1 263 ? 19.656 -11.039 10.719 1 85.81 263 ASP B N 1
ATOM 5727 C CA . ASP B 1 263 ? 20.875 -10.438 10.188 1 85.81 263 ASP B CA 1
ATOM 5728 C C . ASP B 1 263 ? 21.891 -10.164 11.305 1 85.81 263 ASP B C 1
ATOM 5730 O O . ASP B 1 263 ? 22.703 -9.25 11.195 1 85.81 263 ASP B O 1
ATOM 5734 N N . HIS B 1 264 ? 22 -10.852 12.312 1 79.5 264 HIS B N 1
ATOM 5735 C CA . HIS B 1 264 ? 22.828 -10.602 13.484 1 79.5 264 HIS B CA 1
ATOM 5736 C C . HIS B 1 264 ? 24.312 -10.633 13.117 1 79.5 264 HIS B C 1
ATOM 5738 O O . HIS B 1 264 ? 25.125 -9.953 13.75 1 79.5 264 HIS B O 1
ATOM 5744 N N . GLU B 1 265 ? 24.594 -11.219 12.016 1 72.31 265 GLU B N 1
ATOM 5745 C CA . GLU B 1 265 ? 25.984 -11.32 11.586 1 72.31 265 GLU B CA 1
ATOM 5746 C C . GLU B 1 265 ? 26.406 -10.086 10.789 1 72.31 265 GLU B C 1
ATOM 5748 O O . GLU B 1 265 ? 27.594 -9.812 10.633 1 72.31 265 GLU B O 1
ATOM 5753 N N . HIS B 1 266 ? 25.391 -9.422 10.281 1 75.5 266 HIS B N 1
ATOM 5754 C CA . HIS B 1 266 ? 25.703 -8.297 9.414 1 75.5 266 HIS B CA 1
ATOM 5755 C C . HIS B 1 266 ? 25.125 -7 9.977 1 75.5 266 HIS B C 1
ATOM 5757 O O . HIS B 1 266 ? 24.469 -6.246 9.25 1 75.5 266 HIS B O 1
ATOM 5763 N N . LYS B 1 267 ? 25.312 -6.766 11.258 1 78.88 267 LYS B N 1
ATOM 5764 C CA . LYS B 1 267 ? 25.062 -5.484 11.922 1 78.88 267 LYS B CA 1
ATOM 5765 C C . LYS B 1 267 ? 23.578 -5.234 12.109 1 78.88 267 LYS B C 1
ATOM 5767 O O . LYS B 1 267 ? 23.125 -4.086 12.117 1 78.88 267 LYS B O 1
ATOM 5772 N N . TYR B 1 268 ? 22.75 -6.293 11.93 1 87.06 268 TYR B N 1
ATOM 5773 C CA . TYR B 1 268 ? 21.328 -6.199 12.258 1 87.06 268 TYR B CA 1
ATOM 5774 C C . TYR B 1 268 ? 20.609 -5.23 11.32 1 87.06 268 TYR B C 1
ATOM 5776 O O . TYR B 1 268 ? 19.859 -4.371 11.773 1 87.06 268 TYR B O 1
ATOM 5784 N N . ARG B 1 269 ? 20.922 -5.402 10.016 1 90.62 269 ARG B N 1
ATOM 5785 C CA . ARG B 1 269 ? 20.297 -4.566 9.008 1 90.62 269 ARG B CA 1
ATOM 5786 C C . ARG B 1 269 ? 19.031 -5.234 8.453 1 90.62 269 ARG B C 1
ATOM 5788 O O . ARG B 1 269 ? 18.797 -6.418 8.703 1 90.62 269 ARG B O 1
ATOM 5795 N N . PHE B 1 270 ? 18.203 -4.391 7.816 1 93.62 270 PHE B N 1
ATOM 5796 C CA . PHE B 1 270 ? 17.016 -4.906 7.145 1 93.62 270 PHE B CA 1
ATOM 5797 C C . PHE B 1 270 ? 17.375 -5.414 5.75 1 93.62 270 PHE B C 1
ATOM 5799 O O . PHE B 1 270 ? 18.094 -4.754 5.004 1 93.62 270 PHE B O 1
ATOM 5806 N N . SER B 1 271 ? 16.875 -6.594 5.426 1 92.12 271 SER B N 1
ATOM 5807 C CA . SER B 1 271 ? 17.031 -7.133 4.078 1 92.12 271 SER B CA 1
ATOM 5808 C C . SER B 1 271 ? 15.938 -6.629 3.148 1 92.12 271 SER B C 1
ATOM 5810 O O . SER B 1 271 ? 14.75 -6.754 3.457 1 92.12 271 SER B O 1
ATOM 5812 N N . MET B 1 272 ? 16.375 -6.129 2.037 1 90.44 272 MET B N 1
ATOM 5813 C CA . MET B 1 272 ? 15.391 -5.594 1.097 1 90.44 272 MET B CA 1
ATOM 5814 C C . MET B 1 272 ? 14.523 -6.707 0.518 1 90.44 272 MET B C 1
ATOM 5816 O O . MET B 1 272 ? 13.383 -6.473 0.127 1 90.44 272 MET B O 1
ATOM 5820 N N . ILE B 1 273 ? 15.07 -7.902 0.448 1 87.88 273 ILE B N 1
ATOM 5821 C CA . ILE B 1 273 ? 14.281 -9.039 -0.015 1 87.88 273 ILE B CA 1
ATOM 5822 C C . ILE B 1 273 ? 13.109 -9.273 0.936 1 87.88 273 ILE B C 1
ATOM 5824 O O . ILE B 1 273 ? 11.977 -9.492 0.495 1 87.88 273 ILE B O 1
ATOM 5828 N N . HIS B 1 274 ? 13.367 -9.156 2.238 1 93 274 HIS B N 1
ATOM 5829 C CA . HIS B 1 274 ? 12.305 -9.32 3.229 1 93 274 HIS B CA 1
ATOM 5830 C C . HIS B 1 274 ? 11.32 -8.156 3.186 1 93 274 HIS B C 1
ATOM 5832 O O . HIS B 1 274 ? 10.109 -8.375 3.143 1 93 274 HIS B O 1
ATOM 5838 N N . ILE B 1 275 ? 11.797 -6.984 3.105 1 93.56 275 ILE B N 1
ATOM 5839 C CA . ILE B 1 275 ? 10.977 -5.781 3.205 1 93.56 275 ILE B CA 1
ATOM 5840 C C . ILE B 1 275 ? 10.094 -5.656 1.971 1 93.56 275 ILE B C 1
ATOM 5842 O O . ILE B 1 275 ? 8.945 -5.211 2.066 1 93.56 275 ILE B O 1
ATOM 5846 N N . SER B 1 276 ? 10.562 -6.055 0.875 1 93.94 276 SER B N 1
ATOM 5847 C CA . SER B 1 276 ? 9.789 -5.895 -0.35 1 93.94 276 SER B CA 1
ATOM 5848 C C . SER B 1 276 ? 8.766 -7.016 -0.513 1 93.94 276 SER B C 1
ATOM 5850 O O . SER B 1 276 ? 7.828 -6.898 -1.3 1 93.94 276 SER B O 1
ATOM 5852 N N . ASN B 1 277 ? 8.898 -8.094 0.259 1 93.38 277 ASN B N 1
ATOM 5853 C CA . ASN B 1 277 ? 8.07 -9.25 -0.056 1 93.38 277 ASN B CA 1
ATOM 5854 C C . ASN B 1 277 ? 7.297 -9.734 1.165 1 93.38 277 ASN B C 1
ATOM 5856 O O . ASN B 1 277 ? 6.062 -9.781 1.143 1 93.38 277 ASN B O 1
ATOM 5860 N N . SER B 1 278 ? 7.945 -9.898 2.246 1 95.94 278 SER B N 1
ATOM 5861 C CA . SER B 1 278 ? 7.348 -10.578 3.389 1 95.94 278 SER B CA 1
ATOM 5862 C C . SER B 1 278 ? 6.344 -9.688 4.105 1 95.94 278 SER B C 1
ATOM 5864 O O . SER B 1 278 ? 5.516 -10.164 4.883 1 95.94 278 SER B O 1
ATOM 5866 N N . VAL B 1 279 ? 6.422 -8.406 3.865 1 97.94 279 VAL B N 1
ATOM 5867 C CA . VAL B 1 279 ? 5.445 -7.492 4.449 1 97.94 279 VAL B CA 1
ATOM 5868 C C . VAL B 1 279 ? 4.051 -7.816 3.92 1 97.94 279 VAL B C 1
ATOM 5870 O O . VAL B 1 279 ? 3.045 -7.48 4.551 1 97.94 279 VAL B O 1
ATOM 5873 N N . LEU B 1 280 ? 3.971 -8.492 2.779 1 98.31 280 LEU B N 1
ATOM 5874 C CA . LEU B 1 280 ? 2.709 -8.812 2.125 1 98.31 280 LEU B CA 1
ATOM 5875 C C . LEU B 1 280 ? 2.176 -10.156 2.609 1 98.31 280 LEU B C 1
ATOM 5877 O O . LEU B 1 280 ? 1.021 -10.508 2.348 1 98.31 280 LEU B O 1
ATOM 5881 N N . ALA B 1 281 ? 2.973 -10.914 3.35 1 98.62 281 ALA B N 1
ATOM 5882 C CA . ALA B 1 281 ? 2.662 -12.297 3.703 1 98.62 281 ALA B CA 1
ATOM 5883 C C . ALA B 1 281 ? 1.421 -12.375 4.586 1 98.62 281 ALA B C 1
ATOM 5885 O O . ALA B 1 281 ? 0.658 -13.336 4.516 1 98.62 281 ALA B O 1
ATOM 5886 N N . GLY B 1 282 ? 1.239 -11.398 5.398 1 98.62 282 GLY B N 1
ATOM 5887 C CA . GLY B 1 282 ? 0.047 -11.375 6.23 1 98.62 282 GLY B CA 1
ATOM 5888 C C . GLY B 1 282 ? -1.24 -11.336 5.43 1 98.62 282 GLY B C 1
ATOM 5889 O O . GLY B 1 282 ? -2.244 -11.93 5.828 1 98.62 282 GLY B O 1
ATOM 5890 N N . GLY B 1 283 ? -1.246 -10.555 4.316 1 98.5 283 GLY B N 1
ATOM 5891 C CA . GLY B 1 283 ? -2.404 -10.516 3.438 1 98.5 283 GLY B CA 1
ATOM 5892 C C . GLY B 1 283 ? -2.729 -11.852 2.809 1 98.5 283 GLY B C 1
ATOM 5893 O O . GLY B 1 283 ? -3.898 -12.188 2.615 1 98.5 283 GLY B O 1
ATOM 5894 N N . ILE B 1 284 ? -1.671 -12.641 2.498 1 98.69 284 ILE B N 1
ATOM 5895 C CA . ILE B 1 284 ? -1.852 -13.969 1.936 1 98.69 284 ILE B CA 1
ATOM 5896 C C . ILE B 1 284 ? -2.336 -14.93 3.021 1 98.69 284 ILE B C 1
ATOM 5898 O O . ILE B 1 284 ? -3.299 -15.672 2.818 1 98.69 284 ILE B O 1
ATOM 5902 N N . ALA B 1 285 ? -1.797 -14.828 4.191 1 98.81 285 ALA B N 1
ATOM 5903 C CA . ALA B 1 285 ? -2.088 -15.758 5.277 1 98.81 285 ALA B CA 1
ATOM 5904 C C . ALA B 1 285 ? -3.537 -15.633 5.738 1 98.81 285 ALA B C 1
ATOM 5906 O O . ALA B 1 285 ? -4.168 -16.625 6.109 1 98.81 285 ALA B O 1
ATOM 5907 N N . ILE B 1 286 ? -4.043 -14.469 5.707 1 98.75 286 ILE B N 1
ATOM 5908 C CA . ILE B 1 286 ? -5.383 -14.258 6.234 1 98.75 286 ILE B CA 1
ATOM 5909 C C . ILE B 1 286 ? -6.418 -14.492 5.137 1 98.75 286 ILE B C 1
ATOM 5911 O O . ILE B 1 286 ? -7.617 -14.57 5.41 1 98.75 286 ILE B O 1
ATOM 5915 N N . GLY B 1 287 ? -6.012 -14.68 3.904 1 98.5 287 GLY B N 1
ATOM 5916 C CA . GLY B 1 287 ? -6.883 -14.664 2.74 1 98.5 287 GLY B CA 1
ATOM 5917 C C . GLY B 1 287 ? -7.98 -15.711 2.805 1 98.5 287 GLY B C 1
ATOM 5918 O O . GLY B 1 287 ? -9.141 -15.422 2.482 1 98.5 287 GLY B O 1
ATOM 5919 N N . THR B 1 288 ? -7.715 -16.891 3.277 1 98.31 288 THR B N 1
ATOM 5920 C CA . THR B 1 288 ? -8.68 -17.984 3.316 1 98.31 288 THR B CA 1
ATOM 5921 C C . THR B 1 288 ? -9.766 -17.703 4.355 1 98.31 288 THR B C 1
ATOM 5923 O O . THR B 1 288 ? -10.922 -18.094 4.172 1 98.31 288 THR B O 1
ATOM 5926 N N . VAL B 1 289 ? -9.406 -16.969 5.375 1 97.88 289 VAL B N 1
ATOM 5927 C CA . VAL B 1 289 ? -10.336 -16.797 6.484 1 97.88 289 VAL B CA 1
ATOM 5928 C C . VAL B 1 289 ? -10.641 -15.305 6.68 1 97.88 289 VAL B C 1
ATOM 5930 O O . VAL B 1 289 ? -11.055 -14.883 7.762 1 97.88 289 VAL B O 1
ATOM 5933 N N . ALA B 1 290 ? -10.375 -14.5 5.688 1 97.94 290 ALA B N 1
ATOM 5934 C CA . ALA B 1 290 ? -10.469 -13.047 5.805 1 97.94 290 ALA B CA 1
ATOM 5935 C C . ALA B 1 290 ? -11.891 -12.617 6.168 1 97.94 290 ALA B C 1
ATOM 5937 O O . ALA B 1 290 ? -12.086 -11.602 6.836 1 97.94 290 ALA B O 1
ATOM 5938 N N . ASN B 1 291 ? -12.922 -13.391 5.797 1 95.19 291 ASN B N 1
ATOM 5939 C CA . ASN B 1 291 ? -14.305 -12.977 6.02 1 95.19 291 ASN B CA 1
ATOM 5940 C C . ASN B 1 291 ? -14.922 -13.703 7.211 1 95.19 291 ASN B C 1
ATOM 5942 O O . ASN B 1 291 ? -16.109 -13.516 7.52 1 95.19 291 ASN B O 1
ATOM 5946 N N . ILE B 1 292 ? -14.188 -14.562 7.887 1 93.12 292 ILE B N 1
ATOM 5947 C CA . ILE B 1 292 ? -14.812 -15.359 8.93 1 93.12 292 ILE B CA 1
ATOM 5948 C C . ILE B 1 292 ? -14.328 -14.883 10.305 1 93.12 292 ILE B C 1
ATOM 5950 O O . ILE B 1 292 ? -15.039 -15.039 11.305 1 93.12 292 ILE B O 1
ATOM 5954 N N . ILE B 1 293 ? -13.203 -14.297 10.383 1 95 293 ILE B N 1
ATOM 5955 C CA . ILE B 1 293 ? -12.633 -13.844 11.648 1 95 293 ILE B CA 1
ATOM 5956 C C . ILE B 1 293 ? -13.43 -12.656 12.18 1 95 293 ILE B C 1
ATOM 5958 O O . ILE B 1 293 ? -13.594 -11.648 11.484 1 95 293 ILE B O 1
ATOM 5962 N N . LEU B 1 294 ? -13.82 -12.758 13.5 1 94.38 294 LEU B N 1
ATOM 5963 C CA . LEU B 1 294 ? -14.758 -11.781 14.031 1 94.38 294 LEU B CA 1
ATOM 5964 C C . LEU B 1 294 ? -14.047 -10.781 14.938 1 94.38 294 LEU B C 1
ATOM 5966 O O . LEU B 1 294 ? -14.633 -9.781 15.352 1 94.38 294 LEU B O 1
ATOM 5970 N N . GLU B 1 295 ? -12.734 -11.07 15.258 1 95.81 295 GLU B N 1
ATOM 5971 C CA . GLU B 1 295 ? -12.008 -10.219 16.188 1 95.81 295 GLU B CA 1
ATOM 5972 C C . GLU B 1 295 ? -10.711 -9.688 15.578 1 95.81 295 GLU B C 1
ATOM 5974 O O . GLU B 1 295 ? -9.961 -10.445 14.953 1 95.81 295 GLU B O 1
ATOM 5979 N N . PRO B 1 296 ? -10.445 -8.391 15.828 1 97.56 296 PRO B N 1
ATOM 5980 C CA . PRO B 1 296 ? -9.211 -7.797 15.305 1 97.56 296 PRO B CA 1
ATOM 5981 C C . PRO B 1 296 ? -7.953 -8.5 15.805 1 97.56 296 PRO B C 1
ATOM 5983 O O . PRO B 1 296 ? -6.957 -8.586 15.086 1 97.56 296 PRO B O 1
ATOM 5986 N N . PHE B 1 297 ? -8.008 -9.016 16.953 1 97.62 297 PHE B N 1
ATOM 5987 C CA . PHE B 1 297 ? -6.855 -9.664 17.562 1 97.62 297 PHE B CA 1
ATOM 5988 C C . PHE B 1 297 ? -6.344 -10.797 16.672 1 97.62 297 PHE B C 1
ATOM 5990 O O . PHE B 1 297 ? -5.137 -10.914 16.438 1 97.62 297 PHE B O 1
ATOM 5997 N N . TYR B 1 298 ? -7.203 -11.617 16.219 1 97.62 298 TYR B N 1
ATOM 5998 C CA . TYR B 1 298 ? -6.801 -12.766 15.414 1 97.62 298 TYR B CA 1
ATOM 5999 C C . TYR B 1 298 ? -6.215 -12.312 14.086 1 97.62 298 TYR B C 1
ATOM 6001 O O . TYR B 1 298 ? -5.301 -12.953 13.555 1 97.62 298 TYR B O 1
ATOM 6009 N N . ALA B 1 299 ? -6.793 -11.242 13.492 1 98.5 299 ALA B N 1
ATOM 6010 C CA . ALA B 1 299 ? -6.23 -10.711 12.25 1 98.5 299 ALA B CA 1
ATOM 6011 C C . ALA B 1 299 ? -4.777 -10.289 12.453 1 98.5 299 ALA B C 1
ATOM 6013 O O . ALA B 1 299 ? -3.914 -10.602 11.625 1 98.5 299 ALA B O 1
ATOM 6014 N N . LEU B 1 300 ? -4.488 -9.602 13.547 1 98.62 300 LEU B N 1
ATOM 6015 C CA . LEU B 1 300 ? -3.133 -9.156 13.852 1 98.62 300 LEU B CA 1
ATOM 6016 C C . LEU B 1 300 ? -2.201 -10.344 14.07 1 98.62 300 LEU B C 1
ATOM 6018 O O . LEU B 1 300 ? -1.062 -10.336 13.594 1 98.62 300 LEU B O 1
ATOM 6022 N N . LEU B 1 301 ? -2.672 -11.312 14.773 1 98.44 301 LEU B N 1
ATOM 6023 C CA . LEU B 1 301 ? -1.865 -12.492 15.055 1 98.44 301 LEU B CA 1
ATOM 6024 C C . LEU B 1 301 ? -1.508 -13.227 13.766 1 98.44 301 LEU B C 1
ATOM 6026 O O . LEU B 1 301 ? -0.365 -13.648 13.586 1 98.44 301 LEU B O 1
ATOM 6030 N N . ILE B 1 302 ? -2.479 -13.414 12.914 1 98.62 302 ILE B N 1
ATOM 6031 C CA . ILE B 1 302 ? -2.262 -14.109 11.648 1 98.62 302 ILE B CA 1
ATOM 6032 C C . ILE B 1 302 ? -1.261 -13.328 10.797 1 98.62 302 ILE B C 1
ATOM 6034 O O . ILE B 1 302 ? -0.425 -13.922 10.109 1 98.62 302 ILE B O 1
ATOM 6038 N N . GLY B 1 303 ? -1.354 -11.945 10.805 1 98.75 303 GLY B N 1
ATOM 6039 C CA . GLY B 1 303 ? -0.351 -11.148 10.125 1 98.75 303 GLY B CA 1
ATOM 6040 C C . GLY B 1 303 ? 1.06 -11.406 10.617 1 98.75 303 GLY B C 1
ATOM 6041 O O . GLY B 1 303 ? 1.986 -11.547 9.82 1 98.75 303 GLY B O 1
ATOM 6042 N N . CYS B 1 304 ? 1.205 -11.547 11.898 1 98.56 304 CYS B N 1
ATOM 6043 C CA . CYS B 1 304 ? 2.504 -11.852 12.484 1 98.56 304 CYS B CA 1
ATOM 6044 C C . CYS B 1 304 ? 3 -13.219 12.047 1 98.56 304 CYS B C 1
ATOM 6046 O O . CYS B 1 304 ? 4.168 -13.375 11.688 1 98.56 304 CYS B O 1
ATOM 6048 N N . LEU B 1 305 ? 2.111 -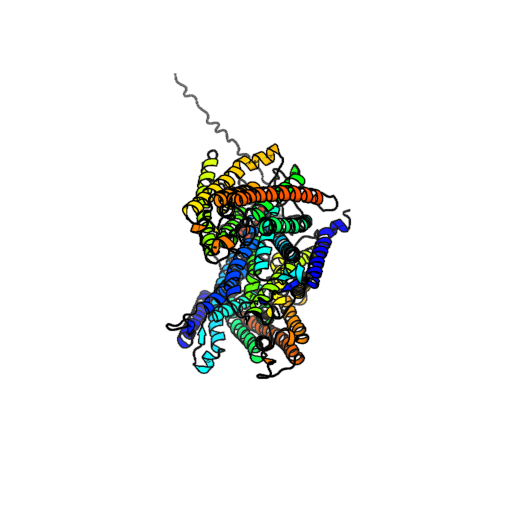14.188 12.047 1 98.56 305 LEU B N 1
ATOM 6049 C CA . LEU B 1 305 ? 2.475 -15.547 11.664 1 98.56 305 LEU B CA 1
ATOM 6050 C C . LEU B 1 305 ? 2.857 -15.609 10.188 1 98.56 305 LEU B C 1
ATOM 6052 O O . LEU B 1 305 ? 3.783 -16.328 9.812 1 98.56 305 LEU B O 1
ATOM 6056 N N . GLY B 1 306 ? 2.078 -14.898 9.359 1 98.62 306 GLY B N 1
ATOM 6057 C CA . GLY B 1 306 ? 2.424 -14.828 7.953 1 98.62 306 GLY B CA 1
ATOM 6058 C C . GLY B 1 306 ? 3.832 -14.32 7.707 1 98.62 306 GLY B C 1
ATOM 6059 O O . GLY B 1 306 ? 4.598 -14.93 6.957 1 98.62 306 GLY B O 1
ATOM 6060 N N . ALA B 1 307 ? 4.191 -13.227 8.406 1 98.5 307 ALA B N 1
ATOM 6061 C CA . ALA B 1 307 ? 5.539 -12.672 8.289 1 98.5 307 ALA B CA 1
ATOM 6062 C C . ALA B 1 307 ? 6.586 -13.672 8.781 1 98.5 307 ALA B C 1
ATOM 6064 O O . ALA B 1 307 ? 7.645 -13.82 8.164 1 98.5 307 ALA B O 1
ATOM 6065 N N . LEU B 1 308 ? 6.281 -14.336 9.844 1 97.75 308 LEU B N 1
ATOM 6066 C CA . LEU B 1 308 ? 7.207 -15.297 10.438 1 97.75 308 LEU B CA 1
ATOM 6067 C C . LEU B 1 308 ? 7.547 -16.406 9.445 1 97.75 308 LEU B C 1
ATOM 6069 O O . LEU B 1 308 ? 8.719 -16.688 9.195 1 97.75 308 LEU B O 1
ATOM 6073 N N . VAL B 1 309 ? 6.574 -17.016 8.82 1 97.81 309 VAL B N 1
ATOM 6074 C CA . VAL B 1 309 ? 6.809 -18.156 7.934 1 97.81 309 VAL B CA 1
ATOM 6075 C C . VAL B 1 309 ? 7.492 -17.672 6.652 1 97.81 309 VAL B C 1
ATOM 6077 O O . VAL B 1 309 ? 8.344 -18.375 6.098 1 97.81 309 VAL B O 1
ATOM 6080 N N . SER B 1 310 ? 7.109 -16.516 6.191 1 97.75 310 SER B N 1
ATOM 6081 C CA . SER B 1 310 ? 7.691 -15.992 4.957 1 97.75 310 SER B CA 1
ATOM 6082 C C . SER B 1 310 ? 9.164 -15.656 5.141 1 97.75 310 SER B C 1
ATOM 6084 O O . SER B 1 310 ? 10 -16.062 4.324 1 97.75 310 SER B O 1
ATOM 6086 N N . VAL B 1 311 ? 9.547 -14.938 6.219 1 97 311 VAL B N 1
ATOM 6087 C CA . VAL B 1 311 ? 10.922 -14.516 6.445 1 97 311 VAL B CA 1
ATOM 6088 C C . VAL B 1 311 ? 11.789 -15.734 6.75 1 97 311 VAL B C 1
ATOM 6090 O O . VAL B 1 311 ? 12.891 -15.867 6.211 1 97 311 VAL B O 1
ATOM 6093 N N . LEU B 1 312 ? 11.297 -16.656 7.562 1 95.19 312 LEU B N 1
ATOM 6094 C CA . LEU B 1 312 ? 12.055 -17.859 7.883 1 95.19 312 LEU B CA 1
ATOM 6095 C C . LEU B 1 312 ? 12.211 -18.75 6.652 1 95.19 312 LEU B C 1
ATOM 6097 O O . LEU B 1 312 ? 13.25 -19.391 6.473 1 95.19 312 LEU B O 1
ATOM 6101 N N . GLY B 1 313 ? 11.18 -18.812 5.871 1 94.69 313 GLY B N 1
ATOM 6102 C CA . GLY B 1 313 ? 11.273 -19.547 4.621 1 94.69 313 GLY B CA 1
ATOM 6103 C C . GLY B 1 313 ? 12.336 -19 3.684 1 94.69 313 GLY B C 1
ATOM 6104 O O . GLY B 1 313 ? 13.109 -19.766 3.104 1 94.69 313 GLY B O 1
ATOM 6105 N N . ASN B 1 314 ? 12.391 -17.719 3.562 1 91.75 314 ASN B N 1
ATOM 6106 C CA . ASN B 1 314 ? 13.375 -17.078 2.688 1 91.75 314 ASN B CA 1
ATOM 6107 C C . ASN B 1 314 ? 14.797 -17.266 3.219 1 91.75 314 ASN B C 1
ATOM 6109 O O . ASN B 1 314 ? 15.742 -17.359 2.441 1 91.75 314 ASN B O 1
ATOM 6113 N N . HIS B 1 315 ? 14.898 -17.281 4.492 1 89.94 315 HIS B N 1
ATOM 6114 C CA . HIS B 1 315 ? 16.219 -17.312 5.109 1 89.94 315 HIS B CA 1
ATOM 6115 C C . HIS B 1 315 ? 16.75 -18.734 5.227 1 89.94 315 HIS B C 1
ATOM 6117 O O . HIS B 1 315 ? 17.922 -18.984 4.996 1 89.94 315 HIS B O 1
ATOM 6123 N N . TYR B 1 316 ? 15.867 -19.734 5.547 1 90.56 316 TYR B N 1
ATOM 6124 C CA . TYR B 1 316 ? 16.344 -21.078 5.852 1 90.56 316 TYR B CA 1
ATOM 6125 C C . TYR B 1 316 ? 15.93 -22.062 4.766 1 90.56 316 TYR B C 1
ATOM 6127 O O . TYR B 1 316 ? 16.719 -22.906 4.348 1 90.56 316 TYR B O 1
ATOM 6135 N N . ILE B 1 317 ? 14.797 -21.984 4.258 1 90.56 317 ILE B N 1
ATOM 6136 C CA . ILE B 1 317 ? 14.234 -23.016 3.395 1 90.56 317 ILE B CA 1
ATOM 6137 C C . ILE B 1 317 ? 14.727 -22.812 1.962 1 90.56 317 ILE B C 1
ATOM 6139 O O . ILE B 1 317 ? 15.141 -23.766 1.297 1 90.56 317 ILE B O 1
ATOM 6143 N N . ARG B 1 318 ? 14.688 -21.594 1.511 1 88.44 318 ARG B N 1
ATOM 6144 C CA . ARG B 1 318 ? 15.047 -21.297 0.127 1 88.44 318 ARG B CA 1
ATOM 6145 C C . ARG B 1 318 ? 16.484 -21.719 -0.166 1 88.44 318 ARG B C 1
ATOM 6147 O O . ARG B 1 318 ? 16.75 -22.422 -1.14 1 88.44 318 ARG B O 1
ATOM 6154 N N . PRO B 1 319 ? 17.453 -21.406 0.708 1 87.75 319 PRO B N 1
ATOM 6155 C CA . PRO B 1 319 ? 18.828 -21.828 0.441 1 87.75 319 PRO B CA 1
ATOM 6156 C C . PRO B 1 319 ? 19 -23.344 0.506 1 87.75 319 PRO B C 1
ATOM 6158 O O . PRO B 1 319 ? 19.797 -23.922 -0.258 1 87.75 319 PRO B O 1
ATOM 6161 N N . ILE B 1 320 ? 18.297 -23.984 1.34 1 88.44 320 ILE B N 1
ATOM 6162 C CA . ILE B 1 320 ? 18.359 -25.453 1.442 1 88.44 320 ILE B CA 1
ATOM 6163 C C . ILE B 1 320 ? 17.781 -26.078 0.171 1 88.44 320 ILE B C 1
ATOM 6165 O O . ILE B 1 320 ? 18.312 -27.078 -0.324 1 88.44 320 ILE B O 1
ATOM 6169 N N . GLY B 1 321 ? 16.766 -25.469 -0.328 1 87.06 321 GLY B N 1
ATOM 6170 C CA . GLY B 1 321 ? 16.172 -25.938 -1.573 1 87.06 321 GLY B CA 1
ATOM 6171 C C . GLY B 1 321 ? 17.141 -25.891 -2.742 1 87.06 321 GLY B C 1
ATOM 6172 O O . GLY B 1 321 ? 17.188 -26.812 -3.555 1 87.06 321 GLY B O 1
ATOM 6173 N N . VAL B 1 322 ? 17.875 -24.844 -2.783 1 86 322 VAL B N 1
ATOM 6174 C CA . VAL B 1 322 ? 18.859 -24.703 -3.854 1 86 322 VAL B CA 1
ATOM 6175 C C . VAL B 1 322 ? 19.984 -25.734 -3.672 1 86 322 VAL B C 1
ATOM 6177 O O . VAL B 1 322 ? 20.328 -26.438 -4.613 1 86 322 VAL B O 1
ATOM 6180 N N . ARG B 1 323 ? 20.453 -25.922 -2.475 1 87.44 323 ARG B N 1
ATOM 6181 C CA . ARG B 1 323 ? 21.625 -26.734 -2.18 1 87.44 323 ARG B CA 1
ATOM 6182 C C . ARG B 1 323 ? 21.281 -28.219 -2.295 1 87.44 323 ARG B C 1
ATOM 6184 O O . ARG B 1 323 ? 22.047 -29 -2.871 1 87.44 323 ARG B O 1
ATOM 6191 N N . VAL B 1 324 ? 20.156 -28.562 -1.845 1 88.31 324 VAL B N 1
ATOM 6192 C CA . VAL B 1 324 ? 19.844 -29.984 -1.698 1 88.31 324 VAL B CA 1
ATOM 6193 C C . VAL B 1 324 ? 19.062 -30.469 -2.918 1 88.31 324 VAL B C 1
ATOM 6195 O O . VAL B 1 324 ? 19.266 -31.578 -3.396 1 88.31 324 VAL B O 1
ATOM 6198 N N . PHE B 1 325 ? 18.188 -29.594 -3.451 1 89.06 325 PHE B N 1
ATOM 6199 C CA . PHE B 1 325 ? 17.281 -30.078 -4.488 1 89.06 325 PHE B CA 1
ATOM 6200 C C . PHE B 1 325 ? 17.578 -29.406 -5.824 1 89.06 325 PHE B C 1
ATOM 6202 O O . PHE B 1 325 ? 16.969 -29.75 -6.844 1 89.06 325 PHE B O 1
ATOM 6209 N N . GLY B 1 326 ? 18.453 -28.469 -5.797 1 88.12 326 GLY B N 1
ATOM 6210 C CA . GLY B 1 326 ? 18.734 -27.734 -7.02 1 88.12 326 GLY B CA 1
ATOM 6211 C C . GLY B 1 326 ? 17.562 -26.906 -7.496 1 88.12 326 GLY B C 1
ATOM 6212 O O . GLY B 1 326 ? 17.328 -26.766 -8.703 1 88.12 326 GLY B O 1
ATOM 6213 N N . LEU B 1 327 ? 16.75 -26.516 -6.613 1 92.5 327 LEU B N 1
ATOM 6214 C CA . LEU B 1 327 ? 15.562 -25.703 -6.906 1 92.5 327 LEU B CA 1
ATOM 6215 C C . LEU B 1 327 ? 15.891 -24.219 -6.824 1 92.5 327 LEU B C 1
ATOM 6217 O O . LEU B 1 327 ? 16 -23.656 -5.73 1 92.5 327 LEU B O 1
ATOM 6221 N N . HIS B 1 328 ? 16.016 -23.609 -7.996 1 92.62 328 HIS B N 1
ATOM 6222 C CA . HIS B 1 328 ? 16.297 -22.172 -8.031 1 92.62 328 HIS B CA 1
ATOM 6223 C C . HIS B 1 328 ? 15.031 -21.359 -8.258 1 92.62 328 HIS B C 1
ATOM 6225 O O . HIS B 1 328 ? 14.547 -21.25 -9.383 1 92.62 328 HIS B O 1
ATOM 6231 N N . ASP B 1 329 ? 14.586 -20.797 -7.262 1 93.88 329 ASP B N 1
ATOM 6232 C CA . ASP B 1 329 ? 13.438 -19.906 -7.227 1 93.88 329 ASP B CA 1
ATOM 6233 C C . ASP B 1 329 ? 13.883 -18.438 -7.336 1 93.88 329 ASP B C 1
ATOM 6235 O O . ASP B 1 329 ? 14.281 -17.828 -6.34 1 93.88 329 ASP B O 1
ATOM 6239 N N . THR B 1 330 ? 13.781 -17.906 -8.555 1 93.12 330 THR B N 1
ATOM 6240 C CA . THR B 1 330 ? 14.383 -16.609 -8.844 1 93.12 330 THR B CA 1
ATOM 6241 C C . THR B 1 330 ? 13.883 -15.555 -7.859 1 93.12 330 THR B C 1
ATOM 6243 O O . THR B 1 330 ? 14.672 -14.805 -7.289 1 93.12 330 THR B O 1
ATOM 6246 N N . ARG B 1 331 ? 12.594 -15.453 -7.648 1 92.56 331 ARG B N 1
ATOM 6247 C CA . ARG B 1 331 ? 12.016 -14.398 -6.828 1 92.56 331 ARG B CA 1
ATOM 6248 C C . ARG B 1 331 ? 11.82 -14.867 -5.391 1 92.56 331 ARG B C 1
ATOM 6250 O O . ARG B 1 331 ? 11.617 -14.055 -4.488 1 92.56 331 ARG B O 1
ATOM 6257 N N . GLY B 1 332 ? 11.789 -16.141 -5.168 1 93.94 332 GLY B N 1
ATOM 6258 C CA . GLY B 1 332 ? 11.492 -16.672 -3.852 1 93.94 332 GLY B CA 1
ATOM 6259 C C . GLY B 1 332 ? 10.008 -16.844 -3.598 1 93.94 332 GLY B C 1
ATOM 6260 O O . GLY B 1 332 ? 9.523 -16.562 -2.5 1 93.94 332 GLY B O 1
ATOM 6261 N N . VAL B 1 333 ? 9.266 -17.297 -4.59 1 96.44 333 VAL B N 1
ATOM 6262 C CA . VAL B 1 333 ? 7.809 -17.375 -4.523 1 96.44 333 VAL B CA 1
ATOM 6263 C C . VAL B 1 333 ? 7.391 -18.422 -3.492 1 96.44 333 VAL B C 1
ATOM 6265 O O . VAL B 1 333 ? 6.324 -18.312 -2.883 1 96.44 333 VAL B O 1
ATOM 6268 N N . GLY B 1 334 ? 8.25 -19.469 -3.264 1 96.62 334 GLY B N 1
ATOM 6269 C CA . GLY B 1 334 ? 7.949 -20.453 -2.246 1 96.62 334 GLY B CA 1
ATOM 6270 C C . GLY B 1 334 ? 7.77 -19.859 -0.864 1 96.62 334 GLY B C 1
ATOM 6271 O O . GLY B 1 334 ? 6.844 -20.234 -0.138 1 96.62 334 GLY B O 1
ATOM 6272 N N . SER B 1 335 ? 8.586 -18.922 -0.532 1 96.06 335 SER B N 1
ATOM 6273 C CA . SER B 1 335 ? 8.57 -18.312 0.793 1 96.06 335 SER B CA 1
ATOM 6274 C C . SER B 1 335 ? 7.598 -17.141 0.854 1 96.06 335 SER B C 1
ATOM 6276 O O . SER B 1 335 ? 7.016 -16.875 1.906 1 96.06 335 SER B O 1
ATOM 6278 N N . ILE B 1 336 ? 7.426 -16.5 -0.218 1 95.38 336 ILE B N 1
ATOM 6279 C CA . ILE B 1 336 ? 6.645 -15.273 -0.235 1 95.38 336 ILE B CA 1
ATOM 6280 C C . ILE B 1 336 ? 5.164 -15.602 -0.402 1 95.38 336 ILE B C 1
ATOM 6282 O O . ILE B 1 336 ? 4.309 -14.961 0.212 1 95.38 336 ILE B O 1
ATOM 6286 N N . HIS B 1 337 ? 4.871 -16.594 -1.252 1 98.19 337 HIS B N 1
ATOM 6287 C CA . HIS B 1 337 ? 3.492 -16.953 -1.544 1 98.19 337 HIS B CA 1
ATOM 6288 C C . HIS B 1 337 ? 3.178 -18.359 -1.025 1 98.19 337 HIS B C 1
ATOM 6290 O O . HIS B 1 337 ? 2.127 -18.578 -0.419 1 98.19 337 HIS B O 1
ATOM 6296 N N . GLY B 1 338 ? 4.102 -19.312 -1.233 1 98.38 338 GLY B N 1
ATOM 6297 C CA . GLY B 1 338 ? 3.854 -20.719 -0.954 1 98.38 338 GLY B CA 1
ATOM 6298 C C . GLY B 1 338 ? 3.596 -21 0.515 1 98.38 338 GLY B C 1
ATOM 6299 O O . GLY B 1 338 ? 2.521 -21.484 0.882 1 98.38 338 GLY B O 1
ATOM 6300 N N . LEU B 1 339 ? 4.508 -20.641 1.317 1 98.25 339 LEU B N 1
ATOM 6301 C CA . LEU B 1 339 ? 4.41 -20.938 2.742 1 98.25 339 LEU B CA 1
ATOM 6302 C C . LEU B 1 339 ? 3.246 -20.188 3.375 1 98.25 339 LEU B C 1
ATOM 6304 O O . LEU B 1 339 ? 2.447 -20.766 4.109 1 98.25 339 LEU B O 1
ATOM 6308 N N . PRO B 1 340 ? 3.115 -18.875 3.15 1 98.69 340 PRO B N 1
ATOM 6309 C CA . PRO B 1 340 ? 1.919 -18.203 3.658 1 98.69 340 PRO B CA 1
ATOM 6310 C C . PRO B 1 340 ? 0.625 -18.797 3.117 1 98.69 340 PRO B C 1
ATOM 6312 O O . PRO B 1 340 ? -0.392 -18.812 3.814 1 98.69 340 PRO B O 1
ATOM 6315 N N . GLY B 1 341 ? 0.654 -19.281 1.851 1 98.69 341 GLY B N 1
ATOM 6316 C CA . GLY B 1 341 ? -0.498 -19.969 1.29 1 98.69 341 GLY B CA 1
ATOM 6317 C C . GLY B 1 341 ? -0.842 -21.25 2.023 1 98.69 341 GLY B C 1
ATOM 6318 O O . GLY B 1 341 ? -2.016 -21.531 2.275 1 98.69 341 GLY B O 1
ATOM 6319 N N . ILE B 1 342 ? 0.148 -22.016 2.346 1 98.69 342 ILE B N 1
ATOM 6320 C CA . ILE B 1 342 ? -0.052 -23.234 3.131 1 98.69 342 ILE B CA 1
ATOM 6321 C C . ILE B 1 342 ? -0.61 -22.859 4.504 1 98.69 342 ILE B C 1
ATOM 6323 O O . ILE B 1 342 ? -1.558 -23.5 4.984 1 98.69 342 ILE B O 1
ATOM 6327 N N . LEU B 1 343 ? -0.006 -21.844 5.117 1 98.75 343 LEU B N 1
ATOM 6328 C CA . LEU B 1 343 ? -0.504 -21.359 6.402 1 98.75 343 LEU B CA 1
ATOM 6329 C C . LEU B 1 343 ? -1.979 -20.984 6.309 1 98.75 343 LEU B C 1
ATOM 6331 O O . LEU B 1 343 ? -2.768 -21.328 7.195 1 98.75 343 LEU B O 1
ATOM 6335 N N . ALA B 1 344 ? -2.35 -20.328 5.289 1 98.81 344 ALA B N 1
ATOM 6336 C CA . ALA B 1 344 ? -3.742 -19.938 5.086 1 98.81 344 ALA B CA 1
ATOM 6337 C C . ALA B 1 344 ? -4.652 -21.156 5.023 1 98.81 344 ALA B C 1
ATOM 6339 O O . ALA B 1 344 ? -5.742 -21.156 5.598 1 98.81 344 ALA B O 1
ATOM 6340 N N . GLY B 1 345 ? -4.203 -22.234 4.262 1 98.5 345 GLY B N 1
ATOM 6341 C CA . GLY B 1 345 ? -4.969 -23.469 4.199 1 98.5 345 GLY B CA 1
ATOM 6342 C C . GLY B 1 345 ? -5.148 -24.125 5.551 1 98.5 345 GLY B C 1
ATOM 6343 O O . GLY B 1 345 ? -6.242 -24.578 5.883 1 98.5 345 GLY B O 1
ATOM 6344 N N . ILE B 1 346 ? -4.141 -24.109 6.328 1 98.69 346 ILE B N 1
ATOM 6345 C CA . ILE B 1 346 ? -4.191 -24.703 7.664 1 98.69 346 ILE B CA 1
ATOM 6346 C C . ILE B 1 346 ? -5.121 -23.875 8.547 1 98.69 346 ILE B C 1
ATOM 6348 O O . ILE B 1 346 ? -5.918 -24.438 9.312 1 98.69 346 ILE B O 1
ATOM 6352 N N . LEU B 1 347 ? -4.996 -22.578 8.461 1 98.5 347 LEU B N 1
ATOM 6353 C CA . LEU B 1 347 ? -5.883 -21.703 9.227 1 98.5 347 LEU B CA 1
ATOM 6354 C C . LEU B 1 347 ? -7.336 -21.891 8.805 1 98.5 347 LEU B C 1
ATOM 6356 O O . LEU B 1 347 ? -8.242 -21.781 9.633 1 98.5 347 LEU B O 1
ATOM 6360 N N . GLY B 1 348 ? -7.543 -22.188 7.469 1 97.69 348 GLY B N 1
ATOM 6361 C CA . GLY B 1 348 ? -8.875 -22.562 7.027 1 97.69 348 GLY B CA 1
ATOM 6362 C C . GLY B 1 348 ? -9.445 -23.75 7.773 1 97.69 348 GLY B C 1
ATOM 6363 O O . GLY B 1 348 ? -10.617 -23.75 8.172 1 97.69 348 GLY B O 1
ATOM 6364 N N . PHE B 1 349 ? -8.648 -24.75 7.988 1 97.94 349 PHE B N 1
ATOM 6365 C CA . PHE B 1 349 ? -9.039 -25.922 8.758 1 97.94 349 PHE B CA 1
ATOM 6366 C C . PHE B 1 349 ? -9.32 -25.562 10.211 1 97.94 349 PHE B C 1
ATOM 6368 O O . PHE B 1 349 ? -10.367 -25.906 10.75 1 97.94 349 PHE B O 1
ATOM 6375 N N . ILE B 1 350 ? -8.453 -24.781 10.836 1 97.75 350 ILE B N 1
ATOM 6376 C CA . ILE B 1 350 ? -8.531 -24.469 12.258 1 97.75 350 ILE B CA 1
ATOM 6377 C C . ILE B 1 350 ? -9.781 -23.625 12.531 1 97.75 350 ILE B C 1
ATOM 6379 O O . ILE B 1 350 ? -10.57 -23.953 13.414 1 97.75 350 ILE B O 1
ATOM 6383 N N . PHE B 1 351 ? -10.039 -22.562 11.773 1 96.25 351 PHE B N 1
ATOM 6384 C CA . PHE B 1 351 ? -11.141 -21.641 12.047 1 96.25 351 PHE B CA 1
ATOM 6385 C C . PHE B 1 351 ? -12.469 -22.266 11.641 1 96.25 351 PHE B C 1
ATOM 6387 O O . PHE B 1 351 ? -13.523 -21.891 12.172 1 96.25 351 PHE B O 1
ATOM 6394 N N . THR B 1 352 ? -12.43 -23.25 10.688 1 95.25 352 THR B N 1
ATOM 6395 C CA . THR B 1 352 ? -13.641 -24 10.398 1 95.25 352 THR B CA 1
ATOM 6396 C C . THR B 1 352 ? -13.961 -24.953 11.547 1 95.25 352 THR B C 1
ATOM 6398 O O . THR B 1 352 ? -15.125 -25.109 11.938 1 95.25 352 THR B O 1
ATOM 6401 N N . ALA B 1 353 ? -12.977 -25.547 12.141 1 95.25 353 ALA B N 1
ATOM 6402 C CA . ALA B 1 353 ? -13.156 -26.516 13.219 1 95.25 353 ALA B CA 1
ATOM 6403 C C . ALA B 1 353 ? -13.742 -25.844 14.461 1 95.25 353 ALA B C 1
ATOM 6405 O O . ALA B 1 353 ? -14.461 -26.484 15.234 1 95.25 353 ALA B O 1
ATOM 6406 N N . VAL B 1 354 ? -13.469 -24.547 14.625 1 92.81 354 VAL B N 1
ATOM 6407 C CA . VAL B 1 354 ? -13.953 -23.859 15.828 1 92.81 354 VAL B CA 1
ATOM 6408 C C . VAL B 1 354 ? -15.102 -22.922 15.461 1 92.81 354 VAL B C 1
ATOM 6410 O O . VAL B 1 354 ? -15.477 -22.047 16.25 1 92.81 354 VAL B O 1
ATOM 6413 N N . TYR B 1 355 ? -15.562 -23.094 14.289 1 88.44 355 TYR B N 1
ATOM 6414 C CA . TYR B 1 355 ? -16.641 -22.25 13.789 1 88.44 355 TYR B CA 1
ATOM 6415 C C . TYR B 1 355 ? -17.906 -22.422 14.625 1 88.44 355 TYR B C 1
ATOM 6417 O O . TYR B 1 355 ? -18.297 -23.547 14.945 1 88.44 355 TYR B O 1
ATOM 6425 N N . GLU B 1 356 ? -18.531 -21.312 15.055 1 87.38 356 GLU B N 1
ATOM 6426 C CA . GLU B 1 356 ? -19.781 -21.297 15.797 1 87.38 356 GLU B CA 1
ATOM 6427 C C . GLU B 1 356 ? -20.891 -20.625 14.992 1 87.38 356 GLU B C 1
ATOM 6429 O O . GLU B 1 356 ? -21.016 -19.391 15.008 1 87.38 356 GLU B O 1
ATOM 6434 N N . PRO B 1 357 ? -21.797 -21.422 14.445 1 83.69 357 PRO B N 1
ATOM 6435 C CA . PRO B 1 357 ? -22.844 -20.859 13.594 1 83.69 357 PRO B CA 1
ATOM 6436 C C . PRO B 1 357 ? -23.688 -19.812 14.312 1 83.69 357 PRO B C 1
ATOM 6438 O O . PRO B 1 357 ? -24.172 -18.859 13.672 1 83.69 357 PRO B O 1
ATOM 6441 N N . THR B 1 358 ? -23.875 -19.906 15.586 1 84.25 358 THR B N 1
ATOM 6442 C CA . THR B 1 358 ? -24.719 -18.984 16.344 1 84.25 358 THR B CA 1
ATOM 6443 C C . THR B 1 358 ? -24.125 -17.578 16.328 1 84.25 358 THR B C 1
ATOM 6445 O O . THR B 1 358 ? -24.859 -16.594 16.453 1 84.25 358 THR B O 1
ATOM 6448 N N . ARG B 1 359 ? -22.891 -17.484 16.094 1 86 359 ARG B N 1
ATOM 6449 C CA . ARG B 1 359 ? -22.234 -16.172 16.078 1 86 359 ARG B CA 1
ATOM 6450 C C . ARG B 1 359 ? -22.391 -15.484 14.734 1 86 359 ARG B C 1
ATOM 6452 O O . ARG B 1 359 ? -22.156 -14.281 14.617 1 86 359 ARG B O 1
ATOM 6459 N N . TYR B 1 360 ? -22.719 -16.188 13.711 1 83.38 360 TYR B N 1
ATOM 6460 C CA . TYR B 1 360 ? -22.797 -15.633 12.359 1 83.38 360 TYR B CA 1
ATOM 6461 C C . TYR B 1 360 ? -24.25 -15.492 11.914 1 83.38 360 TYR B C 1
ATOM 6463 O O . TYR B 1 360 ? -24.516 -14.883 10.875 1 83.38 360 TYR B O 1
ATOM 6471 N N . GLY B 1 361 ? -25.062 -15.836 12.711 1 70.12 361 GLY B N 1
ATOM 6472 C CA . GLY B 1 361 ? -26.469 -15.719 12.375 1 70.12 361 GLY B CA 1
ATOM 6473 C C . GLY B 1 361 ? -26.938 -16.781 11.398 1 70.12 361 GLY B C 1
ATOM 6474 O O . GLY B 1 361 ? -26.125 -17.469 10.781 1 70.12 361 GLY B O 1
ATOM 6475 N N . THR B 1 362 ? -28.25 -16.922 11.281 1 61.25 362 THR B N 1
ATOM 6476 C CA . THR B 1 362 ? -28.844 -18 10.484 1 61.25 362 THR B CA 1
ATOM 6477 C C . THR B 1 362 ? -28.578 -17.766 9 1 61.25 362 THR B C 1
ATOM 6479 O O . THR B 1 362 ? -28.297 -18.719 8.266 1 61.25 362 THR B O 1
ATOM 6482 N N . GLY B 1 363 ? -28.594 -16.562 8.477 1 61.84 363 GLY B N 1
ATOM 6483 C CA . GLY B 1 363 ? -28.453 -16.312 7.051 1 61.84 363 GLY B CA 1
ATOM 6484 C C . GLY B 1 363 ? -27 -16.312 6.59 1 61.84 363 GLY B C 1
ATOM 6485 O O . GLY B 1 363 ? -26.703 -16.703 5.461 1 61.84 363 GLY B O 1
ATOM 6486 N N . ASN B 1 364 ? -26.078 -16.25 7.418 1 60.81 364 ASN B N 1
ATOM 6487 C CA . ASN B 1 364 ? -24.688 -16.094 7.039 1 60.81 364 ASN B CA 1
ATOM 6488 C C . ASN B 1 364 ? -23.984 -17.438 6.926 1 60.81 364 ASN B C 1
ATOM 6490 O O . ASN B 1 364 ? -23.109 -17.625 6.082 1 60.81 364 ASN B O 1
ATOM 6494 N N . VAL B 1 365 ? -24.453 -18.359 7.711 1 63.22 365 VAL B N 1
ATOM 6495 C CA . VAL B 1 365 ? -23.859 -19.688 7.645 1 63.22 365 VAL B CA 1
ATOM 6496 C C . VAL B 1 365 ? -24 -20.234 6.227 1 63.22 365 VAL B C 1
ATOM 6498 O O . VAL B 1 365 ? -23.062 -20.859 5.703 1 63.22 365 VAL B O 1
ATOM 6501 N N . THR B 1 366 ? -25.031 -19.828 5.684 1 66.81 366 THR B N 1
ATOM 6502 C CA . THR B 1 366 ? -25.344 -20.344 4.355 1 66.81 366 THR B CA 1
ATOM 6503 C C . THR B 1 366 ? -24.422 -19.719 3.307 1 66.81 366 THR B C 1
ATOM 6505 O O . THR B 1 366 ? -24.031 -20.375 2.34 1 66.81 366 THR B O 1
ATOM 6508 N N . HIS B 1 367 ? -23.906 -18.594 3.602 1 79.5 367 HIS B N 1
ATOM 6509 C CA . HIS B 1 367 ? -23.109 -17.906 2.594 1 79.5 367 HIS B CA 1
ATOM 6510 C C . HIS B 1 367 ? -21.625 -18.25 2.744 1 79.5 367 HIS B C 1
ATOM 6512 O O . HIS B 1 367 ? -20.922 -18.406 1.748 1 79.5 367 HIS B O 1
ATOM 6518 N N . ILE B 1 368 ? -21.281 -18.484 3.936 1 84.38 368 ILE B N 1
ATOM 6519 C CA . ILE B 1 368 ? -19.859 -18.75 4.195 1 84.38 368 ILE B CA 1
ATOM 6520 C C . ILE B 1 368 ? -19.562 -20.234 3.965 1 84.38 368 ILE B C 1
ATOM 6522 O O . ILE B 1 368 ? -18.578 -20.578 3.303 1 84.38 368 ILE B O 1
ATOM 6526 N N . TYR B 1 369 ? -20.469 -21.094 4.516 1 89 369 TYR B N 1
ATOM 6527 C CA . TYR B 1 369 ? -20.328 -22.531 4.355 1 89 369 TYR B CA 1
ATOM 6528 C C . TYR B 1 369 ? -21.594 -23.141 3.746 1 89 369 TYR B C 1
ATOM 6530 O O . TYR B 1 369 ? -22.375 -23.797 4.441 1 89 369 TYR B O 1
ATOM 6538 N N . PRO B 1 370 ? -21.609 -23.031 2.453 1 87.38 370 PRO B N 1
ATOM 6539 C CA . PRO B 1 370 ? -22.844 -23.516 1.822 1 87.38 370 PRO B CA 1
ATOM 6540 C C . PRO B 1 370 ? -23.047 -25.016 2.029 1 87.38 370 PRO B C 1
ATOM 6542 O O . PRO B 1 370 ? -24.203 -25.469 2.105 1 87.38 370 PRO B O 1
ATOM 6545 N N . ALA B 1 371 ? -22.109 -25.797 2.172 1 91.06 371 ALA B N 1
ATOM 6546 C CA . ALA B 1 371 ? -22.203 -27.25 2.303 1 91.06 371 ALA B CA 1
ATOM 6547 C C . ALA B 1 371 ? -22.766 -27.641 3.67 1 91.06 371 ALA B C 1
ATOM 6549 O O . ALA B 1 371 ? -23.234 -28.766 3.857 1 91.06 371 ALA B O 1
ATOM 6550 N N . MET B 1 372 ? -22.703 -26.734 4.57 1 88.5 372 MET B N 1
ATOM 6551 C CA . MET B 1 372 ? -23.172 -27.031 5.922 1 88.5 372 MET B CA 1
ATOM 6552 C C . MET B 1 372 ? -24.672 -26.75 6.059 1 88.5 372 MET B C 1
ATOM 6554 O O . MET B 1 372 ? -25.297 -27.141 7.039 1 88.5 372 MET B O 1
ATOM 6558 N N . ASN B 1 373 ? -25.141 -26.078 5.066 1 83.88 373 ASN B N 1
ATOM 6559 C CA . ASN B 1 373 ? -26.578 -25.828 5.066 1 83.88 373 ASN B CA 1
ATOM 6560 C C . ASN B 1 373 ? -27.375 -27.125 4.969 1 83.88 373 ASN B C 1
ATOM 6562 O O . ASN B 1 373 ? -27.062 -27.984 4.148 1 83.88 373 ASN B O 1
ATOM 6566 N N . SER B 1 374 ? -28.422 -27.156 5.805 1 76.75 374 SER B N 1
ATOM 6567 C CA . SER B 1 374 ? -29.25 -28.359 5.875 1 76.75 374 SER B CA 1
ATOM 6568 C C . SER B 1 374 ? -29.953 -28.625 4.543 1 76.75 374 SER B C 1
ATOM 6570 O O . SER B 1 374 ? -30.234 -29.781 4.211 1 76.75 374 SER B O 1
ATOM 6572 N N . ASN B 1 375 ? -30.281 -27.562 3.885 1 75.94 375 ASN B N 1
ATOM 6573 C CA . ASN B 1 375 ? -30.969 -27.688 2.609 1 75.94 375 ASN B CA 1
ATOM 6574 C C . ASN B 1 375 ? -30.016 -28.078 1.487 1 75.94 375 ASN B C 1
ATOM 6576 O O . ASN B 1 375 ? -30.438 -28.344 0.36 1 75.94 375 ASN B O 1
ATOM 6580 N N . ASP B 1 376 ? -28.75 -28.141 1.781 1 81.25 376 ASP B N 1
ATOM 6581 C CA . ASP B 1 376 ? -27.766 -28.625 0.821 1 81.25 376 ASP B CA 1
ATOM 6582 C C . ASP B 1 376 ? -27.188 -29.969 1.249 1 81.25 376 ASP B C 1
ATOM 6584 O O . ASP B 1 376 ? -27.922 -30.969 1.317 1 81.25 376 ASP B O 1
ATOM 6588 N N . GLU B 1 377 ? -25.953 -30.047 1.683 1 85.81 377 GLU B N 1
ATOM 6589 C CA . GLU B 1 377 ? -25.344 -31.312 2.047 1 85.81 377 GLU B CA 1
ATOM 6590 C C . GLU B 1 377 ? -25.422 -31.562 3.551 1 85.81 377 GLU B C 1
ATOM 6592 O O . GLU B 1 377 ? -25.234 -32.688 4.016 1 85.81 377 GLU B O 1
ATOM 6597 N N . GLY B 1 378 ? -25.703 -30.516 4.316 1 87.75 378 GLY B N 1
ATOM 6598 C CA . GLY B 1 378 ? -25.812 -30.641 5.762 1 87.75 378 GLY B CA 1
ATOM 6599 C C . GLY B 1 378 ? -24.578 -31.203 6.422 1 87.75 378 GLY B C 1
ATOM 6600 O O . GLY B 1 378 ? -24.656 -32 7.348 1 87.75 378 GLY B O 1
ATOM 6601 N N . ARG B 1 379 ? -23.469 -30.766 5.973 1 92.31 379 ARG B N 1
ATOM 6602 C CA . ARG B 1 379 ? -22.188 -31.281 6.477 1 92.31 379 ARG B CA 1
ATOM 6603 C C . ARG B 1 379 ? -21.938 -30.812 7.902 1 92.31 379 ARG B C 1
ATOM 6605 O O . ARG B 1 379 ? -22.234 -29.656 8.242 1 92.31 379 ARG B O 1
ATOM 6612 N N . GLU B 1 380 ? -21.359 -31.734 8.688 1 92.88 380 GLU B N 1
ATOM 6613 C CA . GLU B 1 380 ? -20.953 -31.391 10.047 1 92.88 380 GLU B CA 1
ATOM 6614 C C . GLU B 1 380 ? -19.688 -30.547 10.039 1 92.88 380 GLU B C 1
ATOM 6616 O O . GLU B 1 380 ? -18.906 -30.609 9.094 1 92.88 380 GLU B O 1
ATOM 6621 N N . ILE B 1 381 ? -19.469 -29.859 11.102 1 92.75 381 ILE B N 1
ATOM 6622 C CA . ILE B 1 381 ? -18.391 -28.875 11.211 1 92.75 381 ILE B CA 1
ATOM 6623 C C . ILE B 1 381 ? -17.047 -29.562 11 1 92.75 381 ILE B C 1
ATOM 6625 O O . ILE B 1 381 ? -16.234 -29.109 10.195 1 92.75 381 ILE B O 1
ATOM 6629 N N . PHE B 1 382 ? -16.797 -30.641 11.656 1 95.06 382 PHE B N 1
ATOM 6630 C CA . PHE B 1 382 ? -15.484 -31.297 11.594 1 95.06 382 PHE B CA 1
ATOM 6631 C C . PHE B 1 382 ? -15.273 -31.938 10.227 1 95.06 382 PHE B C 1
ATOM 6633 O O . PHE B 1 382 ? -14.141 -32.031 9.75 1 95.06 382 PHE B O 1
ATOM 6640 N N . VAL B 1 383 ? -16.359 -32.375 9.641 1 95.94 383 VAL B N 1
ATOM 6641 C CA . VAL B 1 383 ? -16.266 -32.906 8.281 1 95.94 383 VAL B CA 1
ATOM 6642 C C . VAL B 1 383 ? -15.883 -31.781 7.316 1 95.94 383 VAL B C 1
ATOM 6644 O O . VAL B 1 383 ? -15.023 -31.969 6.453 1 95.94 383 VAL B O 1
ATOM 6647 N N . GLN B 1 384 ? -16.547 -30.672 7.477 1 95.62 384 GLN B N 1
ATOM 6648 C CA . GLN B 1 384 ? -16.203 -29.516 6.656 1 95.62 384 GLN B CA 1
ATOM 6649 C C . GLN B 1 384 ? -14.75 -29.109 6.867 1 95.62 384 GLN B C 1
ATOM 6651 O O . GLN B 1 384 ? -14.07 -28.703 5.918 1 95.62 384 GLN B O 1
ATOM 6656 N N . ALA B 1 385 ? -14.273 -29.125 8.102 1 97.06 385 ALA B N 1
ATOM 6657 C CA . ALA B 1 385 ? -12.875 -28.828 8.406 1 97.06 385 ALA B CA 1
ATOM 6658 C C . ALA B 1 385 ? -11.938 -29.797 7.684 1 97.06 385 ALA B C 1
ATOM 6660 O O . ALA B 1 385 ? -10.883 -29.406 7.195 1 97.06 385 ALA B O 1
ATOM 6661 N N . GLY B 1 386 ? -12.312 -31.031 7.688 1 97.44 386 GLY B N 1
ATOM 6662 C CA . GLY B 1 386 ? -11.539 -32 6.945 1 97.44 386 GLY B CA 1
ATOM 6663 C C . GLY B 1 386 ? -11.445 -31.703 5.465 1 97.44 386 GLY B C 1
ATOM 6664 O O . GLY B 1 386 ? -10.406 -31.922 4.848 1 97.44 386 GLY B O 1
ATOM 6665 N N . TYR B 1 387 ? -12.539 -31.25 4.887 1 97.5 387 TYR B N 1
ATOM 6666 C CA . TYR B 1 387 ? -12.547 -30.875 3.482 1 97.5 387 TYR B CA 1
ATOM 6667 C C . TYR B 1 387 ? -11.57 -29.719 3.229 1 97.5 387 TYR B C 1
ATOM 6669 O O . TYR B 1 387 ? -10.977 -29.625 2.152 1 97.5 387 TYR B O 1
ATOM 6677 N N . GLN B 1 388 ? -11.422 -28.812 4.215 1 97.81 388 GLN B N 1
ATOM 6678 C CA . GLN B 1 388 ? -10.453 -27.719 4.086 1 97.81 388 GLN B CA 1
ATOM 6679 C C . GLN B 1 388 ? -9.039 -28.266 3.918 1 97.81 388 GLN B C 1
ATOM 6681 O O . GLN B 1 388 ? -8.289 -27.797 3.061 1 97.81 388 GLN B O 1
ATOM 6686 N N . LEU B 1 389 ? -8.688 -29.219 4.68 1 98.12 389 LEU B N 1
ATOM 6687 C CA . LEU B 1 389 ? -7.359 -29.812 4.586 1 98.12 389 LEU B CA 1
ATOM 6688 C C . LEU B 1 389 ? -7.203 -30.594 3.281 1 98.12 389 LEU B C 1
ATOM 6690 O O . LEU B 1 389 ? -6.129 -30.578 2.676 1 98.12 389 LEU B O 1
ATOM 6694 N N . ALA B 1 390 ? -8.234 -31.312 2.92 1 98.25 390 ALA B N 1
ATOM 6695 C CA . ALA B 1 390 ? -8.211 -32.031 1.652 1 98.25 390 ALA B CA 1
ATOM 6696 C C . ALA B 1 390 ? -7.996 -31.094 0.48 1 98.25 390 ALA B C 1
ATOM 6698 O O . ALA B 1 390 ? -7.277 -31.422 -0.47 1 98.25 390 ALA B O 1
ATOM 6699 N N . ALA B 1 391 ? -8.68 -29.984 0.55 1 98.56 391 ALA B N 1
ATOM 6700 C CA . ALA B 1 391 ? -8.523 -28.969 -0.493 1 98.56 391 ALA B CA 1
ATOM 6701 C C . ALA B 1 391 ? -7.074 -28.516 -0.602 1 98.56 391 ALA B C 1
ATOM 6703 O O . ALA B 1 391 ? -6.539 -28.375 -1.705 1 98.56 391 ALA B O 1
ATOM 6704 N N . LEU B 1 392 ? -6.438 -28.219 0.508 1 98.69 392 LEU B N 1
ATOM 6705 C CA . LEU B 1 392 ? -5.031 -27.812 0.519 1 98.69 392 LEU B CA 1
ATOM 6706 C C . LEU B 1 392 ? -4.156 -28.891 -0.107 1 98.69 392 LEU B C 1
ATOM 6708 O O . LEU B 1 392 ? -3.264 -28.594 -0.902 1 98.69 392 LEU B O 1
ATOM 6712 N N . ALA B 1 393 ? -4.402 -30.109 0.232 1 98.62 393 ALA B N 1
ATOM 6713 C CA . ALA B 1 393 ? -3.645 -31.234 -0.32 1 98.62 393 ALA B CA 1
ATOM 6714 C C . ALA B 1 393 ? -3.82 -31.328 -1.833 1 98.62 393 ALA B C 1
ATOM 6716 O O . ALA B 1 393 ? -2.852 -31.547 -2.564 1 98.62 393 ALA B O 1
ATOM 6717 N N . ILE B 1 394 ? -5.016 -31.203 -2.275 1 98.69 394 ILE B N 1
ATOM 6718 C CA . ILE B 1 394 ? -5.305 -31.266 -3.703 1 98.69 394 ILE B CA 1
ATOM 6719 C C . ILE B 1 394 ? -4.574 -30.141 -4.434 1 98.69 394 ILE B C 1
ATOM 6721 O O . ILE B 1 394 ? -3.965 -30.375 -5.48 1 98.69 394 ILE B O 1
ATOM 6725 N N . VAL B 1 395 ? -4.652 -28.891 -3.885 1 98.81 395 VAL B N 1
ATOM 6726 C CA . VAL B 1 395 ? -3.979 -27.75 -4.488 1 98.81 395 VAL B CA 1
ATOM 6727 C C . VAL B 1 395 ? -2.484 -28.031 -4.613 1 98.81 395 VAL B C 1
ATOM 6729 O O . VAL B 1 395 ? -1.889 -27.797 -5.668 1 98.81 395 VAL B O 1
ATOM 6732 N N . LEU B 1 396 ? -1.893 -28.578 -3.578 1 98.69 396 LEU B N 1
ATOM 6733 C CA . LEU B 1 396 ? -0.46 -28.844 -3.564 1 98.69 396 LEU B CA 1
ATOM 6734 C C . LEU B 1 396 ? -0.106 -29.938 -4.578 1 98.69 396 LEU B C 1
ATOM 6736 O O . LEU B 1 396 ? 0.804 -29.75 -5.391 1 98.69 396 LEU B O 1
ATOM 6740 N N . VAL B 1 397 ? -0.862 -31 -4.625 1 98.69 397 VAL B N 1
ATOM 6741 C CA . VAL B 1 397 ? -0.557 -32.125 -5.48 1 98.69 397 VAL B CA 1
ATOM 6742 C C . VAL B 1 397 ? -0.747 -31.75 -6.945 1 98.69 397 VAL B C 1
ATOM 6744 O O . VAL B 1 397 ? 0.135 -31.984 -7.777 1 98.69 397 VAL B O 1
ATOM 6747 N N . VAL B 1 398 ? -1.835 -31.156 -7.223 1 98.75 398 VAL B N 1
ATOM 6748 C CA . VAL B 1 398 ? -2.15 -30.844 -8.609 1 98.75 398 VAL B CA 1
ATOM 6749 C C . VAL B 1 398 ? -1.202 -29.75 -9.125 1 98.75 398 VAL B C 1
ATOM 6751 O O . VAL B 1 398 ? -0.776 -29.797 -10.281 1 98.75 398 VAL B O 1
ATOM 6754 N N . SER B 1 399 ? -0.893 -28.734 -8.305 1 98.81 399 SER B N 1
ATOM 6755 C CA . SER B 1 399 ? 0.017 -27.672 -8.742 1 98.81 399 SER B CA 1
ATOM 6756 C C . SER B 1 399 ? 1.418 -28.219 -8.992 1 98.81 399 SER B C 1
ATOM 6758 O O . SER B 1 399 ? 2.053 -27.891 -9.992 1 98.81 399 SER B O 1
ATOM 6760 N N . ILE B 1 400 ? 1.912 -29.109 -8.148 1 98.62 400 ILE B N 1
ATOM 6761 C CA . ILE B 1 400 ? 3.252 -29.672 -8.289 1 98.62 400 ILE B CA 1
ATOM 6762 C C . ILE B 1 400 ? 3.314 -30.562 -9.523 1 98.62 400 ILE B C 1
ATOM 6764 O O . ILE B 1 400 ? 4.223 -30.422 -10.352 1 98.62 400 ILE B O 1
ATOM 6768 N N . ILE B 1 401 ? 2.316 -31.406 -9.742 1 98.75 401 ILE B N 1
ATOM 6769 C CA . ILE B 1 401 ? 2.291 -32.312 -10.891 1 98.75 401 ILE B CA 1
ATOM 6770 C C . ILE B 1 401 ? 2.092 -31.516 -12.172 1 98.75 401 ILE B C 1
ATOM 6772 O O . ILE B 1 401 ? 2.801 -31.719 -13.156 1 98.75 401 ILE B O 1
ATOM 6776 N N . GLY B 1 402 ? 1.104 -30.625 -12.133 1 98.81 402 GLY B N 1
ATOM 6777 C CA . GLY B 1 402 ? 0.876 -29.766 -13.289 1 98.81 402 GLY B CA 1
ATOM 6778 C C . GLY B 1 402 ? 2.092 -28.953 -13.672 1 98.81 402 GLY B C 1
ATOM 6779 O O . GLY B 1 402 ? 2.406 -28.828 -14.859 1 98.81 402 GLY B O 1
ATOM 6780 N N . GLY B 1 403 ? 2.754 -28.344 -12.641 1 98.81 403 GLY B N 1
ATOM 6781 C CA . GLY B 1 403 ? 3.971 -27.594 -12.898 1 98.81 403 GLY B CA 1
ATOM 6782 C C . GLY B 1 403 ? 5.094 -28.453 -13.461 1 98.81 403 GLY B C 1
ATOM 6783 O O . GLY B 1 403 ? 5.789 -28.031 -14.391 1 98.81 403 GLY B O 1
ATOM 6784 N N . ALA B 1 404 ? 5.262 -29.672 -12.953 1 98.5 404 ALA B N 1
ATOM 6785 C CA . ALA B 1 404 ? 6.312 -30.562 -13.422 1 98.5 404 ALA B CA 1
ATOM 6786 C C . ALA B 1 404 ? 6.074 -30.969 -14.875 1 98.5 404 ALA B C 1
ATOM 6788 O O . ALA B 1 404 ? 7.004 -30.984 -15.688 1 98.5 404 ALA B O 1
ATOM 6789 N N . VAL B 1 405 ? 4.883 -31.328 -15.156 1 98.75 405 VAL B N 1
ATOM 6790 C CA . VAL B 1 405 ? 4.535 -31.703 -16.516 1 98.75 405 VAL B CA 1
ATOM 6791 C C . VAL B 1 405 ? 4.766 -30.531 -17.469 1 98.75 405 VAL B C 1
ATOM 6793 O O . VAL B 1 405 ? 5.301 -30.703 -18.562 1 98.75 405 VAL B O 1
ATOM 6796 N N . THR B 1 406 ? 4.352 -29.328 -17.062 1 98.75 406 THR B N 1
ATOM 6797 C CA . THR B 1 406 ? 4.57 -28.125 -17.859 1 98.75 406 THR B CA 1
ATOM 6798 C C . THR B 1 406 ? 6.062 -27.891 -18.094 1 98.75 406 THR B C 1
ATOM 6800 O O . THR B 1 406 ? 6.48 -27.547 -19.203 1 98.75 406 THR B O 1
ATOM 6803 N N . GLY B 1 407 ? 6.859 -28.078 -17.016 1 98.38 407 GLY B N 1
ATOM 6804 C CA . GLY B 1 407 ? 8.297 -27.953 -17.156 1 98.38 407 GLY B CA 1
ATOM 6805 C C . GLY B 1 407 ? 8.883 -28.906 -18.172 1 98.38 407 GLY B C 1
ATOM 6806 O O . GLY B 1 407 ? 9.75 -28.531 -18.969 1 98.38 407 GLY B O 1
ATOM 6807 N N . LEU B 1 408 ? 8.383 -30.156 -18.234 1 98.25 408 LEU B N 1
ATOM 6808 C CA . LEU B 1 408 ? 8.844 -31.141 -19.188 1 98.25 408 LEU B CA 1
ATOM 6809 C C . LEU B 1 408 ? 8.484 -30.734 -20.609 1 98.25 408 LEU B C 1
ATOM 6811 O O . LEU B 1 408 ? 9.266 -30.938 -21.547 1 98.25 408 LEU B O 1
ATOM 6815 N N . ILE B 1 409 ? 7.371 -30.172 -20.75 1 98.25 409 ILE B N 1
ATOM 6816 C CA . ILE B 1 409 ? 6.926 -29.719 -22.078 1 98.25 409 ILE B CA 1
ATOM 6817 C C . ILE B 1 409 ? 7.781 -28.547 -22.531 1 98.25 409 ILE B C 1
ATOM 6819 O O . ILE B 1 409 ? 8.203 -28.484 -23.688 1 98.25 409 ILE B O 1
ATOM 6823 N N . LEU B 1 410 ? 8.07 -27.625 -21.641 1 97.75 410 LEU B N 1
ATOM 6824 C CA . LEU B 1 410 ? 8.836 -26.438 -21.969 1 97.75 410 LEU B CA 1
ATOM 6825 C C . LEU B 1 410 ? 10.281 -26.781 -22.312 1 97.75 410 LEU B C 1
ATOM 6827 O O . LEU B 1 410 ? 10.984 -26 -22.953 1 97.75 410 LEU B O 1
ATOM 6831 N N . ARG B 1 411 ? 10.68 -27.984 -21.938 1 95.75 411 ARG B N 1
ATOM 6832 C CA . ARG B 1 411 ? 12.055 -28.422 -22.172 1 95.75 411 ARG B CA 1
ATOM 6833 C C . ARG B 1 411 ? 12.18 -29.094 -23.547 1 95.75 411 ARG B C 1
ATOM 6835 O O . ARG B 1 411 ? 13.281 -29.391 -24 1 95.75 411 ARG B O 1
ATOM 6842 N N . LEU B 1 412 ? 11.133 -29.266 -24.172 1 95.38 412 LEU B N 1
ATOM 6843 C CA . LEU B 1 412 ? 11.18 -29.906 -25.484 1 95.38 412 LEU B CA 1
ATOM 6844 C C . LEU B 1 412 ? 12.023 -29.094 -26.453 1 95.38 412 LEU B C 1
ATOM 6846 O O . LEU B 1 412 ? 12.039 -27.859 -26.391 1 95.38 412 LEU B O 1
ATOM 6850 N N . ASN B 1 413 ? 12.633 -29.719 -27.406 1 91.31 413 ASN B N 1
ATOM 6851 C CA . ASN B 1 413 ? 13.594 -29.109 -28.312 1 91.31 413 ASN B CA 1
ATOM 6852 C C . ASN B 1 413 ? 12.914 -28.203 -29.344 1 91.31 413 ASN B C 1
ATOM 6854 O O . ASN B 1 413 ? 13.57 -27.406 -30 1 91.31 413 ASN B O 1
ATOM 6858 N N . CYS B 1 414 ? 11.703 -28.297 -29.375 1 92.25 414 CYS B N 1
ATOM 6859 C CA . CYS B 1 414 ? 11 -27.484 -30.359 1 92.25 414 CYS B CA 1
ATOM 6860 C C . CYS B 1 414 ? 10.938 -26.031 -29.906 1 92.25 414 CYS B C 1
ATOM 6862 O O . CYS B 1 414 ? 10.711 -25.141 -30.719 1 92.25 414 CYS B O 1
ATOM 6864 N N . PHE B 1 415 ? 11.172 -25.719 -28.688 1 94.06 415 PHE B N 1
ATOM 6865 C CA . PHE B 1 415 ? 11.117 -24.344 -28.203 1 94.06 415 PHE B CA 1
ATOM 6866 C C . PHE B 1 415 ? 12.508 -23.734 -28.156 1 94.06 415 PHE B C 1
ATOM 6868 O O . PHE B 1 415 ? 13.477 -24.406 -27.797 1 94.06 415 PHE B O 1
ATOM 6875 N N . ASN B 1 416 ? 12.477 -22.5 -28.609 1 92.44 416 ASN B N 1
ATOM 6876 C CA . ASN B 1 416 ? 13.719 -21.75 -28.438 1 92.44 416 ASN B CA 1
ATOM 6877 C C . ASN B 1 416 ? 14.039 -21.547 -26.953 1 92.44 416 ASN B C 1
ATOM 6879 O O . ASN B 1 416 ? 13.125 -21.438 -26.125 1 92.44 416 ASN B O 1
ATOM 6883 N N . ARG B 1 417 ? 15.359 -21.578 -26.672 1 92.69 417 ARG B N 1
ATOM 6884 C CA . ARG B 1 417 ? 15.812 -21.344 -25.297 1 92.69 417 ARG B CA 1
ATOM 6885 C C . ARG B 1 417 ? 16.75 -20.141 -25.234 1 92.69 417 ARG B C 1
ATOM 6887 O O . ARG B 1 417 ? 17.391 -19.797 -26.219 1 92.69 417 ARG B O 1
ATOM 6894 N N . ILE B 1 418 ? 16.719 -19.547 -24.031 1 93.75 418 ILE B N 1
ATOM 6895 C CA . ILE B 1 418 ? 17.625 -18.422 -23.797 1 93.75 418 ILE B CA 1
ATOM 6896 C C . ILE B 1 418 ? 19.062 -18.906 -23.75 1 93.75 418 ILE B C 1
ATOM 6898 O O . ILE B 1 418 ? 19.344 -19.953 -23.172 1 93.75 418 ILE B O 1
ATOM 6902 N N . HIS B 1 419 ? 19.922 -18.109 -24.391 1 92.75 419 HIS B N 1
ATOM 6903 C CA . HIS B 1 419 ? 21.344 -18.422 -24.281 1 92.75 419 HIS B CA 1
ATOM 6904 C C . HIS B 1 419 ? 21.812 -18.328 -22.828 1 92.75 419 HIS B C 1
ATOM 6906 O O . HIS B 1 419 ? 21.422 -17.422 -22.094 1 92.75 419 HIS B O 1
ATOM 6912 N N . GLU B 1 420 ? 22.656 -19.203 -22.438 1 92.44 420 GLU B N 1
ATOM 6913 C CA . GLU B 1 420 ? 23.109 -19.312 -21.062 1 92.44 420 GLU B CA 1
ATOM 6914 C C . GLU B 1 420 ? 23.719 -18 -20.562 1 92.44 420 GLU B C 1
ATOM 6916 O O . GLU B 1 420 ? 23.547 -17.641 -19.406 1 92.44 420 GLU B O 1
ATOM 6921 N N . LYS B 1 421 ? 24.312 -17.281 -21.406 1 91.25 421 LYS B N 1
ATOM 6922 C CA . LYS B 1 421 ? 25 -16.047 -21.016 1 91.25 421 LYS B CA 1
ATOM 6923 C C . LYS B 1 421 ? 24 -14.906 -20.828 1 91.25 421 LYS B C 1
ATOM 6925 O O . LYS B 1 421 ? 24.328 -13.883 -20.234 1 91.25 421 LYS B O 1
ATOM 6930 N N . GLU B 1 422 ? 22.797 -15.156 -21.281 1 92.56 422 GLU B N 1
ATOM 6931 C CA . GLU B 1 422 ? 21.844 -14.055 -21.297 1 92.56 422 GLU B CA 1
ATOM 6932 C C . GLU B 1 422 ? 20.703 -14.289 -20.312 1 92.56 422 GLU B C 1
ATOM 6934 O O . GLU B 1 422 ? 19.688 -13.602 -20.359 1 92.56 422 GLU B O 1
ATOM 6939 N N . PHE B 1 423 ? 20.922 -15.211 -19.484 1 93.94 423 PHE B N 1
ATOM 6940 C CA . PHE B 1 423 ? 19.922 -15.359 -18.438 1 93.94 423 PHE B CA 1
ATOM 6941 C C . PHE B 1 423 ? 19.781 -14.07 -17.625 1 93.94 423 PHE B C 1
ATOM 6943 O O . PHE B 1 423 ? 20.766 -13.359 -17.422 1 93.94 423 PHE B O 1
ATOM 6950 N N . TYR B 1 424 ? 18.531 -13.734 -17.234 1 94.44 424 TYR B N 1
ATOM 6951 C CA . TYR B 1 424 ? 18.234 -12.633 -16.344 1 94.44 424 TYR B CA 1
ATOM 6952 C C . TYR B 1 424 ? 18.641 -11.297 -16.953 1 94.44 424 TYR B C 1
ATOM 6954 O O . TYR B 1 424 ? 19.062 -10.383 -16.25 1 94.44 424 TYR B O 1
ATOM 6962 N N . SER B 1 425 ? 18.625 -11.242 -18.297 1 93 425 SER B N 1
ATOM 6963 C CA . SER B 1 425 ? 18.984 -10 -18.969 1 93 425 SER B CA 1
ATOM 6964 C C . SER B 1 425 ? 17.984 -9.641 -20.062 1 93 425 SER B C 1
ATOM 6966 O O . SER B 1 425 ? 17.266 -10.516 -20.562 1 93 425 SER B O 1
ATOM 6968 N N . ASP B 1 426 ? 17.922 -8.391 -20.438 1 91.62 426 ASP B N 1
ATOM 6969 C CA . ASP B 1 426 ? 17 -7.863 -21.422 1 91.62 426 ASP B CA 1
ATOM 6970 C C . ASP B 1 426 ? 17.5 -8.117 -22.844 1 91.62 426 ASP B C 1
ATOM 6972 O O . ASP B 1 426 ? 16.719 -8.094 -23.797 1 91.62 426 ASP B O 1
ATOM 6976 N N . GLY B 1 427 ? 18.703 -8.352 -23.031 1 85.94 427 GLY B N 1
ATOM 6977 C CA . GLY B 1 427 ? 19.438 -8.219 -24.281 1 85.94 427 GLY B CA 1
ATOM 6978 C C . GLY B 1 427 ? 18.859 -9.078 -25.406 1 85.94 427 GLY B C 1
ATOM 6979 O O . GLY B 1 427 ? 18.953 -8.711 -26.578 1 85.94 427 GLY B O 1
ATOM 6980 N N . GLU B 1 428 ? 18.266 -10.117 -25.094 1 86.69 428 GLU B N 1
ATOM 6981 C CA . GLU B 1 428 ? 17.797 -11.023 -26.141 1 86.69 428 GLU B CA 1
ATOM 6982 C C . GLU B 1 428 ? 16.406 -10.633 -26.625 1 86.69 428 GLU B C 1
ATOM 6984 O O . GLU B 1 428 ? 16.016 -11 -27.734 1 86.69 428 GLU B O 1
ATOM 6989 N N . PHE B 1 429 ? 15.711 -9.867 -25.859 1 87.19 429 PHE B N 1
ATOM 6990 C CA . PHE B 1 429 ? 14.305 -9.672 -26.188 1 87.19 429 PHE B CA 1
ATOM 6991 C C . PHE B 1 429 ? 13.992 -8.188 -26.375 1 87.19 429 PHE B C 1
ATOM 6993 O O . PHE B 1 429 ? 13.008 -7.832 -27.016 1 87.19 429 PHE B O 1
ATOM 7000 N N . ILE B 1 430 ? 14.742 -7.352 -25.703 1 90.25 430 ILE B N 1
ATOM 7001 C CA . ILE B 1 430 ? 14.461 -5.922 -25.734 1 90.25 430 ILE B CA 1
ATOM 7002 C C . ILE B 1 430 ? 15.648 -5.172 -26.312 1 90.25 430 ILE B C 1
ATOM 7004 O O . ILE B 1 430 ? 16.797 -5.477 -26 1 90.25 430 ILE B O 1
ATOM 7008 N N . GLU B 1 431 ? 15.336 -4.23 -27.203 1 87.88 431 GLU B N 1
ATOM 7009 C CA . GLU B 1 431 ? 16.391 -3.336 -27.672 1 87.88 431 GLU B CA 1
ATOM 7010 C C . GLU B 1 431 ? 16.891 -2.436 -26.547 1 87.88 431 GLU B C 1
ATOM 7012 O O . GLU B 1 431 ? 16.156 -1.573 -26.062 1 87.88 431 GLU B O 1
ATOM 7017 N N . PRO B 1 432 ? 18.156 -2.777 -26.188 1 83.5 432 PRO B N 1
ATOM 7018 C CA . PRO B 1 432 ? 18.656 -2.021 -25.031 1 83.5 432 PRO B CA 1
ATOM 7019 C C . PRO B 1 432 ? 19.016 -0.582 -25.375 1 83.5 432 PRO B C 1
ATOM 7021 O O . PRO B 1 432 ? 19.469 -0.307 -26.5 1 83.5 432 PRO B O 1
ATOM 7024 N N . PRO B 1 433 ? 18.781 0.339 -24.438 1 84.56 433 PRO B N 1
ATOM 7025 C CA . PRO B 1 433 ? 19.297 1.696 -24.641 1 84.56 433 PRO B CA 1
ATOM 7026 C C . PRO B 1 433 ? 20.812 1.764 -24.609 1 84.56 433 PRO B C 1
ATOM 7028 O O . PRO B 1 433 ? 21.469 0.791 -24.219 1 84.56 433 PRO B O 1
ATOM 7031 N N . GLU B 1 434 ? 21.406 2.896 -24.922 1 76.62 434 GLU B N 1
ATOM 7032 C CA . GLU B 1 434 ? 22.844 3.057 -25.094 1 76.62 434 GLU B CA 1
ATOM 7033 C C . GLU B 1 434 ? 23.578 2.879 -23.781 1 76.62 434 GLU B C 1
ATOM 7035 O O . GLU B 1 434 ? 24.719 2.41 -23.75 1 76.62 434 GLU B O 1
ATOM 7040 N N . ASP B 1 435 ? 22.891 3.146 -22.734 1 78.62 435 ASP B N 1
ATOM 7041 C CA . ASP B 1 435 ? 23.578 3.113 -21.453 1 78.62 435 ASP B CA 1
ATOM 7042 C C . ASP B 1 435 ? 23.312 1.802 -20.719 1 78.62 435 ASP B C 1
ATOM 7044 O O . ASP B 1 435 ? 23.672 1.652 -19.547 1 78.62 435 ASP B O 1
ATOM 7048 N N . TYR B 1 436 ? 22.797 0.819 -21.391 1 85.69 436 TYR B N 1
ATOM 7049 C CA . TYR B 1 436 ? 22.328 -0.417 -20.766 1 85.69 436 TYR B CA 1
ATOM 7050 C C . TYR B 1 436 ? 23.484 -1.14 -20.062 1 85.69 436 TYR B C 1
ATOM 7052 O O . TYR B 1 436 ? 23.391 -1.45 -18.875 1 85.69 436 TYR B O 1
ATOM 7060 N N . ASP B 1 437 ? 24.562 -1.326 -20.719 1 82.38 437 ASP B N 1
ATOM 7061 C CA . ASP B 1 437 ? 25.656 -2.098 -20.141 1 82.38 437 ASP B CA 1
ATOM 7062 C C . ASP B 1 437 ? 26.344 -1.324 -19.016 1 82.38 437 ASP B C 1
ATOM 7064 O O . ASP B 1 437 ? 26.734 -1.907 -18 1 82.38 437 ASP B O 1
ATOM 7068 N N . PHE B 1 438 ? 26.422 -0.062 -19.172 1 79.75 438 PHE B N 1
ATOM 7069 C CA . PHE B 1 438 ? 27.062 0.76 -18.156 1 79.75 438 PHE B CA 1
ATOM 7070 C C . PHE B 1 438 ? 26.234 0.787 -16.875 1 79.75 438 PHE B C 1
ATOM 7072 O O . PHE B 1 438 ? 26.75 0.558 -15.781 1 79.75 438 PHE B O 1
ATOM 7079 N N . THR B 1 439 ? 25.016 0.964 -17 1 79.75 439 THR B N 1
ATOM 7080 C CA . THR B 1 439 ? 24.125 1.172 -15.875 1 79.75 439 THR B CA 1
ATOM 7081 C C . THR B 1 439 ? 23.844 -0.146 -15.156 1 79.75 439 THR B C 1
ATOM 7083 O O . THR B 1 439 ? 23.672 -0.172 -13.938 1 79.75 439 THR B O 1
ATOM 7086 N N . THR B 1 440 ? 23.953 -1.243 -15.867 1 83.75 440 THR B N 1
ATOM 7087 C CA . THR B 1 440 ? 23.453 -2.471 -15.258 1 83.75 440 THR B CA 1
ATOM 7088 C C . THR B 1 440 ? 24.609 -3.43 -14.969 1 83.75 440 THR B C 1
ATOM 7090 O O . THR B 1 440 ? 24.453 -4.383 -14.195 1 83.75 440 THR B O 1
ATOM 7093 N N . ARG B 1 441 ? 25.719 -3.229 -15.539 1 79.38 441 ARG B N 1
ATOM 7094 C CA . ARG B 1 441 ? 26.797 -4.195 -15.391 1 79.38 441 ARG B CA 1
ATOM 7095 C C . ARG B 1 441 ? 28.078 -3.518 -14.906 1 79.38 441 ARG B C 1
ATOM 7097 O O . ARG B 1 441 ? 28.656 -3.92 -13.883 1 79.38 441 ARG B O 1
ATOM 7104 N N . ILE B 1 442 ? 28.5 -2.465 -15.5 1 75.25 442 ILE B N 1
ATOM 7105 C CA . ILE B 1 442 ? 29.812 -1.865 -15.273 1 75.25 442 ILE B CA 1
ATOM 7106 C C . ILE B 1 442 ? 29.828 -1.139 -13.93 1 75.25 442 ILE B C 1
ATOM 7108 O O . ILE B 1 442 ? 30.781 -1.267 -13.156 1 75.25 442 ILE B O 1
ATOM 7112 N N . ILE B 1 443 ? 28.781 -0.485 -13.672 1 75.19 443 ILE B N 1
ATOM 7113 C CA . ILE B 1 443 ? 28.734 0.352 -12.477 1 75.19 443 ILE B CA 1
ATOM 7114 C C . ILE B 1 443 ? 28.844 -0.521 -11.227 1 75.19 443 ILE B C 1
ATOM 7116 O O . ILE B 1 443 ? 29.453 -0.123 -10.234 1 75.19 443 ILE B O 1
ATOM 7120 N N . SER B 1 444 ? 28.344 -1.695 -11.258 1 68.62 444 SER B N 1
ATOM 7121 C CA . SER B 1 444 ? 28.328 -2.576 -10.094 1 68.62 444 SER B CA 1
ATOM 7122 C C . SER B 1 444 ? 29.703 -3.137 -9.797 1 68.62 444 SER B C 1
ATOM 7124 O O . SER B 1 444 ? 29.969 -3.605 -8.688 1 68.62 444 SER B O 1
ATOM 7126 N N . LYS B 1 445 ? 30.625 -2.973 -10.68 1 66 445 LYS B N 1
ATOM 7127 C CA . LYS B 1 445 ? 31.969 -3.543 -10.523 1 66 445 LYS B CA 1
ATOM 7128 C C . LYS B 1 445 ? 33 -2.455 -10.25 1 66 445 LYS B C 1
ATOM 7130 O O . LYS B 1 445 ? 34.188 -2.748 -10.055 1 66 445 LYS B O 1
ATOM 7135 N N . ILE B 1 446 ? 32.562 -1.209 -10.289 1 61.72 446 ILE B N 1
ATOM 7136 C CA . ILE B 1 446 ? 33.469 -0.101 -10.047 1 61.72 446 ILE B CA 1
ATOM 7137 C C . ILE B 1 446 ? 33.562 0.169 -8.547 1 61.72 446 ILE B C 1
ATOM 7139 O O . ILE B 1 446 ? 32.594 0.574 -7.914 1 61.72 446 ILE B O 1
ATOM 7143 N N . ASP B 1 447 ? 34.562 -0.382 -7.898 1 54.88 447 ASP B N 1
ATOM 7144 C CA . ASP B 1 447 ? 34.781 -0.141 -6.477 1 54.88 447 ASP B CA 1
ATOM 7145 C C . ASP B 1 447 ? 35.375 1.24 -6.234 1 54.88 447 ASP B C 1
ATOM 7147 O O . ASP B 1 447 ? 35.062 1.897 -5.242 1 54.88 447 ASP B O 1
ATOM 7151 N N . HIS B 1 448 ? 36.5 1.601 -6.965 1 55.16 448 HIS B N 1
ATOM 7152 C CA . HIS B 1 448 ? 37.219 2.85 -6.766 1 55.16 448 HIS B CA 1
ATOM 7153 C C . HIS B 1 448 ? 37.531 3.516 -8.102 1 55.16 448 HIS B C 1
ATOM 7155 O O . HIS B 1 448 ? 37.75 2.834 -9.102 1 55.16 448 HIS B O 1
ATOM 7161 N N . ILE B 1 449 ? 37.062 4.699 -8.211 1 55.12 449 ILE B N 1
ATOM 7162 C CA . ILE B 1 449 ? 37.438 5.477 -9.383 1 55.12 449 ILE B CA 1
ATOM 7163 C C . ILE B 1 449 ? 38.562 6.453 -9.008 1 55.12 449 ILE B C 1
ATOM 7165 O O . ILE B 1 449 ? 38.469 7.184 -8.023 1 55.12 449 ILE B O 1
ATOM 7169 N N . GLU B 1 450 ? 39.812 6.184 -9.398 1 51.84 450 GLU B N 1
ATOM 7170 C CA . GLU B 1 450 ? 40.875 7.188 -9.258 1 51.84 450 GLU B CA 1
ATOM 7171 C C . GLU B 1 450 ? 40.625 8.359 -10.203 1 51.84 450 GLU B C 1
ATOM 7173 O O . GLU B 1 450 ? 40.531 8.172 -11.422 1 51.84 450 GLU B O 1
ATOM 7178 N N . LEU B 1 451 ? 40 9.273 -9.641 1 45.66 451 LEU B N 1
ATOM 7179 C CA . LEU B 1 451 ? 39.781 10.508 -10.383 1 45.66 451 LEU B CA 1
ATOM 7180 C C . LEU B 1 451 ? 41.094 11.227 -10.617 1 45.66 451 LEU B C 1
ATOM 7182 O O . LEU B 1 451 ? 41.781 11.633 -9.664 1 45.66 451 LEU B O 1
ATOM 7186 N N . THR B 1 452 ? 41.969 10.898 -11.531 1 41.5 452 THR B N 1
ATOM 7187 C CA . THR B 1 452 ? 43.125 11.711 -11.852 1 41.5 452 THR B CA 1
ATOM 7188 C C . THR B 1 452 ? 42.719 13.039 -12.477 1 41.5 452 THR B C 1
ATOM 7190 O O . THR B 1 452 ? 41.969 13.055 -13.477 1 41.5 452 THR B O 1
ATOM 7193 N N . GLU B 1 453 ? 42.594 14.047 -11.688 1 38.53 453 GLU B N 1
ATOM 7194 C CA . GLU B 1 453 ? 42.406 15.43 -12.133 1 38.53 453 GLU B CA 1
ATOM 7195 C C . GLU B 1 453 ? 43.312 15.742 -13.328 1 38.53 453 GLU B C 1
ATOM 7197 O O . GLU B 1 453 ? 44.531 15.633 -13.234 1 38.53 453 GLU B O 1
ATOM 7202 N N . HIS B 1 454 ? 43.094 15.312 -14.477 1 37.59 454 HIS B N 1
ATOM 7203 C CA . HIS B 1 454 ? 43.906 15.867 -15.555 1 37.59 454 HIS B CA 1
ATOM 7204 C C . HIS B 1 454 ? 43.75 17.391 -15.625 1 37.59 454 HIS B C 1
ATOM 7206 O O . HIS B 1 454 ? 42.656 17.891 -15.812 1 37.59 454 HIS B O 1
ATOM 7212 N N . THR B 1 455 ? 44.531 18.203 -14.844 1 35.47 455 THR B N 1
ATOM 7213 C CA . THR B 1 455 ? 44.781 19.609 -15.094 1 35.47 455 THR B CA 1
ATOM 7214 C C . THR B 1 455 ? 44.969 19.875 -16.594 1 35.47 455 THR B C 1
ATOM 7216 O O . THR B 1 455 ? 45.812 19.234 -17.234 1 35.47 455 THR B O 1
ATOM 7219 N N . ALA B 1 456 ? 44.031 20.453 -17.203 1 34.62 456 ALA B N 1
ATOM 7220 C CA . ALA B 1 456 ? 44.219 21.062 -18.516 1 34.62 456 ALA B CA 1
ATOM 7221 C C . ALA B 1 456 ? 45.562 21.75 -18.609 1 34.62 456 ALA B C 1
ATOM 7223 O O . ALA B 1 456 ? 45.906 22.641 -17.828 1 34.62 456 ALA B O 1
ATOM 7224 N N . LEU B 1 457 ? 46.625 21.25 -19.141 1 29.55 457 LEU B N 1
ATOM 7225 C CA . LEU B 1 457 ? 47.812 21.938 -19.625 1 29.55 457 LEU B CA 1
ATOM 7226 C C . LEU B 1 457 ? 47.438 23.203 -20.406 1 29.55 457 LEU B C 1
ATOM 7228 O O . LEU B 1 457 ? 46.625 23.141 -21.328 1 29.55 457 LEU B O 1
ATOM 7232 N N . ASN B 1 458 ? 47.438 24.359 -19.75 1 26.52 458 ASN B N 1
ATOM 7233 C CA . ASN B 1 458 ? 47.656 25.641 -20.422 1 26.52 458 ASN B CA 1
ATOM 7234 C C . ASN B 1 458 ? 48.688 25.516 -21.531 1 26.52 458 ASN B C 1
ATOM 7236 O O . ASN B 1 458 ? 49.906 25.453 -21.266 1 26.52 458 ASN B O 1
ATOM 7240 N N . LYS B 1 459 ? 48.531 24.656 -22.531 1 31.89 459 LYS B N 1
ATOM 7241 C CA . LYS B 1 459 ? 49.281 24.953 -23.734 1 31.89 459 LYS B CA 1
ATOM 7242 C C . LYS B 1 459 ? 49.188 26.438 -24.094 1 31.89 459 LYS B C 1
ATOM 7244 O O . LYS B 1 459 ? 48.125 26.906 -24.484 1 31.89 459 LYS B O 1
ATOM 7249 N N . GLU B 1 460 ? 49.875 27.438 -23.344 1 27.75 460 GLU B N 1
ATOM 7250 C CA . GLU B 1 460 ? 50.438 28.719 -23.766 1 27.75 460 GLU B CA 1
ATOM 7251 C C . GLU B 1 460 ? 50.906 28.672 -25.219 1 27.75 460 GLU B C 1
ATOM 7253 O O . GLU B 1 460 ? 51.781 27.875 -25.562 1 27.75 460 GLU B O 1
ATOM 7258 N N . SER B 1 461 ? 49.969 28.781 -26.203 1 27.83 461 SER B N 1
ATOM 7259 C CA . SER B 1 461 ? 50.312 29.234 -27.547 1 27.83 461 SER B CA 1
ATOM 7260 C C . SER B 1 461 ? 51.375 30.328 -27.516 1 27.83 461 SER B C 1
ATOM 7262 O O . SER B 1 461 ? 51.125 31.422 -27.016 1 27.83 461 SER B O 1
ATOM 7264 N N . SER B 1 462 ? 52.625 30.047 -27.156 1 27.78 462 SER B N 1
ATOM 7265 C CA . SER B 1 462 ? 53.781 30.844 -27.562 1 27.78 462 SER B CA 1
ATOM 7266 C C . SER B 1 462 ? 53.656 31.266 -29.031 1 27.78 462 SER B C 1
ATOM 7268 O O . SER B 1 462 ? 54.094 30.531 -29.922 1 27.78 462 SER B O 1
ATOM 7270 N N . THR B 1 463 ? 52.438 31.594 -29.562 1 26.09 463 THR B N 1
ATOM 7271 C CA . THR B 1 463 ? 52.5 32.344 -30.812 1 26.09 463 THR B CA 1
ATOM 7272 C C . THR B 1 463 ? 53.5 33.5 -30.703 1 26.09 463 THR B C 1
ATOM 7274 O O . THR B 1 463 ? 53.375 34.344 -29.812 1 26.09 463 THR B O 1
ATOM 7277 N N . SER B 1 464 ? 54.719 33.312 -31.156 1 26.31 464 SER B N 1
ATOM 7278 C CA . SER B 1 464 ? 55.781 34.219 -31.594 1 26.31 464 SER B CA 1
ATOM 7279 C C . SER B 1 464 ? 55.219 35.438 -32.344 1 26.31 464 SER B C 1
ATOM 7281 O O . SER B 1 464 ? 54.594 35.281 -33.406 1 26.31 464 SER B O 1
ATOM 7283 N N . VAL B 1 465 ? 54.594 36.438 -31.688 1 26.62 465 VAL B N 1
ATOM 7284 C CA . VAL B 1 465 ? 54.406 37.781 -32.25 1 26.62 465 VAL B CA 1
ATOM 7285 C C . VAL B 1 465 ? 55.719 38.25 -32.875 1 26.62 465 VAL B C 1
ATOM 7287 O O . VAL B 1 465 ? 56.688 38.5 -32.156 1 26.62 465 VAL B O 1
ATOM 7290 N N . VAL B 1 466 ? 56.188 37.656 -34 1 26.44 466 VAL B N 1
ATOM 7291 C CA . VAL B 1 466 ? 57.156 38.312 -34.875 1 26.44 466 VAL B CA 1
ATOM 7292 C C . VAL B 1 466 ? 56.688 39.688 -35.25 1 26.44 466 VAL B C 1
ATOM 7294 O O . VAL B 1 466 ? 55.562 39.875 -35.719 1 26.44 466 VAL B O 1
ATOM 7297 N N . GLY B 1 467 ? 57.156 40.781 -34.562 1 25.19 467 GLY B N 1
ATOM 7298 C CA . GLY B 1 467 ? 57.125 42.219 -34.75 1 25.19 467 GLY B CA 1
ATOM 7299 C C . GLY B 1 467 ? 57.406 42.625 -36.188 1 25.19 467 GLY B C 1
ATOM 7300 O O . GLY B 1 467 ? 58.219 42 -36.875 1 25.19 467 GLY B O 1
ATOM 7301 N N . PRO B 1 468 ? 56.312 42.906 -37.062 1 26.69 468 PRO B N 1
ATOM 7302 C CA . PRO B 1 468 ? 56.844 43.531 -38.281 1 26.69 468 PRO B CA 1
ATOM 7303 C C . PRO B 1 468 ? 57.938 44.562 -38 1 26.69 468 PRO B C 1
ATOM 7305 O O . PRO B 1 468 ? 57.969 45.156 -36.906 1 26.69 468 PRO B O 1
ATOM 7308 N N . SER B 1 469 ? 59.219 44.344 -38.406 1 22.06 469 SER B N 1
ATOM 7309 C CA . SER B 1 469 ? 60.312 45.25 -38.656 1 22.06 469 SER B CA 1
ATOM 7310 C C . SER B 1 469 ? 59.844 46.438 -39.531 1 22.06 469 SER B C 1
ATOM 7312 O O . SER B 1 469 ? 59.562 46.25 -40.719 1 22.06 469 SER B O 1
ATOM 7314 N N . ASN B 1 470 ? 58.781 47.188 -39.25 1 22.89 470 ASN B N 1
ATOM 7315 C CA . ASN B 1 470 ? 58.812 48.438 -40.031 1 22.89 470 ASN B CA 1
ATOM 7316 C C . ASN B 1 470 ? 60.125 49.156 -39.844 1 22.89 470 ASN B C 1
ATOM 7318 O O . ASN B 1 470 ? 60.656 49.219 -38.719 1 22.89 470 ASN B O 1
ATOM 7322 N N . PRO B 1 471 ? 60.688 49.719 -41 1 21.92 471 PRO B N 1
ATOM 7323 C CA . PRO B 1 471 ? 61.062 51.125 -41.094 1 21.92 471 PRO B CA 1
ATOM 7324 C C . PRO B 1 471 ? 59.906 52.062 -40.781 1 21.92 471 PRO B C 1
ATOM 7326 O O . PRO B 1 471 ? 58.75 51.688 -40.906 1 21.92 471 PRO B O 1
#

Organism: Brugia malayi (NCBI:txid6279)

InterPro domains:
  IPR002229 Blood group Rhesus C/E/D polypeptide [PR00342] (9-27)
  IPR002229 Blood group Rhesus C/E/D polypeptide [PR00342] (50-67)
  IPR002229 Blood group Rhesus C/E/D polypeptide [PR00342] (79-96)
  IPR002229 Blood group Rhesus C/E/D polypeptide [PR00342] (119-135)
  IPR002229 Blood group Rhesus C/E/D polypeptide [PR00342] (142-165)
  IPR002229 Blood group Rhesus C/E/D polypeptide [PR00342] (176-191)
  IPR002229 Blood group Rhesus C/E/D polypeptide [PR00342] (210-228)
  IPR002229 Blood group Rhesus C/E/D polypeptide [PR00342] (277-290)
  IPR002229 Blood group Rhesus C/E/D polypeptide [PR00342] (300-318)
  IPR002229 Blood group Rhesus C/E/D polypeptide [PR00342] (338-354)
  IPR024041 Ammonium transporter AmtB-like domain [PF00909] (37-413)
  IPR029020 Ammonium/urea transporter [G3DSA:1.10.3430.10] (2-437)

pLDDT: mean 90.54, std 15.12, range [21.92, 98.88]

Nearest PDB structures (foldseek):
  3hd6-assembly1_A  TM=9.663E-01  e=6.195E-32  Homo sapiens
  8csl-assembly1_L  TM=9.637E-01  e=1.329E-31  Homo sapiens
  7v0s-assembly1_Q  TM=9.674E-01  e=1.903E-31  Homo sapiens
  3bhs-assembly1_A  TM=8.794E-01  e=9.124E-24  Nitrosomonas europaea ATCC 19718
  2nuu-assembly2_D  TM=7.791E-01  e=9.733E-12  Escherichia coli

Secondary structure (DSSP, 8-state):
---HHHHTHHHHHHHHHHHHHHHHHHHHEEE-GGGSTT----SHHHHHHHHHHHHHHHIIIIIHHHTTTTSTT-HHHHHHHHHHHHHHHHHHHHHHHHHHSHHHHHHS-EEE-HHHHHHHHHHHHHHHHHHHHTTTTS-HHHHHHHHHHHHHHHHHHHHIIIIIS----TT-IIIIIIHHHHHHHHHHHHH--GGGTT-TT----HHHHHHHHHHHHHHHHHHHHHHHTT--SHHHHHHHHHHHHHHHHHHHHHHHHHHHHHTGGGTTPPPHHHHHHGGGHHHHHTGGGTTT---HHHHHHHHHHHHHHHHHIIIIIHHHIIIII----SS-HIIIIIHHHHHHHHHHHHHHHT--HHHH-HHHHHHH-GGGSTTTT---HHHHHHHHHHHHHHHHHHHHHHHHHHHHHHTSTTS----GGGTT-STTTB---TTHHIIIIIGGG-S------------------------/---HHHHTHHHHHHHHHHHHHHHHHHHHEEE-GGGSTT----SHHHHHHHHHHHHHHHIIIIIHHHTTTTSTT-HHHHHHHHHHHHHHHHHHHHHHHHHHSHHHHHHS-EEE-HHHHHHHHHHHHHHHHHHHHTTTTS-HHHHHHHHHHHHHHHHHHHHIIIIIS----TT-IIIIIIHHHHHHHHHHHHH--GGGTT-TT----HHHHHHHHHHHHHHHHHHHHHHHTT--SHHHHHHHHHHHHHHHHHHHHHHHHHHHHHTGGGTTPBPHHHHHHGGGHHHHHTGGGTTT---HHHHHHHHHHHHHHHHHIIIIIHHHHHHHH----SS-HIIIIIHHHHHHHHHHHHHHHT--HHHHHHHHHHHH-GGGSTTTT---HHHHHHHHHHHHHHHHHHHHHHHHHHHHHHTSTTS----GGGTT-STTTS---TTHHIIIIIGGG--------------------------

Radius of gyration: 30.4 Å; Cα contacts (8 Å, |Δi|>4): 1751; chains: 2; bounding box: 111×84×69 Å

Solvent-accessible surface area (backbone atoms only — not comparable to full-atom values): 45756 Å² total; per-residue (Å²): 126,82,50,71,62,62,72,42,36,55,49,52,50,51,51,51,51,52,51,50,50,46,52,51,28,59,73,28,43,34,55,25,63,54,36,31,62,82,30,58,72,64,57,60,66,56,51,64,45,46,63,33,34,53,35,38,45,41,28,48,52,47,10,57,17,27,46,52,18,31,34,40,38,19,36,67,44,34,37,51,50,41,52,43,46,37,30,52,32,29,57,51,33,48,52,52,49,25,67,72,32,70,50,17,75,74,70,63,34,20,64,46,49,73,69,48,52,41,54,13,43,48,51,20,42,21,49,51,40,20,42,33,12,41,52,50,64,61,36,74,54,51,49,51,51,49,40,64,56,45,46,56,52,46,53,49,49,41,44,45,36,49,70,69,64,35,43,67,39,62,28,32,8,41,61,25,34,23,20,15,14,40,17,15,47,25,22,21,41,59,62,51,53,76,70,68,58,89,31,88,44,62,49,64,36,78,64,23,44,55,44,14,41,52,6,33,51,41,38,58,70,27,40,25,34,51,27,16,62,79,41,57,58,69,69,31,18,52,36,6,29,53,32,28,50,42,3,28,53,32,0,36,55,39,27,55,53,52,38,21,63,74,26,62,86,64,80,46,41,75,46,65,71,43,64,49,40,14,27,46,8,3,40,34,21,35,8,20,43,19,54,69,60,89,50,69,67,57,25,31,49,38,1,33,49,11,6,50,47,11,47,49,25,55,66,54,47,47,56,46,34,34,73,75,67,49,35,56,49,66,67,37,28,50,18,43,28,18,44,10,6,50,50,6,28,52,48,32,20,55,55,38,56,67,57,56,62,82,80,57,37,83,76,42,41,44,60,63,35,47,41,44,26,73,92,60,69,43,44,51,55,62,59,51,17,49,45,26,47,50,43,45,51,48,37,51,52,50,21,33,52,52,14,34,53,49,16,56,58,64,63,38,83,84,49,79,72,65,54,78,88,48,43,29,40,28,74,73,48,35,66,70,40,73,25,38,60,39,73,46,51,49,53,82,69,58,85,76,85,80,81,69,79,76,73,76,78,77,72,71,82,78,72,78,77,70,73,81,72,84,124,126,82,50,72,62,61,74,42,38,54,61,53,51,52,50,49,52,52,50,51,51,51,51,50,40,70,72,29,52,44,68,26,64,70,77,37,93,88,33,72,84,69,62,59,68,57,57,60,45,46,63,34,36,52,34,39,47,43,27,49,56,49,11,57,17,28,47,52,19,30,33,38,38,20,37,68,46,33,40,52,50,41,54,52,47,38,56,51,32,28,57,50,34,48,52,52,50,24,68,71,31,69,49,17,74,74,71,63,34,21,64,46,49,70,67,47,52,42,53,12,43,48,51,21,43,20,48,49,41,20,42,34,12,42,53,50,65,62,36,74,54,51,49,51,51,49,40,65,57,45,45,56,53,47,52,49,50,41,46,46,37,48,69,68,62,37,42,66,41,63,28,31,8,40,61,26,33,22,20,16,15,38,16,15,46,25,22,20,42,58,62,49,52,78,69,68,58,90,32,89,44,62,50,51,30,57,65,23,45,54,45,15,40,52,6,32,46,41,36,58,64,29,41,26,34,49,28,16,63,81,43,56,58,50,14,29,18,47,22,5,30,54,31,29,51,42,4,29,27,34,0,32,51,37,26,56,41,52,37,21,63,73,25,62,87,63,75,43,18,38,44,61,72,42,65,49,39,14,26,48,8,3,40,34,22,35,8,20,44,20,54,68,62,75,44,55,32,58,26,30,51,40,1,32,50,10,6,50,46,11,47,49,26,55,68,55,47,47,56,46,34,34,72,74,67,49,33,59,48,65,67,38,28,51,18,44,28,20,43,10,6,49,50,6,29,52,48,32,19,53,56,38,56,66,56,56,61,82,71,32,34,83,75,41,40,44,58,64,36,46,42,45,26,73,91,60,69,43,43,52,56,62,59,52,16,49,46,26,48,50,42,44,49,49,38,52,52,50,20,32,51,53,16,34,53,49,16,56,59,64,63,38,83,84,50,78,72,64,55,77,89,48,43,31,40,25,72,87,84,40,90,69,60,94,54,45,59,49,72,45,50,49,44,51,68,53,85,75,81,84,77,72,79,76,73,78,73,79,74,72,77,77,70,76,79,75,70,80,80,69,131

Foldseek 3Di:
DQPPCQVCVVVVLVCVLVVVLVVLCVQAEDADQCPDPPHDPDPCVCVQQVVLLVLLVCLQQQQLQLLLLFQLFCNVVSNVLSVVLLVLQLSLLLSLLQCVDPCCVVPVHGHDDSVSSLVSSLLSLLLSLLCQQCPLWFDSSLSSLLSNLLSNLLSVLCCCQCPVLVFFQLLCLQSRLQLSNLLSLLLQLLQFDPLQPPHQSQGGDPVSLVSSLSSLVSCLVSLLSSLQSPDDDPLLSVQLSLLLNLLLVLLQVLLLVVQQVLCVVPNSDHDSLSNSFRSNQLSSLCSRVSRPDDDSVVSNVSSNVSSVQLNCCVRPVQVCCCVPRVRRGSSSSCSRRNRSSLNNLLVSLVCLLVDDDVVQDDVVCCRRRVCCDPVHVVDDSNVSSVSSNVSSVCSNVSSSVSSNVSSVVSPDPSHDTDDSNSGSHCVPPDDDDPCSCVSRPVVVVDPDDDDDPPPDPPVPDPPPPPPPDDD/DQPPCAVCVVVVLVCVLVVVLVVLCVQAEDADQCPDPPHDPDPCVCVQQVVLLVLLVCLQQQQLQQLLLFQLFCNVVSNVLSVVLLVLQLSLLLRLLQCVDPCCVVPVHGHDDSVSSLVSSLLSLLLSLLCQQCPLWFDSSLSSLLSNLLSNLLSVLVCCQCPVLVFFQLLCLQSRLQLSLLLSLLLQLLLFDPLQPPHQSAGGDPVSLVSSLSSLVSCLVSLLSSLQSPDDDPLLSVQLSLLLNLLLVLLQVLLLVVQQVLCVVPNSDHDSLSNSFRSNQLSSLCSRVSRPDDDNVVSNVSSNVSSVQLNCCVRPVQVCCCVPSVRRRSSSSCSRRNRSSLNNLLVSLVCLLVDDDVVQDDVVCCRRRVCCDPVHVVDDSNVSSVSSNVSSVCSNVSSSVSSNVSSVVSPDPSHDTDDSNRGSRCVPPDDDDPCSCVSRPVVVPCPDDPPPPPPDPPPPPPPPPPPPPDD